Protein AF-A0A927NA45-F1 (afdb_monomer_lite)

Structure (mmCIF, N/CA/C/O backbone):
data_AF-A0A927NA45-F1
#
_entry.id   AF-A0A927NA45-F1
#
loop_
_atom_site.group_PDB
_atom_site.id
_atom_site.type_symbol
_atom_site.label_atom_id
_atom_site.label_alt_id
_atom_site.label_comp_id
_atom_site.label_asym_id
_atom_site.label_entity_id
_atom_site.label_seq_id
_atom_site.pdbx_PDB_ins_code
_atom_site.Cartn_x
_atom_site.Cartn_y
_atom_site.Cartn_z
_atom_site.occupancy
_atom_site.B_iso_or_equiv
_atom_site.auth_seq_id
_atom_site.auth_comp_id
_atom_site.auth_asym_id
_atom_site.auth_atom_id
_atom_site.pdbx_PDB_model_num
ATOM 1 N N . MET A 1 1 ? -41.681 -47.250 -8.705 1.00 34.53 1 MET A N 1
ATOM 2 C CA . MET A 1 1 ? -42.087 -48.682 -8.742 1.00 34.53 1 MET A CA 1
ATOM 3 C C . MET A 1 1 ? -40.990 -49.442 -9.487 1.00 34.53 1 MET A C 1
ATOM 5 O O . MET A 1 1 ? -40.514 -48.920 -10.476 1.00 34.53 1 MET A O 1
ATOM 9 N N . LYS A 1 2 ? -40.347 -50.456 -8.897 1.00 31.47 2 LYS A N 1
ATOM 10 C CA . LYS A 1 2 ? -40.660 -51.901 -9.011 1.00 31.47 2 LYS A CA 1
ATOM 11 C C . LYS A 1 2 ? -40.588 -52.493 -10.443 1.00 31.47 2 LYS A C 1
ATOM 13 O O . LYS A 1 2 ? -41.565 -52.431 -11.174 1.00 31.47 2 LYS A O 1
ATOM 18 N N . LYS A 1 3 ? -39.501 -53.256 -10.657 1.00 30.73 3 LYS A N 1
ATOM 19 C CA . LYS A 1 3 ? -39.268 -54.383 -11.594 1.00 30.73 3 LYS A CA 1
ATOM 20 C C . LYS A 1 3 ? -38.876 -54.109 -13.068 1.00 30.73 3 LYS A C 1
ATOM 22 O O . LYS A 1 3 ? -39.311 -53.105 -13.601 1.00 30.73 3 LYS A O 1
ATOM 27 N N . ILE A 1 4 ? -38.192 -55.003 -13.823 1.00 34.16 4 ILE A N 1
ATOM 28 C CA . ILE A 1 4 ? -37.117 -56.036 -13.608 1.00 34.16 4 ILE A CA 1
ATOM 29 C C . ILE A 1 4 ? -37.162 -57.154 -14.697 1.00 34.16 4 ILE A C 1
ATOM 31 O O . ILE A 1 4 ? -38.201 -57.783 -14.860 1.00 34.16 4 ILE A O 1
ATOM 35 N N . ILE A 1 5 ? -35.982 -57.472 -15.274 1.00 36.38 5 ILE A N 1
ATOM 36 C CA . ILE A 1 5 ? -35.503 -58.753 -15.888 1.00 36.38 5 ILE A CA 1
ATOM 37 C C . ILE A 1 5 ? -35.705 -59.117 -17.393 1.00 36.38 5 ILE A C 1
ATOM 39 O O . ILE A 1 5 ? -36.818 -59.225 -17.886 1.00 36.38 5 ILE A O 1
ATOM 43 N N . ALA A 1 6 ? -34.540 -59.438 -18.002 1.00 30.03 6 ALA A N 1
ATOM 44 C CA . ALA A 1 6 ? -34.148 -60.367 -19.096 1.00 30.03 6 ALA A CA 1
ATOM 45 C C . ALA A 1 6 ? -34.777 -60.333 -20.516 1.00 30.03 6 ALA A C 1
ATOM 47 O O . ALA A 1 6 ? -35.962 -60.077 -20.678 1.00 30.03 6 ALA A O 1
ATOM 48 N N . GLY A 1 7 ? -34.036 -60.685 -21.590 1.00 28.97 7 GLY A N 1
ATOM 49 C CA . GLY A 1 7 ? -32.574 -60.932 -21.733 1.00 28.97 7 GLY A CA 1
ATOM 50 C C . GLY A 1 7 ? -32.181 -62.182 -22.559 1.00 28.97 7 GLY A C 1
ATOM 51 O O . GLY A 1 7 ? -33.068 -62.924 -22.958 1.00 28.97 7 GLY A O 1
ATOM 52 N N . ILE A 1 8 ? -30.856 -62.443 -22.684 1.00 31.39 8 ILE A N 1
ATOM 53 C CA . ILE A 1 8 ? -30.200 -63.748 -23.034 1.00 31.39 8 ILE A CA 1
ATOM 54 C C . ILE A 1 8 ? -30.365 -64.196 -24.521 1.00 31.39 8 ILE A C 1
ATOM 56 O O . ILE A 1 8 ? -31.467 -64.146 -25.044 1.00 31.39 8 ILE A O 1
ATOM 60 N N . THR A 1 9 ? -29.368 -64.644 -25.318 1.00 31.84 9 THR A N 1
ATOM 61 C CA . THR A 1 9 ? -27.890 -64.888 -25.222 1.00 31.84 9 THR A CA 1
ATOM 62 C C . THR A 1 9 ? -27.249 -64.659 -26.623 1.00 31.84 9 THR A C 1
ATOM 64 O O . THR A 1 9 ? -27.992 -64.540 -27.591 1.00 31.84 9 THR A O 1
ATOM 67 N N . SER A 1 10 ? -25.928 -64.504 -26.830 1.00 28.91 10 SER A N 1
ATOM 68 C CA . SER A 1 10 ? -24.830 -65.506 -26.714 1.00 28.91 10 SER A CA 1
ATOM 69 C C . SER A 1 10 ? -23.455 -64.793 -26.759 1.00 28.91 10 SER A C 1
ATOM 71 O O . SER A 1 10 ? -23.328 -63.821 -27.492 1.00 28.91 10 SER A O 1
ATOM 73 N N . PHE A 1 11 ? -22.481 -65.102 -25.882 1.00 29.86 11 PHE A N 1
ATOM 74 C CA . PHE A 1 11 ? -21.346 -66.052 -26.074 1.00 29.86 11 PHE A CA 1
ATOM 75 C C . PHE A 1 11 ? -20.414 -65.712 -27.269 1.00 29.86 11 PHE A C 1
ATOM 77 O O . PHE A 1 11 ? -20.905 -65.433 -28.353 1.00 29.86 11 PHE A O 1
ATOM 84 N N . VAL A 1 12 ? -19.071 -65.727 -27.162 1.00 28.27 12 VAL A N 1
ATOM 85 C CA . VAL A 1 12 ? -18.163 -66.674 -26.461 1.00 28.27 12 VAL A CA 1
ATOM 86 C C . VAL A 1 12 ? -16.868 -65.979 -25.940 1.00 28.27 12 VAL A C 1
ATOM 88 O O . VAL A 1 12 ? -16.295 -65.229 -26.710 1.00 28.27 12 VAL A O 1
ATOM 91 N N . MET A 1 13 ? -16.434 -66.280 -24.689 1.00 26.33 13 MET A N 1
ATOM 92 C CA . MET A 1 13 ? -15.055 -66.338 -24.077 1.00 26.33 13 MET A CA 1
ATOM 93 C C . MET A 1 13 ? -13.910 -65.379 -24.531 1.00 26.33 13 MET A C 1
ATOM 95 O O . MET A 1 13 ? -13.807 -65.043 -25.697 1.00 26.33 13 MET A O 1
ATOM 99 N N . ALA A 1 14 ? -12.890 -64.991 -23.742 1.00 27.77 14 ALA A N 1
ATOM 100 C CA . ALA A 1 14 ? -12.393 -65.219 -22.358 1.00 27.77 14 ALA A CA 1
ATOM 101 C C . ALA A 1 14 ? -11.085 -64.362 -22.200 1.00 27.77 14 ALA A C 1
ATOM 103 O O . ALA A 1 14 ? -10.618 -63.857 -23.215 1.00 27.77 14 ALA A O 1
ATOM 104 N N . MET A 1 15 ? -10.352 -64.152 -21.088 1.00 26.95 15 MET A N 1
ATOM 105 C CA . MET A 1 15 ? -10.407 -64.321 -19.608 1.00 26.95 15 MET A CA 1
ATOM 106 C C . MET A 1 15 ? -9.128 -63.612 -19.037 1.00 26.95 15 MET A C 1
ATOM 108 O O . MET A 1 15 ? -8.227 -63.336 -19.822 1.00 26.95 15 MET A O 1
ATOM 112 N N . SER A 1 16 ? -8.892 -63.308 -17.748 1.00 28.38 16 SER A N 1
ATOM 113 C CA . SER A 1 16 ? -9.684 -63.351 -16.497 1.00 28.38 16 SER A CA 1
ATOM 114 C C . SER A 1 16 ? -8.904 -62.750 -15.302 1.00 28.38 16 SER A C 1
ATOM 116 O O . SER A 1 16 ? -7.751 -63.132 -15.157 1.00 28.38 16 SER A O 1
ATOM 118 N N . LEU A 1 17 ? -9.598 -62.030 -14.392 1.00 26.97 17 LEU A N 1
ATOM 119 C CA . LEU A 1 17 ? -9.444 -62.019 -12.902 1.00 26.97 17 LEU A CA 1
ATOM 120 C C . LEU A 1 17 ? -8.068 -61.567 -12.314 1.00 26.97 17 LEU A C 1
ATOM 122 O O . LEU A 1 17 ? -7.028 -61.943 -12.827 1.00 26.97 17 LEU A O 1
ATOM 126 N N . PHE A 1 18 ? -7.918 -60.791 -11.225 1.00 27.34 18 PHE A N 1
ATOM 127 C CA . PHE A 1 18 ? -8.714 -60.395 -10.030 1.00 27.34 18 PHE A CA 1
ATOM 128 C C . PHE A 1 18 ? -8.072 -59.086 -9.431 1.00 27.34 18 PHE A C 1
ATOM 130 O O . PHE A 1 18 ? -7.050 -58.667 -9.961 1.00 27.34 18 PHE A O 1
ATOM 137 N N . SER A 1 19 ? -8.495 -58.371 -8.363 1.00 25.61 19 SER A N 1
ATOM 138 C CA . SER A 1 19 ? -9.670 -58.377 -7.452 1.00 25.61 19 SER A CA 1
ATOM 139 C C . SER A 1 19 ? -9.720 -57.114 -6.541 1.00 25.61 19 SER A C 1
ATOM 141 O O . SER A 1 19 ? -8.738 -56.848 -5.861 1.00 25.61 19 SER A O 1
ATOM 143 N N . PHE A 1 20 ? -10.906 -56.496 -6.387 1.00 26.20 20 PHE A N 1
ATOM 144 C CA . PHE A 1 20 ? -11.366 -55.647 -5.250 1.00 26.20 20 PHE A CA 1
ATOM 145 C C . PHE A 1 20 ? -10.700 -54.276 -4.916 1.00 26.20 20 PHE A C 1
ATOM 147 O O . PHE A 1 20 ? -9.594 -53.952 -5.324 1.00 26.20 20 PHE A O 1
ATOM 154 N N . LEU A 1 21 ? -11.479 -53.461 -4.183 1.00 25.27 21 LEU A N 1
ATOM 155 C CA . LEU A 1 21 ? -11.293 -52.069 -3.711 1.00 25.27 21 LEU A CA 1
ATOM 156 C C . LEU A 1 21 ? -11.324 -52.041 -2.154 1.00 25.27 21 LEU A C 1
ATOM 158 O O . LEU A 1 21 ? -11.733 -53.052 -1.577 1.00 25.27 21 LEU A O 1
ATOM 162 N N . PRO A 1 22 ? -11.188 -50.884 -1.464 1.00 46.69 22 PRO A N 1
ATOM 163 C CA . PRO A 1 22 ? -10.180 -49.808 -1.564 1.00 46.69 22 PRO A CA 1
ATOM 164 C C . PRO A 1 22 ? -9.602 -49.418 -0.167 1.00 46.69 22 PRO A C 1
ATOM 166 O O . PRO A 1 22 ? -10.127 -49.887 0.841 1.00 46.69 22 PRO A O 1
ATOM 169 N N . SER A 1 23 ? -8.601 -48.516 -0.083 1.00 24.48 23 SER A N 1
ATOM 170 C CA . SER A 1 23 ? -8.453 -47.418 0.930 1.00 24.48 23 SER A CA 1
ATOM 171 C C . SER A 1 23 ? -6.995 -46.954 1.191 1.00 24.48 23 SER A C 1
ATOM 173 O O . SER A 1 23 ? -6.048 -47.657 0.861 1.00 24.48 23 SER A O 1
ATOM 175 N N . VAL A 1 24 ? -6.887 -45.802 1.881 1.00 25.00 24 VAL A N 1
ATOM 176 C CA . VAL A 1 24 ? -5.740 -45.228 2.634 1.00 25.00 24 VAL A CA 1
ATOM 177 C C . VAL A 1 24 ? -4.658 -44.439 1.860 1.00 25.00 24 VAL A C 1
ATOM 179 O O . VAL A 1 24 ? -4.186 -44.840 0.805 1.00 25.00 24 VAL A O 1
ATOM 182 N N . SER A 1 25 ? -4.257 -43.324 2.497 1.00 24.58 25 SER A N 1
ATOM 183 C CA . SER A 1 25 ? -3.006 -42.544 2.384 1.00 24.58 25 SER A CA 1
ATOM 184 C C . SER A 1 25 ? -2.589 -41.934 1.039 1.00 24.58 25 SER A C 1
ATOM 186 O O . SER A 1 25 ? -2.069 -42.615 0.160 1.00 24.58 25 SER A O 1
ATOM 188 N N . TYR A 1 26 ? -2.599 -40.596 1.002 1.00 25.05 26 TYR A N 1
ATOM 189 C CA . TYR A 1 26 ? -1.524 -39.845 0.353 1.00 25.05 26 TYR A CA 1
ATOM 190 C C . TYR A 1 26 ? -0.222 -40.074 1.138 1.00 25.05 26 TYR A C 1
ATOM 192 O O . TYR A 1 26 ? -0.139 -39.729 2.315 1.00 25.05 26 TYR A O 1
ATOM 200 N N . THR A 1 27 ? 0.795 -40.628 0.485 1.00 25.02 27 THR A N 1
ATOM 201 C CA . THR A 1 27 ? 2.197 -40.544 0.923 1.00 25.02 27 THR A CA 1
ATOM 202 C C . THR A 1 27 ? 3.001 -39.943 -0.214 1.00 25.02 27 THR A C 1
ATOM 204 O O . THR A 1 27 ? 2.971 -40.474 -1.326 1.00 25.02 27 THR A O 1
ATOM 207 N N . SER A 1 28 ? 3.711 -38.852 0.057 1.00 31.70 28 SER A N 1
ATOM 208 C CA . SER A 1 28 ? 4.614 -38.217 -0.899 1.00 31.70 28 SER A CA 1
ATOM 209 C C . SER A 1 28 ? 5.714 -39.191 -1.328 1.00 31.70 28 SER A C 1
ATOM 211 O O . SER A 1 28 ? 6.443 -39.741 -0.506 1.00 31.70 28 SER A O 1
ATOM 213 N N . ALA A 1 29 ? 5.835 -39.399 -2.637 1.00 25.55 29 ALA A N 1
ATOM 214 C CA . ALA A 1 29 ? 6.915 -40.164 -3.241 1.00 25.55 29 ALA A CA 1
ATOM 215 C C . ALA A 1 29 ? 7.705 -39.232 -4.163 1.00 25.55 29 ALA A C 1
ATOM 217 O O . ALA A 1 29 ? 7.395 -39.113 -5.348 1.00 25.55 29 ALA A O 1
ATOM 218 N N . PHE A 1 30 ? 8.717 -38.562 -3.606 1.00 31.91 30 PHE A N 1
ATOM 219 C CA . PHE A 1 30 ? 9.741 -37.911 -4.418 1.00 31.91 30 PHE A CA 1
ATOM 220 C C . PHE A 1 30 ? 10.414 -38.974 -5.293 1.00 31.91 30 PHE A C 1
ATOM 222 O O . PHE A 1 30 ? 11.001 -39.930 -4.786 1.00 31.91 30 PHE A O 1
ATOM 229 N N . ALA A 1 31 ? 10.321 -38.797 -6.606 1.00 26.25 31 ALA A N 1
ATOM 230 C CA . ALA A 1 31 ? 11.074 -39.555 -7.589 1.00 26.25 31 ALA A CA 1
ATOM 231 C C . ALA A 1 31 ? 11.810 -38.546 -8.468 1.00 26.25 31 ALA A C 1
ATOM 233 O O . ALA A 1 31 ? 11.190 -37.850 -9.270 1.00 26.25 31 ALA A O 1
ATOM 234 N N . GLU A 1 32 ? 13.125 -38.437 -8.286 1.00 37.19 32 GLU A N 1
ATOM 235 C CA . GLU A 1 32 ? 13.958 -37.572 -9.115 1.00 37.19 32 GLU A CA 1
ATOM 236 C C . GLU A 1 32 ? 13.863 -38.007 -10.582 1.00 37.19 32 GLU A C 1
ATOM 238 O O . GLU A 1 32 ? 14.286 -39.106 -10.951 1.00 37.19 32 GLU A O 1
ATOM 243 N N . GLN A 1 33 ? 13.359 -37.121 -11.439 1.00 29.25 33 GLN A N 1
ATOM 244 C CA . GLN A 1 33 ? 13.587 -37.212 -12.875 1.00 29.25 33 GLN A CA 1
ATOM 245 C C . GLN A 1 33 ? 14.252 -35.925 -13.356 1.00 29.25 33 GLN A C 1
ATOM 247 O O . GLN A 1 33 ? 13.632 -35.025 -13.915 1.00 29.25 33 GLN A O 1
ATOM 252 N N . SER A 1 34 ? 15.559 -35.850 -13.100 1.00 36.09 34 SER A N 1
ATOM 253 C CA . SER A 1 34 ? 16.453 -34.758 -13.481 1.00 36.09 34 SER A CA 1
ATOM 254 C C . SER A 1 34 ? 16.727 -34.734 -14.992 1.00 36.09 34 SER A C 1
ATOM 256 O O . SER A 1 34 ? 17.849 -34.912 -15.462 1.00 36.09 34 SER A O 1
ATOM 258 N N . SER A 1 35 ? 15.682 -34.467 -15.775 1.00 29.62 35 SER A N 1
ATOM 259 C CA . SER A 1 35 ? 15.810 -33.928 -17.127 1.00 29.62 35 SER A CA 1
ATOM 260 C C . SER A 1 35 ? 15.523 -32.431 -17.086 1.00 29.62 35 SER A C 1
ATOM 262 O O . SER A 1 35 ? 14.394 -32.009 -17.329 1.00 29.62 35 SER A O 1
ATOM 264 N N . VAL A 1 36 ? 16.554 -31.634 -16.790 1.00 31.83 36 VAL A N 1
ATOM 265 C CA . VAL A 1 36 ? 16.514 -30.185 -17.020 1.00 31.83 36 VAL A CA 1
ATOM 266 C C . VAL A 1 36 ? 16.380 -29.972 -18.527 1.00 31.83 36 VAL A C 1
ATOM 268 O O . VAL A 1 36 ? 17.364 -30.019 -19.265 1.00 31.83 36 VAL A O 1
ATOM 271 N N . GLN A 1 37 ? 15.149 -29.779 -19.004 1.00 28.52 37 GLN A N 1
ATOM 272 C CA . GLN A 1 37 ? 14.950 -29.077 -20.262 1.00 28.52 37 GLN A CA 1
ATOM 273 C C . GLN A 1 37 ? 15.319 -27.625 -19.993 1.00 28.52 37 GLN A C 1
ATOM 275 O O . GLN A 1 37 ? 14.597 -26.929 -19.287 1.00 28.52 37 GLN A O 1
ATOM 280 N N . THR A 1 38 ? 16.457 -27.184 -20.524 1.00 34.59 38 THR A N 1
ATOM 281 C CA . THR A 1 38 ? 16.821 -25.769 -20.529 1.00 34.59 38 THR A CA 1
ATOM 282 C C . THR A 1 38 ? 15.754 -25.035 -21.336 1.00 34.59 38 THR A C 1
ATOM 284 O O . THR A 1 38 ? 15.735 -25.135 -22.566 1.00 34.59 38 THR A O 1
ATOM 287 N N . TYR A 1 39 ? 14.819 -24.375 -20.651 1.00 41.72 39 TYR A N 1
ATOM 288 C CA . TYR A 1 39 ? 13.697 -23.685 -21.283 1.00 41.72 39 TYR A CA 1
ATOM 289 C C . TYR A 1 39 ? 14.186 -22.344 -21.833 1.00 41.72 39 TYR A C 1
ATOM 291 O O . TYR A 1 39 ? 13.949 -21.281 -21.271 1.00 41.72 39 TYR A O 1
ATOM 299 N N . VAL A 1 40 ? 14.950 -22.414 -22.924 1.00 44.50 40 VAL A N 1
ATOM 300 C CA . VAL A 1 40 ? 15.376 -21.231 -23.670 1.00 44.50 40 VAL A CA 1
ATOM 301 C C . VAL A 1 40 ? 14.120 -20.628 -24.295 1.00 44.50 40 VAL A C 1
ATOM 303 O O . VAL A 1 40 ? 13.577 -21.189 -25.254 1.00 44.50 40 VAL A O 1
ATOM 306 N N . SER A 1 41 ? 13.649 -19.511 -23.733 1.00 52.59 41 SER A N 1
ATOM 307 C CA . SER A 1 41 ? 12.576 -18.701 -24.315 1.00 52.59 41 SER A CA 1
ATOM 308 C C . SER A 1 41 ? 12.927 -18.404 -25.779 1.00 52.59 41 SER A C 1
ATOM 310 O O . SER A 1 41 ? 14.101 -18.217 -26.116 1.00 52.59 41 SER A O 1
ATOM 312 N N . LYS A 1 42 ? 11.950 -18.478 -26.702 1.00 58.41 42 LYS A N 1
ATOM 313 C CA . LYS A 1 42 ? 12.272 -18.482 -28.146 1.00 58.41 42 LYS A CA 1
ATOM 314 C C . LYS A 1 42 ? 13.132 -17.262 -28.487 1.00 58.41 42 LYS A C 1
ATOM 316 O O . LYS A 1 42 ? 12.676 -16.135 -28.333 1.00 58.41 42 LYS A O 1
ATOM 321 N N . VAL A 1 43 ? 14.312 -17.527 -29.056 1.00 66.31 43 VAL A N 1
ATOM 322 C CA . VAL A 1 43 ? 15.330 -16.567 -29.533 1.00 66.31 43 VAL A CA 1
ATOM 323 C C . 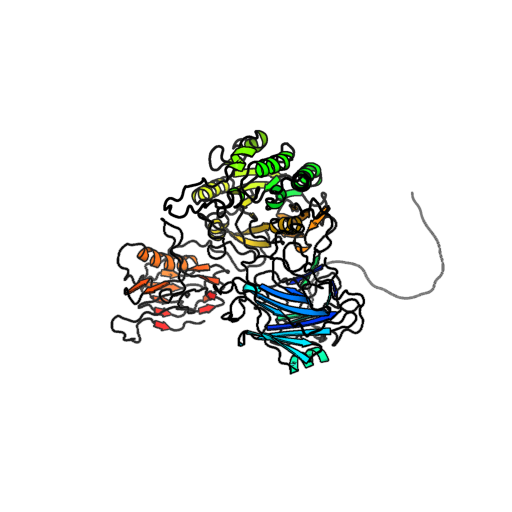VAL A 1 43 ? 14.765 -15.232 -30.033 1.00 66.31 43 VAL A C 1
ATOM 325 O O . VAL A 1 43 ? 15.317 -14.170 -29.761 1.00 66.31 43 VAL A O 1
ATOM 328 N N . LYS A 1 44 ? 13.686 -15.297 -30.820 1.00 81.56 44 LYS A N 1
ATOM 329 C CA . LYS A 1 44 ? 13.003 -14.146 -31.398 1.00 81.56 44 LYS A CA 1
ATOM 330 C C . LYS A 1 44 ? 11.513 -14.464 -31.601 1.00 81.56 44 LYS A C 1
ATOM 332 O O . LYS A 1 44 ? 11.221 -15.541 -32.133 1.00 81.56 44 LYS A O 1
ATOM 337 N N . PRO A 1 45 ? 10.577 -13.557 -31.261 1.00 87.38 45 PRO A N 1
ATOM 338 C CA . PRO A 1 45 ? 9.178 -13.679 -31.667 1.00 87.38 45 PRO A CA 1
ATOM 339 C C . PRO A 1 45 ? 9.022 -13.690 -33.195 1.00 87.38 45 PRO A C 1
ATOM 341 O O . PRO A 1 45 ? 9.750 -13.024 -33.935 1.00 87.38 45 PRO A O 1
ATOM 344 N N . THR A 1 46 ? 8.054 -14.464 -33.676 1.00 83.75 46 THR A N 1
ATOM 345 C CA . THR A 1 46 ? 7.869 -14.812 -35.099 1.00 83.75 46 THR A CA 1
ATOM 346 C C . THR A 1 46 ? 6.514 -14.399 -35.664 1.00 83.75 46 THR A C 1
ATOM 348 O O . THR A 1 46 ? 6.391 -14.196 -36.872 1.00 83.75 46 THR A O 1
ATOM 351 N N . LEU A 1 47 ? 5.506 -14.261 -34.806 1.00 84.56 47 LEU A N 1
ATOM 352 C CA . LEU A 1 47 ? 4.155 -13.825 -35.133 1.00 84.56 47 LEU A CA 1
ATOM 353 C C . LEU A 1 47 ? 3.872 -12.496 -34.431 1.00 84.56 47 LEU A C 1
ATOM 355 O O . LEU A 1 47 ? 4.299 -12.282 -33.301 1.00 84.56 47 LEU A O 1
ATOM 359 N N . SER A 1 48 ? 3.060 -11.630 -35.036 1.00 82.38 48 SER A N 1
ATOM 360 C CA . SER A 1 48 ? 2.514 -10.433 -34.368 1.00 82.38 48 SER A CA 1
ATOM 361 C C . SER A 1 48 ? 1.597 -10.758 -33.175 1.00 82.38 48 SER A C 1
ATOM 363 O O . SER A 1 48 ? 1.161 -9.857 -32.468 1.00 82.38 48 SER A O 1
ATOM 365 N N . THR A 1 49 ? 1.277 -12.040 -32.975 1.00 84.94 49 THR A N 1
ATOM 366 C CA . THR A 1 49 ? 0.456 -12.580 -31.884 1.00 84.94 49 THR A CA 1
ATOM 367 C C . THR A 1 49 ? 1.264 -13.336 -30.822 1.00 84.94 49 THR A C 1
ATOM 369 O O . THR A 1 49 ? 0.660 -13.914 -29.924 1.00 84.94 49 THR A O 1
ATOM 372 N N . ASP A 1 50 ? 2.597 -13.379 -30.929 1.00 89.06 50 ASP A N 1
ATOM 373 C CA . ASP A 1 50 ? 3.467 -13.869 -29.850 1.00 89.06 50 ASP A CA 1
ATOM 374 C C . ASP A 1 50 ? 3.451 -12.873 -28.653 1.00 89.06 50 ASP A C 1
ATOM 376 O O . ASP A 1 50 ? 3.090 -11.703 -28.818 1.00 89.06 50 ASP A O 1
ATOM 380 N N . GLY A 1 51 ? 3.834 -13.317 -27.449 1.00 89.38 51 GLY A N 1
ATOM 381 C CA . GLY A 1 51 ? 3.893 -12.474 -26.239 1.00 89.38 51 GLY A CA 1
ATOM 382 C C . GLY A 1 51 ? 2.535 -12.075 -25.634 1.00 89.38 51 GLY A C 1
ATOM 383 O O . GLY A 1 51 ? 1.473 -12.334 -26.214 1.00 89.38 51 GLY A O 1
ATOM 384 N N . PHE A 1 52 ? 2.577 -11.415 -24.473 1.00 92.12 52 PHE A N 1
ATOM 385 C CA . PHE A 1 52 ? 1.399 -10.874 -23.789 1.00 92.12 52 PHE A CA 1
ATOM 386 C C . PHE A 1 52 ? 0.952 -9.558 -24.441 1.00 92.12 52 PHE A C 1
ATOM 388 O O . PHE A 1 52 ? 1.772 -8.819 -24.982 1.00 92.12 52 PHE A O 1
ATOM 395 N N . ASP A 1 53 ? -0.352 -9.270 -24.410 1.00 91.69 53 ASP A N 1
ATOM 396 C CA . ASP A 1 53 ? -0.998 -8.196 -25.176 1.00 91.69 53 ASP A CA 1
ATOM 397 C C . ASP A 1 53 ? -1.729 -7.209 -24.256 1.00 91.69 53 ASP A C 1
ATOM 399 O O . ASP A 1 53 ? -2.917 -7.366 -23.965 1.00 91.69 53 ASP A O 1
ATOM 403 N N . PHE A 1 54 ? -0.996 -6.200 -23.788 1.00 91.31 54 PHE A N 1
ATOM 404 C CA . PHE A 1 54 ? -1.468 -5.179 -22.859 1.00 91.31 54 PHE A CA 1
ATOM 405 C C . PHE A 1 54 ? -2.393 -4.179 -23.571 1.00 91.31 54 PHE A C 1
ATOM 407 O O . PHE A 1 54 ? -2.078 -3.678 -24.656 1.00 91.31 54 PHE A O 1
ATOM 414 N N . LYS A 1 55 ? -3.550 -3.888 -22.966 1.00 87.12 55 LYS A N 1
ATOM 415 C CA . LYS A 1 55 ? -4.616 -3.031 -23.523 1.00 87.12 55 LYS A CA 1
ATOM 416 C C . LYS A 1 55 ? -4.834 -1.723 -22.759 1.00 87.12 55 LYS A C 1
ATOM 418 O O . LYS A 1 55 ? -5.811 -1.037 -23.036 1.00 87.12 55 LYS A O 1
ATOM 423 N N . GLY A 1 56 ? -3.961 -1.374 -21.816 1.00 83.75 56 GLY A N 1
ATOM 424 C CA . GLY A 1 56 ? -4.171 -0.244 -20.904 1.00 83.75 56 GLY A CA 1
ATOM 425 C C . GLY A 1 56 ? -5.014 -0.566 -19.659 1.00 83.75 56 GLY A C 1
ATOM 426 O O . GLY A 1 56 ? -5.314 0.328 -18.883 1.00 83.75 56 GLY A O 1
ATOM 427 N N . GLU A 1 57 ? -5.398 -1.829 -19.445 1.00 79.94 57 GLU A N 1
ATOM 428 C CA . GLU A 1 57 ? -6.153 -2.267 -18.252 1.00 79.94 57 GLU A CA 1
ATOM 429 C C . GLU A 1 57 ? -5.496 -3.465 -17.544 1.00 79.94 57 GLU A C 1
ATOM 431 O O . GLU A 1 57 ? -6.087 -4.057 -16.641 1.00 79.94 57 GLU A O 1
ATOM 436 N N . GLN A 1 58 ? -4.300 -3.870 -17.981 1.00 85.56 58 GLN A N 1
ATOM 437 C CA . GLN A 1 58 ? -3.556 -5.016 -17.462 1.00 85.56 58 GLN A CA 1
ATOM 438 C C . GLN A 1 58 ? -2.117 -4.611 -17.175 1.00 85.56 58 GLN A C 1
ATOM 440 O O . GLN A 1 58 ? -1.542 -3.824 -17.921 1.00 85.56 58 GLN A O 1
ATOM 445 N N . PHE A 1 59 ? -1.545 -5.211 -16.142 1.00 87.19 59 PHE A N 1
ATOM 446 C CA . PHE A 1 59 ? -0.133 -5.138 -15.783 1.00 87.19 59 PHE A CA 1
ATOM 447 C C . PHE A 1 59 ? 0.223 -6.415 -15.010 1.00 87.19 59 PHE A C 1
ATOM 449 O O . PHE A 1 59 ? -0.643 -7.247 -14.736 1.00 87.19 59 PHE A O 1
ATOM 456 N N . PHE A 1 60 ? 1.486 -6.591 -14.657 1.00 88.81 60 PHE A N 1
ATOM 457 C CA . PHE A 1 60 ? 1.914 -7.574 -13.667 1.00 88.81 60 PHE A CA 1
ATOM 458 C C . PHE A 1 60 ? 2.574 -6.839 -12.505 1.00 88.81 60 PHE A C 1
ATOM 460 O O . PHE A 1 60 ? 3.201 -5.809 -12.736 1.00 88.81 60 PHE A O 1
ATOM 467 N N . LEU A 1 61 ? 2.448 -7.362 -11.290 1.00 85.06 61 LEU A N 1
ATOM 468 C CA . LEU A 1 61 ? 3.269 -6.952 -10.150 1.00 85.06 61 LEU A CA 1
ATOM 469 C C . LEU A 1 61 ? 4.369 -7.986 -9.948 1.00 85.06 61 LEU A C 1
ATOM 471 O O . LEU A 1 61 ? 4.094 -9.181 -10.037 1.00 85.06 61 LEU A O 1
ATOM 475 N N . VAL A 1 62 ? 5.581 -7.525 -9.663 1.00 83.31 62 VAL A N 1
ATOM 476 C CA . VAL A 1 62 ? 6.633 -8.365 -9.080 1.00 83.31 62 VAL A CA 1
ATOM 477 C C . VAL A 1 62 ? 6.208 -8.715 -7.647 1.00 83.31 62 VAL A C 1
ATOM 479 O O . VAL A 1 62 ? 5.746 -7.820 -6.937 1.00 83.31 62 VAL A O 1
ATOM 482 N N . ASP A 1 63 ? 6.272 -9.989 -7.247 1.00 70.88 63 ASP A N 1
ATOM 483 C CA . ASP A 1 63 ? 5.752 -10.441 -5.942 1.00 70.88 63 ASP A CA 1
ATOM 484 C C . ASP A 1 63 ? 6.787 -10.497 -4.804 1.00 70.88 63 ASP A C 1
ATOM 486 O O . ASP A 1 63 ? 6.418 -10.290 -3.650 1.00 70.88 63 ASP A O 1
ATOM 490 N N . GLU A 1 64 ? 8.063 -10.688 -5.134 1.00 69.50 64 GLU A N 1
ATOM 491 C CA . GLU A 1 64 ? 9.211 -10.629 -4.218 1.00 69.50 64 GLU A CA 1
ATOM 492 C C . GLU A 1 64 ? 10.129 -9.429 -4.535 1.00 69.50 64 GLU A C 1
ATOM 494 O O . GLU A 1 64 ? 10.176 -8.924 -5.660 1.00 69.50 64 GLU A O 1
ATOM 499 N N . GLU A 1 65 ? 10.895 -8.956 -3.551 1.00 67.81 65 GLU A N 1
ATOM 500 C CA . GLU A 1 65 ? 11.726 -7.753 -3.705 1.00 67.81 65 GLU A CA 1
ATOM 501 C C . GLU A 1 65 ? 12.910 -7.959 -4.681 1.00 67.81 65 GLU A C 1
ATOM 503 O O . GLU A 1 65 ? 13.675 -8.930 -4.596 1.00 67.81 65 GLU A O 1
ATOM 508 N N . LEU A 1 66 ? 13.127 -7.004 -5.597 1.00 71.19 66 LEU A N 1
ATOM 509 C CA . LEU A 1 66 ? 14.371 -6.949 -6.368 1.00 71.19 66 LEU A CA 1
ATOM 510 C C . LEU A 1 66 ? 15.508 -6.434 -5.480 1.00 71.19 66 LEU A C 1
ATOM 512 O O . LEU A 1 66 ? 15.501 -5.283 -5.079 1.00 71.19 66 LEU A O 1
ATOM 516 N N . LYS A 1 67 ? 16.558 -7.239 -5.303 1.00 68.38 67 LYS A N 1
ATOM 517 C CA . LYS A 1 67 ? 17.728 -6.953 -4.437 1.00 68.38 67 LYS A CA 1
ATOM 518 C C . LYS A 1 67 ? 18.585 -5.727 -4.816 1.00 68.38 67 LYS A C 1
ATOM 520 O O . LYS A 1 67 ? 19.648 -5.540 -4.232 1.00 68.38 67 LYS A O 1
ATOM 525 N N . GLN A 1 68 ? 18.210 -5.007 -5.873 1.00 72.62 68 GLN A N 1
ATOM 526 C CA . GLN A 1 68 ? 18.767 -3.732 -6.336 1.00 72.62 68 GLN A CA 1
ATOM 527 C C . GLN A 1 68 ? 18.018 -3.261 -7.594 1.00 72.62 68 GLN A C 1
ATOM 529 O O . GLN A 1 68 ? 17.426 -4.068 -8.325 1.00 72.62 68 GLN A O 1
ATOM 534 N N . VAL A 1 69 ? 18.148 -1.980 -7.938 1.00 81.44 69 VAL A N 1
ATOM 535 C CA . VAL A 1 69 ? 17.714 -1.444 -9.237 1.00 81.44 69 VAL A CA 1
ATOM 536 C C . VAL A 1 69 ? 18.533 -2.093 -10.372 1.00 81.44 69 VAL A C 1
ATOM 538 O O . VAL A 1 69 ? 19.760 -2.224 -10.266 1.00 81.44 69 VAL A O 1
ATOM 541 N N . PRO A 1 70 ? 17.900 -2.515 -11.486 1.00 89.06 70 PRO A N 1
ATOM 542 C CA . PRO A 1 70 ? 18.603 -3.144 -12.602 1.00 89.06 70 PRO A CA 1
ATOM 543 C C . PRO A 1 70 ? 19.513 -2.163 -13.360 1.00 89.06 70 PRO A C 1
ATOM 545 O O . PRO A 1 70 ? 19.073 -1.124 -13.853 1.00 89.06 70 PRO A O 1
ATOM 548 N N . TYR A 1 71 ? 20.779 -2.546 -13.554 1.00 86.56 71 TYR A N 1
ATOM 549 C CA . TYR A 1 71 ? 21.713 -1.825 -14.433 1.00 86.56 71 TYR A CA 1
ATOM 550 C C . TYR A 1 71 ? 21.499 -2.130 -15.915 1.00 86.56 71 TYR A C 1
ATOM 552 O O . TYR A 1 71 ? 21.918 -1.336 -16.758 1.00 86.56 71 TYR A O 1
ATOM 560 N N . THR A 1 72 ? 20.846 -3.249 -16.242 1.00 95.25 72 THR A N 1
ATOM 561 C CA . THR A 1 72 ? 20.350 -3.503 -17.599 1.00 95.25 72 THR A CA 1
ATOM 562 C C . THR A 1 72 ? 18.923 -4.043 -17.581 1.00 95.25 72 THR A C 1
ATOM 564 O O . THR A 1 72 ? 18.617 -4.955 -16.812 1.00 95.25 72 THR A O 1
ATOM 567 N N . ILE A 1 73 ? 18.080 -3.500 -18.462 1.00 97.81 73 ILE A N 1
ATOM 568 C CA . ILE A 1 73 ? 16.696 -3.930 -18.713 1.00 97.81 73 ILE A CA 1
ATOM 569 C C . ILE A 1 73 ? 16.586 -4.337 -20.187 1.00 97.81 73 ILE A C 1
ATOM 571 O O . ILE A 1 73 ? 16.904 -3.520 -21.053 1.00 97.81 73 ILE A O 1
ATOM 575 N N . GLU A 1 74 ? 16.138 -5.562 -20.487 1.00 96.81 74 GLU A N 1
ATOM 576 C CA . GLU A 1 74 ? 16.014 -6.094 -21.859 1.00 96.81 74 GLU A CA 1
ATOM 577 C C . GLU A 1 74 ? 14.629 -6.705 -22.136 1.00 96.81 74 GLU A C 1
ATOM 579 O O . GLU A 1 74 ? 14.125 -7.521 -21.359 1.00 96.81 74 GLU A O 1
ATOM 584 N N . THR A 1 75 ? 14.019 -6.349 -23.271 1.00 97.12 75 THR A N 1
ATOM 585 C CA . THR A 1 75 ? 12.709 -6.871 -23.704 1.00 97.12 75 THR A CA 1
ATOM 586 C C . THR A 1 75 ? 12.546 -6.832 -25.229 1.00 97.12 75 THR A C 1
ATOM 588 O O . THR A 1 75 ? 13.108 -5.977 -25.918 1.00 97.12 75 THR A O 1
ATOM 591 N N . TRP A 1 76 ? 11.728 -7.730 -25.785 1.00 97.00 76 TRP A N 1
ATOM 592 C CA . TRP A 1 76 ? 11.126 -7.517 -27.106 1.00 97.00 76 TRP A CA 1
ATOM 593 C C . TRP A 1 76 ? 9.777 -6.810 -26.981 1.00 97.00 76 TRP A C 1
ATOM 595 O O . TRP A 1 76 ? 8.884 -7.313 -26.299 1.00 97.00 76 TRP A O 1
ATOM 605 N N . VAL A 1 77 ? 9.594 -5.737 -27.753 1.00 97.19 77 VAL A N 1
ATOM 606 C CA . VAL A 1 77 ? 8.341 -4.982 -27.871 1.00 97.19 77 VAL A CA 1
ATOM 607 C C . VAL A 1 77 ? 7.764 -5.031 -29.292 1.00 97.19 77 VAL A C 1
ATOM 609 O O . VAL A 1 77 ? 8.502 -5.071 -30.283 1.00 97.19 77 VAL A O 1
ATOM 612 N N . TYR A 1 78 ? 6.435 -5.002 -29.397 1.00 96.75 78 TYR A N 1
ATOM 613 C CA . TYR A 1 78 ? 5.686 -4.848 -30.646 1.00 96.75 78 TYR A CA 1
ATOM 614 C C . TYR A 1 78 ? 4.486 -3.919 -30.441 1.00 96.75 78 TYR A C 1
ATOM 616 O O . TYR A 1 78 ? 3.707 -4.088 -29.501 1.00 96.75 78 TYR A O 1
ATOM 624 N N . LEU A 1 79 ? 4.300 -2.972 -31.362 1.00 96.25 79 LEU A N 1
ATOM 625 C CA . LEU A 1 79 ? 3.119 -2.107 -31.429 1.00 96.25 79 LEU A CA 1
ATOM 626 C C . LEU A 1 79 ? 2.255 -2.502 -32.645 1.00 96.25 79 LEU A C 1
ATOM 628 O O . LEU A 1 79 ? 2.822 -2.844 -33.687 1.00 96.25 79 LEU A O 1
ATOM 632 N N . PRO A 1 80 ? 0.910 -2.462 -32.560 1.00 93.88 80 PRO A N 1
ATOM 633 C CA . PRO A 1 80 ? 0.014 -2.708 -33.697 1.00 93.88 80 PRO A CA 1
ATOM 634 C C . PRO A 1 80 ? 0.376 -1.878 -34.938 1.00 93.88 80 PRO A C 1
ATOM 636 O O . PRO A 1 80 ? 0.788 -0.733 -34.814 1.00 93.88 80 PRO A O 1
ATOM 639 N N . SER A 1 81 ? 0.220 -2.421 -36.150 1.00 94.56 81 SER A N 1
ATOM 640 C CA . SER A 1 81 ? 0.628 -1.747 -37.403 1.00 94.56 81 SER A CA 1
ATOM 641 C C . SER A 1 81 ? -0.153 -0.466 -37.737 1.00 94.56 81 SER A C 1
ATOM 643 O O . SER A 1 81 ? 0.226 0.273 -38.641 1.00 94.56 81 SER A O 1
ATOM 645 N N . ASP A 1 82 ? -1.261 -0.241 -37.042 1.00 92.44 82 ASP A N 1
ATOM 646 C CA . ASP A 1 82 ? -2.166 0.906 -37.101 1.00 92.44 82 ASP A CA 1
ATOM 647 C C . ASP A 1 82 ? -1.979 1.887 -35.924 1.00 92.44 82 ASP A C 1
ATOM 649 O O . ASP A 1 82 ? -2.744 2.843 -35.794 1.00 92.44 82 ASP A O 1
ATOM 653 N N . TRP A 1 83 ? -0.951 1.687 -35.089 1.00 92.38 83 TRP A N 1
ATOM 654 C CA . TRP A 1 83 ? -0.611 2.576 -33.977 1.00 92.38 83 TRP A CA 1
ATOM 655 C C . TRP A 1 83 ? -0.322 4.010 -34.451 1.00 92.38 83 TRP A C 1
ATOM 657 O O . TRP A 1 83 ? 0.493 4.220 -35.353 1.00 92.38 83 TRP A O 1
ATOM 667 N N . SER A 1 84 ? -0.950 5.010 -33.820 1.00 90.25 84 SER A N 1
ATOM 668 C CA . SER A 1 84 ? -0.667 6.416 -34.128 1.00 90.25 84 SER A CA 1
ATOM 669 C C . SER A 1 84 ? 0.712 6.813 -33.591 1.00 90.25 84 SER A C 1
ATOM 671 O O . SER A 1 84 ? 0.938 6.693 -32.387 1.00 90.25 84 SER A O 1
ATOM 673 N N . PRO A 1 85 ? 1.619 7.375 -34.412 1.00 84.88 85 PRO A N 1
ATOM 674 C CA . PRO A 1 85 ? 2.909 7.868 -33.927 1.00 84.88 85 PRO A CA 1
ATOM 675 C C . PRO A 1 85 ? 2.812 9.049 -32.950 1.00 84.88 85 PRO A C 1
ATOM 677 O O . PRO A 1 85 ? 3.824 9.430 -32.378 1.00 84.88 85 PRO A O 1
ATOM 680 N N . SER A 1 86 ? 1.620 9.635 -32.779 1.00 85.19 86 SER A N 1
ATOM 681 C CA . SER A 1 86 ? 1.329 10.666 -31.776 1.00 85.19 86 SER A CA 1
ATOM 682 C C . SER A 1 86 ? 0.758 10.114 -30.467 1.00 85.19 86 SER A C 1
ATOM 684 O O . SER A 1 86 ? 0.415 10.902 -29.597 1.00 85.19 86 SER A O 1
ATOM 686 N N . SER A 1 87 ? 0.542 8.801 -30.350 1.00 86.81 87 SER A N 1
ATOM 687 C CA . SER A 1 87 ? -0.050 8.184 -29.160 1.00 86.81 87 SER A CA 1
ATOM 688 C C . SER A 1 87 ? 1.028 7.472 -28.357 1.00 86.81 87 SER A C 1
ATOM 690 O O . SER A 1 87 ? 1.707 6.581 -28.871 1.00 86.81 87 SER A O 1
ATOM 692 N N . ARG A 1 88 ? 1.173 7.855 -27.090 1.00 89.81 88 ARG A N 1
ATOM 693 C CA . ARG A 1 88 ? 2.120 7.268 -26.141 1.00 89.81 88 ARG A CA 1
ATOM 694 C C . ARG A 1 88 ? 1.731 5.814 -25.785 1.00 89.81 88 ARG A C 1
ATOM 696 O O . ARG A 1 88 ? 0.618 5.601 -25.303 1.00 89.81 88 ARG A O 1
ATOM 703 N N . PRO A 1 89 ? 2.597 4.800 -26.015 1.00 92.44 89 PRO A N 1
ATOM 704 C CA . PRO A 1 89 ? 2.291 3.410 -25.651 1.00 92.44 89 PRO A CA 1
ATOM 705 C C . PRO A 1 89 ? 2.299 3.134 -24.145 1.00 92.44 89 PRO A C 1
ATOM 707 O O . PRO A 1 89 ? 1.629 2.199 -23.715 1.00 92.44 89 PRO A O 1
ATOM 710 N N . GLY A 1 90 ? 3.034 3.926 -23.356 1.00 92.31 90 GLY A N 1
ATOM 711 C CA . GLY A 1 90 ? 3.085 3.808 -21.898 1.00 92.31 90 GLY A CA 1
ATOM 712 C C . GLY A 1 90 ? 4.287 3.017 -21.372 1.00 92.31 90 GLY A C 1
ATOM 713 O O . GLY A 1 90 ? 5.268 2.771 -22.079 1.00 92.31 90 GLY A O 1
ATOM 714 N N . SER A 1 91 ? 4.203 2.649 -20.100 1.00 93.94 91 SER A N 1
ATOM 715 C CA . SER A 1 91 ? 5.307 2.171 -19.266 1.00 93.94 91 SER A CA 1
ATOM 716 C C . SER A 1 91 ? 5.531 0.668 -19.387 1.00 93.94 91 SER A C 1
ATOM 718 O O . SER A 1 91 ? 4.622 -0.133 -19.200 1.00 93.94 91 SER A O 1
ATOM 720 N N . ILE A 1 92 ? 6.765 0.273 -19.691 1.00 96.38 92 ILE A N 1
ATOM 721 C CA . ILE A 1 92 ? 7.170 -1.126 -19.845 1.00 96.38 92 ILE A CA 1
ATOM 722 C C . ILE A 1 92 ? 7.467 -1.753 -18.476 1.00 96.38 92 ILE A C 1
ATOM 724 O O . ILE A 1 92 ? 7.033 -2.876 -18.224 1.00 96.38 92 ILE A O 1
ATOM 728 N N . ILE A 1 93 ? 8.193 -1.052 -17.600 1.00 95.88 93 ILE A N 1
ATOM 729 C CA . ILE A 1 93 ? 8.436 -1.471 -16.209 1.00 95.88 93 ILE A CA 1
ATOM 730 C C . ILE A 1 93 ? 8.733 -0.258 -15.317 1.00 95.88 93 ILE A C 1
ATOM 732 O O . ILE A 1 93 ? 9.465 0.644 -15.732 1.00 95.88 93 ILE A O 1
ATOM 736 N N . SER A 1 94 ? 8.185 -0.217 -14.099 1.00 91.06 94 SER A N 1
ATOM 737 C CA . SER A 1 94 ? 8.457 0.863 -13.140 1.00 91.06 94 SER A CA 1
ATOM 738 C C . SER A 1 94 ? 8.048 0.542 -11.700 1.00 91.06 94 SER A C 1
ATOM 740 O O . SER A 1 94 ? 7.059 -0.151 -11.487 1.00 91.06 94 SER A O 1
ATOM 742 N N . SER A 1 95 ? 8.743 1.140 -10.728 1.00 84.06 95 SER A N 1
ATOM 743 C CA . SER A 1 95 ? 8.309 1.263 -9.324 1.00 84.06 95 SER A CA 1
ATOM 744 C C . SER A 1 95 ? 7.650 2.615 -8.988 1.00 84.06 95 SER A C 1
ATOM 746 O O . SER A 1 95 ? 7.390 2.918 -7.826 1.00 84.06 95 SER A O 1
ATOM 748 N N . TYR A 1 96 ? 7.379 3.470 -9.982 1.00 80.50 96 TYR A N 1
ATOM 749 C CA . TYR A 1 96 ? 6.783 4.785 -9.741 1.00 80.50 96 TYR A CA 1
ATOM 750 C C . TYR A 1 96 ? 5.303 4.680 -9.351 1.00 80.50 96 TYR A C 1
ATOM 752 O O . TYR A 1 96 ? 4.480 4.176 -10.116 1.00 80.50 96 TYR A O 1
ATOM 760 N N . ALA A 1 97 ? 4.972 5.233 -8.183 1.00 68.31 97 ALA A N 1
ATOM 761 C CA . ALA A 1 97 ? 3.635 5.215 -7.592 1.00 68.31 97 ALA A CA 1
ATOM 762 C C . ALA A 1 97 ? 3.020 6.620 -7.404 1.00 68.31 97 ALA A C 1
ATOM 764 O O . ALA A 1 97 ? 2.297 6.870 -6.448 1.00 68.31 97 ALA A O 1
ATOM 765 N N . GLY A 1 98 ? 3.339 7.583 -8.276 1.00 60.88 98 GLY A N 1
ATOM 766 C CA . GLY A 1 98 ? 2.821 8.961 -8.195 1.00 60.88 98 GLY A CA 1
ATOM 767 C C . GLY A 1 98 ? 3.618 9.893 -7.276 1.00 60.88 98 GLY A C 1
ATOM 768 O O . GLY A 1 98 ? 3.988 10.988 -7.706 1.00 60.88 98 GLY A O 1
ATOM 769 N N . SER A 1 99 ? 3.948 9.443 -6.060 1.00 60.62 99 SER A N 1
ATOM 770 C CA . SER A 1 99 ? 4.696 10.218 -5.053 1.00 60.62 99 SER A CA 1
ATOM 771 C C . SER A 1 99 ? 5.912 10.949 -5.637 1.00 60.62 99 SER A C 1
ATOM 773 O O . SER A 1 99 ? 6.835 10.349 -6.196 1.00 60.62 99 SER A O 1
ATOM 775 N N . THR A 1 100 ? 5.961 12.270 -5.447 1.00 54.62 100 THR A N 1
ATOM 776 C CA . THR A 1 100 ? 7.143 13.081 -5.788 1.00 54.62 100 THR A CA 1
ATOM 777 C C . THR A 1 100 ? 8.217 13.064 -4.694 1.00 54.62 100 THR A C 1
ATOM 779 O O . THR A 1 100 ? 9.258 13.700 -4.866 1.00 54.62 100 THR A O 1
ATOM 782 N N . ASN A 1 101 ? 8.014 12.319 -3.605 1.00 56.12 101 ASN A N 1
ATOM 783 C CA . ASN A 1 101 ? 8.909 12.269 -2.443 1.00 56.12 101 ASN A CA 1
ATOM 784 C C . ASN A 1 101 ? 9.587 10.897 -2.253 1.00 56.12 101 ASN A C 1
ATOM 786 O O . ASN A 1 101 ? 10.429 10.752 -1.370 1.00 56.12 101 ASN A O 1
ATOM 790 N N . SER A 1 102 ? 9.265 9.920 -3.106 1.00 65.31 102 SER A N 1
ATOM 791 C CA . SER A 1 102 ? 9.830 8.564 -3.110 1.00 65.31 102 SER A CA 1
ATOM 792 C C . SER A 1 102 ? 10.890 8.383 -4.214 1.00 65.31 102 SER A C 1
ATOM 794 O O . SER A 1 102 ? 10.790 9.035 -5.263 1.00 65.31 102 SER A O 1
ATOM 796 N N . PRO A 1 103 ? 11.907 7.523 -4.012 1.00 73.44 103 PRO A N 1
ATOM 797 C CA . PRO A 1 103 ? 12.804 7.094 -5.081 1.00 73.44 103 PRO A CA 1
ATOM 798 C C . PRO A 1 103 ? 12.080 6.104 -6.006 1.00 73.44 103 PRO A C 1
ATOM 800 O O . PRO A 1 103 ? 11.182 5.390 -5.569 1.00 73.44 103 PRO A O 1
ATOM 803 N N . TYR A 1 104 ? 12.447 6.064 -7.287 1.00 80.62 104 TYR A N 1
ATOM 804 C CA . TYR A 1 104 ? 11.869 5.118 -8.252 1.00 80.62 104 TYR A CA 1
ATOM 805 C C . TYR A 1 104 ? 12.736 4.962 -9.503 1.00 80.62 104 TYR A C 1
ATOM 807 O O . TYR A 1 104 ? 13.546 5.837 -9.820 1.00 80.62 104 TYR A O 1
ATOM 815 N N . PHE A 1 105 ? 12.495 3.896 -10.271 1.00 87.38 105 PHE A N 1
ATOM 816 C CA . PHE A 1 105 ? 12.933 3.782 -11.668 1.00 87.38 105 PHE A CA 1
ATOM 817 C C . PHE A 1 105 ? 11.733 3.597 -12.611 1.00 87.38 105 PHE A C 1
ATOM 819 O O . PHE A 1 105 ? 10.679 3.087 -12.220 1.00 87.38 105 PHE A O 1
ATOM 826 N N . HIS A 1 106 ? 11.875 4.040 -13.859 1.00 90.75 106 HIS A N 1
ATOM 827 C CA . HIS A 1 106 ? 10.806 4.075 -14.854 1.00 90.75 106 HIS A CA 1
ATOM 828 C C . HIS A 1 106 ? 11.363 3.820 -16.256 1.00 90.75 106 HIS A C 1
ATOM 830 O O . HIS A 1 106 ? 12.250 4.539 -16.709 1.00 90.75 106 HIS A O 1
ATOM 836 N N . PHE A 1 107 ? 10.837 2.825 -16.966 1.00 95.06 107 PHE A N 1
ATOM 837 C CA . PHE A 1 107 ? 11.158 2.564 -18.368 1.00 95.06 107 PHE A CA 1
ATOM 838 C C . PHE A 1 107 ? 9.874 2.552 -19.198 1.00 95.06 107 PHE A C 1
ATOM 840 O O . PHE A 1 107 ? 8.972 1.756 -18.930 1.00 95.06 107 PHE A O 1
ATOM 847 N N . ASP A 1 108 ? 9.784 3.421 -20.204 1.00 95.12 108 ASP A N 1
ATOM 848 C CA . ASP A 1 108 ? 8.586 3.601 -21.029 1.00 95.12 108 ASP A CA 1
ATOM 849 C C . ASP A 1 108 ? 8.885 3.732 -22.526 1.00 95.12 108 ASP A C 1
ATOM 851 O O . ASP A 1 108 ? 10.041 3.838 -22.948 1.00 95.12 108 ASP A O 1
ATOM 855 N N . LEU A 1 109 ? 7.809 3.732 -23.321 1.00 95.38 109 LEU A N 1
ATOM 856 C CA . LEU A 1 109 ? 7.798 4.322 -24.655 1.00 95.38 109 LEU A CA 1
ATOM 857 C C . LEU A 1 109 ? 6.911 5.576 -24.678 1.00 95.38 109 LEU A C 1
ATOM 859 O O . LEU A 1 109 ? 5.773 5.550 -24.197 1.00 95.38 109 LEU A O 1
ATOM 863 N N . TYR A 1 110 ? 7.379 6.619 -25.364 1.00 91.50 110 TYR A N 1
ATOM 864 C CA . TYR A 1 110 ? 6.696 7.904 -25.553 1.00 91.50 110 TYR A CA 1
ATOM 865 C C . TYR A 1 110 ? 6.685 8.326 -27.030 1.00 91.50 110 TYR A C 1
ATOM 867 O O . TYR A 1 110 ? 7.422 7.790 -27.859 1.00 91.50 110 TYR A O 1
ATOM 875 N N . SER A 1 111 ? 5.811 9.277 -27.368 1.00 90.25 111 SER A N 1
ATOM 876 C CA . SER A 1 111 ? 5.736 9.895 -28.698 1.00 90.25 111 SER A CA 1
ATOM 877 C C . SER A 1 111 ? 6.659 11.115 -28.758 1.00 90.25 111 SER A C 1
ATOM 879 O O . SER A 1 111 ? 6.501 12.043 -27.965 1.00 90.25 111 SER A O 1
ATOM 881 N N . VAL A 1 112 ? 7.569 11.161 -29.733 1.00 90.06 112 VAL A N 1
ATOM 882 C CA . VAL A 1 112 ? 8.441 12.316 -29.991 1.00 90.06 112 VAL A CA 1
ATOM 883 C C . VAL A 1 112 ? 8.608 12.561 -31.484 1.00 90.06 112 VAL A C 1
ATOM 885 O O . VAL A 1 112 ? 8.784 11.639 -32.270 1.00 90.06 112 VAL A O 1
ATOM 888 N N . SER A 1 113 ? 8.525 13.827 -31.905 1.00 86.31 113 SER A N 1
ATOM 889 C CA . SER A 1 113 ? 8.742 14.277 -33.295 1.00 86.31 113 SER A CA 1
ATOM 890 C C . SER A 1 113 ? 7.931 13.565 -34.403 1.00 86.31 113 SER A C 1
ATOM 892 O O . SER A 1 113 ? 8.188 13.791 -35.586 1.00 86.31 113 SER A O 1
ATOM 894 N N . GLY A 1 114 ? 6.914 12.768 -34.051 1.00 86.69 114 GLY A N 1
ATOM 895 C CA . GLY A 1 114 ? 6.125 11.960 -34.988 1.00 86.69 114 GLY A CA 1
ATOM 896 C C . GLY A 1 114 ? 6.575 10.498 -35.124 1.00 86.69 114 GLY A C 1
ATOM 897 O O . GLY A 1 114 ? 6.184 9.847 -36.094 1.00 86.69 114 GLY A O 1
ATOM 898 N N . HIS A 1 115 ? 7.362 9.980 -34.180 1.00 91.62 115 HIS A N 1
ATOM 899 C CA . HIS A 1 115 ? 7.668 8.557 -34.003 1.00 91.62 115 HIS A CA 1
ATOM 900 C C . HIS A 1 115 ? 7.623 8.166 -32.516 1.00 91.62 115 HIS A C 1
ATOM 902 O O . HIS A 1 115 ? 7.440 9.011 -31.644 1.00 91.62 115 HIS A O 1
ATOM 908 N N . ILE A 1 116 ? 7.768 6.872 -32.223 1.00 96.12 116 ILE A N 1
ATOM 909 C CA . ILE A 1 116 ? 7.826 6.352 -30.850 1.00 96.12 116 ILE A CA 1
ATOM 910 C C . ILE A 1 116 ? 9.286 6.096 -30.460 1.00 96.12 116 ILE A C 1
ATOM 912 O O . ILE A 1 116 ? 9.995 5.447 -31.229 1.00 96.12 116 ILE A O 1
ATOM 916 N N . SER A 1 117 ? 9.711 6.544 -29.278 1.00 96.19 117 SER A N 1
ATOM 917 C CA . SER A 1 117 ? 11.053 6.309 -28.713 1.00 96.19 117 SER A CA 1
ATOM 918 C C . SER A 1 117 ? 10.975 5.714 -27.297 1.00 96.19 117 SER A C 1
ATOM 920 O O . SER A 1 117 ? 9.971 5.923 -26.615 1.00 96.19 117 SER A O 1
ATOM 922 N N . PRO A 1 118 ? 12.006 4.984 -26.824 1.00 96.88 118 PRO A N 1
ATOM 923 C CA . PRO A 1 118 ? 12.150 4.597 -25.423 1.00 96.88 118 PRO A CA 1
ATOM 924 C C . PRO A 1 118 ? 12.691 5.736 -24.557 1.00 96.88 118 PRO A C 1
ATOM 926 O O . PRO A 1 118 ? 13.541 6.510 -25.003 1.00 96.88 118 PRO A O 1
ATOM 929 N N . ARG A 1 119 ? 12.278 5.783 -23.290 1.00 93.12 119 ARG A N 1
ATOM 930 C CA . ARG A 1 119 ? 12.800 6.710 -22.274 1.00 93.12 119 ARG A CA 1
ATOM 931 C C . ARG A 1 119 ? 13.022 5.988 -20.955 1.00 93.12 119 ARG A C 1
ATOM 933 O O . ARG A 1 119 ? 12.232 5.124 -20.577 1.00 93.12 119 ARG A O 1
ATOM 940 N N . PHE A 1 120 ? 14.097 6.352 -20.265 1.00 90.94 120 PHE A N 1
ATOM 941 C CA . PHE A 1 120 ? 14.403 5.866 -18.922 1.00 90.94 120 PHE A CA 1
ATOM 942 C C . PHE A 1 120 ? 14.451 7.049 -17.953 1.00 90.94 120 PHE A C 1
ATOM 944 O O . PHE A 1 120 ? 15.198 8.001 -18.180 1.00 90.94 120 PHE A O 1
ATOM 951 N N . GLU A 1 121 ? 13.655 7.001 -16.888 1.00 86.25 121 GLU A N 1
ATOM 952 C CA . GLU A 1 121 ? 13.661 7.991 -15.810 1.00 86.25 121 GLU A CA 1
ATOM 953 C C . GLU A 1 121 ? 14.024 7.321 -14.487 1.00 86.25 121 GLU A C 1
ATOM 955 O O . GLU A 1 121 ? 13.648 6.180 -14.215 1.00 86.25 121 GLU A O 1
ATOM 960 N N . TYR A 1 122 ? 14.746 8.048 -13.645 1.00 81.19 122 TYR A N 1
ATOM 961 C CA . TYR A 1 122 ? 15.143 7.591 -12.320 1.00 81.19 122 TYR A CA 1
ATOM 962 C C . TYR A 1 122 ? 15.083 8.752 -11.318 1.00 81.19 122 TYR A C 1
ATOM 964 O O . TYR A 1 122 ? 15.306 9.913 -11.685 1.00 81.19 122 TYR A O 1
ATOM 972 N N . LYS A 1 123 ? 14.784 8.450 -10.051 1.00 75.81 123 LYS A N 1
ATOM 973 C CA . LYS A 1 123 ? 14.751 9.430 -8.964 1.00 75.81 123 LYS A CA 1
ATOM 974 C C . LYS A 1 123 ? 15.480 8.945 -7.709 1.00 75.81 123 LYS A C 1
ATOM 976 O O . LYS A 1 123 ? 15.155 7.906 -7.147 1.00 75.81 123 LYS A O 1
ATOM 981 N N . ASP A 1 124 ? 16.408 9.785 -7.264 1.00 68.12 124 ASP A N 1
ATOM 982 C CA . ASP A 1 124 ? 17.118 9.768 -5.981 1.00 68.12 124 ASP A CA 1
ATOM 983 C C . ASP A 1 124 ? 16.453 10.805 -5.057 1.00 68.12 124 ASP A C 1
ATOM 985 O O . ASP A 1 124 ? 16.154 11.917 -5.504 1.00 68.12 124 ASP A O 1
ATOM 989 N N . VAL A 1 125 ? 16.200 10.458 -3.790 1.00 56.88 125 VAL A N 1
ATOM 990 C CA . VAL A 1 125 ? 15.616 11.384 -2.792 1.00 56.88 125 VAL A CA 1
ATOM 991 C C . VAL A 1 125 ? 16.558 11.730 -1.634 1.00 56.88 125 VAL A C 1
ATOM 993 O O . VAL A 1 125 ? 16.237 12.591 -0.814 1.00 56.88 125 VAL A O 1
ATOM 996 N N . LEU A 1 126 ? 17.742 11.117 -1.572 1.00 49.38 126 LEU A N 1
ATOM 997 C CA . LEU A 1 126 ? 18.799 11.465 -0.615 1.00 49.38 126 LEU A CA 1
ATOM 998 C C . LEU A 1 126 ? 19.603 12.681 -1.102 1.00 49.38 126 LEU A C 1
ATOM 1000 O O . LEU A 1 126 ? 20.108 13.482 -0.304 1.00 49.38 126 LEU A O 1
ATOM 1004 N N . ASN A 1 127 ? 19.696 12.873 -2.418 1.00 49.50 127 ASN A N 1
ATOM 1005 C CA . ASN A 1 127 ? 20.361 14.015 -3.029 1.00 49.50 127 ASN A CA 1
ATOM 1006 C C . ASN A 1 127 ? 19.503 15.289 -2.966 1.00 49.50 127 ASN A C 1
ATOM 1008 O O . ASN A 1 127 ? 18.885 15.717 -3.938 1.00 49.50 127 ASN A O 1
ATOM 1012 N N . THR A 1 128 ? 19.573 15.959 -1.813 1.00 41.06 128 THR A N 1
ATOM 1013 C CA . THR A 1 128 ? 18.962 17.265 -1.446 1.00 41.06 128 THR A CA 1
ATOM 1014 C C . THR A 1 128 ? 19.219 18.464 -2.390 1.00 41.06 128 THR A C 1
ATOM 1016 O O . THR A 1 128 ? 18.924 19.609 -2.043 1.00 41.06 128 THR A O 1
ATOM 1019 N N . LYS A 1 129 ? 19.782 18.244 -3.582 1.00 42.84 129 LYS A N 1
ATOM 1020 C CA . LYS A 1 129 ? 19.940 19.229 -4.667 1.00 42.84 129 LYS A CA 1
ATOM 1021 C C . LYS A 1 129 ? 19.077 18.916 -5.896 1.00 42.84 129 LYS A C 1
ATOM 1023 O O . LYS A 1 129 ? 19.047 19.740 -6.811 1.00 42.84 129 LYS A O 1
ATOM 1028 N N . VAL A 1 130 ? 18.424 17.753 -5.933 1.00 48.91 130 VAL A N 1
ATOM 1029 C CA . VAL A 1 130 ? 17.757 17.183 -7.110 1.00 48.91 130 VAL A CA 1
ATOM 1030 C C . VAL A 1 130 ? 16.333 16.748 -6.743 1.00 48.91 130 VAL A C 1
ATOM 1032 O O . VAL A 1 130 ? 16.026 15.574 -6.602 1.00 48.91 130 VAL A O 1
ATOM 1035 N N . ASN A 1 131 ? 15.422 17.713 -6.598 1.00 50.88 131 ASN A N 1
ATOM 1036 C CA . ASN A 1 131 ? 14.016 17.414 -6.288 1.00 50.88 131 ASN A CA 1
ATOM 1037 C C . ASN A 1 131 ? 13.232 16.844 -7.496 1.00 50.88 131 ASN A C 1
ATOM 1039 O O . ASN A 1 131 ? 12.087 16.417 -7.346 1.00 50.88 131 ASN A O 1
ATOM 1043 N N . SER A 1 132 ? 13.817 16.845 -8.696 1.00 58.47 132 SER A N 1
ATOM 1044 C CA . SER A 1 132 ? 13.179 16.447 -9.959 1.00 58.47 132 SER A CA 1
ATOM 1045 C C . SER A 1 132 ? 13.655 15.068 -10.417 1.00 58.47 132 SER A C 1
ATOM 1047 O O . SER A 1 132 ? 14.797 14.701 -10.163 1.00 58.47 132 SER A O 1
ATOM 1049 N N . ALA A 1 133 ? 12.803 14.334 -11.137 1.00 64.44 133 ALA A N 1
ATOM 1050 C CA . ALA A 1 133 ? 13.220 13.112 -11.821 1.00 64.44 133 ALA A CA 1
ATOM 1051 C C . ALA A 1 133 ? 14.324 13.400 -12.855 1.00 64.44 133 ALA A C 1
ATOM 1053 O O . ALA A 1 133 ? 14.409 14.501 -13.411 1.00 64.44 133 ALA A O 1
ATOM 1054 N N . LEU A 1 134 ? 15.174 12.405 -13.097 1.00 73.75 134 LEU A N 1
ATOM 1055 C CA . LEU A 1 134 ? 16.302 12.470 -14.017 1.00 73.75 134 LEU A CA 1
ATOM 1056 C C . LEU A 1 134 ? 16.019 11.561 -15.216 1.00 73.75 134 LEU A C 1
ATOM 1058 O O . LEU A 1 134 ? 16.040 10.339 -15.079 1.00 73.75 134 LEU A O 1
ATOM 1062 N N . ALA A 1 135 ? 15.743 12.162 -16.377 1.00 80.50 135 ALA A N 1
ATOM 1063 C CA . ALA A 1 135 ? 15.303 11.460 -17.581 1.00 80.50 135 ALA A CA 1
ATOM 1064 C C . ALA A 1 135 ? 16.398 11.383 -18.656 1.00 80.50 135 ALA A C 1
ATOM 1066 O O . ALA A 1 135 ? 17.143 12.344 -18.882 1.00 80.50 135 ALA A O 1
ATOM 1067 N N . ILE A 1 136 ? 16.461 10.246 -19.348 1.00 86.88 136 ILE A N 1
ATOM 1068 C CA . ILE A 1 136 ? 17.275 10.009 -20.544 1.00 86.88 136 ILE A CA 1
ATOM 1069 C C . ILE A 1 136 ? 16.322 9.612 -21.678 1.00 86.88 136 ILE A C 1
ATOM 1071 O O . ILE A 1 136 ? 15.604 8.611 -21.585 1.00 86.88 136 ILE A O 1
ATOM 1075 N N . ASN A 1 137 ? 16.311 10.426 -22.734 1.00 91.12 137 ASN A N 1
ATOM 1076 C CA . ASN A 1 137 ? 15.361 10.365 -23.842 1.00 91.12 137 ASN A CA 1
ATOM 1077 C C . ASN A 1 137 ? 16.068 9.833 -25.093 1.00 91.12 137 ASN A C 1
ATOM 1079 O O . ASN A 1 137 ? 16.904 10.527 -25.668 1.00 91.12 137 ASN A O 1
ATOM 1083 N N . PHE A 1 138 ? 15.741 8.620 -25.541 1.00 94.25 138 PHE A N 1
ATOM 1084 C CA . PHE A 1 138 ? 16.393 8.010 -26.705 1.00 94.25 138 PHE A CA 1
ATOM 1085 C C . PHE A 1 138 ? 15.681 8.421 -28.008 1.00 94.25 138 PHE A C 1
ATOM 1087 O O . PHE A 1 138 ? 15.115 7.600 -28.742 1.00 94.25 138 PHE A O 1
ATOM 1094 N N . ASP A 1 139 ? 15.676 9.732 -28.269 1.00 93.25 139 ASP A N 1
ATOM 1095 C CA . ASP A 1 139 ? 14.962 10.412 -29.361 1.00 93.25 139 ASP A CA 1
ATOM 1096 C C . ASP A 1 139 ? 15.292 9.852 -30.760 1.00 93.25 139 ASP A C 1
ATOM 1098 O O . ASP A 1 139 ? 14.462 9.949 -31.666 1.00 93.25 139 ASP A O 1
ATOM 1102 N N . THR A 1 140 ? 16.466 9.243 -30.974 1.00 93.56 140 THR A N 1
ATOM 1103 C CA . THR A 1 140 ? 16.838 8.648 -32.274 1.00 93.56 140 THR A CA 1
ATOM 1104 C C . THR A 1 140 ? 16.432 7.177 -32.424 1.00 93.56 140 THR A C 1
ATOM 1106 O O . THR A 1 140 ? 16.474 6.632 -33.534 1.00 93.56 140 THR A O 1
ATOM 1109 N N . VAL A 1 141 ? 16.002 6.515 -31.344 1.00 96.12 141 VAL A N 1
ATOM 1110 C CA . VAL A 1 141 ? 15.683 5.077 -31.326 1.00 96.12 141 VAL A CA 1
ATOM 1111 C C . VAL A 1 141 ? 14.216 4.813 -31.686 1.00 96.12 141 VAL A C 1
ATOM 1113 O O . VAL A 1 141 ? 13.411 4.369 -30.878 1.00 96.12 141 VAL A O 1
ATOM 1116 N N . GLU A 1 142 ? 13.882 5.025 -32.958 1.00 95.69 142 GLU A N 1
ATOM 1117 C CA . GLU A 1 142 ? 12.548 4.778 -33.531 1.00 95.69 142 GLU A CA 1
ATOM 1118 C C . GLU A 1 142 ? 12.034 3.340 -33.269 1.00 95.69 142 GLU A C 1
ATOM 1120 O O . GLU A 1 142 ? 12.584 2.375 -33.808 1.00 95.69 142 GLU A O 1
ATOM 1125 N N . ILE A 1 143 ? 10.937 3.164 -32.530 1.00 96.31 143 ILE A N 1
ATOM 1126 C CA . ILE A 1 143 ? 10.195 1.896 -32.406 1.00 96.31 143 ILE A CA 1
ATOM 1127 C C . ILE A 1 143 ? 9.114 1.841 -33.489 1.00 96.31 143 ILE A C 1
ATOM 1129 O O . ILE A 1 143 ? 8.280 2.740 -33.586 1.00 96.31 143 ILE A O 1
ATOM 1133 N N . LYS A 1 144 ? 9.128 0.795 -34.329 1.00 94.56 144 LYS A N 1
ATOM 1134 C CA . LYS A 1 144 ? 8.263 0.709 -35.517 1.00 94.56 144 LYS A CA 1
ATOM 1135 C C . LYS A 1 144 ? 6.965 -0.062 -35.264 1.00 94.56 144 LYS A C 1
ATOM 1137 O O . LYS A 1 144 ? 7.030 -1.254 -34.963 1.00 94.56 144 LYS A O 1
ATOM 1142 N N . PRO A 1 145 ? 5.791 0.564 -35.470 1.00 95.31 145 PRO A N 1
ATOM 1143 C CA . PRO A 1 145 ? 4.515 -0.140 -35.537 1.00 95.31 145 PRO A CA 1
ATOM 1144 C C . PRO A 1 145 ? 4.534 -1.264 -36.582 1.00 95.31 145 PRO A C 1
ATOM 1146 O O . PRO A 1 145 ? 5.000 -1.076 -37.706 1.00 95.31 145 PRO A O 1
ATOM 1149 N N . GLY A 1 146 ? 4.017 -2.438 -36.218 1.00 95.06 146 GLY A N 1
ATOM 1150 C CA . GLY A 1 146 ? 3.974 -3.628 -37.072 1.00 95.06 146 GLY A CA 1
ATOM 1151 C C . GLY A 1 146 ? 5.252 -4.479 -37.099 1.00 95.06 146 GLY A C 1
ATOM 1152 O O . GLY A 1 146 ? 5.251 -5.520 -37.756 1.00 95.06 146 GLY A O 1
ATOM 1153 N N . GLU A 1 147 ? 6.320 -4.100 -36.386 1.00 94.56 147 GLU A N 1
ATOM 1154 C CA . GLU A 1 147 ? 7.585 -4.850 -36.333 1.00 94.56 147 GLU A CA 1
ATOM 1155 C C . GLU A 1 147 ? 8.006 -5.174 -34.887 1.00 94.56 147 GLU A C 1
ATOM 1157 O O . GLU A 1 147 ? 7.978 -4.320 -34.004 1.00 94.56 147 GLU A O 1
ATOM 1162 N N . TRP A 1 148 ? 8.460 -6.410 -34.641 1.00 96.19 148 TRP A N 1
ATOM 1163 C CA . TRP A 1 148 ? 9.081 -6.779 -33.362 1.00 96.19 148 TRP A CA 1
ATOM 1164 C C . TRP A 1 148 ? 10.474 -6.160 -33.237 1.00 96.19 148 TRP A C 1
ATOM 1166 O O . TRP A 1 148 ? 11.369 -6.452 -34.039 1.00 96.19 148 TRP A O 1
ATOM 1176 N N . THR A 1 149 ? 10.669 -5.365 -32.188 1.00 97.25 149 THR A N 1
ATOM 1177 C CA . THR A 1 149 ? 11.935 -4.701 -31.870 1.00 97.25 149 THR A CA 1
ATOM 1178 C C . THR A 1 149 ? 12.450 -5.191 -30.522 1.00 97.25 149 THR A C 1
ATOM 1180 O O . THR A 1 149 ? 11.745 -5.091 -29.524 1.00 97.25 149 THR A O 1
ATOM 1183 N N . HIS A 1 150 ? 13.681 -5.700 -30.473 1.00 97.38 150 HIS A N 1
ATOM 1184 C CA . HIS A 1 150 ? 14.381 -5.899 -29.203 1.00 97.38 150 HIS A CA 1
ATOM 1185 C C . HIS A 1 150 ? 14.966 -4.569 -28.747 1.00 97.38 150 HIS A C 1
ATOM 1187 O O . HIS A 1 150 ? 15.664 -3.917 -29.533 1.00 97.38 150 HIS A O 1
ATOM 1193 N N . ILE A 1 151 ? 14.715 -4.200 -27.498 1.00 97.88 151 ILE A N 1
ATOM 1194 C CA . ILE A 1 151 ? 15.278 -3.020 -26.851 1.00 97.88 151 ILE A CA 1
ATOM 1195 C C . ILE A 1 151 ? 15.999 -3.440 -25.574 1.00 97.88 151 ILE A C 1
ATOM 1197 O O . ILE A 1 151 ? 15.504 -4.273 -24.817 1.00 97.88 151 ILE A O 1
ATOM 1201 N N . ALA A 1 152 ? 17.171 -2.856 -25.349 1.00 98.19 152 ALA A N 1
ATOM 1202 C CA . ALA A 1 152 ? 17.894 -2.989 -24.095 1.00 98.19 152 ALA A CA 1
ATOM 1203 C C . ALA A 1 152 ? 18.445 -1.631 -23.658 1.00 98.19 152 ALA A C 1
ATOM 1205 O O . ALA A 1 152 ? 19.033 -0.915 -24.474 1.00 98.19 152 ALA A O 1
ATOM 1206 N N . ILE A 1 153 ? 18.258 -1.280 -22.388 1.00 97.31 153 ILE A N 1
ATOM 1207 C CA . ILE A 1 153 ? 18.835 -0.081 -21.767 1.00 97.31 153 ILE A CA 1
ATOM 1208 C C . ILE A 1 153 ? 19.938 -0.532 -20.823 1.00 97.31 153 ILE A C 1
ATOM 1210 O O . ILE A 1 153 ? 19.657 -1.282 -19.893 1.00 97.31 153 ILE A O 1
ATOM 1214 N N . VAL A 1 154 ? 21.169 -0.075 -21.055 1.00 95.69 154 VAL A N 1
ATOM 1215 C CA . VAL A 1 154 ? 22.316 -0.295 -20.159 1.00 95.69 154 VAL A CA 1
ATOM 1216 C C . VAL A 1 154 ? 22.659 1.029 -19.482 1.00 95.69 154 VAL A C 1
ATOM 1218 O O . VAL A 1 154 ? 23.082 1.975 -20.153 1.00 95.69 154 VAL A O 1
ATOM 1221 N N . SER A 1 155 ? 22.475 1.094 -18.167 1.00 87.06 155 SER A N 1
ATOM 1222 C CA . SER A 1 155 ? 22.630 2.304 -17.354 1.00 87.06 155 SER A CA 1
ATOM 1223 C C . SER A 1 155 ? 24.025 2.398 -16.732 1.00 87.06 155 SER A C 1
ATOM 1225 O O . SER A 1 155 ? 24.508 1.459 -16.096 1.00 87.06 155 SER A O 1
ATOM 1227 N N . ASP A 1 156 ? 24.672 3.555 -16.879 1.00 78.88 156 ASP A N 1
ATOM 1228 C CA . ASP A 1 156 ? 26.004 3.835 -16.346 1.00 78.88 156 ASP A CA 1
ATOM 1229 C C . ASP A 1 156 ? 25.990 5.030 -15.376 1.00 78.88 156 ASP A C 1
ATOM 1231 O O . ASP A 1 156 ? 26.212 6.173 -15.796 1.00 78.88 156 ASP A O 1
ATOM 1235 N N . PRO A 1 157 ? 25.742 4.801 -14.066 1.00 68.00 157 PRO A N 1
ATOM 1236 C CA . PRO A 1 157 ? 25.689 5.882 -13.079 1.00 68.00 157 PRO A CA 1
ATOM 1237 C C . PRO A 1 157 ? 27.048 6.577 -12.918 1.00 68.00 157 PRO A C 1
ATOM 1239 O O . PRO A 1 157 ? 27.100 7.800 -12.780 1.00 68.00 157 PRO A O 1
ATOM 1242 N N . LEU A 1 158 ? 28.152 5.822 -13.031 1.00 65.19 158 LEU A N 1
ATOM 1243 C CA . LEU A 1 158 ? 29.522 6.312 -12.851 1.00 65.19 158 LEU A CA 1
ATOM 1244 C C . LEU A 1 158 ? 29.866 7.430 -13.843 1.00 65.19 158 LEU A C 1
ATOM 1246 O O . LEU A 1 158 ? 30.575 8.374 -13.490 1.00 65.19 158 LEU A O 1
ATOM 1250 N N . HIS A 1 159 ? 29.330 7.342 -15.062 1.00 71.69 159 HIS A N 1
ATOM 1251 C CA . HIS A 1 159 ? 29.430 8.388 -16.082 1.00 71.69 159 HIS A CA 1
ATOM 1252 C C . HIS A 1 159 ? 28.133 9.194 -16.257 1.00 71.69 159 HIS A C 1
ATOM 1254 O O . HIS A 1 159 ? 28.101 10.119 -17.065 1.00 71.69 159 HIS A O 1
ATOM 1260 N N . SER A 1 160 ? 27.099 8.895 -15.461 1.00 73.25 160 SER A N 1
ATOM 1261 C CA . SER A 1 160 ? 25.815 9.604 -15.416 1.00 73.25 160 SER A CA 1
ATOM 1262 C C . SER A 1 160 ? 25.135 9.658 -16.798 1.00 73.25 160 SER A C 1
ATOM 1264 O O . SER A 1 160 ? 24.757 10.716 -17.305 1.00 73.25 160 SER A O 1
ATOM 1266 N N . SER A 1 161 ? 25.033 8.480 -17.423 1.00 83.50 161 SER A N 1
ATOM 1267 C CA . SER A 1 161 ? 24.547 8.267 -18.794 1.00 83.50 161 SER A CA 1
ATOM 1268 C C . SER A 1 161 ? 23.911 6.882 -18.958 1.00 83.50 161 SER A C 1
ATOM 1270 O O . SER A 1 161 ? 24.079 6.019 -18.097 1.00 83.50 161 SER A O 1
ATOM 1272 N N . ALA A 1 162 ? 23.221 6.634 -20.069 1.00 90.56 162 ALA A N 1
ATOM 1273 C CA . ALA A 1 162 ? 22.735 5.300 -20.426 1.00 90.56 162 ALA A CA 1
ATOM 1274 C C . ALA A 1 162 ? 22.819 5.066 -21.940 1.00 90.56 162 ALA A C 1
ATOM 1276 O O . ALA A 1 162 ? 22.820 6.009 -22.731 1.00 90.56 162 ALA A O 1
ATOM 1277 N N . THR A 1 163 ? 22.901 3.799 -22.350 1.00 95.94 163 THR A N 1
ATOM 1278 C CA . THR A 1 163 ? 22.929 3.390 -23.764 1.00 95.94 163 THR A CA 1
ATOM 1279 C C . THR A 1 163 ? 21.707 2.555 -24.109 1.00 95.94 163 THR A C 1
ATOM 1281 O O . THR A 1 163 ? 21.493 1.497 -23.515 1.00 95.94 163 THR A O 1
ATOM 1284 N N . CYS A 1 164 ? 20.954 2.989 -25.118 1.00 98.06 164 CYS A N 1
ATOM 1285 C CA . CYS A 1 164 ? 19.890 2.207 -25.723 1.00 98.06 164 CYS A CA 1
ATOM 1286 C C . CYS A 1 164 ? 20.415 1.396 -26.917 1.00 98.06 164 CYS A C 1
ATOM 1288 O O . CYS A 1 164 ? 21.008 1.911 -27.875 1.00 98.06 164 CYS A O 1
ATOM 1290 N N . TYR A 1 165 ? 20.160 0.094 -26.855 1.00 98.56 165 TYR A N 1
ATOM 1291 C CA . TYR A 1 165 ? 20.430 -0.873 -27.902 1.00 98.56 165 TYR A CA 1
ATOM 1292 C C . TYR A 1 165 ? 19.127 -1.265 -28.588 1.00 98.56 165 TYR A C 1
ATOM 1294 O O . TYR A 1 165 ? 18.152 -1.624 -27.929 1.00 98.56 165 TYR A O 1
ATOM 1302 N N . LYS A 1 166 ? 19.140 -1.294 -29.921 1.00 98.19 166 LYS A N 1
ATOM 1303 C CA . LYS A 1 166 ? 18.039 -1.781 -30.752 1.00 98.19 166 LYS A CA 1
ATOM 1304 C C . LYS A 1 166 ? 18.499 -2.999 -31.540 1.00 98.19 166 LYS A C 1
ATOM 1306 O O . LYS A 1 166 ? 19.496 -2.935 -32.256 1.00 98.19 166 LYS A O 1
ATOM 1311 N N . ASN A 1 167 ? 17.759 -4.103 -31.451 1.00 97.38 167 ASN A N 1
ATOM 1312 C CA . ASN A 1 167 ? 18.030 -5.339 -32.196 1.00 97.38 167 ASN A CA 1
ATOM 1313 C C . ASN A 1 167 ? 19.498 -5.820 -32.085 1.00 97.38 167 ASN A C 1
ATOM 1315 O O . ASN A 1 167 ? 20.132 -6.150 -33.088 1.00 97.38 167 ASN A O 1
ATOM 1319 N N . GLY A 1 168 ? 20.041 -5.815 -30.861 1.00 96.44 168 GLY A N 1
ATOM 1320 C CA . GLY A 1 168 ? 21.403 -6.270 -30.557 1.00 96.44 168 GLY A CA 1
ATOM 1321 C C . GLY A 1 168 ? 22.522 -5.253 -30.825 1.00 96.44 168 GLY A C 1
ATOM 1322 O O . GLY A 1 168 ? 23.691 -5.602 -30.692 1.00 96.44 168 GLY A O 1
ATOM 1323 N N . VAL A 1 169 ? 22.208 -4.014 -31.224 1.00 97.88 169 VAL A N 1
ATOM 1324 C CA . VAL A 1 169 ? 23.201 -2.996 -31.619 1.00 97.88 169 VAL A CA 1
ATOM 1325 C C . VAL A 1 169 ? 22.958 -1.691 -30.862 1.00 97.88 169 VAL A C 1
ATOM 1327 O O . VAL A 1 169 ? 21.824 -1.223 -30.810 1.00 97.88 169 VAL A O 1
ATOM 1330 N N . ALA A 1 170 ? 24.010 -1.087 -30.300 1.00 97.81 170 ALA A N 1
ATOM 1331 C CA . ALA A 1 170 ? 23.930 0.240 -29.684 1.00 97.81 170 ALA A CA 1
ATOM 1332 C C . ALA A 1 170 ? 23.532 1.281 -30.740 1.00 97.81 170 ALA A C 1
ATOM 1334 O O . ALA A 1 170 ? 24.168 1.351 -31.796 1.00 97.81 170 ALA A O 1
ATOM 1335 N N . VAL A 1 171 ? 22.494 2.070 -30.463 1.00 97.50 171 VAL A N 1
ATOM 1336 C CA . VAL A 1 171 ? 22.034 3.144 -31.360 1.00 97.50 171 VAL A CA 1
ATOM 1337 C C . VAL A 1 171 ? 22.352 4.508 -30.767 1.00 97.50 171 VAL A C 1
ATOM 1339 O O . VAL A 1 171 ? 22.910 5.353 -31.463 1.00 97.50 171 VAL A O 1
ATOM 1342 N N . GLU A 1 172 ? 22.048 4.697 -29.484 1.00 96.19 172 GLU A N 1
ATOM 1343 C CA . GLU A 1 172 ? 22.146 5.988 -28.811 1.00 96.19 172 GLU A CA 1
ATOM 1344 C C . GLU A 1 172 ? 22.705 5.819 -27.398 1.00 96.19 172 GLU A C 1
ATOM 1346 O O . GLU A 1 172 ? 22.250 4.962 -26.642 1.00 96.19 172 GLU A O 1
ATOM 1351 N N . THR A 1 173 ? 23.691 6.643 -27.053 1.00 93.81 173 THR A N 1
ATOM 1352 C CA . THR A 1 173 ? 24.166 6.844 -25.682 1.00 93.81 173 THR A CA 1
ATOM 1353 C C . THR A 1 173 ? 23.963 8.315 -25.373 1.00 93.81 173 THR A C 1
ATOM 1355 O O . THR A 1 173 ? 24.546 9.147 -26.070 1.00 93.81 173 THR A O 1
ATOM 1358 N N . ASP A 1 174 ? 23.177 8.630 -24.347 1.00 88.00 174 ASP A N 1
ATOM 1359 C CA . ASP A 1 174 ? 22.956 10.011 -23.916 1.00 88.00 174 ASP A CA 1
ATOM 1360 C C . ASP A 1 174 ? 23.118 10.164 -22.398 1.00 88.00 174 ASP A C 1
ATOM 1362 O O . ASP A 1 174 ? 23.093 9.193 -21.630 1.00 88.00 174 ASP A O 1
ATOM 1366 N N . ALA A 1 175 ? 23.362 11.402 -21.983 1.00 79.69 175 ALA A N 1
ATOM 1367 C CA . ALA A 1 175 ? 23.467 11.818 -20.597 1.00 79.69 175 ALA A CA 1
ATOM 1368 C C . ALA A 1 175 ? 22.106 12.275 -20.050 1.00 79.69 175 ALA A C 1
ATOM 1370 O O . ALA A 1 175 ? 21.129 12.454 -20.772 1.00 79.69 175 ALA A O 1
ATOM 1371 N N . ILE A 1 176 ? 22.047 12.483 -18.740 1.00 68.69 176 ILE A N 1
ATOM 1372 C CA . ILE A 1 176 ? 20.821 12.893 -18.053 1.00 68.69 176 ILE A CA 1
ATOM 1373 C C . ILE A 1 176 ? 20.371 14.295 -18.467 1.00 68.69 176 ILE A C 1
ATOM 1375 O O . ILE A 1 176 ? 21.119 15.272 -18.366 1.00 68.69 176 ILE A O 1
ATOM 1379 N N . THR A 1 177 ? 19.086 14.407 -18.788 1.00 63.56 177 THR A N 1
ATOM 1380 C CA . THR A 1 177 ? 18.371 15.676 -18.913 1.00 63.56 177 THR A CA 1
ATOM 1381 C C . THR A 1 177 ? 17.505 15.896 -17.668 1.00 63.56 177 THR A C 1
ATOM 1383 O O . THR A 1 177 ? 16.476 15.258 -17.468 1.00 63.56 177 THR A O 1
ATOM 1386 N N . GLY A 1 178 ? 17.947 16.781 -16.769 1.00 53.38 178 GLY A N 1
ATOM 1387 C CA . GLY A 1 178 ? 17.216 17.066 -15.531 1.00 53.38 178 GLY A CA 1
ATOM 1388 C C . GLY A 1 178 ? 17.931 18.047 -14.600 1.00 53.38 178 GLY A C 1
ATOM 1389 O O . GLY A 1 178 ? 19.127 17.927 -14.362 1.00 53.38 178 GLY A O 1
ATOM 1390 N N . GLY A 1 179 ? 17.177 19.031 -14.099 1.00 49.53 179 GLY A N 1
ATOM 1391 C CA . GLY A 1 179 ? 17.497 19.950 -12.993 1.00 49.53 179 GLY A CA 1
ATOM 1392 C C . GLY A 1 179 ? 18.970 20.194 -12.617 1.00 49.53 179 GLY A C 1
ATOM 1393 O O . GLY A 1 179 ? 19.514 19.476 -11.789 1.00 49.53 179 GLY A O 1
ATOM 1394 N N . ASN A 1 180 ? 19.529 21.331 -13.066 1.00 42.97 180 ASN A N 1
ATOM 1395 C CA . ASN A 1 180 ? 20.805 21.930 -12.616 1.00 42.97 180 ASN A CA 1
ATOM 1396 C C . ASN A 1 180 ? 22.100 21.193 -13.046 1.00 42.97 180 ASN A C 1
ATOM 1398 O O . ASN A 1 180 ? 22.219 19.976 -12.988 1.00 42.97 180 ASN A O 1
ATOM 1402 N N . THR A 1 181 ? 23.139 21.944 -13.432 1.00 43.94 181 THR A N 1
ATOM 1403 C CA . THR A 1 181 ? 24.366 21.414 -14.075 1.00 43.94 181 THR A CA 1
ATOM 1404 C C . THR A 1 181 ? 25.372 20.772 -13.104 1.00 43.94 181 THR A C 1
ATOM 1406 O O . THR A 1 181 ? 26.574 20.793 -13.358 1.00 43.94 181 THR A O 1
ATOM 1409 N N . ASN A 1 182 ? 24.899 20.269 -11.963 1.00 47.03 182 ASN A N 1
ATOM 1410 C CA . ASN A 1 182 ? 25.697 19.609 -10.921 1.00 47.03 182 ASN A CA 1
ATOM 1411 C C . ASN A 1 182 ? 25.136 18.223 -10.545 1.00 47.03 182 ASN A C 1
ATOM 1413 O O . ASN A 1 182 ? 25.619 17.614 -9.591 1.00 47.03 182 ASN A O 1
ATOM 1417 N N . SER A 1 183 ? 24.104 17.756 -11.248 1.00 50.56 183 SER A N 1
ATOM 1418 C CA . SER A 1 183 ? 23.419 16.493 -10.979 1.00 50.56 183 SER A CA 1
ATOM 1419 C C . SER A 1 183 ? 24.239 15.321 -11.519 1.00 50.56 183 SER A C 1
ATOM 1421 O O . SER A 1 183 ? 24.492 15.228 -12.717 1.00 50.56 183 SER A O 1
ATOM 1423 N N . GLN A 1 184 ? 24.688 14.454 -10.613 1.00 52.28 184 GLN A N 1
ATOM 1424 C CA . GLN A 1 184 ? 25.406 13.208 -10.894 1.00 52.28 184 GLN A CA 1
ATOM 1425 C C . GLN A 1 184 ? 24.562 12.046 -10.365 1.00 52.28 184 GLN A C 1
ATOM 1427 O O . GLN A 1 184 ? 23.934 12.193 -9.315 1.00 52.28 184 GLN A O 1
ATOM 1432 N N . TRP A 1 185 ? 24.565 10.902 -11.049 1.00 55.06 185 TRP A N 1
ATOM 1433 C CA . TRP A 1 185 ? 23.993 9.662 -10.513 1.00 55.06 185 TRP A CA 1
ATOM 1434 C C . TRP A 1 185 ? 24.979 9.044 -9.525 1.00 55.06 185 TRP A C 1
ATOM 1436 O O . TRP A 1 185 ? 25.938 8.373 -9.906 1.00 55.06 185 TRP A O 1
ATOM 1446 N N . VAL A 1 186 ? 24.767 9.313 -8.238 1.00 50.47 186 VAL A N 1
ATOM 1447 C CA . VAL A 1 186 ? 25.612 8.804 -7.151 1.00 50.47 186 VAL A CA 1
ATOM 1448 C C . VAL A 1 186 ? 25.113 7.415 -6.745 1.00 50.47 186 VAL A C 1
ATOM 1450 O O . VAL A 1 186 ? 24.627 7.225 -5.637 1.00 50.47 186 VAL A O 1
ATOM 1453 N N . VAL A 1 187 ? 25.268 6.452 -7.666 1.00 61.44 187 VAL A N 1
ATOM 1454 C CA . VAL A 1 187 ? 24.656 5.103 -7.605 1.00 61.44 187 VAL A CA 1
ATOM 1455 C C . VAL A 1 187 ? 23.120 5.186 -7.748 1.00 61.44 187 VAL A C 1
ATOM 1457 O O . VAL A 1 187 ? 22.561 6.280 -7.837 1.00 61.44 187 VAL A O 1
ATOM 1460 N N . PHE A 1 188 ? 22.439 4.047 -7.877 1.00 67.69 188 PHE A N 1
ATOM 1461 C CA . PHE A 1 188 ? 21.001 3.983 -7.632 1.00 67.69 188 PHE A CA 1
ATOM 1462 C C . PHE A 1 188 ? 20.736 3.945 -6.116 1.00 67.69 188 PHE A C 1
ATOM 1464 O O . PHE A 1 188 ? 21.433 3.269 -5.365 1.00 67.69 188 PHE A O 1
ATOM 1471 N N . ASP A 1 189 ? 19.725 4.687 -5.678 1.00 70.75 189 ASP A N 1
ATOM 1472 C CA . ASP A 1 189 ? 19.057 4.528 -4.385 1.00 70.75 189 ASP A CA 1
ATOM 1473 C C . ASP A 1 189 ? 18.204 3.261 -4.480 1.00 70.75 189 ASP A C 1
ATOM 1475 O O . ASP A 1 189 ? 17.097 3.300 -5.025 1.00 70.75 189 ASP A O 1
ATOM 1479 N N . ASP A 1 190 ? 18.755 2.128 -4.036 1.00 70.75 190 ASP A N 1
ATOM 1480 C CA . ASP A 1 190 ? 18.118 0.818 -4.213 1.00 70.75 190 ASP A CA 1
ATOM 1481 C C . ASP A 1 190 ? 16.753 0.721 -3.520 1.00 70.75 190 ASP A C 1
ATOM 1483 O O . ASP A 1 190 ? 15.921 -0.050 -3.967 1.00 70.75 190 ASP A O 1
ATOM 1487 N N . ARG A 1 191 ? 16.423 1.641 -2.601 1.00 71.94 191 ARG A N 1
ATOM 1488 C CA . ARG A 1 191 ? 15.065 1.828 -2.051 1.00 71.94 191 ARG A CA 1
ATOM 1489 C C . ARG A 1 191 ? 13.978 2.139 -3.089 1.00 71.94 191 ARG A C 1
ATOM 1491 O O . ARG A 1 191 ? 12.801 2.244 -2.767 1.00 71.94 191 ARG A O 1
ATOM 1498 N N . ALA A 1 192 ? 14.357 2.319 -4.352 1.00 74.06 192 ALA A N 1
ATOM 1499 C CA . ALA A 1 192 ? 13.459 2.274 -5.497 1.00 74.06 192 ALA A CA 1
ATOM 1500 C C . ALA A 1 192 ? 12.906 0.859 -5.804 1.00 74.06 192 ALA A C 1
ATOM 1502 O O . ALA A 1 192 ? 12.098 0.749 -6.730 1.00 74.06 192 ALA A O 1
ATOM 1503 N N . THR A 1 193 ? 13.323 -0.197 -5.091 1.00 75.19 193 THR A N 1
ATOM 1504 C CA . THR A 1 193 ? 12.755 -1.559 -5.155 1.00 75.19 193 THR A CA 1
ATOM 1505 C C . THR A 1 193 ? 11.865 -1.915 -3.959 1.00 75.19 193 THR A C 1
ATOM 1507 O O . THR A 1 193 ? 11.017 -2.787 -4.123 1.00 75.19 193 THR A O 1
ATOM 1510 N N . ASP A 1 194 ? 11.946 -1.178 -2.839 1.00 68.69 194 ASP A N 1
ATOM 1511 C CA . ASP A 1 194 ? 10.991 -1.224 -1.708 1.00 68.69 194 ASP A CA 1
ATOM 1512 C C . ASP A 1 194 ? 9.531 -0.993 -2.166 1.00 68.69 194 ASP A C 1
ATOM 1514 O O . ASP A 1 194 ? 8.571 -1.438 -1.538 1.00 68.69 194 ASP A O 1
ATOM 1518 N N . TYR A 1 195 ? 9.356 -0.252 -3.267 1.00 69.94 195 TYR A N 1
ATOM 1519 C CA . TYR A 1 195 ? 8.059 0.079 -3.853 1.00 69.94 195 TYR A CA 1
ATOM 1520 C C . TYR A 1 195 ? 7.652 -0.976 -4.891 1.00 69.94 195 TYR A C 1
ATOM 1522 O O . TYR A 1 195 ? 8.438 -1.239 -5.807 1.00 69.94 195 TYR A O 1
ATOM 1530 N N . PRO A 1 196 ? 6.418 -1.520 -4.833 1.00 74.31 196 PRO A N 1
ATOM 1531 C CA . PRO A 1 196 ? 5.954 -2.555 -5.754 1.00 74.31 196 PRO A CA 1
ATOM 1532 C C . PRO A 1 196 ? 6.178 -2.209 -7.233 1.00 74.31 196 PRO A C 1
ATOM 1534 O O . PRO A 1 196 ? 5.711 -1.189 -7.744 1.00 74.31 196 PRO A O 1
ATOM 1537 N N . ILE A 1 197 ? 6.898 -3.086 -7.932 1.00 85.06 197 ILE A N 1
ATOM 1538 C CA . ILE A 1 197 ? 7.277 -2.894 -9.334 1.00 85.06 197 ILE A CA 1
ATOM 1539 C C . ILE A 1 197 ? 6.179 -3.448 -10.244 1.00 85.06 197 ILE A C 1
ATOM 1541 O O . ILE A 1 197 ? 5.809 -4.619 -10.149 1.00 85.06 197 ILE A O 1
ATOM 1545 N N . ALA A 1 198 ? 5.703 -2.624 -11.176 1.00 87.00 198 ALA A N 1
ATOM 1546 C CA . ALA A 1 198 ? 4.771 -3.025 -12.220 1.00 87.00 198 ALA A CA 1
ATOM 1547 C C . ALA A 1 198 ? 5.493 -3.300 -13.551 1.00 87.00 198 ALA A C 1
ATOM 1549 O O . ALA A 1 198 ? 6.364 -2.532 -13.958 1.00 87.00 198 ALA A O 1
ATOM 1550 N N . VAL A 1 199 ? 5.090 -4.355 -14.268 1.00 93.88 199 VAL A N 1
ATOM 1551 C CA . VAL A 1 199 ? 5.474 -4.645 -15.665 1.00 93.88 199 VAL A CA 1
ATOM 1552 C C . VAL A 1 199 ? 4.250 -4.473 -16.566 1.00 93.88 199 VAL A C 1
ATOM 1554 O O . VAL A 1 199 ? 3.183 -5.024 -16.298 1.00 93.88 199 VAL A O 1
ATOM 1557 N N . GLY A 1 200 ? 4.393 -3.712 -17.651 1.00 91.56 200 GLY A N 1
ATOM 1558 C CA . GLY A 1 200 ? 3.278 -3.294 -18.507 1.00 91.56 200 GLY A CA 1
ATOM 1559 C C . GLY A 1 200 ? 2.439 -2.150 -17.924 1.00 91.56 200 GLY A C 1
ATOM 1560 O O . GLY A 1 200 ? 1.297 -1.950 -18.334 1.00 91.56 200 GLY A O 1
ATOM 1561 N N . GLY A 1 201 ? 2.990 -1.399 -16.975 1.00 86.81 201 GLY A N 1
ATOM 1562 C CA . GLY A 1 201 ? 2.400 -0.182 -16.439 1.00 86.81 201 GLY A CA 1
ATOM 1563 C C . GLY A 1 201 ? 3.329 0.484 -15.430 1.00 86.81 201 GLY A C 1
ATOM 1564 O O . GLY A 1 201 ? 4.515 0.167 -15.347 1.00 86.81 201 GLY A O 1
ATOM 1565 N N . ASP A 1 202 ? 2.760 1.400 -14.662 1.00 81.31 202 ASP A N 1
ATOM 1566 C CA . ASP A 1 202 ? 3.292 1.873 -13.390 1.00 81.31 202 ASP A CA 1
ATOM 1567 C C . ASP A 1 202 ? 2.132 1.934 -12.383 1.00 81.31 202 ASP A C 1
ATOM 1569 O O . ASP A 1 202 ? 1.004 1.547 -12.709 1.00 81.31 202 ASP A O 1
ATOM 1573 N N . LEU A 1 203 ? 2.401 2.379 -11.158 1.00 73.25 203 LEU A N 1
ATOM 1574 C CA . LEU A 1 203 ? 1.393 2.500 -10.108 1.00 73.25 203 LEU A CA 1
ATOM 1575 C C . LEU A 1 203 ? 1.004 3.958 -9.862 1.00 73.25 203 LEU A C 1
ATOM 1577 O O . LEU A 1 203 ? 0.571 4.278 -8.755 1.00 73.25 203 LEU A O 1
ATOM 1581 N N . ARG A 1 204 ? 1.160 4.859 -10.844 1.00 72.94 204 ARG A N 1
ATOM 1582 C CA . ARG A 1 204 ? 0.774 6.263 -10.662 1.00 72.94 204 ARG A CA 1
ATOM 1583 C C . ARG A 1 204 ? -0.757 6.414 -10.599 1.00 72.94 204 ARG A C 1
ATOM 1585 O O . ARG A 1 204 ? -1.471 5.701 -11.312 1.00 72.94 204 ARG A O 1
ATOM 1592 N N . PRO A 1 205 ? -1.268 7.366 -9.801 1.00 58.97 205 PRO A N 1
ATOM 1593 C CA . PRO A 1 205 ? -2.691 7.688 -9.756 1.00 58.97 205 PRO A CA 1
ATOM 1594 C C . PRO A 1 205 ? -3.263 8.000 -11.148 1.00 58.97 205 PRO A C 1
ATOM 1596 O O . PRO A 1 205 ? -2.570 8.545 -12.004 1.00 58.97 205 PRO A O 1
ATOM 1599 N N . GLY A 1 206 ? -4.509 7.599 -11.407 1.00 61.28 206 GLY A N 1
ATOM 1600 C CA . GLY A 1 206 ? -5.154 7.739 -12.723 1.00 61.28 206 GLY A CA 1
ATOM 1601 C C . GLY A 1 206 ? -4.732 6.715 -13.797 1.00 61.28 206 GLY A C 1
ATOM 1602 O O . GLY A 1 206 ? -5.461 6.544 -14.773 1.00 61.28 206 GLY A O 1
ATOM 1603 N N . LEU A 1 207 ? -3.619 5.980 -13.623 1.00 64.25 207 LEU A N 1
ATOM 1604 C CA . LEU A 1 207 ? -3.177 4.853 -14.480 1.00 64.25 207 LEU A CA 1
ATOM 1605 C C . LEU A 1 207 ? -3.020 5.124 -15.991 1.00 64.25 207 LEU A C 1
ATOM 1607 O O . LEU A 1 207 ? -2.938 4.202 -16.812 1.00 64.25 207 LEU A O 1
ATOM 1611 N N . GLU A 1 208 ? -2.916 6.388 -16.377 1.00 63.69 208 GLU A N 1
ATOM 1612 C CA . GLU A 1 208 ? -2.826 6.851 -17.769 1.00 63.69 208 GLU A CA 1
ATOM 1613 C C . GLU A 1 208 ? -1.716 6.133 -18.563 1.00 63.69 208 GLU A C 1
ATOM 1615 O O . GLU A 1 208 ? -1.866 5.812 -19.748 1.00 63.69 208 GLU A O 1
ATOM 1620 N N . GLN A 1 209 ? -0.620 5.809 -17.868 1.00 76.00 209 GLN A N 1
ATOM 1621 C CA . GLN A 1 209 ? 0.621 5.262 -18.416 1.00 76.00 209 GLN A CA 1
ATOM 1622 C C . GLN A 1 209 ? 0.689 3.729 -18.491 1.00 76.00 209 GLN A C 1
ATOM 1624 O O . GLN A 1 209 ? 1.707 3.179 -18.905 1.00 76.00 209 GLN A O 1
ATOM 1629 N N . THR A 1 210 ? -0.399 3.024 -18.180 1.00 83.38 210 THR A N 1
ATOM 1630 C CA . THR A 1 210 ? -0.563 1.585 -18.475 1.00 83.38 210 THR A CA 1
ATOM 1631 C C . THR A 1 210 ? -0.173 1.230 -19.916 1.00 83.38 210 THR A C 1
ATOM 1633 O O . THR A 1 210 ? -0.511 1.956 -20.857 1.00 83.38 210 THR A O 1
ATOM 1636 N N . PHE A 1 211 ? 0.521 0.107 -20.121 1.00 92.50 211 PHE A N 1
ATOM 1637 C CA . PHE A 1 211 ? 1.072 -0.242 -21.430 1.00 92.50 211 PHE A CA 1
ATOM 1638 C C . PHE A 1 211 ? -0.002 -0.671 -22.433 1.00 92.50 211 PHE A C 1
ATOM 1640 O O . PHE A 1 211 ? -0.997 -1.328 -22.108 1.00 92.50 211 PHE A O 1
ATOM 1647 N N . LYS A 1 212 ? 0.220 -0.293 -23.690 1.00 92.31 212 LYS A N 1
ATOM 1648 C CA . LYS A 1 212 ? -0.696 -0.491 -24.813 1.00 92.31 212 LYS A CA 1
ATOM 1649 C C . LYS A 1 212 ? 0.116 -1.043 -25.990 1.00 92.31 212 LYS A C 1
ATOM 1651 O O . LYS A 1 212 ? 0.658 -0.300 -26.804 1.00 92.31 212 LYS A O 1
ATOM 1656 N N . GLY A 1 213 ? 0.251 -2.366 -26.046 1.00 93.44 213 GLY A N 1
ATOM 1657 C CA . GLY A 1 213 ? 1.174 -3.055 -26.951 1.00 93.44 213 GLY A CA 1
ATOM 1658 C C . GLY A 1 213 ? 1.515 -4.468 -26.477 1.00 93.44 213 GLY A C 1
ATOM 1659 O O . GLY A 1 213 ? 0.907 -4.989 -25.543 1.00 93.44 213 GLY A O 1
ATOM 1660 N N . ARG A 1 214 ? 2.501 -5.101 -27.118 1.00 94.31 214 ARG A N 1
ATOM 1661 C CA . ARG A 1 214 ? 2.942 -6.465 -26.795 1.00 94.31 214 ARG A CA 1
ATOM 1662 C C . ARG A 1 214 ? 4.373 -6.508 -26.286 1.00 94.31 214 ARG A C 1
ATOM 1664 O O . ARG A 1 214 ? 5.248 -5.897 -26.897 1.00 94.31 214 ARG A O 1
ATOM 1671 N N . LEU A 1 215 ? 4.603 -7.289 -25.230 1.00 94.94 215 LEU A N 1
ATOM 1672 C CA . LEU A 1 215 ? 5.936 -7.667 -24.748 1.00 94.94 215 LEU A CA 1
ATOM 1673 C C . LEU A 1 215 ? 6.089 -9.189 -24.864 1.00 94.94 215 LEU A C 1
ATOM 1675 O O . LEU A 1 215 ? 5.174 -9.933 -24.509 1.00 94.94 215 LEU A O 1
ATOM 1679 N N . TYR A 1 216 ? 7.224 -9.665 -25.379 1.00 93.44 216 TYR A N 1
ATOM 1680 C CA . TYR A 1 216 ? 7.485 -11.111 -25.482 1.00 93.44 216 TYR A CA 1
ATOM 1681 C C . TYR A 1 216 ? 8.060 -11.694 -24.189 1.00 93.44 216 TYR A C 1
ATOM 1683 O O . TYR A 1 216 ? 7.758 -12.823 -23.819 1.00 93.44 216 TYR A O 1
ATOM 1691 N N . ASN A 1 217 ? 8.917 -10.921 -23.530 1.00 93.50 217 ASN A N 1
ATOM 1692 C CA . ASN A 1 217 ? 9.656 -11.282 -22.331 1.00 93.50 217 ASN A CA 1
ATOM 1693 C C . ASN A 1 217 ? 10.096 -10.010 -21.591 1.00 93.50 217 ASN A C 1
ATOM 1695 O O . ASN A 1 217 ? 9.954 -8.902 -22.113 1.00 93.50 217 ASN A O 1
ATOM 1699 N N . MET A 1 218 ? 10.662 -10.169 -20.403 1.00 95.62 218 MET A N 1
ATOM 1700 C CA . MET A 1 218 ? 11.345 -9.104 -19.670 1.00 95.62 218 MET A CA 1
ATOM 1701 C C . MET A 1 218 ? 12.538 -9.709 -18.923 1.00 95.62 218 MET A C 1
ATOM 1703 O O . MET A 1 218 ? 12.420 -10.794 -18.358 1.00 95.62 218 MET A O 1
ATOM 1707 N N . SER A 1 219 ? 13.690 -9.039 -18.961 1.00 96.38 219 SER A N 1
ATOM 1708 C CA . SER A 1 219 ? 14.949 -9.523 -18.378 1.00 96.38 219 SER A CA 1
ATOM 1709 C C . SER A 1 219 ? 15.646 -8.391 -17.637 1.00 96.38 219 SER A C 1
ATOM 1711 O O . SER A 1 219 ? 15.879 -7.330 -18.219 1.00 96.38 219 SER A O 1
ATOM 1713 N N . LEU A 1 220 ? 15.993 -8.623 -16.374 1.00 96.62 220 LEU A N 1
ATOM 1714 C CA . LEU A 1 220 ? 16.599 -7.630 -15.488 1.00 96.62 220 LEU A CA 1
ATOM 1715 C C . LEU A 1 220 ? 17.967 -8.126 -15.017 1.00 96.62 220 LEU A C 1
ATOM 1717 O O . LEU A 1 220 ? 18.081 -9.270 -14.574 1.00 96.62 220 LEU A O 1
ATOM 1721 N N . PHE A 1 221 ? 18.998 -7.280 -15.069 1.00 92.69 221 PHE A N 1
ATOM 1722 C CA . PHE A 1 221 ? 20.357 -7.646 -14.650 1.00 92.69 221 PHE A CA 1
ATOM 1723 C C . PHE A 1 221 ? 20.954 -6.675 -13.627 1.00 92.69 221 PHE A C 1
ATOM 1725 O O . PHE A 1 221 ? 20.870 -5.455 -13.779 1.00 92.69 221 PHE A O 1
ATOM 1732 N N . SER A 1 222 ? 21.681 -7.230 -12.656 1.00 86.00 222 SER A N 1
ATOM 1733 C CA . SER A 1 222 ? 22.470 -6.515 -11.641 1.00 86.00 222 SER A CA 1
ATOM 1734 C C . SER A 1 222 ? 23.790 -5.937 -12.171 1.00 86.00 222 SER A C 1
ATOM 1736 O O . SER A 1 222 ? 24.633 -5.480 -11.404 1.00 86.00 222 SER A O 1
ATOM 1738 N N . SER A 1 223 ? 24.014 -5.963 -13.488 1.00 84.50 223 SER A N 1
ATOM 1739 C CA . SER A 1 223 ? 25.274 -5.545 -14.107 1.00 84.50 223 SER A CA 1
ATOM 1740 C C . SER A 1 223 ? 25.062 -4.797 -15.423 1.00 84.50 223 SER A C 1
ATOM 1742 O O . SER A 1 223 ? 24.025 -4.918 -16.081 1.00 84.50 223 SER A O 1
ATOM 1744 N N . GLN A 1 224 ? 26.074 -4.023 -15.812 1.00 86.69 224 GLN A N 1
ATOM 1745 C CA . GLN A 1 224 ? 26.160 -3.389 -17.125 1.00 86.69 224 GLN A CA 1
ATOM 1746 C C . GLN A 1 224 ? 26.485 -4.456 -18.180 1.00 86.69 224 GLN A C 1
ATOM 1748 O O . GLN A 1 224 ? 27.639 -4.875 -18.310 1.00 86.69 224 GLN A O 1
ATOM 1753 N N . ARG A 1 225 ? 25.481 -4.916 -18.934 1.00 93.56 225 ARG A N 1
ATOM 1754 C CA . ARG A 1 225 ? 25.677 -5.900 -20.011 1.00 93.56 225 ARG A CA 1
ATOM 1755 C C . ARG A 1 225 ? 26.526 -5.279 -21.123 1.00 93.56 225 ARG A C 1
ATOM 1757 O O . ARG A 1 225 ? 26.251 -4.172 -21.589 1.00 93.56 225 ARG A O 1
ATOM 1764 N N . SER A 1 226 ? 27.565 -5.976 -21.582 1.00 95.25 226 SER A N 1
ATOM 1765 C CA . SER A 1 226 ? 28.404 -5.456 -22.668 1.00 95.25 226 SER A CA 1
ATOM 1766 C C . SER A 1 226 ? 27.691 -5.525 -24.022 1.00 95.25 226 SER A C 1
ATOM 1768 O O . SER A 1 226 ? 26.857 -6.394 -24.265 1.00 95.25 226 SER A O 1
ATOM 1770 N N . ALA A 1 227 ? 28.097 -4.686 -24.980 1.00 96.81 227 ALA A N 1
ATOM 1771 C CA . ALA A 1 227 ? 27.540 -4.697 -26.339 1.00 96.81 227 ALA A CA 1
ATOM 1772 C C . ALA A 1 227 ? 27.616 -6.066 -27.051 1.00 96.81 227 ALA A C 1
ATOM 1774 O O . ALA A 1 227 ? 26.832 -6.340 -27.955 1.00 96.81 227 ALA A O 1
ATOM 1775 N N . LYS A 1 228 ? 28.558 -6.936 -26.658 1.00 96.88 228 LYS A N 1
ATOM 1776 C CA . LYS A 1 228 ? 28.663 -8.313 -27.167 1.00 96.88 228 LYS A CA 1
ATOM 1777 C C . LYS A 1 228 ? 27.592 -9.228 -26.560 1.00 96.88 228 LYS A C 1
ATOM 1779 O O . LYS A 1 228 ? 27.147 -10.158 -27.225 1.00 96.88 228 LYS A O 1
ATOM 1784 N N . GLU A 1 229 ? 27.225 -8.987 -25.309 1.00 96.69 229 GLU A N 1
ATOM 1785 C CA . GLU A 1 229 ? 26.203 -9.742 -24.590 1.00 96.69 229 GLU A CA 1
ATOM 1786 C C . GLU A 1 229 ? 24.814 -9.366 -25.090 1.00 96.69 229 GLU A C 1
ATOM 1788 O O . GLU A 1 229 ? 24.153 -10.250 -25.614 1.00 96.69 229 GLU A O 1
ATOM 1793 N N . ILE A 1 230 ? 24.467 -8.074 -25.158 1.00 97.62 230 ILE A N 1
ATOM 1794 C CA . ILE A 1 230 ? 23.210 -7.610 -25.783 1.00 97.62 230 ILE A CA 1
ATOM 1795 C C . ILE A 1 230 ? 23.041 -8.165 -27.215 1.00 97.62 230 ILE A C 1
ATOM 1797 O O . ILE A 1 230 ? 21.958 -8.582 -27.630 1.00 97.62 230 ILE A O 1
ATOM 1801 N N . ALA A 1 231 ? 24.130 -8.210 -27.995 1.00 97.00 231 ALA A N 1
ATOM 1802 C CA . ALA A 1 231 ? 24.135 -8.803 -29.335 1.00 97.00 231 ALA A CA 1
ATOM 1803 C C . ALA A 1 231 ? 23.970 -10.336 -29.337 1.00 97.00 231 ALA A C 1
ATOM 1805 O O . ALA A 1 231 ? 23.501 -10.898 -30.327 1.00 97.00 231 ALA A O 1
ATOM 1806 N N . SER A 1 232 ? 24.371 -11.015 -28.260 1.00 94.50 232 SER A N 1
ATOM 1807 C CA . SER A 1 232 ? 24.176 -12.451 -28.046 1.00 94.50 232 SER A CA 1
ATOM 1808 C C . SER A 1 232 ? 22.754 -12.756 -27.585 1.00 94.50 232 SER A C 1
ATOM 1810 O O . SER A 1 232 ? 22.146 -13.674 -28.130 1.00 94.50 232 SER A O 1
ATOM 1812 N N . ASP A 1 233 ? 22.217 -11.980 -26.649 1.00 94.25 233 ASP A N 1
ATOM 1813 C CA . ASP A 1 233 ? 20.886 -12.166 -26.071 1.00 94.25 233 ASP A CA 1
ATOM 1814 C C . ASP A 1 233 ? 19.801 -11.913 -27.139 1.00 94.25 233 ASP A C 1
ATOM 1816 O O . ASP A 1 233 ? 18.933 -12.759 -27.359 1.00 94.25 233 ASP A O 1
ATOM 1820 N N . TYR A 1 234 ? 19.957 -10.867 -27.964 1.00 94.88 234 TYR A N 1
ATOM 1821 C CA . TYR A 1 234 ? 19.154 -10.653 -29.183 1.00 94.88 234 TYR A CA 1
ATOM 1822 C C . TYR A 1 234 ? 19.222 -11.813 -30.201 1.00 94.88 234 TYR A C 1
ATOM 1824 O O . TYR A 1 234 ? 18.275 -12.045 -30.958 1.00 94.88 234 TYR A O 1
ATOM 1832 N N . ALA A 1 235 ? 20.364 -12.502 -30.287 1.00 92.62 235 ALA A N 1
ATOM 1833 C CA . ALA A 1 235 ? 20.636 -13.501 -31.323 1.00 92.62 235 ALA A CA 1
ATOM 1834 C C . ALA A 1 235 ? 20.374 -14.953 -30.889 1.00 92.62 235 ALA A C 1
ATOM 1836 O O . ALA A 1 235 ? 20.290 -15.822 -31.759 1.00 92.62 235 ALA A O 1
ATOM 1837 N N . ASN A 1 236 ? 20.262 -15.223 -29.584 1.00 89.88 236 ASN A N 1
ATOM 1838 C CA . ASN A 1 236 ? 20.142 -16.574 -29.017 1.00 89.88 236 ASN A CA 1
ATOM 1839 C C . ASN A 1 236 ? 19.087 -16.698 -27.898 1.00 89.88 236 ASN A C 1
ATOM 1841 O O . ASN A 1 236 ? 18.825 -17.819 -27.466 1.00 89.88 236 ASN A O 1
ATOM 1845 N N . GLY A 1 237 ? 18.477 -15.596 -27.450 1.00 89.69 237 GLY A N 1
ATOM 1846 C CA . GLY A 1 237 ? 17.753 -15.534 -26.178 1.00 89.69 237 GLY A CA 1
ATOM 1847 C C . GLY A 1 237 ? 18.703 -15.291 -24.997 1.00 89.69 237 GLY A C 1
ATOM 1848 O O . GLY A 1 237 ? 19.909 -15.525 -25.102 1.00 89.69 237 GLY A O 1
ATOM 1849 N N . VAL A 1 238 ? 18.151 -14.815 -23.878 1.00 91.12 238 VAL A N 1
ATOM 1850 C CA . VAL A 1 238 ? 18.889 -14.588 -22.624 1.00 91.12 238 VAL A CA 1
ATOM 1851 C C . VAL A 1 238 ? 19.258 -15.924 -21.975 1.00 91.12 238 VAL A C 1
ATOM 1853 O O . VAL A 1 238 ? 18.429 -16.831 -21.884 1.00 91.12 238 VAL A O 1
ATOM 1856 N N . ASP A 1 239 ? 20.490 -16.040 -21.472 1.00 90.38 239 ASP A N 1
ATOM 1857 C CA . ASP A 1 239 ? 20.866 -17.156 -20.600 1.00 90.38 239 ASP A CA 1
ATOM 1858 C C . ASP A 1 239 ? 20.273 -16.966 -19.197 1.00 90.38 239 ASP A C 1
ATOM 1860 O O . ASP A 1 239 ? 20.782 -16.191 -18.385 1.00 90.38 239 ASP A O 1
ATOM 1864 N N . VAL A 1 240 ? 19.212 -17.717 -18.900 1.00 89.00 240 VAL A N 1
ATOM 1865 C CA . VAL A 1 240 ? 18.535 -17.716 -17.593 1.00 89.00 240 VAL A CA 1
ATOM 1866 C C . VAL A 1 240 ? 19.424 -18.178 -16.425 1.00 89.00 240 VAL A C 1
ATOM 1868 O O . VAL A 1 240 ? 19.104 -17.933 -15.266 1.00 89.00 240 VAL A O 1
ATOM 1871 N N . ASN A 1 241 ? 20.572 -18.806 -16.707 1.00 86.25 241 ASN A N 1
ATOM 1872 C CA . ASN A 1 241 ? 21.540 -19.253 -15.698 1.00 86.25 241 ASN A CA 1
ATOM 1873 C C . ASN A 1 241 ? 22.588 -18.176 -15.356 1.00 86.25 241 ASN A C 1
ATOM 1875 O O . ASN A 1 241 ? 23.485 -18.430 -14.549 1.00 86.25 241 ASN A O 1
ATOM 1879 N N . ASN A 1 242 ? 22.520 -16.997 -15.984 1.00 86.69 242 ASN A N 1
ATOM 1880 C CA . ASN A 1 242 ? 23.493 -15.922 -15.811 1.00 86.69 242 ASN A CA 1
ATOM 1881 C C . ASN A 1 242 ? 23.582 -15.479 -14.341 1.00 86.69 242 ASN A C 1
ATOM 1883 O O . ASN A 1 242 ? 22.580 -15.192 -13.684 1.00 86.69 242 ASN A O 1
ATOM 1887 N N . GLU A 1 243 ? 24.804 -15.404 -13.813 1.00 82.62 243 GLU A N 1
ATOM 1888 C CA . GLU A 1 243 ? 25.033 -15.107 -12.398 1.00 82.62 243 GLU A CA 1
ATOM 1889 C C . GLU A 1 243 ? 24.538 -13.711 -11.982 1.00 82.62 243 GLU A C 1
ATOM 1891 O O . GLU A 1 243 ? 24.152 -13.539 -10.825 1.00 82.62 243 GLU A O 1
ATOM 1896 N N . ASN A 1 244 ? 24.460 -12.771 -12.932 1.00 84.81 244 ASN A N 1
ATOM 1897 C CA . ASN A 1 244 ? 24.016 -11.386 -12.743 1.00 84.81 244 ASN A CA 1
ATOM 1898 C C . ASN A 1 244 ? 22.546 -11.149 -13.145 1.00 84.81 244 ASN A C 1
ATOM 1900 O O . ASN A 1 244 ? 22.127 -10.001 -13.291 1.00 84.81 244 ASN A O 1
ATOM 1904 N N . LEU A 1 245 ? 21.769 -12.203 -13.404 1.00 88.12 245 LEU A N 1
ATOM 1905 C CA . LEU A 1 245 ? 20.335 -12.080 -13.663 1.00 88.12 245 LEU A CA 1
ATOM 1906 C C . LEU A 1 245 ? 19.587 -11.830 -12.342 1.00 88.12 245 LEU A C 1
ATOM 1908 O O . LEU A 1 245 ? 19.770 -12.579 -11.377 1.00 88.12 245 LEU A O 1
ATOM 1912 N N . LEU A 1 246 ? 18.752 -10.790 -12.318 1.00 87.69 246 LEU A N 1
ATOM 1913 C CA . LEU A 1 246 ? 17.813 -10.482 -11.233 1.00 87.69 246 LEU A CA 1
ATOM 1914 C C . LEU A 1 246 ? 16.488 -11.228 -11.442 1.00 87.69 246 LEU A C 1
ATOM 1916 O O . LEU A 1 246 ? 16.022 -11.879 -10.515 1.00 87.69 246 LEU A O 1
ATOM 1920 N N . ALA A 1 247 ? 15.937 -11.205 -12.659 1.00 93.06 247 ALA A N 1
ATOM 1921 C CA . ALA A 1 247 ? 14.781 -12.013 -13.056 1.00 93.06 247 ALA A CA 1
ATOM 1922 C C . ALA A 1 247 ? 14.705 -12.164 -14.588 1.00 93.06 247 ALA A C 1
ATOM 1924 O O . ALA A 1 247 ? 15.171 -11.281 -15.322 1.00 93.06 247 ALA A O 1
ATOM 1925 N N . HIS A 1 248 ? 14.095 -13.249 -15.079 1.00 94.44 248 HIS A N 1
ATOM 1926 C CA . HIS A 1 248 ? 13.671 -13.376 -16.480 1.00 94.44 248 HIS A CA 1
ATOM 1927 C C . HIS A 1 248 ? 12.270 -13.979 -16.594 1.00 94.44 248 HIS A C 1
ATOM 1929 O O . HIS A 1 248 ? 12.050 -15.132 -16.228 1.00 94.44 248 HIS A O 1
ATOM 1935 N N . TRP A 1 249 ? 11.350 -13.233 -17.201 1.00 93.12 249 TRP A N 1
ATOM 1936 C CA . TRP A 1 249 ? 9.957 -13.637 -17.379 1.00 93.12 249 TRP A CA 1
ATOM 1937 C C . TRP A 1 249 ? 9.645 -13.858 -18.863 1.00 93.12 249 TRP A C 1
ATOM 1939 O O . TRP A 1 249 ? 9.771 -12.935 -19.674 1.00 93.12 249 TRP A O 1
ATOM 1949 N N . ASP A 1 250 ? 9.218 -15.070 -19.232 1.00 90.88 250 ASP A N 1
ATOM 1950 C CA . ASP A 1 250 ? 8.702 -15.378 -20.574 1.00 90.88 250 ASP A CA 1
ATOM 1951 C C . ASP A 1 250 ? 7.205 -15.031 -20.628 1.00 90.88 250 ASP A C 1
ATOM 1953 O O . ASP A 1 250 ? 6.345 -15.790 -20.185 1.00 90.88 250 ASP A O 1
ATOM 1957 N N . LEU A 1 251 ? 6.879 -13.867 -21.189 1.00 90.12 251 LEU A N 1
ATOM 1958 C CA . LEU A 1 251 ? 5.503 -13.371 -21.299 1.00 90.12 251 LEU A CA 1
ATOM 1959 C C . LEU A 1 251 ? 4.738 -14.023 -22.470 1.00 90.12 251 LEU A C 1
ATOM 1961 O O . LEU A 1 251 ? 3.634 -13.595 -22.803 1.00 90.12 251 LEU A O 1
ATOM 1965 N N . SER A 1 252 ? 5.302 -15.041 -23.131 1.00 82.38 252 SER A N 1
ATOM 1966 C CA . SER A 1 252 ? 4.672 -15.735 -24.260 1.00 82.38 252 SER A CA 1
ATOM 1967 C C . SER A 1 252 ? 3.951 -17.035 -23.895 1.00 82.38 252 SER A C 1
ATOM 1969 O O . SER A 1 252 ? 3.207 -17.548 -24.736 1.00 82.38 252 SER A O 1
ATOM 1971 N N . VAL A 1 253 ? 4.153 -17.575 -22.684 1.00 64.31 253 VAL A N 1
ATOM 1972 C CA . VAL A 1 253 ? 3.681 -18.928 -22.326 1.00 64.31 253 VAL A CA 1
ATOM 1973 C C . VAL A 1 253 ? 2.288 -18.979 -21.690 1.00 64.31 253 VAL A C 1
ATOM 1975 O O . VAL A 1 253 ? 1.506 -19.843 -22.083 1.00 64.31 253 VAL A O 1
ATOM 1978 N N . ASN A 1 254 ? 1.936 -18.043 -20.798 1.00 60.66 254 ASN A N 1
ATOM 1979 C CA . ASN A 1 254 ? 0.629 -17.988 -20.122 1.00 60.66 254 ASN A CA 1
ATOM 1980 C C . ASN A 1 254 ? -0.008 -16.597 -20.295 1.00 60.66 254 ASN A C 1
ATOM 1982 O O . ASN A 1 254 ? 0.612 -15.582 -19.990 1.00 60.66 254 ASN A O 1
ATOM 1986 N N . VAL A 1 255 ? -1.253 -16.527 -20.783 1.00 59.47 255 VAL A N 1
ATOM 1987 C CA . VAL A 1 255 ? -1.946 -15.252 -21.056 1.00 59.47 255 VAL A CA 1
ATOM 1988 C C . VAL A 1 255 ? -3.098 -15.051 -20.072 1.00 59.47 255 VAL A C 1
ATOM 1990 O O . VAL A 1 255 ? -4.190 -15.575 -20.279 1.00 59.47 255 VAL A O 1
ATOM 1993 N N . GLY A 1 256 ? -2.857 -14.242 -19.037 1.00 60.34 256 GLY A N 1
ATOM 1994 C CA . GLY A 1 256 ? -3.849 -13.885 -18.012 1.00 60.34 256 GLY A CA 1
ATOM 1995 C C . GLY A 1 256 ? -3.735 -14.683 -16.709 1.00 60.34 256 GLY A C 1
ATOM 1996 O O . GLY A 1 256 ? -4.700 -14.752 -15.954 1.00 60.34 256 GLY A O 1
ATOM 1997 N N . GLU A 1 257 ? -2.569 -15.278 -16.468 1.00 78.06 257 GLU A N 1
ATOM 1998 C CA . GLU A 1 257 ? -2.182 -16.006 -15.255 1.00 78.06 257 GLU A CA 1
ATOM 1999 C C . GLU A 1 257 ? -0.785 -15.520 -14.824 1.00 78.06 257 GLU A C 1
ATOM 2001 O O . GLU A 1 257 ? -0.115 -14.825 -15.595 1.00 78.06 257 GLU A O 1
ATOM 2006 N N . ASN A 1 258 ? -0.341 -15.876 -13.616 1.00 85.44 258 ASN A N 1
ATOM 2007 C CA . ASN A 1 258 ? 0.997 -15.528 -13.127 1.00 85.44 258 ASN A CA 1
ATOM 2008 C C . ASN A 1 258 ? 2.110 -16.126 -14.017 1.00 85.44 258 ASN A C 1
ATOM 2010 O O . ASN A 1 258 ? 1.937 -17.183 -14.636 1.00 85.44 258 ASN A O 1
ATOM 2014 N N . VAL A 1 259 ? 3.261 -15.450 -14.069 1.00 88.88 259 VAL A N 1
ATOM 2015 C CA . VAL A 1 259 ? 4.428 -15.842 -14.879 1.00 88.88 259 VAL A CA 1
ATOM 2016 C C . VAL A 1 259 ? 5.659 -15.937 -13.985 1.00 88.88 259 VAL A C 1
ATOM 2018 O O . VAL A 1 259 ? 6.128 -14.922 -13.480 1.00 88.88 259 VAL A O 1
ATOM 2021 N N . SER A 1 260 ? 6.194 -17.144 -13.808 1.00 89.62 260 SER A N 1
ATOM 2022 C CA . SER A 1 260 ? 7.321 -17.363 -12.899 1.00 89.62 260 SER A CA 1
ATOM 2023 C C . SER A 1 260 ? 8.675 -16.890 -13.429 1.00 89.62 260 SER A C 1
ATOM 2025 O O . SER A 1 260 ? 8.878 -16.821 -14.647 1.00 89.62 260 SER A O 1
ATOM 2027 N N . ASP A 1 261 ? 9.619 -16.613 -12.522 1.00 90.56 261 ASP A N 1
ATOM 2028 C CA . ASP A 1 261 ? 11.036 -16.429 -12.862 1.00 90.56 261 ASP A CA 1
ATOM 2029 C C . ASP A 1 261 ? 11.573 -17.705 -13.522 1.00 90.56 261 ASP A C 1
ATOM 2031 O O . ASP A 1 261 ? 11.666 -18.768 -12.906 1.00 90.56 261 ASP A O 1
ATOM 2035 N N . ALA A 1 262 ? 11.965 -17.602 -14.789 1.00 89.06 262 ALA A N 1
ATOM 2036 C CA . ALA A 1 262 ? 12.695 -18.660 -15.481 1.00 89.06 262 ALA A CA 1
ATOM 2037 C C . ALA A 1 262 ? 14.185 -18.694 -15.087 1.00 89.06 262 ALA A C 1
ATOM 2039 O O . ALA A 1 262 ? 14.904 -19.605 -15.503 1.00 89.06 262 ALA A O 1
ATOM 2040 N N . GLY A 1 263 ? 14.646 -17.688 -14.336 1.00 85.00 263 GLY A N 1
ATOM 2041 C CA . GLY A 1 263 ? 15.966 -17.595 -13.734 1.00 85.00 263 GLY A CA 1
ATOM 2042 C C . GLY A 1 263 ? 16.143 -18.473 -12.493 1.00 85.00 263 GLY A C 1
ATOM 2043 O O . GLY A 1 263 ? 15.755 -19.640 -12.446 1.00 85.00 263 GLY A O 1
ATOM 2044 N N . LYS A 1 264 ? 16.839 -17.920 -11.499 1.00 80.38 264 LYS A N 1
ATOM 2045 C CA . LYS A 1 264 ? 17.353 -18.640 -10.319 1.00 80.38 264 LYS A CA 1
ATOM 2046 C C . LYS A 1 264 ? 16.944 -18.013 -8.984 1.00 80.38 264 LYS A C 1
ATOM 2048 O O . LYS A 1 264 ? 17.375 -18.513 -7.946 1.00 80.38 264 LYS A O 1
ATOM 2053 N N . ASN A 1 265 ? 16.219 -16.895 -9.010 1.00 78.19 265 ASN A N 1
ATOM 2054 C CA . ASN A 1 265 ? 15.926 -16.114 -7.809 1.00 78.19 265 ASN A CA 1
ATOM 2055 C C . ASN A 1 265 ? 14.492 -16.342 -7.318 1.00 78.19 265 ASN A C 1
ATOM 2057 O O . ASN A 1 265 ? 14.264 -16.178 -6.125 1.00 78.19 265 ASN A O 1
ATOM 2061 N N . GLY A 1 266 ? 13.577 -16.785 -8.193 1.00 83.56 266 GLY A N 1
ATOM 2062 C CA . GLY A 1 266 ? 12.202 -17.140 -7.815 1.00 83.56 266 GLY A CA 1
ATOM 2063 C C . GLY A 1 266 ? 11.310 -15.925 -7.564 1.00 83.56 266 GLY A C 1
ATOM 2064 O O . GLY A 1 266 ? 10.464 -15.970 -6.682 1.00 83.56 266 GLY A O 1
ATOM 2065 N N . ILE A 1 267 ? 11.568 -14.840 -8.296 1.00 85.62 267 ILE A N 1
ATOM 2066 C CA . ILE A 1 267 ? 10.850 -13.569 -8.208 1.00 85.62 267 ILE A CA 1
ATOM 2067 C C . ILE A 1 267 ? 9.783 -13.570 -9.306 1.00 85.62 267 ILE A C 1
ATOM 2069 O O . ILE A 1 267 ? 10.098 -13.321 -10.472 1.00 85.62 267 ILE A O 1
ATOM 2073 N N . ASP A 1 268 ? 8.543 -13.903 -8.974 1.00 87.00 268 ASP A N 1
ATOM 2074 C CA . ASP A 1 268 ? 7.486 -14.182 -9.943 1.00 87.00 268 ASP A CA 1
ATOM 2075 C C . ASP A 1 268 ? 6.692 -12.906 -10.312 1.00 87.00 268 ASP A C 1
ATOM 2077 O O . ASP A 1 268 ? 6.779 -11.849 -9.681 1.00 87.00 268 ASP A O 1
ATOM 2081 N N . LEU A 1 269 ? 5.919 -12.980 -11.401 1.00 88.38 269 LEU A N 1
ATOM 2082 C CA . LEU A 1 269 ? 4.986 -11.932 -11.815 1.00 88.38 269 LEU A CA 1
ATOM 2083 C C . LEU A 1 269 ? 3.543 -12.339 -11.515 1.00 88.38 269 LEU A C 1
ATOM 2085 O O . LEU A 1 269 ? 2.972 -13.201 -12.193 1.00 88.38 269 LEU A O 1
ATOM 2089 N N . THR A 1 270 ? 2.908 -11.644 -10.574 1.00 85.31 270 THR A N 1
ATOM 2090 C CA . THR A 1 270 ? 1.470 -11.757 -10.316 1.00 85.31 270 THR A CA 1
ATOM 2091 C C . THR A 1 270 ? 0.664 -10.960 -11.341 1.00 85.31 270 THR A C 1
ATOM 2093 O O . THR A 1 270 ? 0.819 -9.743 -11.475 1.00 85.31 270 THR A O 1
ATOM 2096 N N . TYR A 1 271 ? -0.221 -11.644 -12.072 1.00 85.12 271 TYR A N 1
ATOM 2097 C CA . TYR A 1 271 ? -1.044 -11.027 -13.114 1.00 85.12 271 TYR A CA 1
ATOM 2098 C C . TYR A 1 271 ? -2.112 -10.102 -12.528 1.00 85.12 271 TYR A C 1
ATOM 2100 O O . TYR A 1 271 ? -2.852 -10.489 -11.623 1.00 85.12 271 TYR A O 1
ATOM 2108 N N . ASN A 1 272 ? -2.230 -8.894 -13.087 1.00 81.50 272 ASN A N 1
ATOM 2109 C CA . ASN A 1 272 ? -3.135 -7.872 -12.591 1.00 81.50 272 ASN A CA 1
ATOM 2110 C C . ASN A 1 272 ? -3.996 -7.176 -13.659 1.00 81.50 272 ASN A C 1
ATOM 2112 O O . ASN A 1 272 ? -3.656 -7.073 -14.841 1.00 81.50 272 ASN A O 1
ATOM 2116 N N . LYS A 1 273 ? -5.148 -6.678 -13.198 1.00 81.50 273 LYS A N 1
ATOM 2117 C CA . LYS A 1 273 ? -6.117 -5.861 -13.930 1.00 81.50 273 LYS A CA 1
ATOM 2118 C C . LYS A 1 273 ? -6.527 -4.645 -13.117 1.00 81.50 273 LYS A C 1
ATOM 2120 O O . LYS A 1 273 ? -6.742 -4.765 -11.916 1.00 81.50 273 LYS A O 1
ATOM 2125 N N . VAL A 1 274 ? -6.736 -3.525 -13.799 1.00 78.38 274 VAL A N 1
ATOM 2126 C CA . VAL A 1 274 ? -7.191 -2.254 -13.209 1.00 78.38 274 VAL A CA 1
ATOM 2127 C C . VAL A 1 274 ? -8.627 -2.339 -12.689 1.00 78.38 274 VAL A C 1
ATOM 2129 O O . VAL A 1 274 ? -8.911 -1.884 -11.587 1.00 78.38 274 VAL A O 1
ATOM 2132 N N . TRP A 1 275 ? -9.520 -2.958 -13.463 1.00 84.31 275 TRP A N 1
ATOM 2133 C CA . TRP A 1 275 ? -10.930 -3.122 -13.116 1.00 84.31 275 TRP A CA 1
ATOM 2134 C C . TRP A 1 275 ? -11.315 -4.601 -13.105 1.00 84.31 275 TRP A C 1
ATOM 2136 O O . TRP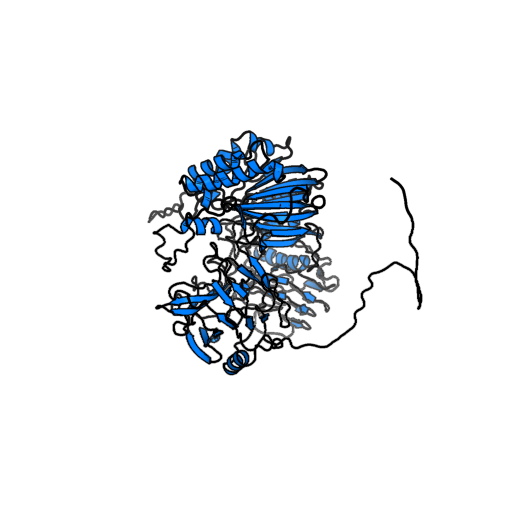 A 1 275 ? -10.962 -5.361 -14.014 1.00 84.31 275 TRP A O 1
ATOM 2146 N N . VAL A 1 276 ? -12.050 -5.006 -12.070 1.00 85.31 276 VAL A N 1
ATOM 2147 C CA . VAL A 1 276 ? -12.554 -6.369 -11.874 1.00 85.31 276 VAL A CA 1
ATOM 2148 C C . VAL A 1 276 ? -14.082 -6.340 -11.777 1.00 85.31 276 VAL A C 1
ATOM 2150 O O . VAL A 1 276 ? -14.670 -5.539 -11.052 1.00 85.31 276 VAL A O 1
ATOM 2153 N N . GLU A 1 277 ? -14.719 -7.212 -12.559 1.00 89.88 277 GLU A N 1
ATOM 2154 C CA . GLU A 1 277 ? -16.175 -7.326 -12.687 1.00 89.88 277 GLU A CA 1
ATOM 2155 C C . GLU A 1 277 ? -16.716 -8.348 -11.676 1.00 89.88 277 GLU A C 1
ATOM 2157 O O . GLU A 1 277 ? -16.414 -9.539 -11.786 1.00 89.88 277 GLU A O 1
ATOM 2162 N N . GLY A 1 278 ? -17.563 -7.903 -10.746 1.00 88.19 278 GLY A N 1
ATOM 2163 C CA . GLY A 1 278 ? -18.206 -8.767 -9.752 1.00 88.19 278 GLY A CA 1
ATOM 2164 C C . GLY A 1 278 ? -17.304 -9.203 -8.587 1.00 88.19 278 GLY A C 1
ATOM 2165 O O . GLY A 1 278 ? -16.078 -9.197 -8.672 1.00 88.19 278 GLY A O 1
ATOM 2166 N N . SER A 1 279 ? -17.950 -9.568 -7.478 1.00 88.62 279 SER A N 1
ATOM 2167 C CA . SER A 1 279 ? -17.282 -9.965 -6.235 1.00 88.62 279 SER A CA 1
ATOM 2168 C C . SER A 1 279 ? -16.591 -11.326 -6.349 1.00 88.62 279 SER A C 1
ATOM 2170 O O . SER A 1 279 ? -17.077 -12.224 -7.046 1.00 88.62 279 SER A O 1
ATOM 2172 N N . LYS A 1 280 ? -15.495 -11.513 -5.604 1.00 86.88 280 LYS A N 1
ATOM 2173 C CA . LYS A 1 280 ? -14.848 -12.822 -5.417 1.00 86.88 280 LYS A CA 1
ATOM 2174 C C . LYS A 1 280 ? -15.634 -13.758 -4.488 1.00 86.88 280 LYS A C 1
ATOM 2176 O O . LYS A 1 280 ? -15.414 -14.966 -4.557 1.00 86.88 280 LYS A O 1
ATOM 2181 N N . ILE A 1 281 ? -16.535 -13.238 -3.648 1.00 90.19 281 ILE A N 1
ATOM 2182 C CA . ILE A 1 281 ? -17.210 -13.992 -2.579 1.00 90.19 281 ILE A CA 1
ATOM 2183 C C . ILE A 1 281 ? -18.681 -13.570 -2.422 1.00 90.19 281 ILE A C 1
ATOM 2185 O O . ILE A 1 281 ? -19.008 -12.389 -2.465 1.00 90.19 281 ILE A O 1
ATOM 2189 N N . THR A 1 282 ? -19.615 -14.511 -2.241 1.00 90.75 282 THR A N 1
ATOM 2190 C CA . THR A 1 282 ? -21.045 -14.152 -2.173 1.00 90.75 282 THR A CA 1
ATOM 2191 C C . THR A 1 282 ? -21.512 -13.892 -0.734 1.00 90.75 282 THR A C 1
ATOM 2193 O O . THR A 1 282 ? -20.936 -14.441 0.208 1.00 90.75 282 THR A O 1
ATOM 2196 N N . PRO A 1 283 ? -22.624 -13.156 -0.519 1.00 90.81 283 PRO A N 1
ATOM 2197 C CA . PRO A 1 283 ? -23.245 -13.005 0.804 1.00 90.81 283 PRO A CA 1
ATOM 2198 C C . PRO A 1 283 ? -23.683 -14.311 1.494 1.00 90.81 283 PRO A C 1
ATOM 2200 O O . PRO A 1 283 ? -24.108 -14.278 2.652 1.00 90.81 283 PRO A O 1
ATOM 2203 N N . ALA A 1 284 ? -23.603 -15.466 0.825 1.00 91.44 284 ALA A N 1
ATOM 2204 C CA . ALA A 1 284 ? -23.808 -16.773 1.448 1.00 91.44 284 ALA A CA 1
ATOM 2205 C C . ALA A 1 284 ? -22.548 -17.327 2.145 1.00 91.44 284 ALA A C 1
ATOM 2207 O O . ALA A 1 284 ? -22.685 -18.214 2.987 1.00 91.44 284 ALA A O 1
ATOM 2208 N N . ASP A 1 285 ? -21.359 -16.816 1.809 1.00 92.75 285 ASP A N 1
ATOM 2209 C CA . ASP A 1 285 ? -20.069 -17.438 2.137 1.00 92.75 285 ASP A CA 1
ATOM 2210 C C . ASP A 1 285 ? -19.320 -16.741 3.295 1.00 92.75 285 ASP A C 1
ATOM 2212 O O . ASP A 1 285 ? -18.494 -17.372 3.952 1.00 92.75 285 ASP A O 1
ATOM 2216 N N . TYR A 1 286 ? -19.632 -15.469 3.586 1.00 95.50 286 TYR A N 1
ATOM 2217 C CA . TYR A 1 286 ? -19.087 -14.706 4.723 1.00 95.50 286 TYR A CA 1
ATOM 2218 C C . TYR A 1 286 ? -20.132 -14.422 5.810 1.00 95.50 286 TYR A C 1
ATOM 2220 O O . TYR A 1 286 ? -21.331 -14.329 5.537 1.00 95.50 286 TYR A O 1
ATOM 2228 N N . ASP A 1 287 ? -19.685 -14.253 7.054 1.00 94.44 287 ASP A N 1
ATOM 2229 C CA . ASP A 1 287 ? -20.530 -14.014 8.226 1.00 94.44 287 ASP A CA 1
ATOM 2230 C C . ASP A 1 287 ? -21.028 -12.559 8.281 1.00 94.44 287 ASP A C 1
ATOM 2232 O O . ASP A 1 287 ? -22.232 -12.335 8.411 1.00 94.44 287 ASP A O 1
ATOM 2236 N N . TYR A 1 288 ? -20.123 -11.582 8.140 1.00 97.06 288 TYR A N 1
ATOM 2237 C CA . TYR A 1 288 ? -20.402 -10.135 8.168 1.00 97.06 288 TYR A CA 1
ATOM 2238 C C . TYR A 1 288 ? -19.299 -9.321 7.467 1.00 97.06 288 TYR A C 1
ATOM 2240 O O . TYR A 1 288 ? -18.223 -9.844 7.178 1.00 97.06 288 TYR A O 1
ATOM 2248 N N . THR A 1 289 ? -19.548 -8.032 7.229 1.00 98.19 289 THR A N 1
ATOM 2249 C CA . THR A 1 289 ? -18.620 -7.086 6.588 1.00 98.19 289 THR A CA 1
ATOM 2250 C C . THR A 1 289 ? -18.363 -5.874 7.489 1.00 98.19 289 THR A C 1
ATOM 2252 O O . THR A 1 289 ? -19.293 -5.327 8.084 1.00 98.19 289 THR A O 1
ATOM 2255 N N . PHE A 1 290 ? -17.116 -5.404 7.538 1.00 98.50 290 PHE A N 1
ATOM 2256 C CA . PHE A 1 290 ? -16.775 -4.041 7.959 1.00 98.50 290 PHE A CA 1
ATOM 2257 C C . PHE A 1 290 ? -16.346 -3.227 6.738 1.00 98.50 290 PHE A C 1
ATOM 2259 O O . PHE A 1 290 ? -15.596 -3.724 5.899 1.00 98.50 290 PHE A O 1
ATOM 2266 N N . ALA A 1 291 ? -16.828 -1.993 6.627 1.00 98.62 291 ALA A N 1
ATOM 2267 C CA . ALA A 1 291 ? -16.487 -1.094 5.531 1.00 98.62 291 ALA A CA 1
ATOM 2268 C C . ALA A 1 291 ? -15.505 -0.018 6.010 1.00 98.62 291 ALA A C 1
ATOM 2270 O O . ALA A 1 291 ? -15.788 0.697 6.971 1.00 98.62 291 ALA A O 1
ATOM 2271 N N . PHE A 1 292 ? -14.375 0.128 5.326 1.00 98.56 292 PHE A N 1
ATOM 2272 C CA . PHE A 1 292 ? -13.421 1.210 5.550 1.00 98.56 292 PHE A CA 1
ATOM 2273 C C . PHE A 1 292 ? -13.496 2.192 4.382 1.00 98.56 292 PHE A C 1
ATOM 2275 O O . PHE A 1 292 ? -13.443 1.779 3.222 1.00 98.56 292 PHE A O 1
ATOM 2282 N N . VAL A 1 293 ? -13.660 3.479 4.685 1.00 97.75 293 VAL A N 1
ATOM 2283 C CA . VAL A 1 293 ? -13.743 4.543 3.678 1.00 97.75 293 VAL A CA 1
ATOM 2284 C C . VAL A 1 293 ? -12.495 5.423 3.791 1.00 97.75 293 VAL A C 1
ATOM 2286 O O . VAL A 1 293 ? -12.348 6.121 4.800 1.00 97.75 293 VAL A O 1
ATOM 2289 N N . PRO A 1 294 ? -11.581 5.364 2.811 1.00 93.06 294 PRO A N 1
ATOM 2290 C CA . PRO A 1 294 ? -10.398 6.209 2.782 1.00 93.06 294 PRO A CA 1
ATOM 2291 C C . PRO A 1 294 ? -10.723 7.636 2.329 1.00 93.06 294 PRO A C 1
ATOM 2293 O O . PRO A 1 294 ? -11.633 7.842 1.530 1.00 93.06 294 PRO A O 1
ATOM 2296 N N . ASP A 1 295 ? -9.949 8.576 2.865 1.00 91.81 295 ASP A N 1
ATOM 2297 C CA . ASP A 1 295 ? -9.448 9.804 2.231 1.00 91.81 295 ASP A CA 1
ATOM 2298 C C . ASP A 1 295 ? -10.366 10.380 1.128 1.00 91.81 295 ASP A C 1
ATOM 2300 O O . ASP A 1 295 ? -10.098 10.249 -0.065 1.00 91.81 295 ASP A O 1
ATOM 2304 N N . ILE A 1 296 ? -11.480 11.001 1.543 1.00 91.88 296 ILE A N 1
ATOM 2305 C CA . ILE A 1 296 ? -12.546 11.504 0.648 1.00 91.88 296 ILE A CA 1
ATOM 2306 C C . ILE A 1 296 ? -12.378 12.982 0.261 1.00 91.88 296 ILE A C 1
ATOM 2308 O O . ILE A 1 296 ? -13.266 13.570 -0.364 1.00 91.88 296 ILE A O 1
ATOM 2312 N N . GLN A 1 297 ? -11.277 13.621 0.658 1.00 88.00 297 GLN A N 1
ATOM 2313 C CA . GLN A 1 297 ? -11.132 15.075 0.617 1.00 88.00 297 GLN A CA 1
ATOM 2314 C C . GLN A 1 297 ? -11.320 15.680 -0.786 1.00 88.00 297 GLN A C 1
ATOM 2316 O O . GLN A 1 297 ? -11.959 16.726 -0.905 1.00 88.00 297 GLN A O 1
ATOM 2321 N N . TYR A 1 298 ? -10.867 15.010 -1.853 1.00 83.19 298 TYR A N 1
ATOM 2322 C CA . TYR A 1 298 ? -11.002 15.514 -3.231 1.00 83.19 298 TYR A CA 1
ATOM 2323 C C . TYR A 1 298 ? -12.417 15.389 -3.831 1.00 83.19 298 TYR A C 1
ATOM 2325 O O . TYR A 1 298 ? -12.836 16.279 -4.578 1.00 83.19 298 TYR A O 1
ATOM 2333 N N . ILE A 1 299 ? -13.194 14.358 -3.465 1.00 84.69 299 ILE A N 1
ATOM 2334 C CA . ILE A 1 299 ? -14.621 14.254 -3.851 1.00 84.69 299 ILE A CA 1
ATOM 2335 C C . ILE A 1 299 ? -15.535 15.154 -2.998 1.00 84.69 299 ILE A C 1
ATOM 2337 O O . ILE A 1 299 ? -16.691 15.385 -3.361 1.00 84.69 299 ILE A O 1
ATOM 2341 N N . VAL A 1 300 ? -15.018 15.691 -1.885 1.00 85.69 300 VAL A N 1
ATOM 2342 C CA . VAL A 1 300 ? -15.714 16.635 -0.993 1.00 85.69 300 VAL A CA 1
ATOM 2343 C C . VAL A 1 300 ? -15.369 18.108 -1.276 1.00 85.69 300 VAL A C 1
ATOM 2345 O O . VAL A 1 300 ? -16.239 18.961 -1.093 1.00 85.69 300 VAL A O 1
ATOM 2348 N N . GLU A 1 301 ? -14.145 18.425 -1.720 1.00 75.56 301 GLU A N 1
ATOM 2349 C CA . GLU A 1 301 ? -13.668 19.795 -2.013 1.00 75.56 301 GLU A CA 1
ATOM 2350 C C . GLU A 1 301 ? -14.585 20.559 -2.978 1.00 75.56 301 GLU A C 1
ATOM 2352 O O . GLU A 1 301 ? -14.891 21.740 -2.785 1.00 75.56 301 GLU A O 1
ATOM 2357 N N . ASN A 1 302 ? -14.985 19.892 -4.059 1.00 62.97 302 ASN A N 1
ATOM 2358 C CA . ASN A 1 302 ? -15.520 20.560 -5.232 1.00 62.97 302 ASN A CA 1
ATOM 2359 C C . ASN A 1 302 ? -17.042 20.777 -5.110 1.00 62.97 302 ASN A C 1
ATOM 2361 O O . ASN A 1 302 ? -17.851 19.856 -5.199 1.00 62.97 302 ASN A O 1
ATOM 2365 N N . ASP A 1 303 ? -17.441 22.040 -4.920 1.00 53.59 303 ASP A N 1
ATOM 2366 C CA . ASP A 1 303 ? -18.841 22.499 -4.832 1.00 53.59 303 ASP A CA 1
ATOM 2367 C C . ASP A 1 303 ? -19.523 22.539 -6.219 1.00 53.59 303 ASP A C 1
ATOM 2369 O O . ASP A 1 303 ? -20.091 23.553 -6.641 1.00 53.59 303 ASP A O 1
ATOM 2373 N N . THR A 1 304 ? -19.434 21.437 -6.973 1.00 58.91 304 THR A N 1
ATOM 2374 C CA . THR A 1 304 ? -20.283 21.190 -8.144 1.00 58.91 304 THR A CA 1
ATOM 2375 C C . THR A 1 304 ? -21.364 20.153 -7.825 1.00 58.91 304 THR A C 1
ATOM 2377 O O . THR A 1 304 ? -21.267 19.356 -6.887 1.00 58.91 304 THR A O 1
ATOM 2380 N N . GLU A 1 305 ? -22.424 20.144 -8.639 1.00 61.22 305 GLU A N 1
ATOM 2381 C CA . GLU A 1 305 ? -23.523 19.170 -8.548 1.00 61.22 305 GLU A CA 1
ATOM 2382 C C . GLU A 1 305 ? -23.057 17.720 -8.817 1.00 61.22 305 GLU A C 1
ATOM 2384 O O . GLU A 1 305 ? -23.760 16.769 -8.475 1.00 61.22 305 GLU A O 1
ATOM 2389 N N . TYR A 1 306 ? -21.872 17.541 -9.411 1.00 58.72 306 TYR A N 1
ATOM 2390 C CA . TYR A 1 306 ? -21.307 16.253 -9.810 1.00 58.72 306 TYR A CA 1
ATOM 2391 C C . TYR A 1 306 ? -20.527 15.577 -8.671 1.00 58.72 306 TYR A C 1
ATOM 2393 O O . TYR A 1 306 ? -20.765 14.410 -8.366 1.00 58.72 306 TYR A O 1
ATOM 2401 N N . ASP A 1 307 ? -19.680 16.325 -7.969 1.00 60.50 307 ASP A N 1
ATOM 2402 C CA . ASP A 1 307 ? -18.732 15.784 -6.977 1.00 60.50 307 ASP A CA 1
ATOM 2403 C C . ASP A 1 307 ? -19.439 15.564 -5.630 1.00 60.50 307 ASP A C 1
ATOM 2405 O O . ASP A 1 307 ? -19.378 14.487 -5.031 1.00 60.50 307 ASP A O 1
ATOM 2409 N N . THR A 1 308 ? -20.302 16.520 -5.261 1.00 68.12 308 THR A N 1
ATOM 2410 C CA . THR A 1 308 ? -21.318 16.359 -4.205 1.00 68.12 308 THR A CA 1
ATOM 2411 C C . THR A 1 308 ? -22.133 15.072 -4.399 1.00 68.12 308 THR A C 1
ATOM 2413 O O . THR A 1 308 ? -22.453 14.376 -3.433 1.00 68.12 308 THR A O 1
ATOM 2416 N N . LYS A 1 309 ? -22.455 14.724 -5.654 1.00 75.94 309 LYS A N 1
ATOM 2417 C CA . LYS A 1 309 ? -23.174 13.496 -6.015 1.00 75.94 309 LYS A CA 1
ATOM 2418 C C . LYS A 1 309 ? -22.288 12.248 -5.897 1.00 75.94 309 LYS A C 1
ATOM 2420 O O . LYS A 1 309 ? -22.829 11.216 -5.517 1.00 75.94 309 LYS A O 1
ATOM 2425 N N . GLN A 1 310 ? -20.977 12.306 -6.147 1.00 82.81 310 GLN A N 1
ATOM 2426 C CA . GLN A 1 310 ? -20.061 11.173 -5.919 1.00 82.81 310 GLN A CA 1
ATOM 2427 C C . GLN A 1 310 ? -19.976 10.815 -4.429 1.00 82.81 310 GLN A C 1
ATOM 2429 O O . GLN A 1 310 ? -20.290 9.682 -4.058 1.00 82.81 310 GLN A O 1
ATOM 2434 N N . THR A 1 311 ? -19.677 11.787 -3.559 1.00 88.12 311 THR A N 1
ATOM 2435 C CA . THR A 1 311 ? -19.635 11.560 -2.100 1.00 88.12 311 THR A CA 1
ATOM 2436 C C . THR A 1 311 ? -20.991 11.077 -1.574 1.00 88.12 311 THR A C 1
ATOM 2438 O O . THR A 1 311 ? -21.067 10.133 -0.785 1.00 88.12 311 THR A O 1
ATOM 2441 N N . TYR A 1 312 ? -22.093 11.676 -2.040 1.00 89.12 312 TYR A N 1
ATOM 2442 C CA . TYR A 1 312 ? -23.437 11.235 -1.666 1.00 89.12 312 TYR A CA 1
ATOM 2443 C C . TYR A 1 312 ? -23.747 9.809 -2.151 1.00 89.12 312 TYR A C 1
ATOM 2445 O O . TYR A 1 312 ? -24.322 9.031 -1.388 1.00 89.12 312 TYR A O 1
ATOM 2453 N N . ASN A 1 313 ? -23.340 9.447 -3.374 1.00 88.50 313 ASN A N 1
ATOM 2454 C CA . ASN A 1 313 ? -23.507 8.108 -3.943 1.00 88.50 313 ASN A CA 1
ATOM 2455 C C . ASN A 1 313 ? -22.722 7.044 -3.171 1.00 88.50 313 ASN A C 1
ATOM 2457 O O . ASN A 1 313 ? -23.271 5.970 -2.955 1.00 88.50 313 ASN A O 1
ATOM 2461 N N . LEU A 1 314 ? -21.499 7.334 -2.719 1.00 94.81 314 LEU A N 1
ATOM 2462 C CA . LEU A 1 314 ? -20.681 6.414 -1.921 1.00 94.81 314 LEU A CA 1
ATOM 2463 C C . LEU A 1 314 ? -21.410 5.986 -0.641 1.00 94.81 314 LEU A C 1
ATOM 2465 O O . LEU A 1 314 ? -21.721 4.808 -0.448 1.00 94.81 314 LEU A O 1
ATOM 2469 N N . TYR A 1 315 ? -21.779 6.951 0.200 1.00 97.19 315 TYR A N 1
ATOM 2470 C CA . TYR A 1 315 ? -22.489 6.654 1.446 1.00 97.19 315 TYR A CA 1
ATOM 2471 C C . TYR A 1 315 ? -23.926 6.174 1.217 1.00 97.19 315 TYR A C 1
ATOM 2473 O O . TYR A 1 315 ? -24.434 5.379 2.011 1.00 97.19 315 TYR A O 1
ATOM 2481 N N . LYS A 1 316 ? -24.564 6.568 0.106 1.00 95.50 316 LYS A N 1
ATOM 2482 C CA . LYS A 1 316 ? -25.862 6.020 -0.297 1.00 95.50 316 LYS A CA 1
ATOM 2483 C C . LYS A 1 316 ? -25.761 4.554 -0.709 1.00 95.50 316 LYS A C 1
ATOM 2485 O O . LYS A 1 316 ? -26.617 3.772 -0.313 1.00 95.50 316 LYS A O 1
ATOM 2490 N N . TRP A 1 317 ? -24.739 4.172 -1.472 1.00 97.06 317 TRP A N 1
ATOM 2491 C CA . TRP A 1 317 ? -24.508 2.788 -1.875 1.00 97.06 317 TRP A CA 1
ATOM 2492 C C . TRP A 1 317 ? -24.280 1.922 -0.637 1.00 97.06 317 TRP A C 1
ATOM 2494 O O . TRP A 1 317 ? -24.943 0.897 -0.501 1.00 97.06 317 TRP A O 1
ATOM 2504 N N . ILE A 1 318 ? -23.446 2.374 0.308 1.00 98.38 318 ILE A N 1
ATOM 2505 C CA . ILE A 1 318 ? -23.229 1.678 1.587 1.00 98.38 318 ILE A CA 1
ATOM 2506 C C . ILE A 1 318 ? -24.558 1.518 2.347 1.00 98.38 318 ILE A C 1
ATOM 2508 O O . ILE A 1 318 ? -24.864 0.418 2.801 1.00 98.38 318 ILE A O 1
ATOM 2512 N N . ALA A 1 319 ? -25.372 2.575 2.447 1.00 98.38 319 ALA A N 1
ATOM 2513 C CA . ALA A 1 319 ? -26.657 2.534 3.149 1.00 98.38 319 ALA A CA 1
ATOM 2514 C C . ALA A 1 319 ? -27.704 1.627 2.467 1.00 98.38 319 ALA A C 1
ATOM 2516 O O . ALA A 1 319 ? -28.356 0.832 3.143 1.00 98.38 319 ALA A O 1
ATOM 2517 N N . ASP A 1 320 ? -27.850 1.709 1.141 1.00 98.06 320 ASP A N 1
ATOM 2518 C CA . ASP A 1 320 ? -28.797 0.894 0.363 1.00 98.06 320 ASP A CA 1
ATOM 2519 C C . ASP A 1 320 ? -28.411 -0.597 0.365 1.00 98.06 320 ASP A C 1
ATOM 2521 O O . ASP A 1 320 ? -29.288 -1.459 0.320 1.00 98.06 320 ASP A O 1
ATOM 2525 N N . ASN A 1 321 ? -27.110 -0.909 0.429 1.00 97.25 321 ASN A N 1
ATOM 2526 C CA . ASN A 1 321 ? -26.584 -2.276 0.374 1.00 97.25 321 ASN A CA 1
ATOM 2527 C C . ASN A 1 321 ? -26.303 -2.896 1.755 1.00 97.25 321 ASN A C 1
ATOM 2529 O O . ASN A 1 321 ? -25.930 -4.067 1.811 1.00 97.25 321 ASN A O 1
ATOM 2533 N N . ALA A 1 322 ? -26.465 -2.166 2.865 1.00 98.06 322 ALA A N 1
ATOM 2534 C CA . ALA A 1 322 ? -26.002 -2.605 4.187 1.00 98.06 322 ALA A CA 1
ATOM 2535 C C . ALA A 1 322 ? -26.560 -3.974 4.629 1.00 98.06 322 ALA A C 1
ATOM 2537 O O . ALA A 1 322 ? -25.805 -4.791 5.153 1.00 98.06 322 ALA A O 1
ATOM 2538 N N . GLU A 1 323 ? -27.846 -4.259 4.381 1.00 97.31 323 GLU A N 1
ATOM 2539 C CA . GLU A 1 323 ? -28.465 -5.555 4.715 1.00 97.31 323 GLU A CA 1
ATOM 2540 C C . GLU A 1 323 ? -27.961 -6.688 3.800 1.00 97.31 323 GLU A C 1
ATOM 2542 O O . GLU A 1 323 ? -27.574 -7.749 4.287 1.00 97.31 323 GLU A O 1
ATOM 2547 N N . GLU A 1 324 ? -27.906 -6.464 2.481 1.00 96.38 324 GLU A N 1
ATOM 2548 C CA . GLU A 1 324 ? -27.477 -7.481 1.505 1.00 96.38 324 GLU A CA 1
ATOM 2549 C C . GLU A 1 324 ? -25.979 -7.802 1.625 1.00 96.38 324 GLU A C 1
ATOM 2551 O O . GLU A 1 324 ? -25.575 -8.963 1.554 1.00 96.38 324 GLU A O 1
ATOM 2556 N N . GLN A 1 325 ? -25.156 -6.783 1.876 1.00 96.56 325 GLN A N 1
ATOM 2557 C CA . GLN A 1 325 ? -23.711 -6.913 2.048 1.00 96.56 325 GLN A CA 1
ATOM 2558 C C . GLN A 1 325 ? -23.301 -7.214 3.503 1.00 96.56 325 GLN A C 1
ATOM 2560 O O . GLN A 1 325 ? -22.123 -7.489 3.741 1.00 96.56 325 GLN A O 1
ATOM 2565 N N . LYS A 1 326 ? -24.244 -7.230 4.458 1.00 97.38 326 LYS A N 1
ATOM 2566 C CA . LYS A 1 326 ? -24.033 -7.429 5.910 1.00 97.38 326 LYS A CA 1
ATOM 2567 C C . LYS A 1 326 ? -23.024 -6.448 6.527 1.00 97.38 326 LYS A C 1
ATOM 2569 O O . LYS A 1 326 ? -22.089 -6.864 7.210 1.00 97.38 326 LYS A O 1
ATOM 2574 N N . ILE A 1 327 ? -23.160 -5.156 6.235 1.00 98.44 327 ILE A N 1
ATOM 2575 C CA . ILE A 1 327 ? -22.245 -4.111 6.724 1.00 98.44 327 ILE A CA 1
ATOM 2576 C C . ILE A 1 327 ? -22.622 -3.732 8.164 1.00 98.44 327 ILE A C 1
ATOM 2578 O O . ILE A 1 327 ? -23.519 -2.926 8.407 1.00 98.44 327 ILE A O 1
ATOM 2582 N N . GLU A 1 328 ? -21.909 -4.315 9.127 1.00 97.75 328 GLU A N 1
ATOM 2583 C CA . GLU A 1 328 ? -22.157 -4.155 10.572 1.00 97.75 328 GLU A CA 1
ATOM 2584 C C . GLU A 1 328 ? -21.455 -2.919 11.173 1.00 97.75 328 GLU A C 1
ATOM 2586 O O . GLU A 1 328 ? -21.738 -2.539 12.310 1.00 97.75 328 GLU A O 1
ATOM 2591 N N . TYR A 1 329 ? -20.520 -2.302 10.437 1.00 98.44 329 TYR A N 1
ATOM 2592 C CA . TYR A 1 329 ? -19.864 -1.046 10.820 1.00 98.44 329 TYR A CA 1
ATOM 2593 C C . TYR A 1 329 ? -19.193 -0.350 9.630 1.00 98.44 329 TYR A C 1
ATOM 2595 O O . TYR A 1 329 ? -18.719 -1.024 8.708 1.00 98.44 329 TYR A O 1
ATOM 2603 N N . VAL A 1 330 ? -19.086 0.983 9.692 1.00 98.81 330 VAL A N 1
ATOM 2604 C CA . VAL A 1 330 ? -18.353 1.808 8.714 1.00 98.81 330 VAL A CA 1
ATOM 2605 C C . VAL A 1 330 ? -17.323 2.697 9.420 1.00 98.81 330 VAL A C 1
ATOM 2607 O O . VAL A 1 330 ? -17.666 3.423 10.349 1.00 98.81 330 VAL A O 1
ATOM 2610 N N . ALA A 1 331 ? -16.070 2.700 8.969 1.00 98.62 331 ALA A N 1
ATOM 2611 C CA . ALA A 1 331 ? -15.017 3.546 9.531 1.00 98.62 331 ALA A CA 1
ATOM 2612 C C . ALA A 1 331 ? -14.331 4.403 8.459 1.00 98.62 331 ALA A C 1
ATOM 2614 O O . ALA A 1 331 ? -13.682 3.875 7.559 1.00 98.62 331 ALA A O 1
ATOM 2615 N N . GLY A 1 332 ? -14.449 5.729 8.577 1.00 97.69 332 GLY A N 1
ATOM 2616 C CA . GLY A 1 332 ? -13.613 6.667 7.825 1.00 97.69 332 GLY A CA 1
ATOM 2617 C C . GLY A 1 332 ? -12.165 6.653 8.329 1.00 97.69 332 GLY A C 1
ATOM 2618 O O . GLY A 1 332 ? -11.944 6.530 9.538 1.00 97.69 332 GLY A O 1
ATOM 2619 N N . LEU A 1 333 ? -11.195 6.782 7.421 1.00 97.06 333 LEU A N 1
ATOM 2620 C CA . LEU A 1 333 ? -9.753 6.729 7.726 1.00 97.06 333 LEU A CA 1
ATOM 2621 C C . LEU A 1 333 ? -9.078 8.109 7.835 1.00 97.06 333 LEU A C 1
ATOM 2623 O O . LEU A 1 333 ? -7.867 8.188 8.015 1.00 97.06 333 LEU A O 1
ATOM 2627 N N . GLY A 1 334 ? -9.854 9.190 7.800 1.00 93.25 334 GLY A N 1
ATOM 2628 C CA . GLY A 1 334 ? -9.368 10.568 7.871 1.00 93.25 334 GLY A CA 1
ATOM 2629 C C . GLY A 1 334 ? -9.673 11.339 6.594 1.00 93.25 334 GLY A C 1
ATOM 2630 O O . GLY A 1 334 ? -10.393 10.841 5.732 1.00 93.25 334 GLY A O 1
ATOM 2631 N N . ASP A 1 335 ? -9.151 12.562 6.533 1.00 92.38 335 ASP A N 1
ATOM 2632 C CA . ASP A 1 335 ? -9.292 13.508 5.426 1.00 92.38 335 ASP A CA 1
ATOM 2633 C C . ASP A 1 335 ? -10.720 13.572 4.871 1.00 92.38 335 ASP A C 1
ATOM 2635 O O . ASP A 1 335 ? -11.042 13.211 3.737 1.00 92.38 335 ASP A O 1
ATOM 2639 N N . VAL A 1 336 ? -11.603 14.046 5.747 1.00 94.50 336 VAL A N 1
ATOM 2640 C CA . VAL A 1 336 ? -13.023 14.271 5.468 1.00 94.50 336 VAL A CA 1
ATOM 2641 C C . VAL A 1 336 ? -13.215 15.500 4.570 1.00 94.50 336 VAL A C 1
ATOM 2643 O O . VAL A 1 336 ? -14.221 15.604 3.869 1.00 94.50 336 VAL A O 1
ATOM 2646 N N . THR A 1 337 ? -12.269 16.441 4.611 1.00 90.56 337 THR A N 1
ATOM 2647 C CA . THR A 1 337 ? -12.290 17.755 3.952 1.00 90.56 337 THR A CA 1
ATOM 2648 C C . THR A 1 337 ? -10.886 18.135 3.462 1.00 90.56 337 THR A C 1
ATOM 2650 O O . THR A 1 337 ? -9.906 17.705 4.063 1.00 90.56 337 THR A O 1
ATOM 2653 N N . ASN A 1 338 ? -10.753 18.927 2.386 1.00 85.94 338 ASN A N 1
ATOM 2654 C CA . ASN A 1 338 ? -9.439 19.299 1.820 1.00 85.94 338 ASN A CA 1
ATOM 2655 C C . ASN A 1 338 ? -8.863 20.572 2.480 1.00 85.94 338 ASN A C 1
ATOM 2657 O O . ASN A 1 338 ? -7.645 20.742 2.606 1.00 85.94 338 ASN A O 1
ATOM 2661 N N . TYR A 1 339 ? -9.723 21.483 2.944 1.00 83.31 339 TYR A N 1
ATOM 2662 C CA . TYR A 1 339 ? -9.304 22.788 3.468 1.00 83.31 339 TYR A CA 1
ATOM 2663 C C . TYR A 1 339 ? -9.843 23.139 4.864 1.00 83.31 339 TYR A C 1
ATOM 2665 O O . TYR A 1 339 ? -9.556 24.245 5.340 1.00 83.31 339 TYR A O 1
ATOM 2673 N N . ASP A 1 340 ? -10.576 22.241 5.533 1.00 86.44 340 ASP A N 1
ATOM 2674 C CA . ASP A 1 340 ? -11.308 22.508 6.785 1.00 86.44 340 ASP A CA 1
ATOM 2675 C C . ASP A 1 340 ? -12.265 23.711 6.642 1.00 86.44 340 ASP A C 1
ATOM 2677 O O . ASP A 1 340 ? -12.227 24.681 7.409 1.00 86.44 340 ASP A O 1
ATOM 2681 N N . ILE A 1 341 ? -13.111 23.687 5.602 1.00 85.88 341 ILE A N 1
ATOM 2682 C CA . ILE A 1 341 ? -14.092 24.752 5.331 1.00 85.88 341 ILE A CA 1
ATOM 2683 C C . ILE A 1 341 ? -15.549 24.290 5.521 1.00 85.88 341 ILE A C 1
ATOM 2685 O O . ILE A 1 341 ? -15.871 23.118 5.334 1.00 85.88 341 ILE A O 1
ATOM 2689 N N . PRO A 1 342 ? -16.483 25.198 5.886 1.00 88.75 342 PRO A N 1
ATOM 2690 C CA . PRO A 1 342 ? -17.856 24.808 6.222 1.00 88.75 342 PRO A CA 1
ATOM 2691 C C . PRO A 1 342 ? -18.680 24.175 5.091 1.00 88.75 342 PRO A C 1
ATOM 2693 O O . PRO A 1 342 ? -19.662 23.505 5.393 1.00 88.75 342 PRO A O 1
ATOM 2696 N N . SER A 1 343 ? -18.337 24.401 3.819 1.00 87.38 343 SER A N 1
ATOM 2697 C CA . SER A 1 343 ? -18.996 23.755 2.674 1.00 87.38 343 SER A CA 1
ATOM 2698 C C . SER A 1 343 ? -18.647 22.268 2.607 1.00 87.38 343 SER A C 1
ATOM 2700 O O . SER A 1 343 ? -19.549 21.438 2.631 1.00 87.38 343 SER A O 1
ATOM 2702 N N . GLU A 1 344 ? -17.354 21.946 2.636 1.00 90.00 344 GLU A N 1
ATOM 2703 C CA .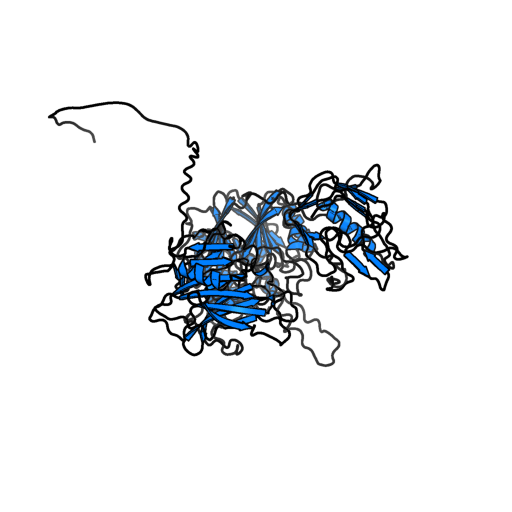 GLU A 1 344 ? -16.814 20.581 2.640 1.00 90.00 344 GLU A CA 1
ATOM 2704 C C . GLU A 1 344 ? -17.397 19.760 3.799 1.00 90.00 344 GLU A C 1
ATOM 2706 O O . GLU A 1 344 ? -18.030 18.727 3.582 1.00 90.00 344 GLU A O 1
ATOM 2711 N N . TRP A 1 345 ? -17.320 20.284 5.029 1.00 93.44 345 TRP A N 1
ATOM 2712 C CA . TRP A 1 345 ? -17.912 19.628 6.200 1.00 93.44 345 TRP A CA 1
ATOM 2713 C C . TRP A 1 345 ? -19.432 19.441 6.098 1.00 93.44 345 TRP A C 1
ATOM 2715 O O . TRP A 1 345 ? -19.956 18.453 6.612 1.00 93.44 345 TRP A O 1
ATOM 2725 N N . ALA A 1 346 ? -20.156 20.355 5.443 1.00 92.38 346 ALA A N 1
ATOM 2726 C CA . ALA A 1 346 ? -21.592 20.202 5.223 1.00 92.38 346 ALA A CA 1
ATOM 2727 C C . ALA A 1 346 ? -21.900 19.123 4.171 1.00 92.38 346 ALA A C 1
ATOM 2729 O O . ALA A 1 346 ? -22.820 18.332 4.382 1.00 92.38 346 ALA A O 1
ATOM 2730 N N . THR A 1 347 ? -21.134 19.051 3.080 1.00 91.81 347 THR A N 1
ATOM 2731 C CA . THR A 1 347 ? -21.236 17.993 2.059 1.00 91.81 347 THR A CA 1
ATOM 2732 C C . THR A 1 347 ? -20.939 16.625 2.667 1.00 91.81 347 THR A C 1
ATOM 2734 O O . THR A 1 347 ? -21.793 15.736 2.606 1.00 91.81 347 THR A O 1
ATOM 2737 N N . ALA A 1 348 ? -19.801 16.482 3.350 1.00 94.94 348 ALA A N 1
ATOM 2738 C CA . ALA A 1 348 ? -19.420 15.250 4.033 1.00 94.94 348 ALA A CA 1
ATOM 2739 C C . ALA A 1 348 ? -20.457 14.837 5.092 1.00 94.94 348 ALA A C 1
ATOM 2741 O O . ALA A 1 348 ? -20.904 13.691 5.096 1.00 94.94 348 ALA A O 1
ATOM 2742 N N . TYR A 1 349 ? -20.932 15.763 5.935 1.00 96.75 349 TYR A N 1
ATOM 2743 C CA . TYR A 1 349 ? -21.998 15.477 6.901 1.00 96.75 349 TYR A CA 1
ATOM 2744 C C . TYR A 1 349 ? -23.294 15.006 6.226 1.00 96.75 349 TYR A C 1
ATOM 2746 O O . TYR A 1 349 ? -23.862 13.995 6.637 1.00 96.75 349 TYR A O 1
ATOM 2754 N N . ASN A 1 350 ? -23.764 15.690 5.178 1.00 94.44 350 ASN A N 1
ATOM 2755 C CA . ASN A 1 350 ? -24.998 15.322 4.470 1.00 94.44 350 ASN A CA 1
ATOM 2756 C C . ASN A 1 350 ? -24.896 13.958 3.762 1.00 94.44 350 ASN A C 1
ATOM 2758 O O . ASN A 1 350 ? -25.905 13.263 3.642 1.00 94.44 350 ASN A O 1
ATOM 2762 N N . ALA A 1 351 ? -23.703 13.568 3.307 1.00 95.69 351 ALA A N 1
ATOM 2763 C CA . ALA A 1 351 ? -23.455 12.263 2.707 1.00 95.69 351 ALA A CA 1
ATOM 2764 C C . ALA A 1 351 ? -23.332 11.152 3.765 1.00 95.69 351 ALA A C 1
ATOM 2766 O O . ALA A 1 351 ? -24.085 10.179 3.712 1.00 95.69 351 ALA A O 1
ATOM 2767 N N . ILE A 1 352 ? -22.441 11.319 4.748 1.00 98.06 352 ILE A N 1
ATOM 2768 C CA . ILE A 1 352 ? -22.132 10.328 5.795 1.00 98.06 352 ILE A CA 1
ATOM 2769 C C . ILE A 1 352 ? -23.350 10.063 6.693 1.00 98.06 352 ILE A C 1
ATOM 2771 O O . ILE A 1 352 ? -23.634 8.915 7.038 1.00 98.06 352 ILE A O 1
ATOM 2775 N N . SER A 1 353 ? -24.130 11.096 7.035 1.00 97.56 353 SER A N 1
ATOM 2776 C CA . SER A 1 353 ? -25.311 10.955 7.904 1.00 97.56 353 SER A CA 1
ATOM 2777 C C . SER A 1 353 ? -26.458 10.130 7.296 1.00 97.56 353 SER A C 1
ATOM 2779 O O . SER A 1 353 ? -27.427 9.847 8.001 1.00 97.56 353 SER A O 1
ATOM 2781 N N . GLN A 1 354 ? -26.344 9.662 6.044 1.00 97.38 354 GLN A N 1
ATOM 2782 C CA . GLN A 1 354 ? -27.221 8.626 5.476 1.00 97.38 354 GLN A CA 1
ATOM 2783 C C . GLN A 1 354 ? -27.110 7.274 6.197 1.00 97.38 354 GLN A C 1
ATOM 2785 O O . GLN A 1 354 ? -28.065 6.502 6.180 1.00 97.38 354 GLN A O 1
ATOM 2790 N N . LEU A 1 355 ? -25.980 6.997 6.858 1.00 98.44 355 LEU A N 1
ATOM 2791 C CA . LEU A 1 355 ? -25.779 5.776 7.646 1.00 98.44 355 LEU A CA 1
ATOM 2792 C C . LEU A 1 355 ? -26.595 5.768 8.953 1.00 98.44 355 LEU A C 1
ATOM 2794 O O . LEU A 1 355 ? -26.818 4.707 9.536 1.00 98.44 355 LEU A O 1
ATOM 2798 N N . ASN A 1 356 ? -27.075 6.930 9.414 1.00 97.88 356 ASN A N 1
ATOM 2799 C CA . ASN A 1 356 ? -27.843 7.054 10.653 1.00 97.88 356 ASN A CA 1
ATOM 2800 C C . ASN A 1 356 ? -29.099 6.166 10.652 1.00 97.88 356 ASN A C 1
ATOM 2802 O O . ASN A 1 356 ? -30.035 6.382 9.881 1.00 97.88 356 ASN A O 1
ATOM 2806 N N . GLY A 1 357 ? -29.153 5.213 11.584 1.00 95.56 357 GLY A N 1
ATOM 2807 C CA . GLY A 1 357 ? -30.262 4.260 11.691 1.00 95.56 357 GLY A CA 1
ATOM 2808 C C . GLY A 1 357 ? -30.197 3.098 10.694 1.00 95.56 357 GLY A C 1
ATOM 2809 O O . GLY A 1 357 ? -31.124 2.290 10.670 1.00 95.56 357 GLY A O 1
ATOM 2810 N N . VAL A 1 358 ? -29.115 3.003 9.914 1.00 97.81 358 VAL A N 1
ATOM 2811 C CA . VAL A 1 358 ? -28.778 1.863 9.049 1.00 97.81 358 VAL A CA 1
ATOM 2812 C C . VAL A 1 358 ? -27.637 1.056 9.671 1.00 97.81 358 VAL A C 1
ATOM 2814 O O . VAL A 1 358 ? -27.785 -0.142 9.888 1.00 97.81 358 VAL A O 1
ATOM 2817 N N . THR A 1 359 ? -26.526 1.716 10.008 1.00 97.00 359 THR A N 1
ATOM 2818 C CA . THR A 1 359 ? -25.350 1.106 10.646 1.00 97.00 359 THR A CA 1
ATOM 2819 C C . THR A 1 359 ? -24.602 2.147 11.484 1.00 97.00 359 THR A C 1
ATOM 2821 O O . THR A 1 359 ? -24.654 3.344 11.191 1.00 97.00 359 THR A O 1
ATOM 2824 N N . ASP A 1 360 ? -23.937 1.709 12.552 1.00 97.50 360 ASP A N 1
ATOM 2825 C CA . ASP A 1 360 ? -23.063 2.579 13.343 1.00 97.50 360 ASP A CA 1
ATOM 2826 C C . ASP A 1 360 ? -21.803 2.926 12.525 1.00 97.50 360 ASP A C 1
ATOM 2828 O O . ASP A 1 360 ? -21.347 2.134 11.693 1.00 97.50 360 ASP A O 1
ATOM 2832 N N . TYR A 1 361 ? -21.216 4.104 12.759 1.00 98.62 361 TYR A N 1
ATOM 2833 C CA . TYR A 1 361 ? -20.061 4.562 11.978 1.00 98.62 361 TYR A CA 1
ATOM 2834 C C . TYR A 1 361 ? -19.128 5.521 12.725 1.00 98.62 361 TYR A C 1
ATOM 2836 O O . TYR A 1 361 ? -19.567 6.288 13.582 1.00 98.62 361 TYR A O 1
ATOM 2844 N N . SER A 1 362 ? -17.843 5.538 12.364 1.00 98.00 362 SER A N 1
ATOM 2845 C CA . SER A 1 362 ? -16.842 6.470 12.905 1.00 98.00 362 SER A CA 1
ATOM 2846 C C . SER A 1 362 ? -16.271 7.420 11.860 1.00 98.00 362 SER A C 1
ATOM 2848 O O . SER A 1 362 ? -15.973 7.014 10.736 1.00 98.00 362 SER A O 1
ATOM 2850 N N . VAL A 1 363 ? -16.001 8.651 12.290 1.00 96.69 363 VAL A N 1
ATOM 2851 C CA . VAL A 1 363 ? -15.215 9.650 11.558 1.00 96.69 363 VAL A CA 1
ATOM 2852 C C . VAL A 1 363 ? -14.007 10.037 12.422 1.00 96.69 363 VAL A C 1
ATOM 2854 O O . VAL A 1 363 ? -14.161 10.227 13.630 1.00 96.69 363 VAL A O 1
ATOM 2857 N N . ILE A 1 364 ? -12.827 10.157 11.812 1.00 95.94 364 ILE A N 1
ATOM 2858 C CA . ILE A 1 364 ? -11.599 10.713 12.413 1.00 95.94 364 ILE A CA 1
ATOM 2859 C C . ILE A 1 364 ? -11.083 11.859 11.537 1.00 95.94 364 ILE A C 1
ATOM 2861 O O . ILE A 1 364 ? -11.445 11.929 10.366 1.00 95.94 364 ILE A O 1
ATOM 2865 N N . ASN A 1 365 ? -10.270 12.760 12.096 1.00 92.44 365 ASN A N 1
ATOM 2866 C CA . ASN A 1 365 ? -9.603 13.799 11.306 1.00 92.44 365 ASN A CA 1
ATOM 2867 C C . ASN A 1 365 ? -8.381 13.206 10.592 1.00 92.44 365 ASN A C 1
ATOM 2869 O O . ASN A 1 365 ? -7.619 12.459 11.216 1.00 92.44 365 ASN A O 1
ATOM 2873 N N . GLY A 1 366 ? -8.142 13.625 9.351 1.00 89.88 366 GLY A N 1
ATOM 2874 C CA . GLY A 1 366 ? -6.823 13.568 8.720 1.00 89.88 366 GLY A CA 1
ATOM 2875 C C . GLY A 1 366 ? -6.008 14.851 8.916 1.00 89.88 366 GLY A C 1
ATOM 2876 O O . GLY A 1 366 ? -6.241 15.601 9.872 1.00 89.88 366 GLY A O 1
ATOM 2877 N N . ASN A 1 367 ? -5.035 15.115 8.041 1.00 84.00 367 ASN A N 1
ATOM 2878 C CA . ASN A 1 367 ? -4.237 16.346 8.095 1.00 84.00 367 ASN A CA 1
ATOM 2879 C C . ASN A 1 367 ? -4.917 17.532 7.397 1.00 84.00 367 ASN A C 1
ATOM 2881 O O . ASN A 1 367 ? -4.763 18.672 7.854 1.00 84.00 367 ASN A O 1
ATOM 2885 N N . HIS A 1 368 ? -5.689 17.291 6.336 1.00 84.56 368 HIS A N 1
ATOM 2886 C CA . HIS A 1 368 ? -6.428 18.336 5.625 1.00 84.56 368 HIS A CA 1
ATOM 2887 C C . HIS A 1 368 ? -7.621 18.850 6.445 1.00 84.56 368 HIS A C 1
ATOM 2889 O O . HIS A 1 368 ? -7.938 20.039 6.388 1.00 84.56 368 HIS A O 1
ATOM 2895 N N . ASP A 1 369 ? -8.151 18.030 7.357 1.00 89.69 369 ASP A N 1
ATOM 2896 C CA . ASP A 1 369 ? -9.177 18.419 8.338 1.00 89.69 369 ASP A CA 1
ATOM 2897 C C . ASP A 1 369 ? -8.702 19.443 9.387 1.00 89.69 369 ASP A C 1
ATOM 2899 O O . ASP A 1 369 ? -9.520 20.047 10.079 1.00 89.69 369 ASP A O 1
ATOM 2903 N N . TYR A 1 370 ? -7.393 19.697 9.508 1.00 82.25 370 TYR A N 1
ATOM 2904 C CA . TYR A 1 370 ? -6.856 20.835 10.273 1.00 82.25 370 TYR A CA 1
ATOM 2905 C C . TYR A 1 370 ? -6.627 22.092 9.408 1.00 82.25 370 TYR A C 1
ATOM 2907 O O . TYR A 1 370 ? -6.290 23.160 9.942 1.00 82.25 370 TYR A O 1
ATOM 2915 N N . GLY A 1 371 ? -6.860 21.976 8.097 1.00 68.75 371 GLY A N 1
ATOM 2916 C CA . GLY A 1 371 ? -6.816 22.978 7.035 1.00 68.75 371 GLY A CA 1
ATOM 2917 C C . GLY A 1 371 ? -5.420 23.517 6.721 1.00 68.75 371 GLY A C 1
ATOM 2918 O O . GLY A 1 371 ? -4.720 23.982 7.622 1.00 68.75 371 GLY A O 1
ATOM 2919 N N . ASP A 1 372 ? -5.084 23.540 5.430 1.00 59.25 372 ASP A N 1
ATOM 2920 C CA . ASP A 1 372 ? -3.794 23.916 4.826 1.00 59.25 372 ASP A CA 1
ATOM 2921 C C . ASP A 1 372 ? -2.917 24.887 5.670 1.00 59.25 372 ASP A C 1
ATOM 2923 O O . ASP A 1 372 ? -3.205 26.093 5.756 1.00 59.25 372 ASP A O 1
ATOM 2927 N N . PRO A 1 373 ? -1.812 24.397 6.274 1.00 46.34 373 PRO A N 1
ATOM 2928 C CA . PRO A 1 373 ? -0.927 25.222 7.092 1.00 46.34 373 PRO A CA 1
ATOM 2929 C C . PRO A 1 373 ? -0.080 26.202 6.266 1.00 46.34 373 PRO A C 1
ATOM 2931 O O . PRO A 1 373 ? 0.342 27.227 6.801 1.00 46.34 373 PRO A O 1
ATOM 2934 N N . LEU A 1 374 ? 0.147 25.948 4.972 1.00 40.81 374 LEU A N 1
ATOM 2935 C CA . LEU A 1 374 ? 0.925 26.817 4.083 1.00 40.81 374 LEU A CA 1
ATOM 2936 C C . LEU A 1 374 ? 0.106 28.053 3.677 1.00 40.81 374 LEU A C 1
ATOM 2938 O O . LEU A 1 374 ? 0.609 29.178 3.748 1.00 40.81 374 LEU A O 1
ATOM 2942 N N . LYS A 1 375 ? -1.181 27.879 3.343 1.00 43.66 375 LYS A N 1
ATOM 2943 C CA . LYS A 1 375 ? -2.116 28.986 3.047 1.00 43.66 375 LYS A CA 1
ATOM 2944 C C . LYS A 1 375 ? -2.395 29.867 4.276 1.00 43.66 375 LYS A C 1
ATOM 2946 O O . LYS A 1 375 ? -2.664 31.061 4.124 1.00 43.66 375 LYS A O 1
ATOM 2951 N N . LYS A 1 376 ? -2.299 29.329 5.500 1.00 44.06 376 LYS A N 1
ATOM 2952 C CA . LYS A 1 376 ? -2.587 30.066 6.751 1.00 44.06 376 LYS A CA 1
ATOM 2953 C C . LYS A 1 376 ? -1.479 31.049 7.193 1.00 44.06 376 LYS A C 1
ATOM 2955 O O . LYS A 1 376 ? -1.749 31.888 8.062 1.00 44.06 376 LYS A O 1
ATOM 2960 N N . VAL A 1 377 ? -0.281 31.044 6.583 1.00 36.53 377 VAL A N 1
ATOM 2961 C CA . VAL A 1 377 ? 0.842 31.954 6.930 1.00 36.53 377 VAL A CA 1
ATOM 2962 C C . VAL A 1 377 ? 0.904 33.200 6.028 1.00 36.53 377 VAL A C 1
ATOM 2964 O O . VAL A 1 377 ? 1.663 33.290 5.063 1.00 36.53 377 VAL A O 1
ATOM 2967 N N . SER A 1 378 ? 0.150 34.241 6.390 1.00 34.06 378 SER A N 1
ATOM 2968 C CA . SER A 1 378 ? 0.219 35.550 5.717 1.00 34.06 378 SER A CA 1
ATOM 2969 C C . SER A 1 378 ? 1.441 36.380 6.150 1.00 34.06 378 SER A C 1
ATOM 2971 O O . SER A 1 378 ? 1.371 37.180 7.088 1.00 34.06 378 SER A O 1
ATOM 2973 N N . PHE A 1 379 ? 2.562 36.247 5.432 1.00 37.22 379 PHE A N 1
ATOM 2974 C CA . PHE A 1 379 ? 3.783 37.042 5.644 1.00 37.22 379 PHE A CA 1
ATOM 2975 C C . PHE A 1 379 ? 3.592 38.547 5.359 1.00 37.22 379 PHE A C 1
ATOM 2977 O O . PHE A 1 379 ? 3.949 39.067 4.298 1.00 37.22 379 PHE A O 1
ATOM 2984 N N . THR A 1 380 ? 3.103 39.298 6.348 1.00 37.34 380 THR A N 1
ATOM 2985 C CA . THR A 1 380 ? 3.127 40.768 6.302 1.00 37.34 380 THR A CA 1
ATOM 2986 C C . THR A 1 380 ? 4.572 41.253 6.420 1.00 37.34 380 THR A C 1
ATOM 2988 O O . THR A 1 380 ? 5.173 41.199 7.493 1.00 37.34 380 THR A O 1
ATOM 2991 N N . LYS A 1 381 ? 5.138 41.731 5.305 1.00 32.78 381 LYS A N 1
ATOM 2992 C CA . LYS A 1 381 ? 6.542 42.158 5.177 1.00 32.78 381 LYS A CA 1
ATOM 2993 C C . LYS A 1 381 ? 6.931 43.206 6.232 1.00 32.78 381 LYS A C 1
ATOM 2995 O O . LYS A 1 381 ? 6.658 44.392 6.063 1.00 32.78 381 LYS A O 1
ATOM 3000 N N . GLY A 1 382 ? 7.619 42.759 7.284 1.00 38.19 382 GLY A N 1
ATOM 3001 C CA . GLY A 1 382 ? 8.073 43.591 8.406 1.00 38.19 382 GLY A CA 1
ATOM 3002 C C . GLY A 1 382 ? 7.437 43.269 9.765 1.00 38.19 382 GLY A C 1
ATOM 3003 O O . GLY A 1 382 ? 7.842 43.874 10.754 1.00 38.19 382 GLY A O 1
ATOM 3004 N N . SER A 1 383 ? 6.489 42.328 9.846 1.00 37.91 383 SER A N 1
ATOM 3005 C CA . SER A 1 383 ? 6.018 41.783 11.128 1.00 37.91 383 SER A CA 1
ATOM 3006 C C . SER A 1 383 ? 6.984 40.724 11.665 1.00 37.91 383 SER A C 1
ATOM 3008 O O . SER A 1 383 ? 7.405 39.839 10.924 1.00 37.91 383 SER A O 1
ATOM 3010 N N . THR A 1 384 ? 7.284 40.778 12.964 1.00 37.22 384 THR A N 1
ATOM 3011 C CA . THR A 1 384 ? 7.905 39.677 13.729 1.00 37.22 384 THR A CA 1
ATOM 3012 C C . THR A 1 384 ? 6.890 38.913 14.584 1.00 37.22 384 THR A C 1
ATOM 3014 O O . THR A 1 384 ? 7.264 38.016 15.334 1.00 37.22 384 THR A O 1
ATOM 3017 N N . THR A 1 385 ? 5.605 39.262 14.494 1.00 32.19 385 THR A N 1
ATOM 3018 C CA . THR A 1 385 ? 4.516 38.587 15.200 1.00 32.19 385 THR A CA 1
ATOM 3019 C C . THR A 1 385 ? 3.863 37.581 14.261 1.00 32.19 385 THR A C 1
ATOM 3021 O O . THR A 1 385 ? 3.135 37.973 13.345 1.00 32.19 385 THR A O 1
ATOM 3024 N N . ILE A 1 386 ? 4.099 36.291 14.512 1.00 38.41 386 ILE A N 1
ATOM 3025 C CA . ILE A 1 386 ? 3.203 35.233 14.038 1.00 38.41 386 ILE A CA 1
ATOM 3026 C C . ILE A 1 386 ? 1.863 35.477 14.731 1.00 38.41 386 ILE A C 1
ATOM 3028 O O . ILE A 1 386 ? 1.806 35.599 15.954 1.00 38.41 386 ILE A O 1
ATOM 3032 N N . THR A 1 387 ? 0.793 35.605 13.953 1.00 37.09 387 THR A N 1
ATOM 3033 C CA . THR A 1 387 ? -0.558 35.530 14.510 1.00 37.09 387 THR A CA 1
ATOM 3034 C C . THR A 1 387 ? -0.922 34.056 14.535 1.00 37.09 387 THR A C 1
ATOM 3036 O O . THR A 1 387 ? -0.912 33.422 13.483 1.00 37.09 387 THR A O 1
ATOM 3039 N N . GLU A 1 388 ? -1.212 33.511 15.715 1.00 38.03 388 GLU A N 1
ATOM 3040 C CA . GLU A 1 388 ? -1.774 32.166 15.861 1.00 38.03 388 GLU A CA 1
ATOM 3041 C C . GLU A 1 388 ? -3.200 32.160 15.291 1.00 38.03 388 GLU A C 1
ATOM 3043 O O . GLU A 1 388 ? -4.199 32.248 16.009 1.00 38.03 388 GLU A O 1
ATOM 3048 N N . ASN A 1 389 ? -3.299 32.091 13.962 1.00 40.31 389 ASN A N 1
ATOM 3049 C CA . ASN A 1 389 ? -4.500 31.605 13.304 1.00 40.31 389 ASN A CA 1
ATOM 3050 C C . ASN A 1 389 ? -4.726 30.194 13.841 1.00 40.31 389 ASN A C 1
ATOM 3052 O O . ASN A 1 389 ? -3.842 29.346 13.718 1.00 40.31 389 ASN A O 1
ATOM 3056 N N . LYS A 1 390 ? -5.874 29.972 14.489 1.00 42.97 390 LYS A N 1
ATOM 3057 C CA . LYS A 1 390 ? -6.200 28.683 15.100 1.00 42.97 390 LYS A CA 1
ATOM 3058 C C . LYS A 1 390 ? -5.971 27.558 14.090 1.00 42.97 390 LYS A C 1
ATOM 3060 O O . LYS A 1 390 ? -6.483 27.629 12.971 1.00 42.97 390 LYS A O 1
ATOM 3065 N N . LEU A 1 391 ? -5.243 26.527 14.516 1.00 52.94 391 LEU A N 1
ATOM 3066 C CA . LEU A 1 391 ? -5.285 25.232 13.846 1.00 52.94 391 LEU A CA 1
ATOM 3067 C C . LEU A 1 391 ? -6.740 24.739 13.834 1.00 52.94 391 LEU A C 1
ATOM 3069 O O . LEU A 1 391 ? -7.518 25.083 14.730 1.00 52.94 391 LEU A O 1
ATOM 3073 N N . GLY A 1 392 ? -7.093 24.028 12.768 1.00 67.06 392 GLY A N 1
ATOM 3074 C CA . GLY A 1 392 ? -8.462 23.651 12.439 1.00 67.06 392 GLY A CA 1
ATOM 3075 C C . GLY A 1 392 ? -9.001 22.472 13.241 1.00 67.06 392 GLY A C 1
ATOM 3076 O O . GLY A 1 392 ? -8.725 22.324 14.434 1.00 67.06 392 GLY A O 1
ATOM 3077 N N . GLY A 1 393 ? -9.754 21.606 12.569 1.00 78.88 393 GLY A N 1
ATOM 3078 C CA . GLY A 1 393 ? -10.105 20.290 13.097 1.00 78.88 393 GLY A CA 1
ATOM 3079 C C . GLY A 1 393 ? -11.184 20.311 14.171 1.00 78.88 393 GLY A C 1
ATOM 3080 O O . GLY A 1 393 ? -11.282 19.362 14.947 1.00 78.88 393 GLY A O 1
ATOM 3081 N N . THR A 1 394 ? -12.017 21.358 14.237 1.00 87.69 394 THR A N 1
ATOM 3082 C CA . THR A 1 394 ? -13.252 21.311 15.045 1.00 87.69 394 THR A CA 1
ATOM 3083 C C . THR A 1 394 ? -14.420 20.674 14.296 1.00 87.69 394 THR A C 1
ATOM 3085 O O . THR A 1 394 ? -15.402 20.318 14.943 1.00 87.69 394 THR A O 1
ATOM 3088 N N . GLY A 1 395 ? -14.311 20.473 12.976 1.00 90.94 395 GLY A N 1
ATOM 3089 C CA . GLY A 1 395 ? -15.393 20.031 12.092 1.00 90.94 395 GLY A CA 1
ATOM 3090 C C . GLY A 1 395 ? -16.165 18.796 12.558 1.00 90.94 395 GLY A C 1
ATOM 3091 O O . GLY A 1 395 ? -17.388 18.867 12.670 1.00 90.94 395 GLY A O 1
ATOM 3092 N N . ILE A 1 396 ? -15.489 17.714 12.966 1.00 95.12 396 ILE A N 1
ATOM 3093 C CA . ILE A 1 396 ? -16.169 16.527 13.526 1.00 95.12 396 ILE A CA 1
ATOM 3094 C C . ILE A 1 396 ? -17.086 16.902 14.695 1.00 95.12 396 ILE A C 1
ATOM 3096 O O . ILE A 1 396 ? -18.238 16.475 14.748 1.00 95.12 396 ILE A O 1
ATOM 3100 N N . ASN A 1 397 ? -16.618 17.749 15.610 1.00 95.88 397 ASN A N 1
ATOM 3101 C CA . ASN A 1 397 ? -17.396 18.195 16.767 1.00 95.88 397 ASN A CA 1
ATOM 3102 C C . ASN A 1 397 ? -18.442 19.265 16.403 1.00 95.88 397 ASN A C 1
ATOM 3104 O O . ASN A 1 397 ? -19.477 19.378 17.064 1.00 95.88 397 ASN A O 1
ATOM 3108 N N . ASP A 1 398 ? -18.199 20.040 15.345 1.00 95.44 398 ASP A N 1
ATOM 3109 C CA . ASP A 1 398 ? -19.102 21.077 14.852 1.00 95.44 398 ASP A CA 1
ATOM 3110 C C . ASP A 1 398 ? -20.246 20.550 13.970 1.00 95.44 398 ASP A C 1
ATOM 3112 O O . ASP A 1 398 ? -21.268 21.233 13.865 1.00 95.44 398 ASP A O 1
ATOM 3116 N N . TYR A 1 399 ? -20.128 19.350 13.401 1.00 96.56 399 TYR A N 1
ATOM 3117 C CA . TYR A 1 399 ?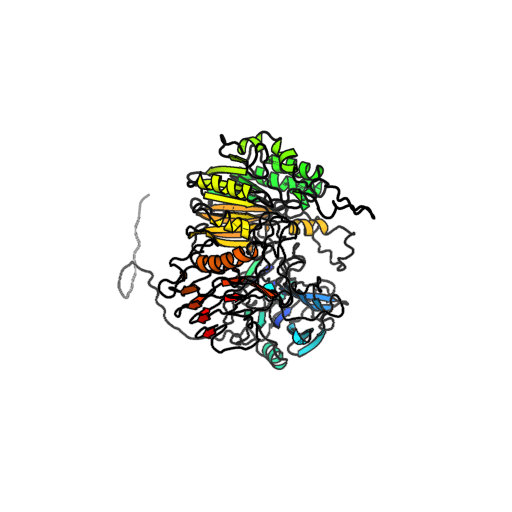 -21.175 18.701 12.605 1.00 96.56 399 TYR A CA 1
ATOM 3118 C C . TYR A 1 399 ? -21.670 17.426 13.299 1.00 96.56 399 TYR A C 1
ATOM 3120 O O . TYR A 1 399 ? -22.712 17.450 13.959 1.00 96.56 399 TYR A O 1
ATOM 3128 N N . PHE A 1 400 ? -20.895 16.341 13.252 1.00 97.69 400 PHE A N 1
ATOM 3129 C CA . PHE A 1 400 ? -21.268 15.044 13.834 1.00 97.69 400 PHE A CA 1
ATOM 3130 C C . PHE A 1 400 ? -21.446 15.092 15.361 1.00 97.69 400 PHE A C 1
ATOM 3132 O O . PHE A 1 400 ? -22.370 14.486 15.898 1.00 97.69 400 PHE A O 1
ATOM 3139 N N . GLY A 1 401 ? -20.651 15.900 16.070 1.00 96.25 401 GLY A N 1
ATOM 3140 C CA . GLY A 1 401 ? -20.785 16.146 17.513 1.00 96.25 401 GLY A CA 1
ATOM 3141 C C . GLY A 1 401 ? -22.081 16.852 17.939 1.00 96.25 401 GLY A C 1
ATOM 3142 O O . GLY A 1 401 ? -22.332 16.992 19.140 1.00 96.25 401 GLY A O 1
ATOM 3143 N N . LYS A 1 402 ? -22.915 17.282 16.982 1.00 95.62 402 LYS A N 1
ATOM 3144 C CA . LYS A 1 402 ? -24.259 17.847 17.202 1.00 95.62 402 LYS A CA 1
ATOM 3145 C C . LYS A 1 402 ? -25.383 16.900 16.754 1.00 95.62 402 LYS A C 1
ATOM 3147 O O . LYS A 1 402 ? -26.546 17.191 17.036 1.00 95.62 402 LYS A O 1
ATOM 3152 N N . ASP A 1 403 ? -25.063 15.775 16.111 1.00 97.44 403 ASP A N 1
ATOM 3153 C CA . ASP A 1 403 ? -26.029 14.744 15.725 1.00 97.44 403 ASP A CA 1
ATOM 3154 C C . ASP A 1 403 ? -26.306 13.794 16.902 1.00 97.44 403 ASP A C 1
ATOM 3156 O O . ASP A 1 403 ? -25.411 13.157 17.462 1.00 97.44 403 ASP A O 1
ATOM 3160 N N . ALA A 1 404 ? -27.576 13.690 17.292 1.00 97.12 404 ALA A N 1
ATOM 3161 C CA . ALA A 1 404 ? -28.013 12.860 18.410 1.00 97.12 404 ALA A CA 1
ATOM 3162 C C . ALA A 1 404 ? -27.912 11.344 18.144 1.00 97.12 404 ALA A C 1
ATOM 3164 O O . ALA A 1 404 ? -27.965 10.575 19.103 1.00 97.12 404 ALA A O 1
ATOM 3165 N N . GLN A 1 405 ? -27.790 10.905 16.888 1.00 96.75 405 GLN A N 1
ATOM 3166 C CA . GLN A 1 405 ? -27.606 9.494 16.534 1.00 96.75 405 GLN A CA 1
ATOM 3167 C C . GLN A 1 405 ? -26.121 9.121 16.598 1.00 96.75 405 GLN A C 1
ATOM 3169 O O . GLN A 1 405 ? -25.753 8.278 17.418 1.00 96.75 405 GLN A O 1
ATOM 3174 N N . TYR A 1 406 ? -25.260 9.841 15.869 1.00 97.88 406 TYR A N 1
ATOM 3175 C CA . TYR A 1 406 ? -23.799 9.672 15.934 1.00 97.88 406 TYR A CA 1
ATOM 3176 C C . TYR A 1 406 ? -23.255 9.766 17.366 1.00 97.88 406 TYR A C 1
ATOM 3178 O O . TYR A 1 406 ? -22.485 8.919 17.814 1.00 97.88 406 TYR A O 1
ATOM 3186 N N . THR A 1 407 ? -23.676 10.770 18.140 1.00 97.56 407 THR A N 1
ATOM 3187 C CA . THR A 1 407 ? -23.162 10.945 19.511 1.00 97.56 407 THR A CA 1
ATOM 3188 C C . THR A 1 407 ? -23.670 9.887 20.497 1.00 97.56 407 THR A C 1
ATOM 3190 O O . THR A 1 407 ? -23.006 9.625 21.501 1.00 97.56 407 THR A O 1
ATOM 3193 N N . ALA A 1 408 ? -24.799 9.220 20.223 1.00 97.19 408 ALA A N 1
ATOM 3194 C CA . ALA A 1 408 ? -25.338 8.188 21.108 1.00 97.19 408 ALA A CA 1
ATOM 3195 C C . ALA A 1 408 ? -24.499 6.898 21.114 1.00 97.19 408 ALA A C 1
ATOM 3197 O O . ALA A 1 408 ? -24.413 6.243 22.160 1.00 97.19 408 ALA A O 1
ATOM 3198 N N . GLN A 1 409 ? -23.870 6.530 19.992 1.00 96.69 409 GLN A N 1
ATOM 3199 C CA . GLN A 1 409 ? -23.064 5.302 19.887 1.00 96.69 409 GLN A CA 1
ATOM 3200 C C . GLN A 1 409 ? -21.776 5.378 20.738 1.00 96.69 409 GLN A C 1
ATOM 3202 O O . GLN A 1 409 ? -21.348 4.383 21.323 1.00 96.69 409 GLN A O 1
ATOM 3207 N N . PHE A 1 410 ? -21.222 6.583 20.922 1.00 97.25 410 PHE A N 1
ATOM 3208 C CA . PHE A 1 410 ? -20.026 6.855 21.734 1.00 97.25 410 PHE A CA 1
ATOM 3209 C C . PHE A 1 410 ? -20.340 7.140 23.212 1.00 97.25 410 PHE A C 1
ATOM 3211 O O . PHE A 1 410 ? -19.676 7.942 23.868 1.00 97.25 410 PHE A O 1
ATOM 3218 N N . THR A 1 411 ? -21.343 6.455 23.767 1.00 95.94 411 THR A N 1
ATOM 3219 C CA . THR A 1 411 ? -21.664 6.503 25.202 1.00 95.94 411 THR A CA 1
ATOM 3220 C C . THR A 1 411 ? -21.363 5.169 25.878 1.00 95.94 411 THR A C 1
ATOM 3222 O O . THR A 1 411 ? -21.618 4.103 25.315 1.00 95.94 411 THR A O 1
ATOM 3225 N N . THR A 1 412 ? -20.888 5.202 27.129 1.00 92.50 412 THR A N 1
ATOM 3226 C CA . THR A 1 412 ? -20.507 3.987 27.877 1.00 92.50 412 THR A CA 1
ATOM 3227 C C . THR A 1 412 ? -21.673 3.011 28.059 1.00 92.50 412 THR A C 1
ATOM 3229 O O . THR A 1 412 ? -21.462 1.804 28.152 1.00 92.50 412 THR A O 1
ATOM 3232 N N . GLN A 1 413 ? -22.911 3.520 28.083 1.00 94.31 413 GLN A N 1
ATOM 3233 C CA . GLN A 1 413 ? -24.129 2.707 28.109 1.00 94.31 413 GLN A CA 1
ATOM 3234 C C . GLN A 1 413 ? -24.325 1.923 26.802 1.00 94.31 413 GLN A C 1
ATOM 3236 O O . GLN A 1 413 ? -24.697 0.753 26.853 1.00 94.31 413 GLN A O 1
ATOM 3241 N N . ASN A 1 414 ? -24.024 2.539 25.658 1.00 94.50 414 ASN A N 1
ATOM 3242 C CA . ASN A 1 414 ? -24.114 1.931 24.330 1.00 94.50 414 ASN A CA 1
ATOM 3243 C C . ASN A 1 414 ? -22.774 1.296 23.897 1.00 94.50 414 ASN A C 1
ATOM 3245 O O . ASN A 1 414 ? -22.516 1.085 22.716 1.00 94.50 414 ASN A O 1
ATOM 3249 N N . GLY A 1 415 ? -21.894 0.981 24.854 1.00 95.56 415 GLY A N 1
ATOM 3250 C CA . GLY A 1 415 ? -20.641 0.264 24.613 1.00 95.56 415 GLY A CA 1
ATOM 3251 C C . GLY A 1 415 ? -19.521 1.073 23.950 1.00 95.56 415 GLY A C 1
ATOM 3252 O O . GLY A 1 415 ? -18.498 0.474 23.627 1.00 95.56 415 GLY A O 1
ATOM 3253 N N . GLY A 1 416 ? -19.678 2.385 23.763 1.00 97.00 416 GLY A N 1
ATOM 3254 C CA . GLY A 1 416 ? -18.642 3.267 23.220 1.00 97.00 416 GLY A CA 1
ATOM 3255 C C . GLY A 1 416 ? -18.147 4.328 24.206 1.00 97.00 416 GLY A C 1
ATOM 3256 O O . GLY A 1 416 ? -18.494 4.322 25.388 1.00 97.00 416 GLY A O 1
ATOM 3257 N N . GLY A 1 417 ? -17.327 5.259 23.728 1.00 97.88 417 GLY A N 1
ATOM 3258 C CA . GLY A 1 417 ? -16.839 6.386 24.526 1.00 97.88 417 GLY A CA 1
ATOM 3259 C C . GLY A 1 417 ? -15.855 7.275 23.775 1.00 97.88 417 GLY A C 1
ATOM 3260 O O . GLY A 1 417 ? -15.432 6.944 22.671 1.00 97.88 417 GLY A O 1
ATOM 3261 N N . THR A 1 418 ? -15.464 8.383 24.403 1.00 98.25 418 THR A N 1
ATOM 3262 C CA . THR A 1 418 ? -14.490 9.355 23.884 1.00 98.25 418 THR A CA 1
ATOM 3263 C C . THR A 1 418 ? -13.290 9.508 24.829 1.00 98.25 418 THR A C 1
ATOM 3265 O O . THR A 1 418 ? -13.363 9.130 26.004 1.00 98.25 418 THR A O 1
ATOM 3268 N N . PHE A 1 419 ? -12.178 10.066 24.338 1.00 97.25 419 PHE A N 1
ATOM 3269 C CA . PHE A 1 419 ? -11.035 10.457 25.178 1.00 97.25 419 PHE A CA 1
ATOM 3270 C C . PHE A 1 419 ? -11.373 11.655 26.075 1.00 97.25 419 PHE A C 1
ATOM 3272 O O . PHE A 1 419 ? -11.186 11.602 27.292 1.00 97.25 419 PHE A O 1
ATOM 3279 N N . ALA A 1 420 ? -11.910 12.720 25.474 1.00 95.31 420 ALA A N 1
ATOM 3280 C CA . ALA A 1 420 ? -12.371 13.919 26.161 1.00 95.31 420 ALA A CA 1
ATOM 3281 C C . ALA A 1 420 ? -13.887 14.093 25.981 1.00 95.31 420 ALA A C 1
ATOM 3283 O O . ALA A 1 420 ? -14.463 13.728 24.956 1.00 95.31 420 ALA A O 1
ATOM 3284 N N . THR A 1 421 ? -14.563 14.617 27.004 1.00 92.31 421 THR A N 1
ATOM 3285 C CA . THR A 1 421 ? -16.029 14.719 27.028 1.00 92.31 421 THR A CA 1
ATOM 3286 C C . THR A 1 421 ? -16.545 15.605 25.894 1.00 92.31 421 THR A C 1
ATOM 3288 O O . THR A 1 421 ? -16.224 16.791 25.854 1.00 92.31 421 THR A O 1
ATOM 3291 N N . ASN A 1 422 ? -17.401 15.043 25.035 1.00 89.62 422 ASN A N 1
ATOM 3292 C CA . ASN A 1 422 ? -17.953 15.681 23.832 1.00 89.62 422 ASN A CA 1
ATOM 3293 C C . ASN A 1 422 ? -16.903 16.060 22.762 1.00 89.62 422 ASN A C 1
ATOM 3295 O O . ASN A 1 422 ? -17.158 16.964 21.968 1.00 89.62 422 ASN A O 1
ATOM 3299 N N . ASP A 1 423 ? -15.750 15.382 22.736 1.00 94.81 423 ASP A N 1
ATOM 3300 C CA . ASP A 1 423 ? -14.778 15.440 21.638 1.00 94.81 423 ASP A CA 1
ATOM 3301 C C . ASP A 1 423 ? -14.700 14.067 20.952 1.00 94.81 423 ASP A C 1
ATOM 3303 O O . ASP A 1 423 ? -14.219 13.094 21.535 1.00 94.81 423 ASP A O 1
ATOM 3307 N N . TYR A 1 424 ? -15.209 13.983 19.725 1.00 96.62 424 TYR A N 1
ATOM 3308 C CA . TYR A 1 424 ? -15.391 12.740 18.973 1.00 96.62 424 TYR A CA 1
ATOM 3309 C C . TYR A 1 424 ? -14.250 12.440 17.992 1.00 96.62 424 TYR A C 1
ATOM 3311 O O . TYR A 1 424 ? -14.392 11.545 17.167 1.00 96.62 424 TYR A O 1
ATOM 3319 N N . LYS A 1 425 ? -13.110 13.138 18.094 1.00 93.69 425 LYS A N 1
ATOM 3320 C CA . LYS A 1 425 ? -11.907 12.839 17.291 1.00 93.69 425 LYS A CA 1
ATOM 3321 C C . LYS A 1 425 ? -11.147 11.592 17.753 1.00 93.69 425 LYS A C 1
ATOM 3323 O O . LYS A 1 425 ? -10.389 11.013 16.990 1.00 93.69 425 LYS A O 1
ATOM 3328 N N . ASN A 1 426 ? -11.326 11.200 19.017 1.00 97.69 426 ASN A N 1
ATOM 3329 C CA . ASN A 1 426 ? -10.672 10.039 19.623 1.00 97.69 426 ASN A CA 1
ATOM 3330 C C . ASN A 1 426 ? -11.724 9.234 20.392 1.00 97.69 426 ASN A C 1
ATOM 3332 O O . ASN A 1 426 ? -12.205 9.681 21.442 1.00 97.69 426 ASN A O 1
ATOM 3336 N N . THR A 1 427 ? -12.126 8.081 19.856 1.00 98.62 427 THR A N 1
ATOM 3337 C CA . THR A 1 427 ? -13.309 7.331 20.307 1.00 98.62 427 THR A CA 1
ATOM 3338 C C . THR A 1 427 ? -13.074 5.823 20.356 1.00 98.62 427 THR A C 1
ATOM 3340 O O . THR A 1 427 ? -12.064 5.305 19.885 1.00 98.62 427 THR A O 1
ATOM 3343 N N . TYR A 1 428 ? -14.002 5.094 20.972 1.00 98.75 428 TYR A N 1
ATOM 3344 C CA . TYR A 1 428 ? -14.077 3.642 20.853 1.00 98.75 428 TYR A CA 1
ATOM 3345 C C . TYR A 1 428 ? -15.529 3.180 20.734 1.00 98.75 428 TYR A C 1
ATOM 3347 O O . TYR A 1 428 ? -16.437 3.835 21.257 1.00 98.75 428 TYR A O 1
ATOM 3355 N N . ARG A 1 429 ? -15.746 2.027 20.097 1.00 98.44 429 ARG A N 1
ATOM 3356 C CA . ARG A 1 429 ? -17.069 1.410 19.906 1.00 98.44 429 ARG A CA 1
ATOM 3357 C C . ARG A 1 429 ? -16.973 -0.110 20.064 1.00 98.44 429 ARG A C 1
ATOM 3359 O O . ARG A 1 429 ? -16.032 -0.720 19.565 1.00 98.44 429 ARG A O 1
ATOM 3366 N N . LYS A 1 430 ? -17.927 -0.730 20.773 1.00 98.44 430 LYS A N 1
ATOM 3367 C CA . LYS A 1 430 ? -17.975 -2.191 20.977 1.00 98.44 430 LYS A CA 1
ATOM 3368 C C . LYS A 1 430 ? -19.158 -2.841 20.280 1.00 98.44 430 LYS A C 1
ATOM 3370 O O . LYS A 1 430 ? -20.312 -2.553 20.604 1.00 98.44 430 LYS A O 1
ATOM 3375 N N . ILE A 1 431 ? -18.853 -3.747 19.365 1.00 96.00 431 ILE A N 1
ATOM 3376 C CA . ILE A 1 431 ? -19.807 -4.405 18.470 1.00 96.00 431 ILE A CA 1
ATOM 3377 C C . ILE A 1 431 ? -19.800 -5.905 18.787 1.00 96.00 431 ILE A C 1
ATOM 3379 O O . ILE A 1 431 ? -18.810 -6.445 19.288 1.00 96.00 431 ILE A O 1
ATOM 3383 N N . THR A 1 432 ? -20.925 -6.592 18.599 1.00 95.69 432 THR A N 1
ATOM 3384 C CA . THR A 1 432 ? -21.028 -8.035 18.860 1.00 95.69 432 THR A CA 1
ATOM 3385 C C . THR A 1 432 ? -21.902 -8.691 17.804 1.00 95.69 432 THR A C 1
ATOM 3387 O O . THR A 1 432 ? -23.088 -8.386 17.723 1.00 95.69 432 THR A O 1
ATOM 3390 N N . ILE A 1 433 ? -21.300 -9.572 17.004 1.00 94.19 433 ILE A N 1
ATOM 3391 C CA . ILE A 1 433 ? -21.892 -10.169 15.801 1.00 94.19 433 ILE A CA 1
ATOM 3392 C C . ILE A 1 433 ? -21.778 -11.688 15.948 1.00 94.19 433 ILE A C 1
ATOM 3394 O O . ILE A 1 433 ? -20.685 -12.256 15.891 1.00 94.19 433 ILE A O 1
ATOM 3398 N N . GLY A 1 434 ? -22.900 -12.351 16.236 1.00 90.38 434 GLY A N 1
ATOM 3399 C CA . GLY A 1 434 ? -22.877 -13.734 16.719 1.00 90.38 434 GLY A CA 1
ATOM 3400 C C . GLY A 1 434 ? -22.040 -13.855 18.000 1.00 90.38 434 GLY A C 1
ATOM 3401 O O . GLY A 1 434 ? -22.239 -13.095 18.948 1.00 90.38 434 GLY A O 1
ATOM 3402 N N . ASP A 1 435 ? -21.081 -14.783 18.012 1.00 89.88 435 ASP A N 1
ATOM 3403 C CA . ASP A 1 435 ? -20.128 -14.957 19.119 1.00 89.88 435 ASP A CA 1
ATOM 3404 C C . ASP A 1 435 ? -18.915 -13.998 19.049 1.00 89.88 435 ASP A C 1
ATOM 3406 O O . ASP A 1 435 ? -18.131 -13.919 19.999 1.00 89.88 435 ASP A O 1
ATOM 3410 N N . ASN A 1 436 ? -18.743 -13.241 17.955 1.00 92.50 436 ASN A N 1
ATOM 3411 C CA . ASN A 1 436 ? -17.614 -12.323 17.792 1.00 92.50 436 ASN A CA 1
ATOM 3412 C C . ASN A 1 436 ? -17.835 -11.004 18.526 1.00 92.50 436 ASN A C 1
ATOM 3414 O O . ASN A 1 436 ? -18.746 -10.249 18.193 1.00 92.50 436 ASN A O 1
ATOM 3418 N N . LYS A 1 437 ? -16.935 -10.677 19.457 1.00 96.69 437 LYS A N 1
ATOM 3419 C CA . LYS A 1 437 ? -16.862 -9.360 20.097 1.00 96.69 437 LYS A CA 1
ATOM 3420 C C . LYS A 1 437 ? -15.738 -8.534 19.492 1.00 96.69 437 LYS A C 1
ATOM 3422 O O . LYS A 1 437 ? -14.584 -8.966 19.500 1.00 96.69 437 LYS A O 1
ATOM 3427 N N . TRP A 1 438 ? -16.072 -7.328 19.056 1.00 97.75 438 TRP A N 1
ATOM 3428 C CA . TRP A 1 438 ? -15.145 -6.376 18.456 1.00 97.75 438 TRP A CA 1
ATOM 3429 C C . TRP A 1 438 ? -15.079 -5.093 19.275 1.00 97.75 438 TRP A C 1
ATOM 3431 O O . TRP A 1 438 ? -16.099 -4.597 19.754 1.00 97.75 438 TRP A O 1
ATOM 3441 N N . LEU A 1 439 ? -13.875 -4.555 19.428 1.00 98.75 439 LEU A N 1
ATOM 3442 C CA . LEU A 1 439 ? -13.609 -3.225 19.959 1.00 98.75 439 LEU A CA 1
ATOM 3443 C C . LEU A 1 439 ? -12.895 -2.434 18.864 1.00 98.75 439 LEU A C 1
ATOM 3445 O O . LEU A 1 439 ? -11.745 -2.720 18.543 1.00 98.75 439 LEU A O 1
ATOM 3449 N N . PHE A 1 440 ? -13.562 -1.428 18.318 1.00 98.81 440 PHE A N 1
ATOM 3450 C CA . PHE A 1 440 ? -12.905 -0.429 17.491 1.00 98.81 440 PHE A CA 1
ATOM 3451 C C . PHE A 1 440 ? -12.328 0.671 18.382 1.00 98.81 440 PHE A C 1
ATOM 3453 O O . PHE A 1 440 ? -12.987 1.102 19.334 1.00 98.81 440 PHE A O 1
ATOM 3460 N N . VAL A 1 441 ? -11.115 1.125 18.071 1.00 98.88 441 VAL A N 1
ATOM 3461 C CA . VAL A 1 441 ? -10.459 2.283 18.692 1.00 98.88 441 VAL A CA 1
ATOM 3462 C C . VAL A 1 441 ? -10.045 3.246 17.585 1.00 98.88 441 VAL A C 1
ATOM 3464 O O . VAL A 1 441 ? -9.195 2.921 16.762 1.00 98.88 441 VAL A O 1
ATOM 3467 N N . HIS A 1 442 ? -10.650 4.425 17.576 1.00 98.62 442 HIS A N 1
ATOM 3468 C CA . HIS A 1 442 ? -10.473 5.448 16.553 1.00 98.62 442 HIS A CA 1
ATOM 3469 C C . HIS A 1 442 ? -9.643 6.593 17.125 1.00 98.62 442 HIS A C 1
ATOM 3471 O O . HIS A 1 442 ? -9.974 7.114 18.196 1.00 98.62 442 HIS A O 1
ATOM 3477 N N . LEU A 1 443 ? -8.568 6.966 16.439 1.00 98.06 443 LEU A N 1
ATOM 3478 C CA . LEU A 1 443 ? -7.609 7.973 16.886 1.00 98.06 443 LEU A CA 1
ATOM 3479 C C . LEU A 1 443 ? -7.527 9.140 15.892 1.00 98.06 443 LEU A C 1
ATOM 3481 O O . LEU A 1 443 ? -7.725 8.962 14.692 1.00 98.06 443 LEU A O 1
ATOM 3485 N N . ASP A 1 444 ? -7.187 10.322 16.409 1.00 92.25 444 ASP A N 1
ATOM 3486 C CA . ASP A 1 444 ? -6.776 11.493 15.622 1.00 92.25 444 ASP A CA 1
ATOM 3487 C C . ASP A 1 444 ? -5.603 11.169 14.679 1.00 92.25 444 ASP A C 1
ATOM 3489 O O . ASP A 1 444 ? -4.838 10.238 14.937 1.00 92.25 444 ASP A O 1
ATOM 3493 N N . TRP A 1 445 ? -5.393 12.004 13.657 1.00 85.19 445 TRP A N 1
ATOM 3494 C CA . TRP A 1 445 ? -4.229 11.921 12.762 1.00 85.19 445 TRP A CA 1
ATOM 3495 C C . TRP A 1 445 ? -2.875 11.911 13.493 1.00 85.19 445 TRP A C 1
ATOM 3497 O O . TRP A 1 445 ? -2.020 11.090 13.170 1.00 85.19 445 TRP A O 1
ATOM 3507 N N . ASP A 1 446 ? -2.695 12.792 14.483 1.00 79.81 446 ASP A N 1
ATOM 3508 C CA . ASP A 1 446 ? -1.472 12.914 15.290 1.00 79.81 446 ASP A CA 1
ATOM 3509 C C . ASP A 1 446 ? -1.796 12.679 16.784 1.00 79.81 446 ASP A C 1
ATOM 3511 O O . ASP A 1 446 ? -1.965 13.630 17.559 1.00 79.81 446 ASP A O 1
ATOM 3515 N N . PRO A 1 447 ? -1.985 11.414 17.212 1.00 87.50 447 PRO A N 1
ATOM 3516 C CA . PRO A 1 447 ? -2.535 11.096 18.526 1.00 87.50 447 PRO A CA 1
ATOM 3517 C C . PR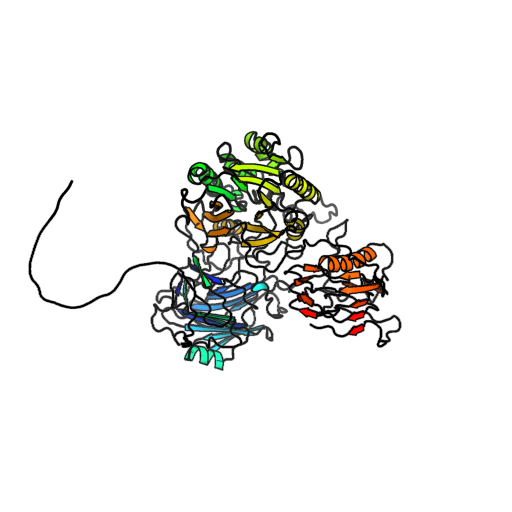O A 1 447 ? -1.504 11.340 19.632 1.00 87.50 447 PRO A C 1
ATOM 3519 O O . PRO A 1 447 ? -0.398 10.809 19.592 1.00 87.50 447 PRO A O 1
ATOM 3522 N N . SER A 1 448 ? -1.852 12.100 20.675 1.00 85.88 448 SER A N 1
ATOM 3523 C CA . SER A 1 448 ? -0.905 12.428 21.755 1.00 85.88 448 SER A CA 1
ATOM 3524 C C . SER A 1 448 ? -0.550 11.226 22.650 1.00 85.88 448 SER A C 1
ATOM 3526 O O . SER A 1 448 ? -1.248 10.209 22.691 1.00 85.88 448 SER A O 1
ATOM 3528 N N . ASN A 1 449 ? 0.527 11.337 23.440 1.00 85.44 449 ASN A N 1
ATOM 3529 C CA . ASN A 1 449 ? 0.911 10.276 24.386 1.00 85.44 449 ASN A CA 1
ATOM 3530 C C . ASN A 1 449 ? -0.190 10.009 25.437 1.00 85.44 449 ASN A C 1
ATOM 3532 O O . ASN A 1 449 ? -0.345 8.879 25.902 1.00 85.44 449 ASN A O 1
ATOM 3536 N N . GLU A 1 450 ? -0.991 11.018 25.792 1.00 90.06 450 GLU A N 1
ATOM 3537 C CA . GLU A 1 450 ? -2.155 10.910 26.679 1.00 90.06 450 GLU A CA 1
ATOM 3538 C C . GLU A 1 450 ? -3.308 10.140 26.022 1.00 90.06 450 GLU A C 1
ATOM 3540 O O . GLU A 1 450 ? -3.936 9.316 26.692 1.00 90.06 450 GLU A O 1
ATOM 3545 N N . VAL A 1 451 ? -3.547 10.362 24.722 1.00 96.00 451 VAL A N 1
ATOM 3546 C CA . VAL A 1 451 ? -4.514 9.602 23.911 1.00 96.00 451 VAL A CA 1
ATOM 3547 C C . VAL A 1 451 ? -4.103 8.133 23.853 1.00 96.00 451 VAL A C 1
ATOM 3549 O O . VAL A 1 451 ? -4.898 7.266 24.218 1.00 96.00 451 VAL A O 1
ATOM 3552 N N . LEU A 1 452 ? -2.848 7.831 23.504 1.00 93.81 452 LEU A N 1
ATOM 3553 C CA . LEU A 1 452 ? -2.344 6.451 23.491 1.00 93.81 452 LEU A CA 1
ATOM 3554 C C . LEU A 1 452 ? -2.418 5.818 24.895 1.00 93.81 452 LEU A C 1
ATOM 3556 O O . LEU A 1 452 ? -2.851 4.676 25.049 1.00 93.81 452 LEU A O 1
ATOM 3560 N N . THR A 1 453 ? -2.105 6.575 25.951 1.00 94.69 453 THR A N 1
ATOM 3561 C CA . THR A 1 453 ? -2.242 6.138 27.356 1.00 94.69 453 THR A CA 1
ATOM 3562 C C . THR A 1 453 ? -3.700 5.872 27.767 1.00 94.69 453 THR A C 1
ATOM 3564 O O . THR A 1 453 ? -3.953 5.067 28.670 1.00 94.69 453 THR A O 1
ATOM 3567 N N . TRP A 1 454 ? -4.678 6.534 27.147 1.00 98.31 454 TRP A N 1
ATOM 3568 C CA . TRP A 1 454 ? -6.104 6.241 27.314 1.00 98.31 454 TRP A CA 1
ATOM 3569 C C . TRP A 1 454 ? -6.516 5.001 26.515 1.00 98.31 454 TRP A C 1
ATOM 3571 O O . TRP A 1 454 ? -7.111 4.094 27.099 1.00 98.31 454 TRP A O 1
ATOM 3581 N N . ALA A 1 455 ? -6.123 4.900 25.245 1.00 98.44 455 ALA A N 1
ATOM 3582 C CA . ALA A 1 455 ? -6.428 3.769 24.370 1.00 98.44 455 ALA A CA 1
ATOM 3583 C C . ALA A 1 455 ? -5.931 2.436 24.966 1.00 98.44 455 ALA A C 1
ATOM 3585 O O . ALA A 1 455 ? -6.702 1.482 25.088 1.00 98.44 455 ALA A O 1
ATOM 3586 N N . ASN A 1 456 ? -4.701 2.421 25.495 1.00 97.56 456 ASN A N 1
ATOM 3587 C CA . ASN A 1 456 ? -4.140 1.313 26.278 1.00 97.56 456 ASN A CA 1
ATOM 3588 C C . ASN A 1 456 ? -5.057 0.861 27.434 1.00 97.56 456 ASN A C 1
ATOM 3590 O O . ASN A 1 456 ? -5.226 -0.335 27.667 1.00 97.56 456 ASN A O 1
ATOM 3594 N N . LYS A 1 457 ? -5.673 1.801 28.168 1.00 97.94 457 LYS A N 1
ATOM 3595 C CA . LYS A 1 457 ? -6.584 1.490 29.289 1.00 97.94 457 LYS A CA 1
ATOM 3596 C C . LYS A 1 457 ? -7.928 0.958 28.804 1.00 97.94 457 LYS A C 1
ATOM 3598 O O . LYS A 1 457 ? -8.504 0.105 29.479 1.00 97.94 457 LYS A O 1
ATOM 3603 N N . ILE A 1 458 ? -8.427 1.439 27.663 1.00 98.44 458 ILE A N 1
ATOM 3604 C CA . ILE A 1 458 ? -9.646 0.910 27.040 1.00 98.44 458 ILE A CA 1
ATOM 3605 C C . ILE A 1 458 ? -9.413 -0.540 26.600 1.00 98.44 458 ILE A C 1
ATOM 3607 O O . ILE A 1 458 ? -10.172 -1.412 27.022 1.00 98.44 458 ILE A O 1
ATOM 3611 N N . VAL A 1 459 ? -8.343 -0.835 25.855 1.00 98.44 459 VAL A N 1
ATOM 3612 C CA . VAL A 1 459 ? -8.039 -2.206 25.399 1.00 98.44 459 VAL A CA 1
ATOM 3613 C C . VAL A 1 459 ? -7.807 -3.157 26.578 1.00 98.44 459 VAL A C 1
ATOM 3615 O O . VAL A 1 459 ? -8.490 -4.179 26.677 1.00 98.44 459 VAL A O 1
ATOM 3618 N N . ALA A 1 460 ? -6.968 -2.778 27.549 1.00 96.94 460 ALA A N 1
ATOM 3619 C CA . ALA A 1 460 ? -6.708 -3.591 28.743 1.00 96.94 460 ALA A CA 1
ATOM 3620 C C . ALA A 1 460 ? -7.962 -3.876 29.599 1.00 96.94 460 ALA A C 1
ATOM 3622 O O . ALA A 1 460 ? -7.979 -4.846 30.359 1.00 96.94 460 ALA A O 1
ATOM 3623 N N . SER A 1 461 ? -9.018 -3.061 29.473 1.00 97.31 461 SER A N 1
ATOM 3624 C CA . SER A 1 461 ? -10.304 -3.248 30.165 1.00 97.31 461 SER A CA 1
ATOM 3625 C C . SER A 1 461 ? -11.308 -4.123 29.397 1.00 97.31 461 SER A C 1
ATOM 3627 O O . SER A 1 461 ? -12.380 -4.407 29.927 1.00 97.31 461 SER A O 1
ATOM 3629 N N . ASN A 1 462 ? -10.998 -4.536 28.162 1.00 97.62 462 ASN A N 1
ATOM 3630 C CA . ASN A 1 462 ? -11.900 -5.273 27.266 1.00 97.62 462 ASN A CA 1
ATOM 3631 C C . ASN A 1 462 ? -11.174 -6.447 26.568 1.00 97.62 462 ASN A C 1
ATOM 3633 O O . ASN A 1 462 ? -11.368 -6.686 25.379 1.00 97.62 462 ASN A O 1
ATOM 3637 N N . LYS A 1 463 ? -10.331 -7.183 27.311 1.00 96.38 463 LYS A N 1
ATOM 3638 C CA . LYS A 1 463 ? -9.504 -8.309 26.816 1.00 96.38 463 LYS A CA 1
ATOM 3639 C C . LYS A 1 463 ? -10.269 -9.428 26.089 1.00 96.38 463 LYS A C 1
ATOM 3641 O O . LYS A 1 463 ? -9.662 -10.209 25.370 1.00 96.38 463 LYS A O 1
ATOM 3646 N N . ASP A 1 464 ? -11.584 -9.525 26.277 1.00 96.31 464 ASP A N 1
ATOM 3647 C CA . ASP A 1 464 ? -12.462 -10.493 25.611 1.00 96.31 464 ASP A CA 1
ATOM 3648 C C . ASP A 1 464 ? -12.999 -10.018 24.243 1.00 96.31 464 ASP A C 1
ATOM 3650 O O . ASP A 1 464 ? -13.867 -10.677 23.672 1.00 96.31 464 ASP A O 1
ATOM 3654 N N . HIS A 1 465 ? -12.515 -8.883 23.727 1.00 97.75 465 HIS A N 1
ATOM 3655 C CA . HIS A 1 465 ? -12.857 -8.333 22.412 1.00 97.75 465 HIS A CA 1
ATOM 3656 C C . HIS A 1 465 ? -11.631 -8.356 21.487 1.00 97.75 465 HIS A C 1
ATOM 3658 O O . HIS A 1 465 ? -10.543 -7.957 21.906 1.00 97.75 465 HIS A O 1
ATOM 3664 N N . LYS A 1 466 ? -11.810 -8.752 20.222 1.00 96.94 466 LYS A N 1
ATOM 3665 C CA . LYS A 1 466 ? -10.827 -8.539 19.144 1.00 96.94 466 LYS A CA 1
ATOM 3666 C C . LYS A 1 466 ? -10.739 -7.032 18.860 1.00 96.94 466 LYS A C 1
ATOM 3668 O O . LYS A 1 466 ? -11.786 -6.391 18.750 1.00 96.94 466 LYS A O 1
ATOM 3673 N N . VAL A 1 467 ? -9.540 -6.452 18.760 1.00 98.56 467 VAL A N 1
ATOM 3674 C CA . VAL A 1 467 ? -9.377 -4.993 18.577 1.00 98.56 467 VAL A CA 1
ATOM 3675 C C . VAL A 1 467 ? -8.941 -4.628 17.160 1.00 98.56 467 VAL A C 1
ATOM 3677 O O . VAL A 1 467 ? -7.965 -5.179 16.642 1.00 98.56 467 VAL A O 1
ATOM 3680 N N . ILE A 1 468 ? -9.646 -3.653 16.585 1.00 98.62 468 ILE A N 1
ATOM 3681 C CA . ILE A 1 468 ? -9.285 -2.942 15.353 1.00 98.62 468 ILE A CA 1
ATOM 3682 C C . ILE A 1 468 ? -8.976 -1.490 15.733 1.00 98.62 468 ILE A C 1
ATOM 3684 O O . ILE A 1 468 ? -9.771 -0.842 16.416 1.00 98.62 468 ILE A O 1
ATOM 3688 N N . ILE A 1 469 ? -7.826 -0.981 15.305 1.00 98.81 469 ILE A N 1
ATOM 3689 C CA . ILE A 1 469 ? -7.425 0.419 15.475 1.00 98.81 469 ILE A CA 1
ATOM 3690 C C . ILE A 1 469 ? -7.585 1.131 14.126 1.00 98.81 469 ILE A C 1
ATOM 3692 O O . ILE A 1 469 ? -7.173 0.581 13.106 1.00 98.81 469 ILE A O 1
ATOM 3696 N N . THR A 1 470 ? -8.135 2.347 14.104 1.00 98.62 470 THR A N 1
ATOM 3697 C CA . THR A 1 470 ? -8.063 3.230 12.924 1.00 98.62 470 THR A CA 1
ATOM 3698 C C . THR A 1 470 ? -7.448 4.578 13.288 1.00 98.62 470 THR A C 1
ATOM 3700 O O . THR A 1 470 ? -7.743 5.139 14.346 1.00 98.62 470 THR A O 1
ATOM 3703 N N . LEU A 1 471 ? -6.579 5.080 12.416 1.00 96.50 471 LEU A N 1
ATOM 3704 C CA . LEU A 1 471 ? -5.900 6.375 12.513 1.00 96.50 471 LEU A CA 1
ATOM 3705 C C . LEU A 1 471 ? -5.427 6.794 11.117 1.00 96.50 471 LEU A C 1
ATOM 3707 O O . LEU A 1 471 ? -5.161 5.923 10.298 1.00 96.50 471 LEU A O 1
ATOM 3711 N N . HIS A 1 472 ? -5.289 8.090 10.844 1.00 93.56 472 HIS A N 1
ATOM 3712 C CA . HIS A 1 472 ? -5.021 8.551 9.477 1.00 93.56 472 HIS A CA 1
ATOM 3713 C C . HIS A 1 472 ? -3.603 8.232 8.974 1.00 93.56 472 HIS A C 1
ATOM 3715 O O . HIS A 1 472 ? -3.463 7.563 7.958 1.00 93.56 472 HIS A O 1
ATOM 3721 N N . ASN A 1 473 ? -2.550 8.624 9.702 1.00 87.06 473 ASN A N 1
ATOM 3722 C CA . ASN A 1 473 ? -1.160 8.318 9.338 1.00 87.06 473 ASN A CA 1
ATOM 3723 C C . ASN A 1 473 ? -0.636 7.123 10.153 1.00 87.06 473 ASN A C 1
ATOM 3725 O O . ASN A 1 473 ? -0.560 7.219 11.382 1.00 87.06 473 ASN A O 1
ATOM 3729 N N . TYR A 1 474 ? -0.191 6.044 9.497 1.00 88.62 474 TYR A N 1
ATOM 3730 C CA . TYR A 1 474 ? 0.418 4.909 10.205 1.00 88.62 474 TYR A CA 1
ATOM 3731 C C . TYR A 1 474 ? 1.490 4.151 9.412 1.00 88.62 474 TYR A C 1
ATOM 3733 O O . TYR A 1 474 ? 2.648 4.180 9.834 1.00 88.62 474 TYR A O 1
ATOM 3741 N N . LEU A 1 475 ? 1.142 3.514 8.289 1.00 79.38 475 LEU A N 1
ATOM 3742 C CA . LEU A 1 475 ? 2.104 2.887 7.370 1.00 79.38 475 LEU A CA 1
ATOM 3743 C C . LEU A 1 475 ? 2.556 3.861 6.273 1.00 79.38 475 LEU A C 1
ATOM 3745 O O . LEU A 1 475 ? 1.926 4.894 6.070 1.00 79.38 475 LEU A O 1
ATOM 3749 N N . HIS A 1 476 ? 3.616 3.492 5.559 1.00 69.19 476 HIS A N 1
ATOM 3750 C CA . HIS A 1 476 ? 3.988 3.974 4.230 1.00 69.19 476 HIS A CA 1
ATOM 3751 C C . HIS A 1 476 ? 3.491 3.003 3.135 1.00 69.19 476 HIS A C 1
ATOM 3753 O O . HIS A 1 476 ? 3.036 1.897 3.431 1.00 69.19 476 HIS A O 1
ATOM 3759 N N . GLY A 1 477 ? 3.575 3.403 1.858 1.00 63.38 477 GLY A N 1
ATOM 3760 C CA . GLY A 1 477 ? 3.155 2.577 0.709 1.00 63.38 477 GLY A CA 1
ATOM 3761 C C . GLY A 1 477 ? 3.904 1.243 0.558 1.00 63.38 477 GLY A C 1
ATOM 3762 O O . GLY A 1 477 ? 3.328 0.273 0.071 1.00 63.38 477 GLY A O 1
ATOM 3763 N N . ASP A 1 478 ? 5.145 1.181 1.048 1.00 61.91 478 ASP A N 1
ATOM 3764 C CA . ASP A 1 478 ? 6.002 -0.014 1.164 1.00 61.91 478 ASP A CA 1
ATOM 3765 C C . ASP A 1 478 ? 5.600 -0.957 2.325 1.00 61.91 478 ASP A C 1
ATOM 3767 O O . ASP A 1 478 ? 6.173 -2.029 2.503 1.00 61.91 478 ASP A O 1
ATOM 3771 N N . GLY A 1 479 ? 4.617 -0.567 3.144 1.00 68.38 479 GLY A N 1
ATOM 3772 C CA . GLY A 1 479 ? 4.155 -1.324 4.308 1.00 68.38 479 GLY A CA 1
ATOM 3773 C C . GLY A 1 479 ? 4.990 -1.110 5.571 1.00 68.38 479 GLY A C 1
ATOM 3774 O O . GLY A 1 479 ? 4.676 -1.697 6.607 1.00 68.38 479 GLY A O 1
ATOM 3775 N N . MET A 1 480 ? 6.015 -0.257 5.532 1.00 71.19 480 MET A N 1
ATOM 3776 C CA . MET A 1 480 ? 6.813 0.098 6.705 1.00 71.19 480 MET A CA 1
ATOM 3777 C C . MET A 1 480 ? 6.067 1.088 7.602 1.00 71.19 480 MET A C 1
ATOM 3779 O O . MET A 1 480 ? 5.266 1.902 7.146 1.00 71.19 480 MET A O 1
ATOM 3783 N N . LEU A 1 481 ? 6.352 1.059 8.904 1.00 78.06 481 LEU A N 1
ATOM 3784 C CA . LEU A 1 481 ? 5.809 2.036 9.851 1.00 78.06 481 LEU A CA 1
ATOM 3785 C C . LEU A 1 481 ? 6.338 3.444 9.543 1.00 78.06 481 LEU A C 1
ATOM 3787 O O . LEU A 1 481 ? 7.540 3.631 9.353 1.00 78.06 481 LEU A O 1
ATOM 3791 N N . THR A 1 482 ? 5.455 4.445 9.565 1.00 70.25 482 THR A N 1
ATOM 3792 C CA . THR A 1 482 ? 5.844 5.842 9.326 1.00 70.25 482 THR A CA 1
ATOM 3793 C C . THR A 1 482 ? 6.838 6.358 10.366 1.00 70.25 482 THR A C 1
ATOM 3795 O O . THR A 1 482 ? 6.641 6.219 11.580 1.00 70.25 482 THR A O 1
ATOM 3798 N N . ASP A 1 483 ? 7.904 6.987 9.870 1.00 66.88 483 ASP A N 1
ATOM 3799 C CA . ASP A 1 483 ? 9.046 7.471 10.646 1.00 66.88 483 ASP A CA 1
ATOM 3800 C C . ASP A 1 483 ? 9.287 8.980 10.462 1.00 66.88 483 ASP A C 1
ATOM 3802 O O . ASP A 1 483 ? 8.787 9.607 9.534 1.00 66.88 483 ASP A O 1
ATOM 3806 N N . ALA A 1 484 ? 10.068 9.581 11.363 1.00 57.84 484 ALA A N 1
ATOM 3807 C CA . ALA A 1 484 ? 10.288 11.029 11.397 1.00 57.84 484 ALA A CA 1
ATOM 3808 C C . ALA A 1 484 ? 11.230 11.568 10.296 1.00 57.84 484 ALA A C 1
ATOM 3810 O O . ALA A 1 484 ? 11.499 12.771 10.272 1.00 57.84 484 ALA A O 1
ATOM 3811 N N . GLU A 1 485 ? 11.760 10.710 9.420 1.00 45.16 485 GLU A N 1
ATOM 3812 C CA . GLU A 1 485 ? 12.574 11.101 8.266 1.00 45.16 485 GLU A CA 1
ATOM 3813 C C . GLU A 1 485 ? 11.762 11.094 6.961 1.00 45.16 485 GLU A C 1
ATOM 3815 O O . GLU A 1 485 ? 12.064 11.888 6.067 1.00 45.16 485 GLU A O 1
ATOM 3820 N N . ARG A 1 486 ? 10.731 10.240 6.867 1.00 44.53 486 ARG A N 1
ATOM 3821 C CA . ARG A 1 486 ? 9.834 10.109 5.705 1.00 44.53 486 ARG A CA 1
ATOM 3822 C C . ARG A 1 486 ? 8.463 10.779 5.869 1.00 44.53 486 ARG A C 1
ATOM 3824 O O . ARG A 1 486 ? 7.845 11.114 4.861 1.00 44.53 486 ARG A O 1
ATOM 3831 N N . THR A 1 487 ? 7.976 11.029 7.088 1.00 48.06 487 THR A N 1
ATOM 3832 C CA . THR A 1 487 ? 6.740 11.816 7.296 1.00 48.06 487 THR A CA 1
ATOM 3833 C C . THR A 1 487 ? 6.932 13.296 6.970 1.00 48.06 487 THR A C 1
ATOM 3835 O O . THR A 1 487 ? 8.007 13.856 7.199 1.00 48.06 487 THR A O 1
ATOM 3838 N N . SER A 1 488 ? 5.861 13.976 6.545 1.00 45.84 488 SER A N 1
ATOM 3839 C CA . SER A 1 488 ? 5.867 15.439 6.419 1.00 45.84 488 SER A CA 1
ATOM 3840 C C . SER A 1 488 ? 6.207 16.124 7.754 1.00 45.84 488 SER A C 1
ATOM 3842 O O . SER A 1 488 ? 5.888 15.630 8.838 1.00 45.84 488 SER A O 1
ATOM 3844 N N . SER A 1 489 ? 6.837 17.301 7.695 1.00 46.84 489 SER A N 1
ATOM 3845 C CA . SER A 1 489 ? 7.347 18.031 8.870 1.00 46.84 489 SER A CA 1
ATOM 3846 C C . SER A 1 489 ? 6.258 18.707 9.728 1.00 46.84 489 SER A C 1
ATOM 3848 O O . SER A 1 489 ? 6.494 19.776 10.295 1.00 46.84 489 SER A O 1
ATOM 3850 N N . VAL A 1 490 ? 5.049 18.140 9.752 1.00 52.09 490 VAL A N 1
ATOM 3851 C CA . VAL A 1 490 ? 3.840 18.695 10.384 1.00 52.09 490 VAL A CA 1
ATOM 3852 C C . VAL A 1 490 ? 3.318 17.797 11.517 1.00 52.09 490 VAL A C 1
ATOM 3854 O O . VAL A 1 490 ? 2.601 18.292 12.381 1.00 52.09 490 VAL A O 1
ATOM 3857 N N . ILE A 1 491 ? 3.713 16.518 11.575 1.00 55.88 491 ILE A N 1
ATOM 3858 C CA . ILE A 1 491 ? 3.402 15.617 12.701 1.00 55.88 491 ILE A CA 1
ATOM 3859 C C . ILE A 1 491 ? 4.182 16.073 13.946 1.00 55.88 491 ILE A C 1
ATOM 3861 O O . ILE A 1 491 ? 5.404 16.239 13.893 1.00 55.88 491 ILE A O 1
ATOM 3865 N N . VAL A 1 492 ? 3.490 16.288 15.071 1.00 60.22 492 VAL A N 1
ATOM 3866 C CA . VAL A 1 492 ? 4.067 16.872 16.298 1.00 60.22 492 VAL A CA 1
ATOM 3867 C C . VAL A 1 492 ? 4.188 15.851 17.435 1.00 60.22 492 VAL A C 1
ATOM 3869 O O . VAL A 1 492 ? 5.097 15.980 18.261 1.00 60.22 492 VAL A O 1
ATOM 3872 N N . ASN A 1 493 ? 3.306 14.849 17.505 1.00 74.12 493 ASN A N 1
ATOM 3873 C CA . ASN A 1 493 ? 3.213 13.926 18.637 1.00 74.12 493 ASN A CA 1
ATOM 3874 C C . ASN A 1 493 ? 3.779 12.533 18.336 1.00 74.12 493 ASN A C 1
ATOM 3876 O O . ASN A 1 493 ? 4.788 12.161 18.943 1.00 74.12 493 ASN A O 1
ATOM 3880 N N . ASN A 1 494 ? 3.113 11.741 17.488 1.00 76.38 494 ASN A N 1
ATOM 3881 C CA . ASN A 1 494 ? 3.398 10.309 17.319 1.00 76.38 494 ASN A CA 1
ATOM 3882 C C . ASN A 1 494 ? 3.137 9.829 15.882 1.00 76.38 494 ASN A C 1
ATOM 3884 O O . ASN A 1 494 ? 2.002 9.819 15.418 1.00 76.38 494 ASN A O 1
ATOM 3888 N N . ASN A 1 495 ? 4.191 9.346 15.224 1.00 77.38 495 ASN A N 1
ATOM 3889 C CA . ASN A 1 495 ? 4.122 8.624 13.951 1.00 77.38 495 ASN A CA 1
ATOM 3890 C C . ASN A 1 495 ? 3.850 7.117 14.160 1.00 77.38 495 ASN A C 1
ATOM 3892 O O . ASN A 1 495 ? 3.681 6.656 15.292 1.00 77.38 495 ASN A O 1
ATOM 3896 N N . GLY A 1 496 ? 3.836 6.333 13.080 1.00 80.19 496 GLY A N 1
ATOM 3897 C CA . GLY A 1 496 ? 3.554 4.897 13.104 1.00 80.19 496 GLY A CA 1
ATOM 3898 C C . GLY A 1 496 ? 4.480 4.097 14.015 1.00 80.19 496 GLY A C 1
ATOM 3899 O O . GLY A 1 496 ? 3.995 3.282 14.802 1.00 80.19 496 GLY A O 1
ATOM 3900 N N . ILE A 1 497 ? 5.787 4.381 13.999 1.00 77.62 497 ILE A N 1
ATOM 3901 C CA . ILE A 1 497 ? 6.756 3.744 14.910 1.00 77.62 497 ILE A CA 1
ATOM 3902 C C . ILE A 1 497 ? 6.420 4.050 16.378 1.00 77.62 497 ILE A C 1
ATOM 3904 O O . ILE A 1 497 ? 6.448 3.153 17.226 1.00 77.62 497 ILE A O 1
ATOM 3908 N N . ASP A 1 498 ? 6.073 5.297 16.702 1.00 77.75 498 ASP A N 1
ATOM 3909 C CA . ASP A 1 498 ? 5.652 5.662 18.056 1.00 77.75 498 ASP A CA 1
ATOM 3910 C C . ASP A 1 498 ? 4.310 5.010 18.450 1.00 77.75 498 ASP A C 1
ATOM 3912 O O . ASP A 1 498 ? 4.177 4.543 19.581 1.00 77.75 498 ASP A O 1
ATOM 3916 N N . VAL A 1 499 ? 3.327 4.928 17.546 1.00 85.88 499 VAL A N 1
ATOM 3917 C CA . VAL A 1 499 ? 2.022 4.283 17.803 1.00 85.88 499 VAL A CA 1
ATOM 3918 C C . VAL A 1 499 ? 2.163 2.767 17.983 1.00 85.88 499 VAL A C 1
ATOM 3920 O O . VAL A 1 499 ? 1.530 2.203 18.880 1.00 85.88 499 VAL A O 1
ATOM 3923 N N . TRP A 1 500 ? 3.013 2.106 17.192 1.00 88.00 500 TRP A N 1
ATOM 3924 C CA . TRP A 1 500 ? 3.327 0.682 17.345 1.00 88.00 500 TRP A CA 1
ATOM 3925 C C . TRP A 1 500 ? 3.916 0.402 18.727 1.00 88.00 500 TRP A C 1
ATOM 3927 O O . TRP A 1 500 ? 3.305 -0.315 19.521 1.00 88.00 500 TRP A O 1
ATOM 3937 N N . ASN A 1 501 ? 5.031 1.060 19.057 1.00 79.00 501 ASN A N 1
ATOM 3938 C CA . ASN A 1 501 ? 5.778 0.834 20.297 1.00 79.00 501 ASN A CA 1
ATOM 3939 C C . ASN A 1 501 ? 5.023 1.257 21.572 1.00 79.00 501 ASN A C 1
ATOM 3941 O O . ASN A 1 501 ? 5.284 0.718 22.646 1.00 79.00 501 ASN A O 1
ATOM 3945 N N . LYS A 1 502 ? 4.101 2.227 21.489 1.00 83.75 502 LYS A N 1
ATOM 3946 C CA . LYS A 1 502 ? 3.363 2.753 22.656 1.00 83.75 502 LYS A CA 1
ATOM 3947 C C . LYS A 1 502 ? 1.940 2.217 22.791 1.00 83.75 502 LYS A C 1
ATOM 3949 O O . LYS A 1 502 ? 1.298 2.504 23.804 1.00 83.75 502 LYS A O 1
ATOM 3954 N N . PHE A 1 503 ? 1.409 1.502 21.799 1.00 91.00 503 PHE A N 1
ATOM 3955 C CA . PHE A 1 503 ? 0.028 1.016 21.843 1.00 91.00 503 PHE A CA 1
ATOM 3956 C C . PHE A 1 503 ? -0.222 -0.248 21.015 1.00 91.00 503 PHE A C 1
ATOM 3958 O O . PHE A 1 503 ? -0.651 -1.249 21.592 1.00 91.00 503 PHE A O 1
ATOM 3965 N N . ALA A 1 504 ? 0.001 -0.220 19.697 1.00 91.88 504 ALA A N 1
ATOM 3966 C CA . ALA A 1 504 ? -0.564 -1.243 18.810 1.00 91.88 504 ALA A CA 1
ATOM 3967 C C . ALA A 1 504 ? 0.058 -2.644 18.993 1.00 91.88 504 ALA A C 1
ATOM 3969 O O . ALA A 1 504 ? -0.646 -3.640 18.839 1.00 91.88 504 ALA A O 1
ATOM 3970 N N . SER A 1 505 ? 1.326 -2.737 19.409 1.00 86.81 505 SER A N 1
ATOM 3971 C CA . SER A 1 505 ? 1.973 -4.019 19.727 1.00 86.81 505 SER A CA 1
ATOM 3972 C C . SER A 1 505 ? 1.665 -4.544 21.139 1.00 86.81 505 SER A C 1
ATOM 3974 O O . SER A 1 505 ? 1.941 -5.706 21.432 1.00 86.81 505 SER A O 1
ATOM 3976 N N . LEU A 1 506 ? 1.110 -3.716 22.035 1.00 85.12 506 LEU A N 1
ATOM 3977 C CA . LEU A 1 506 ? 1.177 -3.932 23.490 1.00 85.12 506 LEU A CA 1
ATOM 3978 C C . LEU A 1 506 ? 0.055 -4.796 24.100 1.00 85.12 506 LEU A C 1
ATOM 3980 O O . LEU A 1 506 ? 0.020 -4.956 25.320 1.00 85.12 506 LEU A O 1
ATOM 3984 N N . HIS A 1 507 ? -0.884 -5.328 23.306 1.00 88.25 507 HIS A N 1
ATOM 3985 C CA . HIS A 1 507 ? -2.018 -6.109 23.830 1.00 88.25 507 HIS A CA 1
ATOM 3986 C C . HIS A 1 507 ? -2.309 -7.350 22.984 1.00 88.25 507 HIS A C 1
ATOM 3988 O O . HIS A 1 507 ? -2.485 -7.262 21.772 1.00 88.25 507 HIS A O 1
ATOM 3994 N N . GLU A 1 508 ? -2.453 -8.493 23.661 1.00 88.62 508 GLU A N 1
ATOM 3995 C CA . GLU A 1 508 ? -2.676 -9.833 23.083 1.00 88.62 508 GLU A CA 1
ATOM 3996 C C . GLU A 1 508 ? -3.911 -9.938 22.166 1.00 88.62 508 GLU A C 1
ATOM 3998 O O . GLU A 1 508 ? -3.994 -10.819 21.311 1.00 88.62 508 GLU A O 1
ATOM 4003 N N . ASN A 1 509 ? -4.885 -9.045 22.358 1.00 94.81 509 ASN A N 1
ATOM 4004 C CA . ASN A 1 509 ? -6.160 -9.018 21.650 1.00 94.81 509 ASN A CA 1
ATOM 4005 C C . ASN A 1 509 ? -6.236 -7.958 20.535 1.00 94.81 509 ASN A C 1
ATOM 4007 O O . ASN A 1 509 ? -7.281 -7.852 19.887 1.00 94.81 509 ASN A O 1
ATOM 4011 N N . ILE A 1 510 ? -5.160 -7.203 20.275 1.00 96.69 510 ILE A N 1
ATOM 4012 C CA . ILE A 1 510 ? -5.061 -6.377 19.063 1.00 96.69 510 ILE A CA 1
ATOM 4013 C C . ILE A 1 510 ? -4.851 -7.282 17.851 1.00 96.69 510 ILE A C 1
ATOM 4015 O O . ILE A 1 510 ? -4.096 -8.257 17.903 1.00 96.69 510 ILE A O 1
ATOM 4019 N N . LYS A 1 511 ? -5.599 -6.980 16.785 1.00 95.31 511 LYS A N 1
ATOM 4020 C CA . LYS A 1 511 ? -5.690 -7.806 15.581 1.00 95.31 511 LYS A CA 1
ATOM 4021 C C . LYS A 1 511 ? -5.524 -7.028 14.286 1.00 95.31 511 LYS A C 1
ATOM 4023 O O . LYS A 1 511 ? -4.909 -7.569 13.369 1.00 95.31 511 LYS A O 1
ATOM 4028 N N . MET A 1 512 ? -6.014 -5.787 14.212 1.00 96.56 512 MET A N 1
ATOM 4029 C CA . MET A 1 512 ? -5.789 -4.938 13.039 1.00 96.56 512 MET A CA 1
ATOM 4030 C C . MET A 1 512 ? -5.452 -3.485 13.371 1.00 96.56 512 MET A C 1
ATOM 4032 O O . MET A 1 512 ? -5.920 -2.948 14.378 1.00 96.56 512 MET A O 1
ATOM 4036 N N . VAL A 1 513 ? -4.715 -2.847 12.461 1.00 98.06 513 VAL A N 1
ATOM 4037 C CA . VAL A 1 513 ? -4.583 -1.386 12.339 1.00 98.06 513 VAL A CA 1
ATOM 4038 C C . VAL A 1 513 ? -4.897 -0.997 10.892 1.00 98.06 513 VAL A C 1
ATOM 4040 O O . VAL A 1 513 ? -4.428 -1.683 9.988 1.00 98.06 513 VAL A O 1
ATOM 4043 N N . VAL A 1 514 ? -5.680 0.060 10.660 1.00 98.25 514 VAL A N 1
ATOM 4044 C CA . VAL A 1 514 ? -6.071 0.527 9.311 1.00 98.25 514 VAL A CA 1
ATOM 4045 C C . VAL A 1 514 ? -5.881 2.047 9.191 1.00 98.25 514 VAL A C 1
ATOM 4047 O O . VAL A 1 514 ? -6.313 2.780 10.087 1.00 98.25 514 VAL A O 1
ATOM 4050 N N . CYS A 1 515 ? -5.240 2.513 8.112 1.00 95.19 515 CYS A N 1
ATOM 4051 C CA . CYS A 1 515 ? -4.888 3.920 7.869 1.00 95.19 515 CYS A CA 1
ATOM 4052 C C . CYS A 1 515 ? -4.967 4.346 6.389 1.00 95.19 515 CYS A C 1
ATOM 4054 O O . CYS A 1 515 ? -5.136 3.488 5.526 1.00 95.19 515 CYS A O 1
ATOM 4056 N N . GLY A 1 516 ? -4.790 5.647 6.125 1.00 90.25 516 GLY A N 1
ATOM 4057 C CA . GLY A 1 516 ? -4.709 6.285 4.798 1.00 90.25 516 GLY A CA 1
ATOM 4058 C C . GLY A 1 516 ? -3.448 7.156 4.666 1.00 90.25 516 GLY A C 1
ATOM 4059 O O . GLY A 1 516 ? -2.370 6.721 5.086 1.00 90.25 516 GLY A O 1
ATOM 4060 N N . HIS A 1 517 ? -3.580 8.397 4.175 1.00 85.56 517 HIS A N 1
ATOM 4061 C CA . HIS A 1 517 ? -2.548 9.460 4.178 1.00 85.56 517 HIS A CA 1
ATOM 4062 C C . HIS A 1 517 ? -1.303 9.270 3.273 1.00 85.56 517 HIS A C 1
ATOM 4064 O O . HIS A 1 517 ? -0.370 10.071 3.355 1.00 85.56 517 HIS A O 1
ATOM 4070 N N . GLN A 1 518 ? -1.192 8.221 2.456 1.00 74.12 518 GLN A N 1
ATOM 4071 C CA . GLN A 1 518 ? 0.063 7.883 1.748 1.00 74.12 518 GLN A CA 1
ATOM 4072 C C . GLN A 1 518 ? 0.015 8.011 0.224 1.00 74.12 518 GLN A C 1
ATOM 4074 O O . GLN A 1 518 ? 1.006 7.681 -0.429 1.00 74.12 518 GLN A O 1
ATOM 4079 N N . GLU A 1 519 ? -1.091 8.486 -0.349 1.00 72.00 519 GLU A N 1
ATOM 4080 C CA . GLU A 1 519 ? -1.231 8.728 -1.790 1.00 72.00 519 GLU A CA 1
ATOM 4081 C C . GLU A 1 519 ? -1.073 7.452 -2.653 1.00 72.00 519 GLU A C 1
ATOM 4083 O O . GLU A 1 519 ? -0.704 7.521 -3.828 1.00 72.00 519 GLU A O 1
ATOM 4088 N N . PHE A 1 520 ? -1.333 6.268 -2.077 1.00 68.00 520 PHE A N 1
ATOM 4089 C CA . PHE A 1 520 ? -0.941 4.977 -2.654 1.00 68.00 520 PHE A CA 1
ATOM 4090 C C . PHE A 1 520 ? -2.126 4.131 -3.150 1.00 68.00 520 PHE A C 1
ATOM 4092 O O . PHE A 1 520 ? -3.030 3.779 -2.402 1.00 68.00 520 PHE A O 1
ATOM 4099 N N . ASN A 1 521 ? -2.092 3.738 -4.426 1.00 66.88 521 ASN A N 1
ATOM 4100 C CA . ASN A 1 521 ? -3.255 3.166 -5.124 1.00 66.88 521 ASN A CA 1
ATOM 4101 C C . ASN A 1 521 ? -3.537 1.675 -4.822 1.00 66.88 521 ASN A C 1
ATOM 4103 O O . ASN A 1 521 ? -4.537 1.125 -5.291 1.00 66.88 521 ASN A O 1
ATOM 4107 N N . CYS A 1 522 ? -2.655 0.996 -4.084 1.00 72.06 522 CYS A N 1
ATOM 4108 C CA . CYS A 1 522 ? -2.845 -0.398 -3.678 1.00 72.06 522 CYS A CA 1
ATOM 4109 C C . CYS A 1 522 ? -3.147 -0.497 -2.179 1.00 72.06 522 CYS A C 1
ATOM 4111 O O . CYS A 1 522 ? -2.648 0.294 -1.383 1.00 72.06 522 CYS A O 1
ATOM 4113 N N . VAL A 1 523 ? -3.922 -1.509 -1.788 1.00 78.88 523 VAL A N 1
ATOM 4114 C CA . VAL A 1 523 ? -4.126 -1.862 -0.379 1.00 78.88 523 VAL A CA 1
ATOM 4115 C C . VAL A 1 523 ? -2.866 -2.564 0.123 1.00 78.88 523 VAL A C 1
ATOM 4117 O O . VAL A 1 523 ? -2.712 -3.774 -0.054 1.00 78.88 523 VAL A O 1
ATOM 4120 N N . THR A 1 524 ? -1.947 -1.812 0.728 1.00 77.56 524 THR A N 1
ATOM 4121 C CA . THR A 1 524 ? -0.736 -2.395 1.319 1.00 77.56 524 THR A CA 1
ATOM 4122 C C . THR A 1 524 ? -1.080 -3.086 2.635 1.00 77.56 524 THR A C 1
ATOM 4124 O O . THR A 1 524 ? -1.768 -2.525 3.490 1.00 77.56 524 THR A O 1
ATOM 4127 N N . MET A 1 525 ? -0.586 -4.313 2.802 1.00 79.75 525 MET A N 1
ATOM 4128 C CA . MET A 1 525 ? -0.827 -5.162 3.967 1.00 79.75 525 MET A CA 1
ATOM 4129 C C . MET A 1 525 ? 0.487 -5.735 4.487 1.00 79.75 525 MET A C 1
ATOM 4131 O O . MET A 1 525 ? 1.241 -6.347 3.733 1.00 79.75 525 MET A O 1
ATOM 4135 N N . THR A 1 526 ? 0.729 -5.589 5.787 1.00 77.56 526 THR A N 1
ATOM 4136 C CA . THR A 1 526 ? 1.827 -6.265 6.488 1.00 77.56 526 THR A CA 1
ATOM 4137 C C . THR A 1 526 ? 1.325 -6.950 7.759 1.00 77.56 526 THR A C 1
ATOM 4139 O O . THR A 1 526 ? 0.283 -6.595 8.315 1.00 77.56 526 THR A O 1
ATOM 4142 N N . GLN A 1 527 ? 2.052 -7.959 8.232 1.00 79.19 527 GLN A N 1
ATOM 4143 C CA . GLN A 1 527 ? 1.747 -8.687 9.462 1.00 79.19 527 GLN A CA 1
ATOM 4144 C C . GLN A 1 527 ? 2.980 -8.683 10.364 1.00 79.19 527 GLN A C 1
ATOM 4146 O O . GLN A 1 527 ? 4.073 -9.038 9.935 1.00 79.19 527 GLN A O 1
ATOM 4151 N N . SER A 1 528 ? 2.805 -8.275 11.620 1.00 80.44 528 SER A N 1
ATOM 4152 C CA . SER A 1 528 ? 3.895 -8.190 12.601 1.00 80.44 528 SER A CA 1
ATOM 4153 C C . SER A 1 528 ? 3.440 -8.735 13.951 1.00 80.44 528 SER A C 1
ATOM 4155 O O . SER A 1 528 ? 2.249 -8.696 14.278 1.00 80.44 528 SER A O 1
ATOM 4157 N N . LYS A 1 529 ? 4.372 -9.256 14.753 1.00 79.25 529 LYS A N 1
ATOM 4158 C CA . LYS A 1 529 ? 4.062 -9.784 16.087 1.00 79.25 529 LYS A CA 1
ATOM 4159 C C . LYS A 1 529 ? 3.976 -8.658 17.118 1.00 79.25 529 LYS A C 1
ATOM 4161 O O . LYS A 1 529 ? 4.889 -7.850 17.246 1.00 79.25 529 LYS A O 1
ATOM 4166 N N . GLY A 1 530 ? 2.880 -8.617 17.871 1.00 75.88 530 GLY A N 1
ATOM 4167 C CA . GLY A 1 530 ? 2.807 -7.864 19.120 1.00 75.88 530 GLY A CA 1
ATOM 4168 C C . GLY A 1 530 ? 3.649 -8.522 20.218 1.00 75.88 530 GLY A C 1
ATOM 4169 O O . GLY A 1 530 ? 4.034 -9.686 20.108 1.00 75.88 530 GLY A O 1
ATOM 4170 N N . VAL A 1 531 ? 3.861 -7.817 21.332 1.00 76.94 531 VAL A N 1
ATOM 4171 C CA . VAL A 1 531 ? 4.745 -8.220 22.455 1.00 76.94 531 VAL A CA 1
ATOM 4172 C C . VAL A 1 531 ? 4.264 -9.454 23.242 1.00 76.94 531 VAL A C 1
ATOM 4174 O O . VAL A 1 531 ? 4.841 -9.832 24.261 1.00 76.94 531 VAL A O 1
ATOM 4177 N N . HIS A 1 532 ? 3.167 -10.060 22.789 1.00 75.88 532 HIS A N 1
ATOM 4178 C CA . HIS A 1 532 ? 2.568 -11.285 23.307 1.00 75.88 532 HIS A CA 1
ATOM 4179 C C . HIS A 1 532 ? 2.508 -12.405 22.246 1.00 75.88 532 HIS A C 1
ATOM 4181 O O . HIS A 1 532 ? 1.781 -13.380 22.432 1.00 75.88 532 HIS A O 1
ATOM 4187 N N . GLY A 1 533 ? 3.228 -12.266 21.124 1.00 72.88 533 GLY A N 1
ATOM 4188 C CA . GLY A 1 533 ? 3.254 -13.227 20.011 1.00 72.88 533 GLY A CA 1
ATOM 4189 C C . GLY A 1 533 ? 2.012 -13.201 19.107 1.00 72.88 533 GLY A C 1
ATOM 4190 O O . GLY A 1 533 ? 1.935 -13.949 18.130 1.00 72.88 533 GLY A O 1
ATOM 4191 N N . ASN A 1 534 ? 1.032 -12.337 19.395 1.00 84.19 534 ASN A N 1
ATOM 4192 C CA . ASN A 1 534 ? -0.160 -12.170 18.569 1.00 84.19 534 ASN A CA 1
ATOM 4193 C C . ASN A 1 534 ? 0.184 -11.486 17.240 1.00 84.19 534 ASN A C 1
ATOM 4195 O O . ASN A 1 534 ? 0.766 -10.405 17.232 1.00 84.19 534 ASN A O 1
ATOM 4199 N N . THR A 1 535 ? -0.225 -12.079 16.117 1.00 84.06 535 THR A N 1
ATOM 4200 C CA . THR A 1 535 ? -0.175 -11.408 14.811 1.00 84.06 535 THR A CA 1
ATOM 4201 C C . THR A 1 535 ? -1.120 -10.202 14.806 1.00 84.06 535 THR A C 1
ATOM 4203 O O . THR A 1 535 ? -2.307 -10.337 15.122 1.00 84.06 535 THR A O 1
ATOM 4206 N N . VAL A 1 536 ? -0.594 -9.035 14.427 1.00 90.25 536 VAL A N 1
ATOM 4207 C CA . VAL A 1 536 ? -1.346 -7.812 14.125 1.00 90.25 536 VAL A CA 1
ATOM 4208 C C . VAL A 1 536 ? -1.232 -7.552 12.624 1.00 90.25 536 VAL A C 1
ATOM 4210 O O . VAL A 1 536 ? -0.128 -7.431 12.094 1.00 90.25 536 VAL A O 1
ATOM 4213 N N . SER A 1 537 ? -2.375 -7.486 11.939 1.00 92.00 537 SER A N 1
ATOM 4214 C CA . SER A 1 537 ? -2.451 -7.235 10.494 1.00 92.00 537 SER A CA 1
ATOM 4215 C C . SER A 1 537 ? -2.666 -5.740 10.246 1.00 92.00 537 SER A C 1
ATOM 4217 O O . SER A 1 537 ? -3.624 -5.156 10.748 1.00 92.00 537 SER A O 1
ATOM 4219 N N . GLN A 1 538 ? -1.753 -5.096 9.533 1.00 92.31 538 GLN A N 1
ATOM 4220 C CA . GLN A 1 538 ? -1.675 -3.642 9.406 1.00 92.31 538 GLN A CA 1
ATOM 4221 C C . GLN A 1 538 ? -1.932 -3.256 7.950 1.00 92.31 538 GLN A C 1
ATOM 4223 O O . GLN A 1 538 ? -1.351 -3.861 7.049 1.00 92.31 538 GLN A O 1
ATOM 4228 N N . PHE A 1 539 ? -2.806 -2.274 7.738 1.00 91.06 539 PHE A N 1
ATOM 4229 C CA . PHE A 1 539 ? -3.353 -1.924 6.431 1.00 91.06 539 PHE A CA 1
ATOM 4230 C C . PHE A 1 539 ? -3.222 -0.438 6.135 1.00 91.06 539 PHE A C 1
ATOM 4232 O O . PHE A 1 539 ? -3.602 0.398 6.956 1.00 91.06 539 PHE A O 1
ATOM 4239 N N . LEU A 1 540 ? -2.782 -0.145 4.918 1.00 85.69 540 LEU A N 1
ATOM 4240 C CA . LEU A 1 540 ? -2.938 1.141 4.258 1.00 85.69 540 LEU A CA 1
ATOM 4241 C C . LEU A 1 540 ? -4.018 1.001 3.181 1.00 85.69 540 LEU A C 1
ATOM 4243 O O . LEU A 1 540 ? -3.983 0.064 2.384 1.00 85.69 540 LEU A O 1
ATOM 4247 N N . ILE A 1 541 ? -4.976 1.920 3.173 1.00 90.44 541 ILE A N 1
ATOM 4248 C CA . ILE A 1 541 ? -6.072 2.008 2.209 1.00 90.44 541 ILE A CA 1
ATOM 4249 C C . ILE A 1 541 ? -6.256 3.494 1.920 1.00 90.44 541 ILE A C 1
ATOM 4251 O O . ILE A 1 541 ? -6.510 4.259 2.843 1.00 90.44 541 ILE A O 1
ATOM 4255 N N . ASP A 1 542 ? -6.119 3.897 0.663 1.00 84.88 542 ASP A N 1
ATOM 4256 C CA . ASP A 1 542 ? -6.056 5.305 0.270 1.00 84.88 542 ASP A CA 1
ATOM 4257 C C . ASP A 1 542 ? -6.808 5.510 -1.059 1.00 84.88 542 ASP A C 1
ATOM 4259 O O . ASP A 1 542 ? -6.781 4.643 -1.943 1.00 84.88 542 ASP A O 1
ATOM 4263 N N . ALA A 1 543 ? -7.529 6.627 -1.182 1.00 82.19 543 ALA A N 1
ATOM 4264 C CA . ALA A 1 543 ? -8.205 7.060 -2.410 1.00 82.19 543 ALA A CA 1
ATOM 4265 C C . ALA A 1 543 ? -7.742 8.438 -2.908 1.00 82.19 543 ALA A C 1
ATOM 4267 O O . ALA A 1 543 ? -8.043 8.793 -4.052 1.00 82.19 543 ALA A O 1
ATOM 4268 N N . GLN A 1 544 ? -6.981 9.176 -2.091 1.00 78.06 544 GLN A N 1
ATOM 4269 C CA . GLN A 1 544 ? -6.709 10.609 -2.207 1.00 78.06 544 GLN A CA 1
ATOM 4270 C C . GLN A 1 544 ? -6.324 10.994 -3.632 1.00 78.06 544 GLN A C 1
ATOM 4272 O O . GLN A 1 544 ? -6.982 11.807 -4.281 1.00 78.06 544 GLN A O 1
ATOM 4277 N N . MET A 1 545 ? -5.262 10.374 -4.146 1.00 70.81 545 MET A N 1
ATOM 4278 C CA . MET A 1 545 ? -4.732 10.729 -5.457 1.00 70.81 545 MET A CA 1
ATOM 4279 C C . MET A 1 545 ? -5.465 10.057 -6.616 1.00 70.81 545 MET A C 1
ATOM 4281 O O . MET A 1 545 ? -5.383 10.565 -7.732 1.00 70.81 545 MET A O 1
ATOM 4285 N N . ILE A 1 546 ? -6.191 8.954 -6.395 1.00 74.00 546 ILE A N 1
ATOM 4286 C CA . ILE A 1 546 ? -7.005 8.336 -7.453 1.00 74.00 546 ILE A CA 1
ATOM 4287 C C . ILE A 1 546 ? -8.166 9.269 -7.788 1.00 74.00 546 ILE A C 1
ATOM 4289 O O . ILE A 1 546 ? -8.387 9.583 -8.958 1.00 74.00 546 ILE A O 1
ATOM 4293 N N . ASP A 1 547 ? -8.859 9.749 -6.756 1.00 76.12 547 ASP A N 1
ATOM 4294 C CA . ASP A 1 547 ? -9.932 10.724 -6.899 1.00 76.12 547 ASP A CA 1
ATOM 4295 C C . ASP A 1 547 ? -9.372 12.069 -7.394 1.00 76.12 547 ASP A C 1
ATOM 4297 O O . ASP A 1 547 ? -9.890 12.607 -8.370 1.00 76.12 547 ASP A O 1
ATOM 4301 N N . SER A 1 548 ? -8.257 12.567 -6.842 1.00 69.44 548 SER A N 1
ATOM 4302 C CA . SER A 1 548 ? -7.616 13.814 -7.303 1.00 69.44 548 SER A CA 1
ATOM 4303 C C . SER A 1 548 ? -7.216 13.786 -8.789 1.00 69.44 548 SER A C 1
ATOM 4305 O O . SER A 1 548 ? -7.581 14.688 -9.546 1.00 69.44 548 SER A O 1
ATOM 4307 N N . ALA A 1 549 ? -6.509 12.743 -9.245 1.00 59.31 549 ALA A N 1
ATOM 4308 C CA . ALA A 1 549 ? -6.027 12.647 -10.626 1.00 59.31 549 ALA A CA 1
ATOM 4309 C C . ALA A 1 549 ? -7.173 12.518 -11.639 1.00 59.31 549 ALA A C 1
ATOM 4311 O O . ALA A 1 549 ? -7.127 13.129 -12.706 1.00 59.31 549 ALA A O 1
ATOM 4312 N N . LEU A 1 550 ? -8.223 11.766 -11.294 1.00 56.50 550 LEU A N 1
ATOM 4313 C CA . LEU A 1 550 ? -9.422 11.665 -12.124 1.00 56.50 550 LEU A CA 1
ATOM 4314 C C . LEU A 1 550 ? -10.182 13.000 -12.166 1.00 56.50 550 LEU A C 1
ATOM 4316 O O . LEU A 1 550 ? -10.510 13.477 -13.251 1.00 56.50 550 LEU A O 1
ATOM 4320 N N . MET A 1 551 ? -10.396 13.650 -11.019 1.00 50.66 551 MET A N 1
ATOM 4321 C CA . MET A 1 551 ? -11.159 14.902 -10.951 1.00 50.66 551 MET A CA 1
ATOM 4322 C C . MET A 1 551 ? -10.449 16.107 -11.592 1.00 50.66 551 MET A C 1
ATOM 4324 O O . MET A 1 551 ? -11.119 17.016 -12.085 1.00 50.66 551 MET A O 1
ATOM 4328 N N . HIS A 1 552 ? -9.112 16.143 -11.621 1.00 47.50 552 HIS A N 1
ATOM 4329 C CA . HIS A 1 552 ? -8.355 17.278 -12.170 1.00 47.50 552 HIS A CA 1
ATOM 4330 C C . HIS A 1 552 ? -7.981 17.168 -13.657 1.00 47.50 552 HIS A C 1
ATOM 4332 O O . HIS A 1 552 ? -7.429 18.127 -14.201 1.00 47.50 552 HIS A O 1
ATOM 4338 N N . ALA A 1 553 ? -8.354 16.083 -14.346 1.00 42.72 553 ALA A N 1
ATOM 4339 C CA . ALA A 1 553 ? -8.062 15.855 -15.768 1.00 42.72 553 ALA A CA 1
ATOM 4340 C C . ALA A 1 553 ? -8.611 16.932 -16.744 1.00 42.72 553 ALA A C 1
ATOM 4342 O O . ALA A 1 553 ? -8.255 16.924 -17.924 1.00 42.72 553 ALA A O 1
ATOM 4343 N N . GLU A 1 554 ? -9.448 17.872 -16.276 1.00 35.81 554 GLU A N 1
ATOM 4344 C CA . GLU A 1 554 ? -9.964 19.000 -17.069 1.00 35.81 554 GLU A CA 1
ATOM 4345 C C . GLU A 1 554 ? -9.524 20.420 -16.623 1.00 35.81 554 GLU A C 1
ATOM 4347 O O . GLU A 1 554 ? -9.888 21.365 -17.326 1.00 35.81 554 GLU A O 1
ATOM 4352 N N . ASP A 1 555 ? -8.757 20.659 -15.536 1.00 34.78 555 ASP A N 1
ATOM 4353 C CA . ASP A 1 555 ? -8.406 22.058 -15.166 1.00 34.78 555 ASP A CA 1
ATOM 4354 C C . ASP A 1 555 ? -7.323 22.662 -16.095 1.00 34.78 555 ASP A C 1
ATOM 4356 O O . ASP A 1 555 ? -6.145 22.318 -15.968 1.00 34.78 555 ASP A O 1
ATOM 4360 N N . PRO A 1 556 ? -7.626 23.668 -16.949 1.00 32.66 556 PRO A N 1
ATOM 4361 C CA . PRO A 1 556 ? -6.655 24.239 -17.889 1.00 32.66 556 PRO A CA 1
ATOM 4362 C C . PRO A 1 556 ? -5.610 25.164 -17.231 1.00 32.66 556 PRO A C 1
ATOM 4364 O O . PRO A 1 556 ? -4.994 25.987 -17.916 1.00 32.66 556 PRO A O 1
ATOM 4367 N N . LYS A 1 557 ? -5.471 25.115 -15.899 1.00 30.66 557 LYS A N 1
ATOM 4368 C CA . LYS A 1 557 ? -4.594 25.984 -15.100 1.00 30.66 557 LYS A CA 1
ATOM 4369 C C . LYS A 1 557 ? -3.298 25.324 -14.646 1.00 30.66 557 LYS A C 1
ATOM 4371 O O . LYS A 1 557 ? -2.370 26.077 -14.342 1.00 30.66 557 LYS A O 1
ATOM 4376 N N . ASP A 1 558 ? -3.184 23.994 -14.642 1.00 37.03 558 ASP A N 1
ATOM 4377 C CA . ASP A 1 558 ? -1.860 23.375 -14.532 1.00 37.03 558 ASP A CA 1
ATOM 4378 C C . ASP A 1 558 ? -1.127 23.484 -15.873 1.00 37.03 558 ASP A C 1
ATOM 4380 O O . ASP A 1 558 ? -1.073 22.577 -16.697 1.00 37.03 558 ASP A O 1
ATOM 4384 N N . THR A 1 559 ? -0.528 24.653 -16.084 1.00 31.36 559 THR A N 1
ATOM 4385 C CA . THR A 1 559 ? 0.346 24.918 -17.225 1.00 31.36 559 THR A CA 1
ATOM 4386 C C . THR A 1 559 ? 1.760 24.345 -17.032 1.00 31.36 559 THR A C 1
ATOM 4388 O O . THR A 1 559 ? 2.678 24.783 -17.727 1.00 31.36 559 THR A O 1
ATOM 4391 N N . THR A 1 560 ? 1.979 23.443 -16.065 1.00 32.81 560 THR A N 1
ATOM 4392 C CA . THR A 1 560 ? 3.248 22.716 -15.869 1.00 32.81 560 THR A CA 1
ATOM 4393 C C . THR A 1 560 ? 3.174 21.267 -16.355 1.00 32.81 560 THR A C 1
ATOM 4395 O O . THR A 1 560 ? 4.198 20.736 -16.785 1.00 32.81 560 THR A O 1
ATOM 4398 N N . ALA A 1 561 ? 1.973 20.687 -16.447 1.00 34.50 561 ALA A N 1
ATOM 4399 C CA . ALA A 1 561 ? 1.689 19.514 -17.270 1.00 34.50 561 ALA A CA 1
ATOM 4400 C C . ALA A 1 561 ? 1.784 19.873 -18.772 1.00 34.50 561 ALA A C 1
ATOM 4402 O O . ALA A 1 561 ? 0.813 20.273 -19.414 1.00 34.50 561 ALA A O 1
ATOM 4403 N N . THR A 1 562 ? 2.986 19.786 -19.354 1.00 28.02 562 THR A N 1
ATOM 4404 C CA . THR A 1 562 ? 3.215 20.124 -20.776 1.00 28.02 562 THR A CA 1
ATOM 4405 C C . THR A 1 562 ? 2.771 19.041 -21.760 1.00 28.02 562 THR A C 1
ATOM 4407 O O . THR A 1 562 ? 2.674 19.310 -22.962 1.00 28.02 562 THR A O 1
ATOM 4410 N N . ASP A 1 563 ? 2.480 17.839 -21.273 1.00 35.75 563 ASP A N 1
ATOM 4411 C CA . ASP A 1 563 ? 2.130 16.685 -22.095 1.00 35.75 563 ASP A CA 1
ATOM 4412 C C . ASP A 1 563 ? 0.622 16.706 -22.380 1.00 35.75 563 ASP A C 1
ATOM 4414 O O . ASP A 1 563 ? -0.207 16.401 -21.531 1.00 35.75 563 ASP A O 1
ATOM 4418 N N . ASN A 1 564 ? 0.261 17.117 -23.599 1.00 29.22 564 ASN A N 1
ATOM 4419 C CA . ASN A 1 564 ? -1.122 17.377 -24.027 1.00 29.22 564 ASN A CA 1
ATOM 4420 C C . ASN A 1 564 ? -1.913 16.085 -24.361 1.00 29.22 564 ASN A C 1
ATOM 4422 O O . ASN A 1 564 ? -2.755 16.084 -25.261 1.00 29.22 564 ASN A O 1
ATOM 4426 N N . ASP A 1 565 ? -1.647 14.988 -23.650 1.00 38.47 565 ASP A N 1
ATOM 4427 C CA . ASP A 1 565 ? -2.332 13.701 -23.816 1.00 38.47 565 ASP A CA 1
ATOM 4428 C C . ASP A 1 565 ? -3.554 13.631 -22.883 1.00 38.47 565 ASP A C 1
ATOM 4430 O O . ASP A 1 565 ? -3.563 12.926 -21.876 1.00 38.47 565 ASP A O 1
ATOM 4434 N N . THR A 1 566 ? -4.620 14.361 -23.230 1.00 32.53 566 THR A N 1
ATOM 4435 C CA . THR A 1 566 ? -5.927 14.245 -22.558 1.00 32.53 566 THR A CA 1
ATOM 4436 C C . THR A 1 566 ? -6.537 12.871 -22.872 1.00 32.53 566 THR A C 1
ATOM 4438 O O . THR A 1 566 ? -7.277 12.703 -23.848 1.00 32.53 566 THR A O 1
ATOM 4441 N N . PHE A 1 567 ? -6.166 11.850 -22.095 1.00 37.50 567 PHE A N 1
ATOM 4442 C CA . PHE A 1 567 ? -6.655 10.485 -22.280 1.00 37.50 567 PHE A CA 1
ATOM 4443 C C . PHE A 1 567 ? -8.177 10.435 -22.108 1.00 37.50 567 PHE A C 1
ATOM 4445 O O . PHE A 1 567 ? -8.734 10.984 -21.164 1.00 37.50 567 PHE A O 1
ATOM 4452 N N . GLY A 1 568 ? -8.850 9.779 -23.059 1.00 31.62 568 GLY A N 1
ATOM 4453 C CA . GLY A 1 568 ? -10.295 9.880 -23.286 1.00 31.62 568 GLY A CA 1
ATOM 4454 C C . GLY A 1 568 ? -11.203 9.170 -22.277 1.00 31.62 568 GLY A C 1
ATOM 4455 O O . GLY A 1 568 ? -12.126 8.468 -22.695 1.00 31.62 568 GLY A O 1
ATOM 4456 N N . TRP A 1 569 ? -10.979 9.363 -20.979 1.00 35.44 569 TRP A N 1
ATOM 4457 C CA . TRP A 1 569 ? -12.019 9.191 -19.970 1.00 35.44 569 TRP A CA 1
ATOM 4458 C C . TRP A 1 569 ? -13.052 10.310 -20.180 1.00 35.44 569 TRP A C 1
ATOM 4460 O O . TRP A 1 569 ? -12.769 11.478 -19.948 1.00 35.44 569 TRP A O 1
ATOM 4470 N N . GLY A 1 570 ? -14.233 9.979 -20.702 1.00 32.47 570 GLY A N 1
ATOM 4471 C CA . GLY A 1 570 ? -15.332 10.943 -20.817 1.00 32.47 570 GLY A CA 1
ATOM 4472 C C . GLY A 1 570 ? -16.110 11.022 -19.506 1.00 32.47 570 GLY A C 1
ATOM 4473 O O . GLY A 1 570 ? -16.460 9.970 -18.980 1.00 32.47 570 GLY A O 1
ATOM 4474 N N . GLU A 1 571 ? -16.395 12.240 -19.029 1.00 42.47 571 GLU A N 1
ATOM 4475 C CA . GLU A 1 571 ? -17.068 12.517 -17.743 1.00 42.47 571 GLU A CA 1
ATOM 4476 C C . GLU A 1 571 ? -16.337 11.832 -16.568 1.00 42.47 571 GLU A C 1
ATOM 4478 O O . GLU A 1 571 ? -16.682 10.745 -16.099 1.00 42.47 571 GLU A O 1
ATOM 4483 N N . VAL A 1 572 ? -15.247 12.464 -16.118 1.00 50.53 572 VAL A N 1
ATOM 4484 C CA . VAL A 1 572 ? -14.267 11.850 -15.211 1.00 50.53 572 VAL A CA 1
ATOM 4485 C C . VAL A 1 572 ? -14.741 11.888 -13.751 1.00 50.53 572 VAL A C 1
ATOM 4487 O O . VAL A 1 572 ? -14.253 12.660 -12.939 1.00 50.53 572 VAL A O 1
ATOM 4490 N N . ASP A 1 573 ? -15.731 11.054 -13.406 1.00 63.03 573 ASP A N 1
ATOM 4491 C CA . ASP A 1 573 ? -16.035 10.751 -11.994 1.00 63.03 573 ASP A CA 1
ATOM 4492 C C . ASP A 1 573 ? -14.759 10.221 -11.295 1.00 63.03 573 ASP A C 1
ATOM 4494 O O . ASP A 1 573 ? -14.076 9.356 -11.864 1.00 63.03 573 ASP A O 1
ATOM 4498 N N . GLY A 1 574 ? -14.497 10.632 -10.050 1.00 71.38 574 GLY A N 1
ATOM 4499 C CA . GLY A 1 574 ? -13.591 9.921 -9.141 1.00 71.38 574 GLY A CA 1
ATOM 4500 C C . GLY A 1 574 ? -14.074 8.486 -8.898 1.00 71.38 574 GLY A C 1
ATOM 4501 O O . GLY A 1 574 ? -15.179 8.111 -9.302 1.00 71.38 574 GLY A O 1
ATOM 4502 N N . ILE A 1 575 ? -13.263 7.633 -8.277 1.00 80.62 575 ILE A N 1
ATOM 4503 C CA . ILE A 1 575 ? -13.658 6.256 -7.953 1.00 80.62 575 ILE A CA 1
ATOM 4504 C C . ILE A 1 575 ? -14.595 6.173 -6.742 1.00 80.62 575 ILE A C 1
ATOM 4506 O O . ILE A 1 575 ? -15.381 5.221 -6.698 1.00 80.62 575 ILE A O 1
ATOM 4510 N N . ALA A 1 576 ? -14.541 7.139 -5.812 1.00 88.31 576 ALA A N 1
ATOM 4511 C CA . ALA A 1 576 ? -15.380 7.230 -4.609 1.00 88.31 576 ALA A CA 1
ATOM 4512 C C . ALA A 1 576 ? -15.554 5.861 -3.920 1.00 88.31 576 ALA A C 1
ATOM 4514 O O . ALA A 1 576 ? -16.589 5.187 -4.048 1.00 88.31 576 ALA A O 1
ATOM 4515 N N . ALA A 1 577 ? -14.476 5.405 -3.286 1.00 90.00 577 ALA A N 1
ATOM 4516 C CA . ALA A 1 577 ? -14.268 3.995 -2.991 1.00 90.00 577 ALA A CA 1
ATOM 4517 C C . ALA A 1 577 ? -14.551 3.578 -1.539 1.00 90.00 577 ALA A C 1
ATOM 4519 O O . ALA A 1 577 ? -14.578 4.383 -0.610 1.00 90.00 577 ALA A O 1
ATOM 4520 N N . VAL A 1 578 ? -14.746 2.273 -1.351 1.00 96.25 578 VAL A N 1
ATOM 4521 C CA . VAL A 1 578 ? -14.913 1.625 -0.046 1.00 96.25 578 VAL A CA 1
ATOM 4522 C C . VAL A 1 578 ? -14.206 0.272 -0.039 1.00 96.25 578 VAL A C 1
ATOM 4524 O O . VAL A 1 578 ? -14.386 -0.538 -0.949 1.00 96.25 578 VAL A O 1
ATOM 4527 N N . ALA A 1 579 ? -13.402 0.011 0.988 1.00 97.19 579 ALA A N 1
ATOM 4528 C CA . ALA A 1 579 ? -12.780 -1.288 1.211 1.00 97.19 579 ALA A CA 1
ATOM 4529 C C . ALA A 1 579 ? -13.663 -2.143 2.129 1.00 97.19 579 ALA A C 1
ATOM 4531 O O . ALA A 1 579 ? -13.916 -1.800 3.285 1.00 97.19 579 ALA A O 1
ATOM 4532 N N . LEU A 1 580 ? -14.149 -3.261 1.601 1.00 97.88 580 LEU A N 1
ATOM 4533 C CA . LEU A 1 580 ? -15.044 -4.197 2.270 1.00 97.88 580 LEU A CA 1
ATOM 4534 C C . LEU A 1 580 ? -14.214 -5.341 2.856 1.00 97.88 580 LEU A C 1
ATOM 4536 O O . LEU A 1 580 ? -13.694 -6.169 2.118 1.00 97.88 580 LEU A O 1
ATOM 4540 N N . PHE A 1 581 ? -14.090 -5.386 4.181 1.00 97.81 581 PHE A N 1
ATOM 4541 C CA . PHE A 1 581 ? -13.434 -6.470 4.912 1.00 97.81 581 PHE A CA 1
ATOM 4542 C C . PHE A 1 581 ? -14.508 -7.479 5.316 1.00 97.81 581 PHE A C 1
ATOM 4544 O O . PHE A 1 581 ? -15.275 -7.242 6.256 1.00 97.81 581 PHE A O 1
ATOM 4551 N N . ARG A 1 582 ? -14.598 -8.584 4.578 1.00 97.06 582 ARG A N 1
ATOM 4552 C CA . ARG A 1 582 ? -15.635 -9.611 4.720 1.00 97.06 582 ARG A CA 1
ATOM 4553 C C . ARG A 1 582 ? -15.094 -10.771 5.540 1.00 97.06 582 ARG A C 1
ATOM 4555 O O . ARG A 1 582 ? -14.170 -11.462 5.127 1.00 97.06 582 ARG A O 1
ATOM 4562 N N . PHE A 1 583 ? -15.666 -10.977 6.714 1.00 95.62 583 PHE A N 1
ATOM 4563 C CA . PHE A 1 583 ? -15.196 -11.957 7.683 1.00 95.62 583 PHE A CA 1
ATOM 4564 C C . PHE A 1 583 ? -15.865 -13.306 7.431 1.00 95.62 583 PHE A C 1
ATOM 4566 O O . PHE A 1 583 ? -17.087 -13.419 7.523 1.00 95.62 583 PHE A O 1
ATOM 4573 N N . THR A 1 584 ? -15.069 -14.328 7.137 1.00 90.25 584 THR A N 1
ATOM 4574 C CA . THR A 1 584 ? -15.496 -15.722 6.963 1.00 90.25 584 THR A CA 1
ATOM 4575 C C . THR A 1 584 ? -15.004 -16.573 8.146 1.00 90.25 584 THR A C 1
ATOM 4577 O O . THR A 1 584 ? -14.308 -16.085 9.042 1.00 90.25 584 THR A O 1
ATOM 4580 N N . ASN A 1 585 ? -15.390 -17.854 8.191 1.00 82.00 585 ASN A N 1
ATOM 4581 C CA . ASN A 1 585 ? -14.884 -18.835 9.165 1.00 82.00 585 ASN A CA 1
ATOM 4582 C C . ASN A 1 585 ? -15.061 -18.419 10.650 1.00 82.00 585 ASN A C 1
ATOM 4584 O O . ASN A 1 585 ? -14.206 -18.665 11.500 1.00 82.00 585 ASN A O 1
ATOM 4588 N N . GLY A 1 586 ? -16.165 -17.743 10.994 1.00 74.88 586 GLY A N 1
ATOM 4589 C CA . GLY A 1 586 ? -16.370 -17.208 12.344 1.00 74.88 586 GLY A CA 1
ATOM 4590 C C . GLY A 1 586 ? -15.479 -16.001 12.660 1.00 74.88 586 GLY A C 1
ATOM 4591 O O . GLY A 1 586 ? -15.229 -15.701 13.831 1.00 74.88 586 GLY A O 1
ATOM 4592 N N . GLY A 1 587 ? -14.999 -15.296 11.638 1.00 76.00 587 GLY A N 1
ATOM 4593 C CA . GLY A 1 587 ? -14.169 -14.102 11.742 1.00 76.00 587 GLY A CA 1
ATOM 4594 C C . GLY A 1 587 ? -12.715 -14.366 12.132 1.00 76.00 587 GLY A C 1
ATOM 4595 O O . GLY A 1 587 ? -12.162 -13.598 12.928 1.00 76.00 587 GLY A O 1
ATOM 4596 N N . SER A 1 588 ? -12.107 -15.444 11.631 1.00 79.12 588 SER A N 1
ATOM 4597 C CA . SER A 1 588 ? -10.641 -15.579 11.548 1.00 79.12 588 SER A CA 1
ATOM 4598 C C . SER A 1 588 ? -10.117 -15.085 10.203 1.00 79.12 588 SER A C 1
ATOM 4600 O O . SER A 1 588 ? -9.181 -14.287 10.162 1.00 79.12 588 SER A O 1
ATOM 4602 N N . ASP A 1 589 ? -10.783 -15.513 9.136 1.00 89.19 589 ASP A N 1
ATOM 4603 C CA . ASP A 1 589 ? -10.356 -15.340 7.758 1.00 89.19 589 ASP A CA 1
ATOM 4604 C C . ASP A 1 589 ? -11.119 -14.147 7.167 1.00 89.19 589 ASP A C 1
ATOM 4606 O O . ASP A 1 589 ? -12.280 -13.898 7.514 1.00 89.19 589 ASP A O 1
ATOM 4610 N N . VAL A 1 590 ? -10.446 -13.347 6.344 1.00 93.31 590 VAL A N 1
ATOM 4611 C CA . VAL A 1 590 ? -10.948 -12.044 5.904 1.00 93.31 590 VAL A CA 1
ATOM 4612 C C . VAL A 1 590 ? -10.649 -11.847 4.427 1.00 93.31 590 VAL A C 1
ATOM 4614 O O . VAL A 1 590 ? -9.491 -11.750 4.022 1.00 93.31 590 VAL A O 1
ATOM 4617 N N . ASP A 1 591 ? -11.709 -11.762 3.633 1.00 92.88 591 ASP A N 1
ATOM 4618 C CA . ASP A 1 591 ? -11.666 -11.376 2.230 1.00 92.88 591 ASP A CA 1
ATOM 4619 C C . ASP A 1 591 ? -11.802 -9.855 2.132 1.00 92.88 591 ASP A C 1
ATOM 4621 O O . ASP A 1 591 ? -12.838 -9.288 2.487 1.00 92.88 591 ASP A O 1
ATOM 4625 N N . ILE A 1 592 ? -10.749 -9.187 1.668 1.00 91.88 592 ILE A N 1
ATOM 4626 C CA . ILE A 1 592 ? -10.782 -7.761 1.341 1.00 91.88 592 ILE A CA 1
ATOM 4627 C C . ILE A 1 592 ? -11.279 -7.605 -0.094 1.00 91.88 592 ILE A C 1
ATOM 4629 O O . ILE A 1 592 ? -10.850 -8.338 -0.986 1.00 91.88 592 ILE A O 1
ATOM 4633 N N . GLU A 1 593 ? -12.143 -6.621 -0.330 1.00 92.88 593 GLU A N 1
ATOM 4634 C CA . GLU A 1 593 ? -12.463 -6.129 -1.669 1.00 92.88 593 GLU A CA 1
ATOM 4635 C C . GLU A 1 593 ? -12.497 -4.600 -1.709 1.00 92.88 593 GLU A C 1
ATOM 4637 O O . GLU A 1 593 ? -13.235 -3.990 -0.935 1.00 92.88 593 GLU A O 1
ATOM 4642 N N . TYR A 1 594 ? -11.758 -3.967 -2.625 1.00 90.81 594 TYR A N 1
ATOM 4643 C CA . TYR A 1 594 ? -11.774 -2.509 -2.778 1.00 90.81 594 TYR A CA 1
ATOM 4644 C C . TYR A 1 594 ? -12.712 -2.115 -3.927 1.00 90.81 594 TYR A C 1
ATOM 4646 O O . TYR A 1 594 ? -12.495 -2.481 -5.082 1.00 90.81 594 TYR A O 1
ATOM 4654 N N . TYR A 1 595 ? -13.804 -1.420 -3.609 1.00 93.75 595 TYR A N 1
ATOM 4655 C CA . TYR A 1 595 ? -14.938 -1.210 -4.512 1.00 93.75 595 TYR A CA 1
ATOM 4656 C C . TYR A 1 595 ? -15.150 0.266 -4.857 1.00 93.75 595 TYR A C 1
ATOM 4658 O O . TYR A 1 595 ? -15.216 1.107 -3.964 1.00 93.75 595 TYR A O 1
ATOM 4666 N N . SER A 1 596 ? -15.323 0.570 -6.144 1.00 91.12 596 SER A N 1
ATOM 4667 C CA . SER A 1 596 ? -15.680 1.896 -6.651 1.00 91.12 596 SER A CA 1
ATOM 4668 C C . SER A 1 596 ? -17.190 2.023 -6.835 1.00 91.12 596 SER A C 1
ATOM 4670 O O . SER A 1 596 ? -17.793 1.333 -7.664 1.00 91.12 596 SER A O 1
ATOM 4672 N N . THR A 1 597 ? -17.801 2.960 -6.108 1.00 90.88 597 THR A N 1
ATOM 4673 C CA . THR A 1 597 ? -19.259 3.173 -6.153 1.00 90.88 597 THR A CA 1
ATOM 4674 C C . THR A 1 597 ? -19.728 3.964 -7.378 1.00 90.88 597 THR A C 1
ATOM 4676 O O . THR A 1 597 ? -20.905 3.897 -7.731 1.00 90.88 597 THR A O 1
ATOM 4679 N N . THR A 1 598 ? -18.825 4.666 -8.071 1.00 84.31 598 THR A N 1
ATOM 4680 C CA . THR A 1 598 ? -19.111 5.376 -9.332 1.00 84.31 598 THR A CA 1
ATOM 4681 C C . THR A 1 598 ? -18.928 4.495 -10.566 1.00 84.31 598 THR A C 1
ATOM 4683 O O . THR A 1 598 ? -19.675 4.648 -11.531 1.00 84.31 598 THR A O 1
ATOM 4686 N N . LYS A 1 599 ? -17.951 3.572 -10.562 1.00 84.06 599 LYS A N 1
ATOM 4687 C CA . LYS A 1 599 ? -17.675 2.686 -11.710 1.00 84.06 599 LYS A CA 1
ATOM 4688 C C . LYS A 1 599 ? -18.433 1.353 -11.663 1.00 84.06 599 LYS A C 1
ATOM 4690 O O . LYS A 1 599 ? -18.412 0.646 -12.668 1.00 84.06 599 LYS A O 1
ATOM 4695 N N . ASP A 1 600 ? -19.092 1.037 -10.542 1.00 89.75 600 ASP A N 1
ATOM 4696 C CA . ASP A 1 600 ? -19.828 -0.217 -10.274 1.00 89.75 600 ASP A CA 1
ATOM 4697 C C . ASP A 1 600 ? -18.921 -1.471 -10.317 1.00 89.75 600 ASP A C 1
ATOM 4699 O O . ASP A 1 600 ? -19.303 -2.536 -10.804 1.00 89.75 600 ASP A O 1
ATOM 4703 N N . LYS A 1 601 ? -17.656 -1.316 -9.884 1.00 90.44 601 LYS A N 1
ATOM 4704 C CA . LYS A 1 601 ? -16.567 -2.292 -10.092 1.00 90.44 601 LYS A CA 1
ATOM 4705 C C . LYS A 1 601 ? -15.544 -2.316 -8.964 1.00 90.44 601 LYS A C 1
ATOM 4707 O O . LYS A 1 601 ? -15.366 -1.348 -8.231 1.00 90.44 601 LYS A O 1
ATOM 4712 N N . TYR A 1 602 ? -14.801 -3.415 -8.908 1.00 89.25 602 TYR A N 1
ATOM 4713 C CA . TYR A 1 602 ? -13.683 -3.618 -7.993 1.00 89.25 602 TYR A CA 1
ATOM 4714 C C . TYR A 1 602 ? -12.377 -3.082 -8.594 1.00 89.25 602 TYR A C 1
ATOM 4716 O O . TYR A 1 602 ? -12.121 -3.259 -9.790 1.00 89.25 602 TYR A O 1
ATOM 4724 N N . PHE A 1 603 ? -11.569 -2.409 -7.777 1.00 82.94 603 PHE A N 1
ATOM 4725 C CA . PHE A 1 603 ? -10.424 -1.603 -8.199 1.00 82.94 603 PHE A CA 1
ATOM 4726 C C . PHE A 1 603 ? -9.093 -2.296 -7.881 1.00 82.94 603 PHE A C 1
ATOM 4728 O O . PHE A 1 603 ? -8.783 -2.535 -6.718 1.00 82.94 603 PHE A O 1
ATOM 4735 N N . TYR A 1 604 ? -8.306 -2.571 -8.928 1.00 76.75 604 TYR A N 1
ATOM 4736 C CA . TYR A 1 604 ? -7.067 -3.367 -8.967 1.00 76.75 604 TYR A CA 1
ATOM 4737 C C . TYR A 1 604 ? -7.236 -4.787 -8.430 1.00 76.75 604 TYR A C 1
ATOM 4739 O O . TYR A 1 604 ? -7.413 -4.978 -7.235 1.00 76.75 604 TYR A O 1
ATOM 4747 N N . SER A 1 605 ? -7.055 -5.817 -9.258 1.00 78.25 605 SER A N 1
ATOM 4748 C CA . SER A 1 605 ? -7.138 -7.228 -8.828 1.00 78.25 605 SER A CA 1
ATOM 4749 C C . SER A 1 605 ? -6.292 -7.587 -7.599 1.00 78.25 605 SER A C 1
ATOM 4751 O O . SER A 1 605 ? -6.735 -8.444 -6.830 1.00 78.25 605 SER A O 1
ATOM 4753 N N . ALA A 1 606 ? -5.147 -6.918 -7.405 1.00 76.75 606 ALA A N 1
ATOM 4754 C CA . ALA A 1 606 ? -4.276 -7.024 -6.233 1.00 76.75 606 ALA A CA 1
ATOM 4755 C C . ALA A 1 606 ? -4.985 -6.663 -4.918 1.00 76.75 606 ALA A C 1
ATOM 4757 O O . ALA A 1 606 ? -4.767 -7.329 -3.915 1.00 76.75 606 ALA A O 1
ATOM 4758 N N . ASN A 1 607 ? -5.891 -5.680 -4.936 1.00 80.06 607 ASN A N 1
ATOM 4759 C CA . ASN A 1 607 ? -6.619 -5.180 -3.764 1.00 80.06 607 ASN A CA 1
ATOM 4760 C C . ASN A 1 607 ? -7.818 -6.064 -3.363 1.00 80.06 607 ASN A C 1
ATOM 4762 O O . ASN A 1 607 ? -8.568 -5.710 -2.456 1.00 80.06 607 ASN A O 1
ATOM 4766 N N . GLN A 1 608 ? -8.021 -7.207 -4.032 1.00 82.44 608 GLN A N 1
ATOM 4767 C CA . GLN A 1 608 ? -8.979 -8.230 -3.607 1.00 82.44 608 GLN A CA 1
ATOM 4768 C C . GLN A 1 608 ? -8.207 -9.476 -3.177 1.00 82.44 608 GLN A C 1
ATOM 4770 O O . GLN A 1 608 ? -7.791 -10.259 -4.036 1.00 82.44 608 GLN A O 1
ATOM 4775 N N . PHE A 1 609 ? -8.034 -9.700 -1.881 1.00 83.69 609 PHE A N 1
ATOM 4776 C CA . PHE A 1 609 ? -7.273 -10.840 -1.370 1.00 83.69 609 PHE A CA 1
ATOM 4777 C C . PHE A 1 609 ? -7.826 -11.344 -0.040 1.00 83.69 609 PHE A C 1
ATOM 4779 O O . PHE A 1 609 ? -8.392 -10.586 0.746 1.00 83.69 609 PHE A O 1
ATOM 4786 N N . THR A 1 610 ? -7.636 -12.638 0.203 1.00 84.81 610 THR A N 1
ATOM 4787 C CA . THR A 1 610 ? -7.990 -13.304 1.456 1.00 84.81 610 THR A CA 1
ATOM 4788 C C . THR A 1 610 ? -6.760 -13.383 2.356 1.00 84.81 610 THR A C 1
ATOM 4790 O O . THR A 1 610 ? -5.677 -13.739 1.887 1.00 84.81 610 THR A O 1
ATOM 4793 N N . PHE A 1 611 ? -6.911 -13.116 3.651 1.00 82.88 611 PHE A N 1
ATOM 4794 C CA . PHE A 1 611 ? -5.888 -13.409 4.659 1.00 82.88 611 PHE A CA 1
ATOM 4795 C C . PHE A 1 611 ? -6.526 -13.986 5.929 1.00 82.88 611 PHE A C 1
ATOM 4797 O O . PHE A 1 611 ? -7.637 -13.609 6.292 1.00 82.88 611 PHE A O 1
ATOM 4804 N N . ASP A 1 612 ? -5.824 -14.876 6.636 1.00 84.31 612 ASP A N 1
ATOM 4805 C CA . ASP A 1 612 ? -6.175 -15.205 8.023 1.00 84.31 612 ASP A CA 1
ATOM 4806 C C . ASP A 1 612 ? -5.476 -14.209 8.957 1.00 84.31 612 ASP A C 1
ATOM 4808 O O . ASP A 1 612 ? -4.251 -14.053 8.972 1.00 84.31 612 ASP A O 1
ATOM 4812 N N . MET A 1 613 ? -6.288 -13.518 9.749 1.00 85.94 613 MET A N 1
ATOM 4813 C CA . MET A 1 613 ? -5.895 -12.538 10.764 1.00 85.94 613 MET A CA 1
ATOM 4814 C C . MET A 1 613 ? -5.117 -13.169 11.940 1.00 85.94 613 MET A C 1
ATOM 4816 O O . MET A 1 613 ? -4.574 -12.468 12.798 1.00 85.94 613 MET A O 1
ATOM 4820 N N . ASN A 1 614 ? -5.099 -14.496 12.019 1.00 77.69 614 ASN A N 1
ATOM 4821 C CA . ASN A 1 614 ? -4.436 -15.306 13.036 1.00 77.69 614 ASN A CA 1
ATOM 4822 C C . ASN A 1 614 ? -3.341 -16.191 12.441 1.00 77.69 614 ASN A C 1
ATOM 4824 O O . ASN A 1 614 ? -2.718 -16.924 13.206 1.00 77.69 614 ASN A O 1
ATOM 4828 N N . ALA A 1 615 ? -3.096 -16.112 11.129 1.00 66.94 615 ALA A N 1
ATOM 4829 C CA . ALA A 1 615 ? -2.022 -16.860 10.511 1.00 66.94 615 ALA A CA 1
ATOM 4830 C C . ALA A 1 615 ? -0.683 -16.429 11.106 1.00 66.94 615 ALA A C 1
ATOM 4832 O O . ALA A 1 615 ? -0.322 -15.246 11.141 1.00 66.94 615 ALA A O 1
ATOM 4833 N N . ASP A 1 616 ? 0.076 -17.432 11.515 1.00 54.62 616 ASP A N 1
ATOM 4834 C CA . ASP A 1 616 ? 1.519 -17.353 11.539 1.00 54.62 616 ASP A CA 1
ATOM 4835 C C . ASP A 1 616 ? 1.974 -17.563 10.086 1.00 54.62 616 ASP A C 1
ATOM 4837 O O . ASP A 1 616 ? 2.128 -18.695 9.632 1.00 54.62 616 ASP A O 1
ATOM 4841 N N . LYS A 1 617 ? 2.135 -16.473 9.318 1.00 43.78 617 LYS A N 1
ATOM 4842 C CA . LYS A 1 617 ? 3.088 -16.516 8.198 1.00 43.78 617 LYS A CA 1
ATOM 4843 C C . LYS A 1 617 ? 4.453 -16.818 8.821 1.00 43.78 617 LYS A C 1
ATOM 4845 O O . LYS A 1 617 ? 4.777 -16.200 9.834 1.00 43.78 617 LYS A O 1
ATOM 4850 N N . ASP A 1 618 ? 5.207 -17.758 8.253 1.00 37.31 618 ASP A N 1
ATOM 4851 C CA . ASP A 1 618 ? 6.479 -18.241 8.809 1.00 37.31 618 ASP A CA 1
ATOM 4852 C C . ASP A 1 618 ? 7.591 -17.165 8.765 1.00 37.31 618 ASP A C 1
ATOM 4854 O O . ASP A 1 618 ? 8.475 -17.218 7.919 1.00 37.31 618 ASP A O 1
ATOM 4858 N N . GLU A 1 619 ? 7.510 -16.218 9.710 1.00 37.56 619 GLU A N 1
ATOM 4859 C CA . GLU A 1 619 ? 8.581 -15.539 10.460 1.00 37.56 619 GLU A CA 1
ATOM 4860 C C . GLU A 1 619 ? 9.743 -14.857 9.688 1.00 37.56 619 GLU A C 1
ATOM 4862 O O . GLU A 1 619 ? 10.428 -15.445 8.853 1.00 37.56 619 GLU A O 1
ATOM 4867 N N . PRO A 1 620 ? 10.109 -13.634 10.118 1.00 31.45 620 PRO A N 1
ATOM 4868 C CA . PRO A 1 620 ? 11.271 -13.580 11.014 1.00 31.45 620 PRO A CA 1
ATOM 4869 C C . PRO A 1 620 ? 10.950 -13.131 12.454 1.00 31.45 620 PRO A C 1
ATOM 4871 O O . PRO A 1 620 ? 11.093 -11.969 12.811 1.00 31.45 620 PRO A O 1
ATOM 4874 N N . ASN A 1 621 ? 10.661 -14.141 13.279 1.00 34.16 621 ASN A N 1
ATOM 4875 C CA . ASN A 1 621 ? 10.846 -14.301 14.724 1.00 34.16 621 ASN A CA 1
ATOM 4876 C C . ASN A 1 621 ? 10.214 -13.272 15.694 1.00 34.16 621 ASN A C 1
ATOM 4878 O O . ASN A 1 621 ? 10.595 -12.109 15.722 1.00 34.16 621 ASN A O 1
ATOM 4882 N N . ASP A 1 622 ? 9.394 -13.776 16.629 1.00 36.94 622 ASP A N 1
ATOM 4883 C CA . ASP A 1 622 ? 9.321 -13.422 18.075 1.00 36.94 622 ASP A CA 1
ATOM 4884 C C . ASP A 1 622 ? 9.666 -11.964 18.478 1.00 36.94 622 ASP A C 1
ATOM 4886 O O . ASP A 1 622 ? 10.563 -11.724 19.288 1.00 36.94 622 ASP A O 1
ATOM 4890 N N . VAL A 1 623 ? 8.966 -10.988 17.888 1.00 39.66 623 VAL A N 1
ATOM 4891 C CA . VAL A 1 623 ? 9.254 -9.542 17.992 1.00 39.66 623 VAL A CA 1
ATOM 4892 C C . VAL A 1 623 ? 9.327 -9.054 19.446 1.00 39.66 623 VAL A C 1
ATOM 4894 O O . VAL A 1 623 ? 8.310 -8.792 20.103 1.00 39.66 623 VAL A O 1
ATOM 4897 N N . TRP A 1 624 ? 10.547 -8.830 19.939 1.00 45.38 624 TRP A N 1
ATOM 4898 C CA . TRP A 1 624 ? 10.762 -8.073 21.174 1.00 45.38 624 TRP A CA 1
ATOM 4899 C C . TRP A 1 624 ? 10.260 -6.627 20.994 1.00 45.38 624 TRP A C 1
ATOM 4901 O O . TRP A 1 624 ? 10.646 -5.919 20.073 1.00 45.38 624 TRP A O 1
ATOM 4911 N N . GLY A 1 625 ? 9.409 -6.159 21.908 1.00 42.00 625 GLY A N 1
ATOM 4912 C CA . GLY A 1 625 ? 8.638 -4.917 21.761 1.00 42.00 625 GLY A CA 1
ATOM 4913 C C . GLY A 1 625 ? 9.376 -3.580 21.891 1.00 42.00 625 GLY A C 1
ATOM 4914 O O . GLY A 1 625 ? 8.835 -2.682 22.535 1.00 42.00 625 GLY A O 1
ATOM 4915 N N . GLY A 1 626 ? 10.602 -3.434 21.382 1.00 46.69 626 GLY A N 1
ATOM 4916 C CA . GLY A 1 626 ? 11.323 -2.151 21.323 1.00 46.69 626 GLY A CA 1
ATOM 4917 C C . GLY A 1 626 ? 11.693 -1.513 22.676 1.00 46.69 626 GLY A C 1
ATOM 4918 O O . GLY A 1 626 ? 12.206 -0.395 22.715 1.00 46.69 626 GLY A O 1
ATOM 4919 N N . ALA A 1 627 ? 11.425 -2.186 23.797 1.00 45.47 627 ALA A N 1
ATOM 4920 C CA . ALA A 1 627 ? 11.572 -1.639 25.144 1.00 45.47 627 ALA A CA 1
ATOM 4921 C C . ALA A 1 627 ? 12.967 -1.901 25.741 1.00 45.47 627 ALA A C 1
ATOM 4923 O O . ALA A 1 627 ? 13.467 -3.030 25.687 1.00 45.47 627 ALA A O 1
ATOM 4924 N N . GLU A 1 628 ? 13.565 -0.881 26.374 1.00 52.84 628 GLU A N 1
ATOM 4925 C CA . GLU A 1 628 ? 14.778 -1.056 27.186 1.00 52.84 628 GLU A CA 1
ATOM 4926 C C . GLU A 1 628 ? 14.511 -2.023 28.353 1.00 52.84 628 GLU A C 1
ATOM 4928 O O . GLU A 1 628 ? 13.493 -1.935 29.044 1.00 52.84 628 GLU A O 1
ATOM 4933 N N . VAL A 1 629 ? 15.433 -2.960 28.581 1.00 69.94 629 VAL A N 1
ATOM 4934 C CA . VAL A 1 629 ? 15.391 -3.886 29.721 1.00 69.94 629 VAL A CA 1
ATOM 4935 C C . VAL A 1 629 ? 16.771 -3.912 30.363 1.00 69.94 629 VAL A C 1
ATOM 4937 O O . VAL A 1 629 ? 17.772 -4.132 29.684 1.00 69.94 629 VAL A O 1
ATOM 4940 N N . VAL A 1 630 ? 16.824 -3.689 31.678 1.00 82.19 630 VAL A N 1
ATOM 4941 C CA . VAL A 1 630 ? 18.084 -3.682 32.431 1.00 82.19 630 VAL A CA 1
ATOM 4942 C C . VAL A 1 630 ? 18.657 -5.110 32.480 1.00 82.19 630 VAL A C 1
ATOM 4944 O O . VAL A 1 630 ? 17.981 -6.002 33.006 1.00 82.19 630 VAL A O 1
ATOM 4947 N N . PRO A 1 631 ? 19.880 -5.354 31.973 1.00 87.06 631 PRO A N 1
ATOM 4948 C CA . PRO A 1 631 ? 20.506 -6.671 31.990 1.00 87.06 631 PRO A CA 1
ATOM 4949 C C . PRO A 1 631 ? 20.832 -7.131 33.416 1.00 87.06 631 PRO A C 1
ATOM 4951 O O . PRO A 1 631 ? 21.108 -6.331 34.312 1.00 87.06 631 PRO A O 1
ATOM 4954 N N . GLN A 1 632 ? 20.843 -8.449 33.629 1.00 85.38 632 GLN A N 1
ATOM 4955 C CA . GLN A 1 632 ? 21.261 -9.038 34.907 1.00 85.38 632 GLN A CA 1
ATOM 4956 C C . GLN A 1 632 ? 22.782 -8.939 35.095 1.00 85.38 632 GLN A C 1
ATOM 4958 O O . GLN A 1 632 ? 23.516 -8.899 34.114 1.00 85.38 632 GLN A O 1
ATOM 4963 N N . GLY A 1 633 ? 23.246 -8.937 36.347 1.00 92.50 633 GLY A N 1
ATOM 4964 C CA . GLY A 1 633 ? 24.658 -8.779 36.726 1.00 92.50 633 GLY A CA 1
ATOM 4965 C C . GLY A 1 633 ? 24.933 -7.439 37.414 1.00 92.50 633 GLY A C 1
ATOM 4966 O O . GLY A 1 633 ? 24.001 -6.707 37.758 1.00 92.50 633 GLY A O 1
ATOM 4967 N N . GLN A 1 634 ? 26.207 -7.112 37.644 1.00 91.94 634 GLN A N 1
ATOM 4968 C CA . GLN A 1 634 ? 26.645 -5.852 38.275 1.00 91.94 634 GLN A CA 1
ATOM 4969 C C . GLN A 1 634 ? 27.716 -5.104 37.461 1.00 91.94 634 GLN A C 1
ATOM 4971 O O . GLN A 1 634 ? 28.285 -4.123 37.939 1.00 91.94 634 GLN A O 1
ATOM 4976 N N . GLY A 1 635 ? 28.011 -5.556 36.238 1.00 92.75 635 GLY A N 1
ATOM 4977 C CA . GLY A 1 635 ? 28.978 -4.908 35.354 1.00 92.75 635 GLY A CA 1
ATOM 4978 C C . GLY A 1 635 ? 30.447 -5.074 35.765 1.00 92.75 635 GLY A C 1
ATOM 4979 O O . GLY A 1 635 ? 31.288 -4.280 35.351 1.00 92.75 635 GLY A O 1
ATOM 4980 N N . THR A 1 636 ? 30.780 -6.074 36.585 1.00 96.69 636 THR A N 1
ATOM 4981 C CA . THR A 1 636 ? 32.157 -6.329 37.059 1.00 96.69 636 THR A CA 1
ATOM 4982 C C . THR A 1 636 ? 32.786 -7.526 36.345 1.00 96.69 636 THR A C 1
ATOM 4984 O O . THR A 1 636 ? 32.067 -8.380 35.842 1.00 96.69 636 THR A O 1
ATOM 4987 N N . GLU A 1 637 ? 34.117 -7.658 36.346 1.00 93.19 637 GLU A N 1
ATOM 4988 C CA . GLU A 1 637 ? 34.811 -8.806 35.722 1.00 93.19 637 GLU A CA 1
ATOM 4989 C C . GLU A 1 637 ? 34.295 -10.169 36.235 1.00 93.19 637 GLU A C 1
ATOM 4991 O O . GLU A 1 637 ? 34.188 -11.134 35.480 1.00 93.19 637 GLU A O 1
ATOM 4996 N N . SER A 1 638 ? 33.935 -10.241 37.521 1.00 94.81 638 SER A N 1
ATOM 4997 C CA . SER A 1 638 ? 33.394 -11.443 38.172 1.00 94.81 638 SER A CA 1
ATOM 4998 C C . SER A 1 638 ? 31.874 -11.611 38.069 1.00 94.81 638 SER A C 1
ATOM 5000 O O . SER A 1 638 ? 31.370 -12.676 38.418 1.00 94.81 638 SER A O 1
ATOM 5002 N N . ASP A 1 639 ? 31.155 -10.565 37.665 1.00 95.50 639 ASP A N 1
ATOM 5003 C CA . ASP A 1 639 ? 29.690 -10.508 37.581 1.00 95.50 639 ASP A CA 1
ATOM 5004 C C . ASP A 1 639 ? 29.284 -9.463 36.515 1.00 95.50 639 ASP A C 1
ATOM 5006 O O . ASP A 1 639 ? 28.900 -8.335 36.862 1.00 95.50 639 ASP A O 1
ATOM 5010 N N . PRO A 1 640 ? 29.498 -9.771 35.218 1.00 97.25 640 PRO A N 1
ATOM 5011 C CA . PRO A 1 640 ? 29.285 -8.840 34.112 1.00 97.25 640 PRO A CA 1
ATOM 5012 C C . PRO A 1 640 ? 27.796 -8.674 33.806 1.00 97.25 640 PRO A C 1
ATOM 5014 O O . PRO A 1 640 ? 26.987 -9.535 34.143 1.00 97.25 640 PRO A O 1
ATOM 5017 N N . TYR A 1 641 ? 27.429 -7.596 33.113 1.00 97.81 641 TYR A N 1
ATOM 5018 C CA . TYR A 1 641 ? 26.074 -7.466 32.580 1.00 97.81 641 TYR A CA 1
ATOM 5019 C C . TYR A 1 641 ? 25.826 -8.491 31.467 1.00 97.81 641 TYR A C 1
ATOM 5021 O O . TYR A 1 641 ? 26.585 -8.556 30.499 1.00 97.81 641 TYR A O 1
ATOM 5029 N N . ILE A 1 642 ? 24.767 -9.288 31.611 1.00 96.75 642 ILE A N 1
ATOM 5030 C CA . ILE A 1 642 ? 24.420 -10.391 30.712 1.00 96.75 642 ILE A CA 1
ATOM 5031 C C . ILE A 1 642 ? 23.544 -9.896 29.560 1.00 96.75 642 ILE A C 1
ATOM 5033 O O . ILE A 1 642 ? 22.449 -9.368 29.765 1.00 96.75 642 ILE A O 1
ATOM 5037 N N . ILE A 1 643 ? 24.030 -10.079 28.335 1.00 96.19 643 ILE A N 1
ATOM 5038 C CA . ILE A 1 643 ? 23.417 -9.587 27.100 1.00 96.19 643 ILE A CA 1
ATOM 5039 C C . ILE A 1 643 ? 22.943 -10.789 26.277 1.00 96.19 643 ILE A C 1
ATOM 5041 O O . ILE A 1 643 ? 23.732 -11.644 25.894 1.00 96.19 643 ILE A O 1
ATOM 5045 N N . ASN A 1 644 ? 21.638 -10.919 26.063 1.00 86.56 644 ASN A N 1
ATOM 5046 C CA . ASN A 1 644 ? 21.046 -12.091 25.397 1.00 86.56 644 ASN A CA 1
ATOM 5047 C C . ASN A 1 644 ? 19.656 -11.811 24.809 1.00 86.56 644 ASN A C 1
ATOM 5049 O O . ASN A 1 644 ? 18.866 -12.718 24.577 1.00 86.56 644 ASN A O 1
ATOM 5053 N N . HIS A 1 645 ? 19.351 -10.529 24.619 1.00 82.12 645 HIS A N 1
ATOM 5054 C CA . HIS A 1 645 ? 18.035 -10.025 24.267 1.00 82.12 645 HIS A CA 1
ATOM 5055 C C . HIS A 1 645 ? 18.206 -8.596 23.718 1.00 82.12 645 HIS A C 1
ATOM 5057 O O . HIS A 1 645 ? 18.960 -7.824 24.330 1.00 82.12 645 HIS A O 1
ATOM 5063 N N . PRO A 1 646 ? 17.546 -8.196 22.612 1.00 73.06 646 PRO A N 1
ATOM 5064 C CA . PRO A 1 646 ? 17.796 -6.894 21.982 1.00 73.06 646 PRO A CA 1
ATOM 5065 C C . PRO A 1 646 ? 17.536 -5.695 22.909 1.00 73.06 646 PRO A C 1
ATOM 5067 O O . PRO A 1 646 ? 18.256 -4.697 22.859 1.00 73.06 646 PRO A O 1
ATOM 5070 N N . GLY A 1 647 ? 16.586 -5.819 23.845 1.00 70.69 647 GLY A N 1
ATOM 5071 C CA . GLY A 1 647 ? 16.291 -4.787 24.848 1.00 70.69 647 GLY A CA 1
ATOM 5072 C C . GLY A 1 647 ? 17.452 -4.432 25.780 1.00 70.69 647 GLY A C 1
ATOM 5073 O O . GLY A 1 647 ? 17.455 -3.339 26.347 1.00 70.69 647 GLY A O 1
ATOM 5074 N N . HIS A 1 648 ? 18.462 -5.301 25.909 1.00 89.38 648 HIS A N 1
ATOM 5075 C CA . HIS A 1 648 ? 19.682 -4.976 26.656 1.00 89.38 648 HIS A CA 1
ATOM 5076 C C . HIS A 1 648 ? 20.621 -4.082 25.824 1.00 89.38 648 HIS A C 1
ATOM 5078 O O . HIS A 1 648 ? 21.312 -3.242 26.393 1.00 89.38 648 HIS A O 1
ATOM 5084 N N . LEU A 1 649 ? 20.613 -4.197 24.487 1.00 87.88 649 LEU A N 1
ATOM 5085 C CA . LEU A 1 649 ? 21.383 -3.323 23.589 1.00 87.88 649 LEU A CA 1
ATOM 5086 C C . LEU A 1 649 ? 20.811 -1.897 23.590 1.00 87.88 649 LEU A C 1
ATOM 5088 O O . LEU A 1 649 ? 21.569 -0.939 23.743 1.00 87.88 649 LEU A O 1
ATOM 5092 N N . LEU A 1 650 ? 19.478 -1.750 23.526 1.00 74.31 650 LEU A N 1
ATOM 5093 C CA . LEU A 1 650 ? 18.841 -0.436 23.699 1.00 74.31 650 LEU A CA 1
ATOM 5094 C C . LEU A 1 650 ? 19.075 0.157 25.089 1.00 74.31 650 LEU A C 1
ATOM 5096 O O . LEU A 1 650 ? 19.272 1.365 25.185 1.00 74.31 650 LEU A O 1
ATOM 5100 N N . TRP A 1 651 ? 19.097 -0.654 26.152 1.00 84.06 651 TRP A N 1
ATOM 5101 C CA . TRP A 1 651 ? 19.434 -0.144 27.482 1.00 84.06 651 TRP A CA 1
ATOM 5102 C C . TRP A 1 651 ? 20.865 0.419 27.532 1.00 84.06 651 TRP A C 1
ATOM 5104 O O . TRP A 1 651 ? 21.061 1.528 28.025 1.00 84.06 651 TRP A O 1
ATOM 5114 N N . ILE A 1 652 ? 21.857 -0.272 26.950 1.00 89.50 652 ILE A N 1
ATOM 5115 C CA . ILE A 1 652 ? 23.232 0.256 26.846 1.00 89.50 652 ILE A CA 1
ATOM 5116 C C . ILE A 1 652 ? 23.238 1.586 26.068 1.00 89.50 652 ILE A C 1
ATOM 5118 O O . ILE A 1 652 ? 23.871 2.543 26.513 1.00 89.50 652 ILE A O 1
ATOM 5122 N N . ALA A 1 653 ? 22.520 1.681 24.944 1.00 81.69 653 ALA A N 1
ATOM 5123 C CA . ALA A 1 653 ? 22.423 2.924 24.174 1.00 81.69 653 ALA A CA 1
ATOM 5124 C C . ALA A 1 653 ? 21.756 4.069 24.970 1.00 81.69 653 ALA A C 1
ATOM 5126 O O . ALA A 1 653 ? 22.228 5.210 24.927 1.00 81.69 653 ALA A O 1
ATOM 5127 N N . ASP A 1 654 ? 20.694 3.784 25.731 1.00 75.19 654 ASP A N 1
ATOM 5128 C CA . ASP A 1 654 ? 19.979 4.806 26.496 1.00 75.19 654 ASP A CA 1
ATOM 5129 C C . ASP A 1 654 ? 20.733 5.254 27.759 1.00 75.19 654 ASP A C 1
ATOM 5131 O O . ASP A 1 654 ? 20.710 6.436 28.077 1.00 75.19 654 ASP A O 1
ATOM 5135 N N . GLU A 1 655 ? 21.486 4.397 28.452 1.00 81.56 655 GLU A N 1
ATOM 5136 C CA . GLU A 1 655 ? 22.333 4.856 29.571 1.00 81.56 655 GLU A CA 1
ATOM 5137 C C . GLU A 1 655 ? 23.427 5.843 29.118 1.00 81.56 655 GLU A C 1
ATOM 5139 O O . GLU A 1 655 ? 23.666 6.845 29.796 1.00 81.56 655 GLU A O 1
ATOM 5144 N N . ILE A 1 656 ? 24.032 5.640 27.938 1.00 79.31 656 ILE A N 1
ATOM 5145 C CA . ILE A 1 656 ? 24.977 6.609 27.342 1.00 79.31 656 ILE A CA 1
ATOM 5146 C C . ILE A 1 656 ? 24.265 7.952 27.078 1.00 79.31 656 ILE A C 1
ATOM 5148 O O . ILE A 1 656 ? 24.797 9.028 27.361 1.00 79.31 656 ILE A O 1
ATOM 5152 N N . LYS A 1 657 ? 23.016 7.901 26.603 1.00 67.19 657 LYS A N 1
ATOM 5153 C CA . LYS A 1 657 ? 22.146 9.065 26.367 1.00 67.19 657 LYS A CA 1
ATOM 5154 C C . LYS A 1 657 ? 21.687 9.759 27.660 1.00 67.19 657 LYS A C 1
ATOM 5156 O O . LYS A 1 657 ? 21.565 10.985 27.676 1.00 67.19 657 LYS A O 1
ATOM 5161 N N . LYS A 1 658 ? 21.463 9.021 28.754 1.00 63.12 658 LYS A N 1
ATOM 5162 C CA . LYS A 1 658 ? 21.109 9.574 30.077 1.00 63.12 658 LYS A CA 1
ATOM 5163 C C . LYS A 1 658 ? 22.230 10.474 30.632 1.00 63.12 658 LYS A C 1
ATOM 5165 O O . LYS A 1 658 ? 21.923 11.432 31.342 1.00 63.12 658 LYS A O 1
ATOM 5170 N N . GLY A 1 659 ? 23.494 10.243 30.257 1.00 51.66 659 GLY A N 1
ATOM 5171 C CA . GLY A 1 659 ? 24.619 11.142 30.565 1.00 51.66 659 GLY A CA 1
ATOM 5172 C C . GLY A 1 659 ? 24.554 12.502 29.846 1.00 51.66 659 GLY A C 1
ATOM 5173 O O . GLY A 1 659 ? 24.728 13.549 30.480 1.00 51.66 659 GLY A O 1
ATOM 5174 N N . ASP A 1 660 ? 24.234 12.488 28.548 1.00 52.50 660 ASP A N 1
ATOM 5175 C CA . ASP A 1 660 ? 24.243 13.651 27.634 1.00 52.50 660 ASP A CA 1
ATOM 5176 C C . ASP A 1 660 ? 23.168 14.712 27.967 1.00 52.50 660 ASP A C 1
ATOM 5178 O O . ASP A 1 660 ? 23.309 15.893 27.652 1.00 52.50 660 ASP A O 1
ATOM 5182 N N . LEU A 1 661 ? 22.099 14.321 28.673 1.00 41.59 661 LEU A N 1
ATOM 5183 C CA . LEU A 1 661 ? 21.026 15.231 29.105 1.00 41.59 661 LEU A CA 1
ATOM 5184 C C . LEU A 1 661 ? 21.347 16.026 30.386 1.00 41.59 661 LEU A C 1
ATOM 5186 O O . LEU A 1 661 ? 20.556 16.884 30.794 1.00 41.59 661 LEU A O 1
ATOM 5190 N N . SER A 1 662 ? 22.492 15.781 31.031 1.00 38.41 662 SER A N 1
ATOM 5191 C CA . SER A 1 662 ? 22.949 16.588 32.167 1.00 38.41 662 SER A CA 1
ATOM 5192 C C . SER A 1 662 ? 23.756 17.800 31.681 1.00 38.41 662 SER A C 1
ATOM 5194 O O . SER A 1 662 ? 24.692 17.663 30.904 1.00 38.41 662 SER A O 1
ATOM 5196 N N . GLY A 1 663 ? 23.419 19.010 32.151 1.00 43.34 663 GLY A N 1
ATOM 5197 C CA . GLY A 1 663 ? 24.000 20.288 31.686 1.00 43.34 663 GLY A CA 1
ATOM 5198 C C . GLY A 1 663 ? 25.473 20.556 32.051 1.00 43.34 663 GLY A C 1
ATOM 5199 O O . GLY A 1 663 ? 25.870 21.714 32.201 1.00 43.34 663 GLY A O 1
ATOM 5200 N N . SER A 1 664 ? 26.259 19.500 32.242 1.00 39.97 664 SER A N 1
ATOM 5201 C CA . SER A 1 664 ? 27.721 19.494 32.322 1.00 39.97 664 SER A CA 1
ATOM 5202 C C . SER A 1 664 ? 28.316 19.698 30.924 1.00 39.97 664 SER A C 1
ATOM 5204 O O . SER A 1 664 ? 27.651 19.445 29.928 1.00 39.97 664 SER A O 1
ATOM 5206 N N . THR A 1 665 ? 29.582 20.108 30.808 1.00 49.06 665 THR A N 1
ATOM 5207 C CA . THR A 1 665 ? 30.301 20.042 29.520 1.00 49.06 665 THR A CA 1
ATOM 5208 C C . THR A 1 665 ? 30.662 18.577 29.244 1.00 49.06 665 THR A C 1
ATOM 5210 O O . THR A 1 665 ? 31.555 18.098 29.949 1.00 49.06 665 THR A O 1
ATOM 5213 N N . PRO A 1 666 ? 30.047 17.863 28.274 1.00 49.81 666 PRO A N 1
ATOM 5214 C CA . PRO A 1 666 ? 30.187 16.412 28.225 1.00 49.81 666 PRO A CA 1
ATOM 5215 C C . PRO A 1 666 ? 31.633 15.967 28.008 1.00 49.81 666 PRO A C 1
ATOM 5217 O O . PRO A 1 666 ? 32.282 16.368 27.039 1.00 49.81 666 PRO A O 1
ATOM 5220 N N . LYS A 1 667 ? 32.128 15.138 28.921 1.00 56.31 667 LYS A N 1
ATOM 5221 C CA . LYS A 1 667 ? 33.399 14.394 28.846 1.00 56.31 667 LYS A CA 1
ATOM 5222 C C . LYS A 1 667 ? 33.161 12.888 29.040 1.00 56.31 667 LYS A C 1
ATOM 5224 O O . LYS A 1 667 ? 34.098 12.131 29.285 1.00 56.31 667 LYS A O 1
ATOM 5229 N N . ASP A 1 668 ? 31.902 12.477 28.985 1.00 60.59 668 ASP A N 1
ATOM 5230 C CA . ASP A 1 668 ? 31.393 11.383 29.799 1.00 60.59 668 ASP A CA 1
ATOM 5231 C C . ASP A 1 668 ? 31.403 10.065 29.025 1.00 60.59 668 ASP A C 1
ATOM 5233 O O . ASP A 1 668 ? 30.388 9.564 28.538 1.00 60.59 668 ASP A O 1
ATOM 5237 N N . VAL A 1 669 ? 32.615 9.510 28.932 1.00 74.62 669 VAL A N 1
ATOM 5238 C CA . VAL A 1 669 ? 32.874 8.113 28.569 1.00 74.62 669 VAL A CA 1
ATOM 5239 C C . VAL A 1 669 ? 32.022 7.232 29.477 1.00 74.62 669 VAL A C 1
ATOM 5241 O O . VAL A 1 669 ? 32.310 7.067 30.664 1.00 74.62 669 VAL A O 1
ATOM 5244 N N . THR A 1 670 ? 30.937 6.700 28.931 1.00 83.00 670 THR A N 1
ATOM 5245 C CA . THR A 1 670 ? 29.984 5.922 29.717 1.00 83.00 670 THR A CA 1
ATOM 5246 C C . THR A 1 670 ? 30.397 4.455 29.678 1.00 83.00 670 THR A C 1
ATOM 5248 O O . THR A 1 670 ? 30.871 3.958 28.655 1.00 83.00 670 THR A O 1
ATOM 5251 N N . PHE A 1 671 ? 30.236 3.769 30.811 1.00 90.75 671 PHE A N 1
ATOM 5252 C CA . PHE A 1 671 ? 30.672 2.387 31.031 1.00 90.75 671 PHE A CA 1
ATOM 5253 C C . PHE A 1 671 ? 32.197 2.141 31.075 1.00 90.75 671 PHE A C 1
ATOM 5255 O O . PHE A 1 671 ? 32.612 0.994 30.946 1.00 90.75 671 PHE A O 1
ATOM 5262 N N . ASP A 1 672 ? 33.033 3.157 31.327 1.00 88.75 672 ASP A N 1
ATOM 5263 C CA . ASP A 1 672 ? 34.472 2.957 31.603 1.00 88.75 672 ASP A CA 1
ATOM 5264 C C . ASP A 1 672 ? 34.703 1.888 32.696 1.00 88.75 672 ASP A C 1
ATOM 5266 O O . ASP A 1 672 ? 34.127 1.950 33.786 1.00 88.75 672 ASP A O 1
ATOM 5270 N N . GLY A 1 673 ? 35.506 0.869 32.377 1.00 86.12 673 GLY A N 1
ATOM 5271 C CA . GLY A 1 673 ? 35.801 -0.271 33.253 1.00 86.12 673 GLY A CA 1
ATOM 5272 C C . GLY A 1 673 ? 34.642 -1.249 33.517 1.00 86.12 673 GLY A C 1
ATOM 5273 O O . GLY A 1 673 ? 34.809 -2.161 34.330 1.00 86.12 673 GLY A O 1
ATOM 5274 N N . VAL A 1 674 ? 33.485 -1.088 32.864 1.00 96.56 674 VAL A N 1
ATOM 5275 C CA . VAL A 1 674 ? 32.295 -1.941 33.049 1.00 96.56 674 VAL A CA 1
ATOM 5276 C C . VAL A 1 674 ? 32.300 -3.113 32.067 1.00 96.56 674 VAL A C 1
ATOM 5278 O O . VAL A 1 674 ? 32.545 -2.946 30.872 1.00 96.56 674 VAL A O 1
ATOM 5281 N N . TYR A 1 675 ? 31.994 -4.306 32.573 1.00 97.81 675 TYR A N 1
ATOM 5282 C CA . TYR A 1 675 ? 32.024 -5.563 31.829 1.00 97.81 675 TYR A CA 1
ATOM 5283 C C . TYR A 1 675 ? 30.630 -5.997 31.372 1.00 97.81 675 TYR A C 1
ATOM 5285 O O . TYR A 1 675 ? 29.696 -6.084 32.172 1.00 97.81 675 TYR A O 1
ATOM 5293 N N . PHE A 1 676 ? 30.529 -6.363 30.099 1.00 98.25 676 PHE A N 1
ATOM 5294 C CA . PHE A 1 676 ? 29.356 -6.934 29.448 1.00 98.25 676 PHE A CA 1
ATOM 5295 C C . PHE A 1 676 ? 29.735 -8.273 28.826 1.00 98.25 676 PHE A C 1
ATOM 5297 O O . PHE A 1 676 ? 30.817 -8.417 28.248 1.00 98.25 676 PHE A O 1
ATOM 5304 N N . LYS A 1 677 ? 28.841 -9.252 28.920 1.00 97.88 677 LYS A N 1
ATOM 5305 C CA . LYS A 1 677 ? 29.040 -10.571 28.332 1.00 97.88 677 LYS A CA 1
ATOM 5306 C C . LYS A 1 677 ? 27.777 -11.053 27.636 1.00 97.88 677 LYS A C 1
ATOM 5308 O O . LYS A 1 677 ? 26.716 -11.111 28.253 1.00 97.88 677 LYS A O 1
ATOM 5313 N N . GLN A 1 678 ? 27.919 -11.469 26.385 1.00 97.56 678 GLN A N 1
ATOM 5314 C CA . GLN A 1 678 ? 26.834 -12.076 25.631 1.00 97.56 678 GLN A CA 1
ATOM 5315 C C . GLN A 1 678 ? 26.690 -13.574 25.966 1.00 97.56 678 GLN A C 1
ATOM 5317 O O . GLN A 1 678 ? 27.696 -14.291 26.021 1.00 97.56 678 GLN A O 1
ATOM 5322 N N . ASP A 1 679 ? 25.470 -14.064 26.223 1.00 94.50 679 ASP A N 1
ATOM 5323 C CA . ASP A 1 679 ? 25.228 -15.481 26.585 1.00 94.50 679 ASP A CA 1
ATOM 5324 C C . ASP A 1 679 ? 24.381 -16.304 25.592 1.00 94.50 679 ASP A C 1
ATOM 5326 O O . ASP A 1 679 ? 24.387 -17.536 25.689 1.00 94.50 679 ASP A O 1
ATOM 5330 N N . ALA A 1 680 ? 23.808 -15.652 24.573 1.00 86.62 680 ALA A N 1
ATOM 5331 C CA . ALA A 1 680 ? 23.110 -16.262 23.439 1.00 86.62 680 ALA A CA 1
ATOM 5332 C C . ALA A 1 680 ? 23.296 -15.447 22.139 1.00 86.62 680 ALA A C 1
ATOM 5334 O O . ALA A 1 680 ? 23.729 -14.293 22.179 1.00 86.62 680 ALA A O 1
ATOM 5335 N N . ASP A 1 681 ? 22.930 -16.023 20.989 1.00 86.19 681 ASP A N 1
ATOM 5336 C CA . ASP A 1 681 ? 22.697 -15.250 19.760 1.00 86.19 681 ASP A CA 1
ATOM 5337 C C . ASP A 1 681 ? 21.527 -14.276 19.954 1.00 86.19 681 ASP A C 1
ATOM 5339 O O . ASP A 1 681 ? 20.544 -14.610 20.615 1.00 86.19 681 ASP A O 1
ATOM 5343 N N . ILE A 1 682 ? 21.616 -13.093 19.348 1.00 84.75 682 ILE A N 1
ATOM 5344 C CA . ILE A 1 682 ? 20.586 -12.052 19.423 1.00 84.75 682 ILE A CA 1
ATOM 5345 C C . ILE A 1 682 ? 20.066 -11.786 18.014 1.00 84.75 682 ILE A C 1
ATOM 5347 O O . ILE A 1 682 ? 20.755 -11.190 17.189 1.00 84.75 682 ILE A O 1
ATOM 5351 N N . ASP A 1 683 ? 18.851 -12.246 17.743 1.00 69.50 683 ASP A N 1
ATOM 5352 C CA . ASP A 1 683 ? 18.119 -11.905 16.525 1.00 69.50 683 ASP A CA 1
ATOM 5353 C C . ASP A 1 683 ? 17.433 -10.541 16.710 1.00 69.50 683 ASP A C 1
ATOM 5355 O O . ASP A 1 683 ? 16.851 -10.283 17.766 1.00 69.50 683 ASP A O 1
ATOM 5359 N N . LEU A 1 684 ? 17.552 -9.657 15.720 1.00 61.66 684 LEU A N 1
ATOM 5360 C CA . LEU A 1 684 ? 16.948 -8.323 15.694 1.00 61.66 684 LEU A CA 1
ATOM 5361 C C . LEU A 1 684 ? 15.676 -8.270 14.839 1.00 61.66 684 LEU A C 1
ATOM 5363 O O . LEU A 1 684 ? 14.957 -7.280 14.932 1.00 61.66 684 LEU A O 1
ATOM 5367 N N . GLN A 1 685 ? 15.348 -9.328 14.086 1.00 51.47 685 GLN A N 1
ATOM 5368 C CA . GLN A 1 685 ? 13.993 -9.560 13.569 1.00 51.47 685 GLN A CA 1
ATOM 5369 C C . GLN A 1 685 ? 13.495 -8.435 12.628 1.00 51.47 685 GLN A C 1
ATOM 5371 O O . GLN A 1 685 ? 12.330 -8.043 12.648 1.00 51.47 685 GLN A O 1
ATOM 5376 N N . GLY A 1 686 ? 14.410 -7.844 11.850 1.00 51.06 686 GLY A N 1
ATOM 5377 C CA . GLY A 1 686 ? 14.176 -6.676 10.989 1.00 51.06 686 GLY A CA 1
ATOM 5378 C C . GLY A 1 686 ? 14.058 -5.334 11.729 1.00 51.06 686 GLY A C 1
ATOM 5379 O O . GLY A 1 686 ? 13.966 -4.286 11.093 1.00 51.06 686 GLY A O 1
ATOM 5380 N N . MET A 1 687 ? 14.075 -5.320 13.064 1.00 51.50 687 MET A N 1
ATOM 5381 C CA . MET A 1 687 ? 13.864 -4.106 13.853 1.00 51.50 687 MET A CA 1
ATOM 5382 C C . MET A 1 687 ? 15.087 -3.191 13.928 1.00 51.50 687 MET A C 1
ATOM 5384 O O . MET A 1 687 ? 16.243 -3.613 13.851 1.00 51.50 687 MET A O 1
ATOM 5388 N N . ALA A 1 688 ? 14.795 -1.913 14.173 1.00 58.25 688 ALA A N 1
ATOM 5389 C CA . ALA A 1 688 ? 15.771 -0.861 14.400 1.00 58.25 688 ALA A CA 1
ATOM 5390 C C . ALA A 1 688 ? 16.211 -0.757 15.874 1.00 58.25 688 ALA A C 1
ATOM 5392 O O . ALA A 1 688 ? 15.395 -0.498 16.762 1.00 58.25 688 ALA A O 1
ATOM 5393 N N . ILE A 1 689 ? 17.520 -0.839 16.123 1.00 65.25 689 ILE A N 1
ATOM 5394 C CA . ILE A 1 689 ? 18.170 -0.441 17.382 1.00 65.25 689 ILE A CA 1
ATOM 5395 C C . ILE A 1 689 ? 19.031 0.813 17.177 1.00 65.25 689 ILE A C 1
ATOM 5397 O O . ILE A 1 689 ? 19.575 1.048 16.102 1.00 65.25 689 ILE A O 1
ATOM 5401 N N . GLN A 1 690 ? 19.167 1.648 18.208 1.00 71.12 690 GLN A N 1
ATOM 5402 C CA . GLN A 1 690 ? 19.993 2.859 18.133 1.00 71.12 690 GLN A CA 1
ATOM 5403 C C . GLN A 1 690 ? 21.481 2.529 18.310 1.00 71.12 690 GLN A C 1
ATOM 5405 O O . GLN A 1 690 ? 21.841 1.715 19.160 1.00 71.12 690 GLN A O 1
ATOM 5410 N N . SER A 1 691 ? 22.335 3.216 17.548 1.00 81.94 691 SER A N 1
ATOM 5411 C CA . SER A 1 691 ? 23.800 3.178 17.680 1.00 81.94 691 SER A CA 1
ATOM 5412 C C . SER A 1 691 ? 24.278 3.354 19.133 1.00 81.94 691 SER A C 1
ATOM 5414 O O . SER A 1 691 ? 23.939 4.346 19.788 1.00 81.94 691 SER A O 1
ATOM 5416 N N . ILE A 1 692 ? 25.112 2.433 19.635 1.00 89.38 692 ILE A N 1
ATOM 5417 C CA . ILE A 1 692 ? 25.665 2.487 20.998 1.00 89.38 692 ILE A CA 1
ATOM 5418 C C . ILE A 1 692 ? 26.803 3.522 21.046 1.00 89.38 692 ILE A C 1
ATOM 5420 O O . ILE A 1 692 ? 27.946 3.258 20.663 1.00 89.38 692 ILE A O 1
ATOM 5424 N N . GLY A 1 693 ? 26.475 4.730 21.513 1.00 84.12 693 GLY A N 1
ATOM 5425 C CA . GLY A 1 693 ? 27.328 5.913 21.366 1.00 84.12 693 GLY A CA 1
ATOM 5426 C C . GLY A 1 693 ? 27.228 6.496 19.952 1.00 84.12 693 GLY A C 1
ATOM 5427 O O . GLY A 1 693 ? 27.060 5.762 18.977 1.00 84.12 693 GLY A O 1
ATOM 5428 N N . ALA A 1 694 ? 27.284 7.825 19.833 1.00 76.75 694 ALA A N 1
ATOM 5429 C CA . ALA A 1 694 ? 26.854 8.498 18.601 1.00 76.75 694 ALA A CA 1
ATOM 5430 C C . ALA A 1 694 ? 27.558 9.819 18.244 1.00 76.75 694 ALA A C 1
ATOM 5432 O O . ALA A 1 694 ? 27.341 10.341 17.148 1.00 76.75 694 ALA A O 1
ATOM 5433 N N . TYR A 1 695 ? 28.364 10.402 19.139 1.00 78.62 695 TYR A N 1
ATOM 5434 C CA . TYR A 1 695 ? 28.869 11.766 18.943 1.00 78.62 695 TYR A CA 1
ATOM 5435 C C . TYR A 1 695 ? 30.310 11.954 19.415 1.00 78.62 695 TYR A C 1
ATOM 5437 O O . TYR A 1 695 ? 30.678 11.548 20.516 1.00 78.62 695 TYR A O 1
ATOM 5445 N N . TYR A 1 696 ? 31.106 12.676 18.624 1.00 78.31 696 TYR A N 1
ATOM 5446 C CA . TYR A 1 696 ? 32.390 13.240 19.034 1.00 78.31 696 TYR A CA 1
ATOM 5447 C C . TYR A 1 696 ? 32.694 14.562 18.321 1.00 78.31 696 TYR A C 1
ATOM 5449 O O . TYR A 1 696 ? 32.850 14.608 17.101 1.00 78.31 696 TYR A O 1
ATOM 5457 N N . SER A 1 697 ? 32.881 15.630 19.097 1.00 74.31 697 SER A N 1
ATOM 5458 C CA . SER A 1 697 ? 33.264 16.958 18.615 1.00 74.31 697 SER A CA 1
ATOM 5459 C C . SER A 1 697 ? 34.696 17.302 19.024 1.00 74.31 697 SER A C 1
ATOM 5461 O O . SER A 1 697 ? 34.971 17.669 20.169 1.00 74.31 697 SER A O 1
ATOM 5463 N N . ALA A 1 698 ? 35.620 17.254 18.062 1.00 71.44 698 ALA A N 1
ATOM 5464 C CA . ALA A 1 698 ? 37.038 17.543 18.291 1.00 71.44 698 ALA A CA 1
ATOM 5465 C C . ALA A 1 698 ? 37.324 18.992 18.744 1.00 71.44 698 ALA A C 1
ATOM 5467 O O . ALA A 1 698 ? 38.338 19.243 19.392 1.00 71.44 698 ALA A O 1
ATOM 5468 N N . SER A 1 699 ? 36.448 19.953 18.425 1.00 71.31 699 SER A N 1
ATOM 5469 C CA . SER A 1 699 ? 36.624 21.372 18.781 1.00 71.31 699 SER A CA 1
ATOM 5470 C C . SER A 1 699 ? 36.221 21.695 20.222 1.00 71.31 699 SER A C 1
ATOM 5472 O O . SER A 1 699 ? 36.804 22.590 20.831 1.00 71.31 699 SER A O 1
ATOM 5474 N N . SER A 1 700 ? 35.252 20.964 20.776 1.00 67.94 700 SER A N 1
ATOM 5475 C CA . SER A 1 700 ? 34.779 21.105 22.161 1.00 67.94 700 SER A CA 1
ATOM 5476 C C . SER A 1 700 ? 35.255 19.977 23.088 1.00 67.94 700 SER A C 1
ATOM 5478 O O . SER A 1 700 ? 34.993 20.036 24.286 1.00 67.94 700 SER A O 1
ATOM 5480 N N . LYS A 1 701 ? 35.960 18.968 22.549 1.00 69.56 701 LYS A N 1
ATOM 5481 C CA . LYS A 1 701 ? 36.307 17.688 23.201 1.00 69.56 701 LYS A CA 1
ATOM 5482 C C . LYS A 1 701 ? 35.096 16.921 23.774 1.00 69.56 701 LYS A C 1
ATOM 5484 O O . LYS A 1 701 ? 35.268 16.090 24.661 1.00 69.56 701 LYS A O 1
ATOM 5489 N N . GLN A 1 702 ? 33.892 17.179 23.265 1.00 75.38 702 GLN A N 1
ATOM 5490 C CA . GLN A 1 702 ? 32.669 16.508 23.717 1.00 75.38 702 GLN A CA 1
ATOM 5491 C C . GLN A 1 702 ? 32.531 15.132 23.071 1.00 75.38 702 GLN A C 1
ATOM 5493 O O . GLN A 1 702 ? 32.815 14.998 21.878 1.00 75.38 702 GLN A O 1
ATOM 5498 N N . MET A 1 703 ? 32.064 14.138 23.827 1.00 76.69 703 MET A N 1
ATOM 5499 C CA . MET A 1 703 ? 31.756 12.804 23.309 1.00 76.69 703 MET A CA 1
ATOM 5500 C C . MET A 1 703 ? 30.542 12.175 23.993 1.00 76.69 703 MET A C 1
ATOM 5502 O O . MET A 1 703 ? 30.338 12.372 25.186 1.00 76.69 703 MET A O 1
ATOM 5506 N N . SER A 1 704 ? 29.797 11.389 23.219 1.00 81.00 704 SER A N 1
ATOM 5507 C CA . SER A 1 704 ? 28.806 10.408 23.663 1.00 81.00 704 SER A CA 1
ATOM 5508 C C . SER A 1 704 ? 29.292 9.065 23.123 1.00 81.00 704 SER A C 1
ATOM 5510 O O . SER A 1 704 ? 29.129 8.770 21.934 1.00 81.00 704 SER A O 1
ATOM 5512 N N . ALA A 1 705 ? 30.030 8.334 23.962 1.00 86.12 705 ALA A N 1
ATOM 5513 C CA . ALA A 1 705 ? 30.841 7.191 23.559 1.00 86.12 705 ALA A CA 1
ATOM 5514 C C . ALA A 1 705 ? 30.839 6.077 24.613 1.00 86.12 705 ALA A C 1
ATOM 5516 O O . ALA A 1 705 ? 30.837 6.338 25.820 1.00 86.12 705 ALA A O 1
ATOM 5517 N N . PHE A 1 706 ? 30.891 4.837 24.131 1.00 92.56 706 PHE A N 1
ATOM 5518 C CA . PHE A 1 706 ? 31.042 3.635 24.942 1.00 92.56 706 PHE A CA 1
ATOM 5519 C C . PHE A 1 706 ? 32.513 3.438 25.347 1.00 92.56 706 PHE A C 1
ATOM 5521 O O . PHE A 1 706 ? 33.410 3.517 24.505 1.00 92.56 706 PHE A O 1
ATOM 5528 N N . GLY A 1 707 ? 32.756 3.172 26.632 1.00 91.81 707 GLY A N 1
ATOM 5529 C CA . GLY A 1 707 ? 34.071 2.828 27.194 1.00 91.81 707 GLY A CA 1
ATOM 5530 C C . GLY A 1 707 ? 34.141 1.441 27.839 1.00 91.81 707 GLY A C 1
ATOM 5531 O O . GLY A 1 707 ? 35.128 1.123 28.496 1.00 91.81 707 GLY A O 1
ATOM 5532 N N . GLY A 1 708 ? 33.097 0.624 27.680 1.00 94.88 708 GLY A N 1
ATOM 5533 C CA . GLY A 1 708 ? 32.997 -0.684 28.322 1.00 94.88 708 GLY A CA 1
ATOM 5534 C C . GLY A 1 708 ? 33.795 -1.799 27.651 1.00 94.88 708 GLY A C 1
ATOM 5535 O O . GLY A 1 708 ? 34.384 -1.652 26.577 1.00 94.88 708 GLY A O 1
ATOM 5536 N N . ILE A 1 709 ? 33.775 -2.956 28.306 1.00 97.69 709 ILE A N 1
ATOM 5537 C CA . ILE A 1 709 ? 34.371 -4.208 27.842 1.00 97.69 709 ILE A CA 1
ATOM 5538 C C . ILE A 1 709 ? 33.223 -5.137 27.438 1.00 97.69 709 ILE A C 1
ATOM 5540 O O . ILE A 1 709 ? 32.588 -5.739 28.300 1.00 97.69 709 ILE A O 1
ATOM 5544 N N . TYR A 1 710 ? 32.940 -5.238 26.139 1.00 97.94 710 TYR A N 1
ATOM 5545 C CA . TYR A 1 710 ? 31.907 -6.111 25.577 1.00 97.94 710 TYR A CA 1
ATOM 5546 C C . TYR A 1 710 ? 32.528 -7.398 25.028 1.00 97.94 710 TYR A C 1
ATOM 5548 O O . TYR A 1 710 ? 33.241 -7.374 24.023 1.00 97.94 710 TYR A O 1
ATOM 5556 N N . ASP A 1 711 ? 32.243 -8.531 25.670 1.00 97.88 711 ASP A N 1
ATOM 5557 C CA . ASP A 1 711 ? 32.609 -9.860 25.174 1.00 97.88 711 ASP A CA 1
ATOM 5558 C C . ASP A 1 711 ? 31.387 -10.553 24.554 1.00 97.88 711 ASP A C 1
ATOM 5560 O O . ASP A 1 711 ? 30.535 -11.098 25.260 1.00 97.88 711 ASP A O 1
ATOM 5564 N N . GLY A 1 712 ? 31.327 -10.560 23.221 1.00 96.75 712 GLY A N 1
ATOM 5565 C CA . GLY A 1 712 ? 30.353 -11.308 22.423 1.00 96.75 712 GLY A CA 1
ATOM 5566 C C . GLY A 1 712 ? 30.445 -12.825 22.610 1.00 96.75 712 GLY A C 1
ATOM 5567 O O . GLY A 1 712 ? 29.530 -13.540 22.214 1.00 96.75 712 GLY A O 1
ATOM 5568 N N . ASN A 1 713 ? 31.509 -13.331 23.255 1.00 97.19 713 ASN A N 1
ATOM 5569 C CA . ASN A 1 713 ? 31.628 -14.710 23.741 1.00 97.19 713 ASN A CA 1
ATOM 5570 C C . ASN A 1 713 ? 31.470 -15.795 22.644 1.00 97.19 713 ASN A C 1
ATOM 5572 O O . ASN A 1 713 ? 31.282 -16.970 22.956 1.00 97.19 713 ASN A O 1
ATOM 5576 N N . GLY A 1 714 ? 31.597 -15.415 21.367 1.00 93.69 714 GLY A N 1
ATOM 5577 C CA . GLY A 1 714 ? 31.441 -16.272 20.189 1.00 93.69 714 GLY A CA 1
ATOM 5578 C C . GLY A 1 714 ? 30.069 -16.211 19.504 1.00 93.69 714 GLY A C 1
ATOM 5579 O O . GLY A 1 714 ? 29.894 -16.898 18.501 1.00 93.69 714 GLY A O 1
ATOM 5580 N N . TYR A 1 715 ? 29.126 -15.419 20.017 1.00 95.81 715 TYR A N 1
ATOM 5581 C CA . TYR A 1 715 ? 27.760 -15.300 19.499 1.00 95.81 715 TYR A CA 1
ATOM 5582 C C . TYR A 1 715 ? 27.595 -14.202 18.438 1.00 95.81 715 TYR A C 1
ATOM 5584 O O . TYR A 1 715 ? 28.493 -13.386 18.188 1.00 95.81 715 TYR A O 1
ATOM 5592 N N . SER A 1 716 ? 26.422 -14.209 17.806 1.00 90.44 716 SER A N 1
ATOM 5593 C CA . SER A 1 716 ? 25.983 -13.252 16.789 1.00 90.44 716 SER A CA 1
ATOM 5594 C C . SER A 1 716 ? 24.998 -12.201 17.320 1.00 90.44 716 SER A C 1
ATOM 5596 O O . SER A 1 716 ? 24.228 -12.457 18.248 1.00 90.44 716 SER A O 1
ATOM 5598 N N . ILE A 1 717 ? 25.001 -11.020 16.703 1.00 91.44 717 ILE A N 1
ATOM 5599 C CA . ILE A 1 717 ? 23.843 -10.117 16.618 1.00 91.44 717 ILE A CA 1
ATOM 5600 C C . ILE A 1 717 ? 23.448 -10.086 15.137 1.00 91.44 717 ILE A C 1
ATOM 5602 O O . ILE A 1 717 ? 24.330 -9.904 14.295 1.00 91.44 717 ILE A O 1
ATOM 5606 N N . LYS A 1 718 ? 22.174 -10.325 14.807 1.00 76.75 718 LYS A N 1
ATOM 5607 C CA . LYS A 1 718 ? 21.781 -10.649 13.426 1.00 76.75 718 LYS A CA 1
ATOM 5608 C C . LYS A 1 718 ? 20.411 -10.149 12.985 1.00 76.75 718 LYS A C 1
ATOM 5610 O O . LYS A 1 718 ? 19.576 -9.864 13.834 1.00 76.75 718 LYS A O 1
ATOM 5615 N N . ASN A 1 719 ? 20.181 -10.130 11.672 1.00 52.91 719 ASN A N 1
ATOM 5616 C CA . ASN A 1 719 ? 18.896 -9.850 11.014 1.00 52.91 719 ASN A CA 1
ATOM 5617 C C . ASN A 1 719 ? 18.234 -8.538 11.466 1.00 52.91 719 ASN A C 1
ATOM 5619 O O . ASN A 1 719 ? 17.129 -8.562 11.997 1.00 52.91 719 ASN A O 1
ATOM 5623 N N . GLY A 1 720 ? 18.866 -7.380 11.297 1.00 59.38 720 GLY A N 1
ATOM 5624 C CA . GLY A 1 720 ? 18.185 -6.127 11.643 1.00 59.38 720 GLY A CA 1
ATOM 5625 C C . GLY A 1 720 ? 19.012 -4.874 11.456 1.00 59.38 720 GLY A C 1
ATOM 5626 O O . GLY A 1 720 ? 20.070 -4.900 10.836 1.00 59.38 720 GLY A O 1
ATOM 5627 N N . ILE A 1 721 ? 18.501 -3.765 11.981 1.00 59.06 721 ILE A N 1
ATOM 5628 C CA . ILE A 1 721 ? 18.890 -2.432 11.534 1.00 59.06 721 ILE A CA 1
ATOM 5629 C C . ILE A 1 721 ? 19.512 -1.649 12.693 1.00 59.06 721 ILE A C 1
ATOM 5631 O O . ILE A 1 721 ? 18.925 -1.526 13.767 1.00 59.06 721 ILE A O 1
ATOM 5635 N N . VAL A 1 722 ? 20.681 -1.050 12.479 1.00 70.88 722 VAL A N 1
ATOM 5636 C CA . VAL A 1 722 ? 21.223 -0.010 13.361 1.00 70.88 722 VAL A CA 1
ATOM 5637 C C . VAL A 1 722 ? 20.894 1.356 12.770 1.00 70.88 722 VAL A C 1
ATOM 5639 O O . VAL A 1 722 ? 21.262 1.646 11.632 1.00 70.88 722 VAL A O 1
ATOM 5642 N N . VAL A 1 723 ? 20.209 2.203 13.540 1.00 62.78 723 VAL A N 1
ATOM 5643 C CA . VAL A 1 723 ? 19.751 3.532 13.099 1.00 62.78 723 VAL A CA 1
ATOM 5644 C C . VAL A 1 723 ? 20.482 4.687 13.802 1.00 62.78 723 VAL A C 1
ATOM 5646 O O . VAL A 1 723 ? 21.000 4.510 14.916 1.00 62.78 723 VAL A O 1
ATOM 5649 N N . PRO A 1 724 ? 20.507 5.891 13.190 1.00 61.62 724 PRO A N 1
ATOM 5650 C CA . PRO A 1 724 ? 21.145 7.068 13.769 1.00 61.62 724 PRO A CA 1
ATOM 5651 C C . PRO A 1 724 ? 20.515 7.498 15.102 1.00 61.62 724 PRO A C 1
ATOM 5653 O O . PRO A 1 724 ? 19.315 7.359 15.341 1.00 61.62 724 PRO A O 1
ATOM 5656 N N . PHE A 1 725 ? 21.322 8.102 15.971 1.00 60.28 725 PHE A N 1
ATOM 5657 C CA . PHE A 1 725 ? 20.862 8.672 17.241 1.00 60.28 725 PHE A CA 1
ATOM 5658 C C . PHE A 1 725 ? 20.037 9.956 17.036 1.00 60.28 725 PHE A C 1
ATOM 5660 O O . PHE A 1 725 ? 20.565 10.968 16.578 1.00 60.28 725 PHE A O 1
ATOM 5667 N N . LEU A 1 726 ? 18.757 9.947 17.426 1.00 53.28 726 LEU A N 1
ATOM 5668 C CA . LEU A 1 726 ? 17.838 11.088 17.282 1.00 53.28 726 LEU A CA 1
ATOM 5669 C C . LEU A 1 726 ? 17.446 11.695 18.650 1.00 53.28 726 LEU A C 1
ATOM 5671 O O . LEU A 1 726 ? 16.497 11.228 19.291 1.00 53.28 726 LEU A O 1
ATOM 5675 N N . PRO A 1 727 ? 18.128 12.756 19.128 1.00 45.19 727 PRO A N 1
ATOM 5676 C CA . PRO A 1 727 ? 17.816 13.368 20.416 1.00 45.19 727 PRO A CA 1
ATOM 5677 C C . PRO A 1 727 ? 16.538 14.225 20.354 1.00 45.19 727 PRO A C 1
ATOM 5679 O O . PRO A 1 727 ? 16.522 15.360 19.865 1.00 45.19 727 PRO A O 1
ATOM 5682 N N . ARG A 1 728 ? 15.443 13.697 20.921 1.00 36.97 728 ARG A N 1
ATOM 5683 C CA . ARG A 1 728 ? 14.221 14.474 21.196 1.00 36.97 728 ARG A CA 1
ATOM 5684 C C . ARG A 1 728 ? 14.502 15.521 22.282 1.00 36.97 728 ARG A C 1
ATOM 5686 O O . ARG A 1 728 ? 14.906 15.173 23.387 1.00 36.97 728 ARG A O 1
ATOM 5693 N N . ASN A 1 729 ? 14.222 16.793 21.998 1.00 36.31 729 ASN A N 1
ATOM 5694 C CA . ASN A 1 729 ? 14.235 17.870 22.989 1.00 36.31 729 ASN A CA 1
ATOM 5695 C C . ASN A 1 729 ? 12.791 18.191 23.419 1.00 36.31 729 ASN A C 1
ATOM 5697 O O . ASN A 1 729 ? 11.926 18.420 22.580 1.00 36.31 729 ASN A O 1
ATOM 5701 N N . ALA A 1 730 ? 12.532 18.255 24.727 1.00 36.31 730 ALA A N 1
ATOM 5702 C CA . ALA A 1 730 ? 11.206 18.498 25.309 1.00 36.31 730 ALA A CA 1
ATOM 5703 C C . ALA A 1 730 ? 10.665 19.941 25.138 1.00 36.31 730 ALA A C 1
ATOM 5705 O O . ALA A 1 730 ? 9.706 20.318 25.808 1.00 36.31 730 ALA A O 1
ATOM 5706 N N . SER A 1 731 ? 11.289 20.770 24.292 1.00 36.88 731 SER A N 1
ATOM 5707 C CA . SER A 1 731 ? 10.917 22.181 24.084 1.00 36.88 731 SER A CA 1
ATOM 5708 C C . SER A 1 731 ? 10.730 22.602 22.621 1.00 36.88 731 SER A C 1
ATOM 5710 O O . SER A 1 731 ? 10.098 23.624 22.382 1.00 36.88 731 SER A O 1
ATOM 5712 N N . ASN A 1 732 ? 11.248 21.827 21.664 1.00 32.12 732 ASN A N 1
ATOM 5713 C CA . ASN A 1 732 ? 10.968 21.866 20.223 1.00 32.12 732 ASN A CA 1
ATOM 5714 C C . ASN A 1 732 ? 11.420 20.511 19.652 1.00 32.12 732 ASN A C 1
ATOM 5716 O O . ASN A 1 732 ? 12.491 20.031 20.033 1.00 32.12 732 ASN A O 1
ATOM 5720 N N . GLY A 1 733 ? 10.628 19.896 18.771 1.00 39.97 733 GLY A N 1
ATOM 5721 C CA . GLY A 1 733 ? 10.909 18.557 18.243 1.00 39.97 733 GLY A CA 1
ATOM 5722 C C . GLY A 1 733 ? 12.277 18.451 17.555 1.00 39.97 733 GLY A C 1
ATOM 5723 O O . GLY A 1 733 ? 12.604 19.284 16.719 1.00 39.97 733 GLY A O 1
ATOM 5724 N N . LEU A 1 734 ? 13.030 17.402 17.913 1.00 34.66 734 LEU A N 1
ATOM 5725 C CA . LEU A 1 734 ? 14.313 16.963 17.335 1.00 34.66 734 LEU A CA 1
ATOM 5726 C C . LEU A 1 734 ? 15.452 18.008 17.285 1.00 34.66 734 LEU A C 1
ATOM 5728 O O . LEU A 1 734 ? 15.477 18.925 16.466 1.00 34.66 734 LEU A O 1
ATOM 5732 N N . LEU A 1 735 ? 16.515 17.766 18.060 1.00 36.84 735 LEU A N 1
ATOM 5733 C CA . LEU A 1 735 ? 17.848 18.231 17.667 1.00 36.84 735 LEU A CA 1
ATOM 5734 C C . LEU A 1 735 ? 18.363 17.261 16.595 1.00 36.84 735 LEU A C 1
ATOM 5736 O O . LEU A 1 735 ? 18.695 16.122 16.898 1.00 36.84 735 LEU A O 1
ATOM 5740 N N . GLY A 1 736 ? 18.370 17.683 15.330 1.00 46.25 736 GLY A N 1
ATOM 5741 C CA . GLY A 1 736 ? 18.663 16.780 14.214 1.00 46.25 736 GLY A CA 1
ATOM 5742 C C . GLY A 1 736 ? 20.064 16.159 14.264 1.00 46.25 736 GLY A C 1
ATOM 5743 O O . GLY A 1 736 ? 21.067 16.873 14.382 1.00 46.25 736 GLY A O 1
ATOM 5744 N N . HIS A 1 737 ? 20.132 14.836 14.080 1.00 47.91 737 HIS A N 1
ATOM 5745 C CA . HIS A 1 737 ? 21.358 14.165 13.645 1.00 47.91 737 HIS A CA 1
ATOM 5746 C C . HIS A 1 737 ? 21.756 14.753 12.289 1.00 47.91 737 HIS A C 1
ATOM 5748 O O . HIS A 1 737 ? 20.955 14.820 11.353 1.00 47.91 737 HIS A O 1
ATOM 5754 N N . GLY A 1 738 ? 22.958 15.317 12.229 1.00 49.25 738 GLY A N 1
ATOM 5755 C CA . GLY A 1 738 ? 23.382 16.170 11.126 1.00 49.25 738 GLY A CA 1
ATOM 5756 C C . GLY A 1 738 ? 24.375 15.463 10.221 1.00 49.25 738 GLY A C 1
ATOM 5757 O O . GLY A 1 738 ? 25.239 14.742 10.705 1.00 49.25 738 GLY A O 1
ATOM 5758 N N . THR A 1 739 ? 24.339 15.775 8.925 1.00 55.94 739 THR A N 1
ATOM 5759 C CA . THR A 1 739 ? 25.239 15.231 7.891 1.00 55.94 739 THR A CA 1
ATOM 5760 C C . THR A 1 739 ? 26.676 15.772 8.010 1.00 55.94 739 THR A C 1
ATOM 5762 O O . THR A 1 739 ? 27.206 16.424 7.104 1.00 55.94 739 THR A O 1
ATOM 5765 N N . ASN A 1 740 ? 27.291 15.627 9.184 1.00 61.38 740 ASN A N 1
ATOM 5766 C CA . ASN A 1 740 ? 28.556 16.242 9.557 1.00 61.38 740 ASN A CA 1
ATOM 5767 C C . ASN A 1 740 ? 29.421 15.289 10.393 1.00 61.38 740 ASN A C 1
ATOM 5769 O O . ASN A 1 740 ? 28.938 14.371 11.046 1.00 61.38 740 ASN A O 1
ATOM 5773 N N . ARG A 1 741 ? 30.732 15.551 10.403 1.00 71.75 741 ARG A N 1
ATOM 5774 C CA . ARG A 1 741 ? 31.740 14.640 10.965 1.00 71.75 741 ARG A CA 1
ATOM 5775 C C . ARG A 1 741 ? 31.703 14.486 12.488 1.00 71.75 741 ARG A C 1
ATOM 5777 O O . ARG A 1 741 ? 32.505 13.702 12.995 1.00 71.75 741 ARG A O 1
ATOM 5784 N N . ASN A 1 742 ? 30.861 15.210 13.223 1.00 73.50 742 ASN A N 1
ATOM 5785 C CA . ASN A 1 742 ? 30.754 15.007 14.665 1.00 73.50 742 ASN A CA 1
ATOM 5786 C C . ASN A 1 742 ? 29.886 13.793 15.016 1.00 73.50 742 ASN A C 1
ATOM 5788 O O . ASN A 1 742 ? 30.166 13.143 16.017 1.00 73.50 742 ASN A O 1
ATOM 5792 N N . TRP A 1 743 ? 28.887 13.468 14.194 1.00 78.94 743 TRP A N 1
ATOM 5793 C CA . TRP A 1 743 ? 28.051 12.284 14.378 1.00 78.94 743 TRP A CA 1
ATOM 5794 C C . TRP A 1 743 ? 28.740 11.024 13.841 1.00 78.94 743 TRP A C 1
ATOM 5796 O O . TRP A 1 743 ? 29.563 11.099 12.919 1.00 78.94 743 TRP A O 1
ATOM 5806 N N . THR A 1 744 ? 28.454 9.875 14.449 1.00 78.81 744 THR A N 1
ATOM 5807 C CA . THR A 1 744 ? 29.180 8.614 14.233 1.00 78.81 744 THR A CA 1
ATOM 5808 C C . THR A 1 744 ? 28.261 7.421 14.478 1.00 78.81 744 THR A C 1
ATOM 5810 O O . THR A 1 744 ? 27.691 7.333 15.561 1.00 78.81 744 THR A O 1
ATOM 5813 N N . ASP A 1 745 ? 28.145 6.504 13.521 1.00 81.56 745 ASP A N 1
ATOM 5814 C CA . ASP A 1 745 ? 27.107 5.465 13.528 1.00 81.56 745 ASP A CA 1
ATOM 5815 C C . ASP A 1 745 ? 27.689 4.074 13.196 1.00 81.56 745 ASP A C 1
ATOM 5817 O O . ASP A 1 745 ? 28.706 3.949 12.510 1.00 81.56 745 ASP A O 1
ATOM 5821 N N . GLY A 1 746 ? 27.048 3.029 13.710 1.00 87.06 746 GLY A N 1
ATOM 5822 C CA . GLY A 1 746 ? 27.500 1.631 13.712 1.00 87.06 746 GLY A CA 1
ATOM 5823 C C . GLY A 1 746 ? 26.941 0.939 14.955 1.00 87.06 746 GLY A C 1
ATOM 5824 O O . GLY A 1 746 ? 26.368 1.634 15.795 1.00 87.06 746 GLY A O 1
ATOM 5825 N N . LEU A 1 747 ? 27.104 -0.382 15.136 1.00 91.69 747 LEU A N 1
ATOM 5826 C CA . LEU A 1 747 ? 26.588 -1.014 16.370 1.00 91.69 747 LEU A CA 1
ATOM 5827 C C . LEU A 1 747 ? 27.137 -0.303 17.619 1.00 91.69 747 LEU A C 1
ATOM 5829 O O . LEU A 1 747 ? 26.369 0.042 18.512 1.00 91.69 747 LEU A O 1
ATOM 5833 N N . PHE A 1 748 ? 28.437 0.005 17.623 1.00 93.81 748 PHE A N 1
ATOM 5834 C CA . PHE A 1 748 ? 29.074 0.933 18.557 1.00 93.81 748 PHE A CA 1
ATOM 5835 C C . PHE A 1 748 ? 29.544 2.192 17.811 1.00 93.81 748 PHE A C 1
ATOM 5837 O O . PHE A 1 748 ? 30.727 2.335 17.486 1.00 93.81 748 PHE A O 1
ATOM 5844 N N . GLY A 1 749 ? 28.630 3.110 17.485 1.00 89.19 749 GLY A N 1
ATOM 5845 C CA . GLY A 1 749 ? 28.938 4.294 16.675 1.00 89.19 749 GLY A CA 1
ATOM 5846 C C . GLY A 1 749 ? 30.120 5.118 17.184 1.00 89.19 749 GLY A C 1
ATOM 5847 O O . GLY A 1 749 ? 30.931 5.557 16.369 1.00 89.19 749 GLY A O 1
ATOM 5848 N N . CYS A 1 750 ? 30.299 5.258 18.503 1.00 89.12 750 CYS A N 1
ATOM 5849 C CA . CYS A 1 750 ? 31.464 5.942 19.071 1.00 89.12 750 CYS A CA 1
ATOM 5850 C C . CYS A 1 750 ? 32.053 5.217 20.291 1.00 89.12 750 CYS A C 1
ATOM 5852 O O . CYS A 1 750 ? 31.334 4.937 21.251 1.00 89.12 750 CYS A O 1
ATOM 5854 N N . ILE A 1 751 ? 33.374 4.996 20.295 1.00 91.94 751 ILE A N 1
ATOM 5855 C CA . ILE A 1 751 ? 34.115 4.385 21.412 1.00 91.94 751 ILE A CA 1
ATOM 5856 C C . ILE A 1 751 ? 35.308 5.228 21.888 1.00 91.94 751 ILE A C 1
ATOM 5858 O O . ILE A 1 751 ? 35.971 5.907 21.094 1.00 91.94 751 ILE A O 1
ATOM 5862 N N . TYR A 1 752 ? 35.592 5.154 23.191 1.00 89.25 752 TYR A N 1
ATOM 5863 C CA . TYR A 1 752 ? 36.787 5.711 23.837 1.00 89.25 752 TYR A CA 1
ATOM 5864 C C . TYR A 1 752 ? 37.229 4.784 24.976 1.00 89.25 752 TYR A C 1
ATOM 5866 O O . TYR A 1 752 ? 36.498 4.607 25.945 1.00 89.25 752 TYR A O 1
ATOM 5874 N N . GLY A 1 753 ? 38.414 4.181 24.870 1.00 88.81 753 GLY A N 1
ATOM 5875 C CA . GLY A 1 753 ? 38.958 3.251 25.869 1.00 88.81 753 GLY A CA 1
ATOM 5876 C C . GLY A 1 753 ? 38.317 1.857 25.892 1.00 88.81 753 GLY A C 1
ATOM 5877 O O . GLY A 1 753 ? 38.793 0.991 26.620 1.00 88.81 753 GLY A O 1
ATOM 5878 N N . ALA A 1 754 ? 37.289 1.615 25.075 1.00 94.00 754 ALA A N 1
ATOM 5879 C CA . ALA A 1 754 ? 36.536 0.366 25.069 1.00 94.00 754 ALA A CA 1
ATOM 5880 C C . ALA A 1 754 ? 37.358 -0.861 24.637 1.00 94.00 754 ALA A C 1
ATOM 5882 O O . ALA A 1 754 ? 38.392 -0.763 23.968 1.00 94.00 754 ALA A O 1
ATOM 5883 N N . THR A 1 755 ? 36.821 -2.038 24.951 1.00 96.06 755 THR A N 1
ATOM 5884 C CA . THR A 1 755 ? 37.206 -3.320 24.347 1.00 96.06 755 THR A CA 1
ATOM 5885 C C . THR A 1 755 ? 35.955 -3.997 23.803 1.00 96.06 755 THR A C 1
ATOM 5887 O O . THR A 1 755 ? 35.021 -4.239 24.561 1.00 96.06 755 THR A O 1
ATOM 5890 N N . ILE A 1 756 ? 35.927 -4.338 22.516 1.00 97.44 756 ILE A N 1
ATOM 5891 C CA . ILE A 1 756 ? 34.838 -5.110 21.897 1.00 97.44 756 ILE A CA 1
ATOM 5892 C C . ILE A 1 756 ? 35.447 -6.380 21.313 1.00 97.44 756 ILE A C 1
ATOM 5894 O O . ILE A 1 756 ? 36.369 -6.305 20.498 1.00 97.44 756 ILE A O 1
ATOM 5898 N N . LYS A 1 757 ? 34.964 -7.552 21.725 1.00 96.69 757 LYS A N 1
ATOM 5899 C CA . LYS A 1 757 ? 35.575 -8.819 21.316 1.00 96.69 757 LYS A CA 1
ATOM 5900 C C . LYS A 1 757 ? 34.609 -9.963 21.079 1.00 96.69 757 LYS A C 1
ATOM 5902 O O . LYS A 1 757 ? 33.516 -9.980 21.630 1.00 96.69 757 LYS A O 1
ATOM 5907 N N . ASN A 1 758 ? 35.056 -10.940 20.288 1.00 97.31 758 ASN A N 1
ATOM 5908 C CA . ASN A 1 758 ? 34.380 -12.221 20.039 1.00 97.31 758 ASN A CA 1
ATOM 5909 C C . ASN A 1 758 ? 32.912 -12.101 19.571 1.00 97.31 758 ASN A C 1
ATOM 5911 O O . ASN A 1 758 ? 32.117 -13.001 19.836 1.00 97.31 758 ASN A O 1
ATOM 5915 N N . LEU A 1 759 ? 32.550 -10.998 18.911 1.00 97.00 759 LEU A N 1
ATOM 5916 C CA . LEU A 1 759 ? 31.195 -10.710 18.436 1.00 97.00 759 LEU A CA 1
ATOM 5917 C C . LEU A 1 759 ? 31.118 -10.841 16.911 1.00 97.00 759 LEU A C 1
ATOM 5919 O O . LEU A 1 759 ? 31.950 -10.276 16.202 1.00 97.00 759 LEU A O 1
ATOM 5923 N N . THR A 1 760 ? 30.112 -11.548 16.408 1.00 95.75 760 THR A N 1
ATOM 5924 C CA . THR A 1 760 ? 29.772 -11.569 14.976 1.00 95.75 760 THR A CA 1
ATOM 5925 C C . THR A 1 760 ? 28.576 -10.655 14.727 1.00 95.75 760 THR A C 1
ATOM 5927 O O . THR A 1 760 ? 27.593 -10.753 15.459 1.00 95.75 760 THR A O 1
ATOM 5930 N N . LEU A 1 761 ? 28.630 -9.796 13.708 1.00 91.12 761 LEU A N 1
ATOM 5931 C CA . LEU A 1 761 ? 27.410 -9.277 13.080 1.00 91.12 761 LEU A CA 1
ATOM 5932 C C . LEU A 1 761 ? 27.115 -10.132 11.845 1.00 91.12 761 LEU A C 1
ATOM 5934 O O . LEU A 1 761 ? 28.045 -10.498 11.130 1.00 91.12 761 LEU A O 1
ATOM 5938 N N . ASP A 1 762 ? 25.852 -10.488 11.636 1.00 81.19 762 ASP A N 1
ATOM 5939 C CA . ASP A 1 762 ? 25.416 -11.395 10.567 1.00 81.19 762 ASP A CA 1
ATOM 5940 C C . ASP A 1 762 ? 24.090 -10.880 9.993 1.00 81.19 762 ASP A C 1
ATOM 5942 O O . ASP A 1 762 ? 23.101 -10.818 10.715 1.00 81.19 762 ASP A O 1
ATOM 5946 N N . ASN A 1 763 ? 24.058 -10.446 8.731 1.00 68.50 763 ASN A N 1
ATOM 5947 C CA . ASN A 1 763 ? 22.868 -9.819 8.132 1.00 68.50 763 ASN A CA 1
ATOM 5948 C C . ASN A 1 763 ? 22.341 -8.602 8.947 1.00 68.50 763 ASN A C 1
ATOM 5950 O O . ASN A 1 763 ? 21.198 -8.590 9.402 1.00 68.50 763 ASN A O 1
ATOM 5954 N N . VAL A 1 764 ? 23.201 -7.605 9.211 1.00 69.81 764 VAL A N 1
ATOM 5955 C CA . VAL A 1 764 ? 22.851 -6.383 9.972 1.00 69.81 764 VAL A CA 1
ATOM 5956 C C . VAL A 1 764 ? 23.138 -5.129 9.148 1.00 69.81 764 VAL A C 1
ATOM 5958 O O . VAL A 1 764 ? 24.297 -4.840 8.842 1.00 69.81 764 VAL A O 1
ATOM 5961 N N . ASP A 1 765 ? 22.090 -4.363 8.857 1.00 67.25 765 ASP A N 1
ATOM 5962 C CA . ASP A 1 765 ? 22.153 -3.098 8.126 1.00 67.25 765 ASP A CA 1
ATOM 5963 C C . ASP A 1 765 ? 22.434 -1.914 9.049 1.00 67.25 765 ASP A C 1
ATOM 5965 O O . ASP A 1 765 ? 22.104 -1.919 10.237 1.00 67.25 765 ASP A O 1
ATOM 5969 N N . ILE A 1 766 ? 23.066 -0.866 8.513 1.00 71.00 766 ILE A N 1
ATOM 5970 C CA . ILE A 1 766 ? 23.505 0.295 9.297 1.00 71.00 766 ILE A CA 1
ATOM 5971 C C . ILE A 1 766 ? 23.193 1.577 8.536 1.00 71.00 766 ILE A C 1
ATOM 5973 O O . ILE A 1 766 ? 23.916 1.984 7.623 1.00 71.00 766 ILE A O 1
ATOM 5977 N N . TYR A 1 767 ? 22.137 2.252 8.971 1.00 57.44 767 TYR A N 1
ATOM 5978 C CA . TYR A 1 767 ? 21.717 3.536 8.436 1.00 57.44 767 TYR A CA 1
ATOM 5979 C C . TYR A 1 767 ? 22.448 4.647 9.187 1.00 57.44 767 TYR A C 1
ATOM 5981 O O . TYR A 1 767 ? 22.510 4.676 10.416 1.00 57.44 767 TYR A O 1
ATOM 5989 N N . SER A 1 768 ? 23.051 5.564 8.434 1.00 63.09 768 SER A N 1
ATOM 5990 C CA . SER A 1 768 ? 23.988 6.549 8.967 1.00 63.09 768 SER A CA 1
ATOM 5991 C C . SER A 1 768 ? 23.919 7.857 8.197 1.00 63.09 768 SER A C 1
ATOM 5993 O O . SER A 1 768 ? 23.719 7.884 6.985 1.00 63.09 768 SER A O 1
ATOM 5995 N N . ARG A 1 769 ? 24.141 8.956 8.920 1.00 61.19 769 ARG A N 1
ATOM 5996 C CA . ARG A 1 769 ? 24.333 10.299 8.348 1.00 61.19 769 ARG A CA 1
ATOM 5997 C C . ARG A 1 769 ? 25.692 10.902 8.757 1.00 61.19 769 ARG A C 1
ATOM 5999 O O . ARG A 1 769 ? 26.041 11.994 8.310 1.00 61.19 769 ARG A O 1
ATOM 6006 N N . GLY A 1 770 ? 26.450 10.208 9.612 1.00 68.69 770 GLY A N 1
ATOM 6007 C CA . GLY A 1 770 ? 27.721 10.640 10.196 1.00 68.69 770 GLY A CA 1
ATOM 6008 C C . GLY A 1 770 ? 28.942 9.908 9.627 1.00 68.69 770 GLY A C 1
ATOM 6009 O O . GLY A 1 770 ? 29.080 9.724 8.421 1.00 68.69 770 GLY A O 1
ATOM 6010 N N . VAL A 1 771 ? 29.878 9.531 10.504 1.00 79.88 771 VAL A N 1
ATOM 6011 C CA . VAL A 1 771 ? 30.995 8.632 10.166 1.00 79.88 771 VAL A CA 1
ATOM 6012 C C . VAL A 1 771 ? 30.620 7.199 10.536 1.00 79.88 771 VAL A C 1
ATOM 6014 O O . VAL A 1 771 ? 30.475 6.885 11.716 1.00 79.88 771 VAL A O 1
ATOM 6017 N N . THR A 1 772 ? 30.455 6.368 9.511 1.00 84.19 772 THR A N 1
ATOM 6018 C CA . THR A 1 772 ? 29.894 5.014 9.594 1.00 84.19 772 THR A CA 1
ATOM 6019 C C . THR A 1 772 ? 30.965 3.929 9.686 1.00 84.19 772 THR A C 1
ATOM 6021 O O . THR A 1 772 ? 32.024 4.041 9.063 1.00 84.19 772 THR A O 1
ATOM 6024 N N . GLY A 1 773 ? 30.655 2.829 10.371 1.00 86.38 773 GLY A N 1
ATOM 6025 C CA . GLY A 1 773 ? 31.412 1.580 10.287 1.00 86.38 773 GLY A CA 1
ATOM 6026 C C . GLY A 1 773 ? 30.634 0.404 10.876 1.00 86.38 773 GLY A C 1
ATOM 6027 O O . GLY A 1 773 ? 29.851 0.598 11.797 1.00 86.38 773 GLY A O 1
ATOM 6028 N N . GLY A 1 774 ? 30.866 -0.808 10.351 1.00 79.69 774 GLY A N 1
ATOM 6029 C CA . GLY A 1 774 ? 30.119 -2.030 10.694 1.00 79.69 774 GLY A CA 1
ATOM 6030 C C . GLY A 1 774 ? 29.954 -2.259 12.199 1.00 79.69 774 GLY A C 1
ATOM 6031 O O . GLY A 1 774 ? 28.893 -2.067 12.786 1.00 79.69 774 GLY A O 1
ATOM 6032 N N . LEU A 1 775 ? 31.055 -2.631 12.851 1.00 90.38 775 LEU A N 1
ATOM 6033 C CA . LEU A 1 775 ? 31.066 -2.805 14.301 1.00 90.38 775 LEU A CA 1
ATOM 6034 C C . LEU A 1 775 ? 31.229 -1.474 15.052 1.00 90.38 775 LEU A C 1
ATOM 6036 O O . LEU A 1 775 ? 30.624 -1.287 16.105 1.00 90.38 775 LEU A O 1
ATOM 6040 N N . VAL A 1 776 ? 32.063 -0.568 14.528 1.00 93.69 776 VAL A N 1
ATOM 6041 C CA . VAL A 1 776 ? 32.446 0.696 15.178 1.00 93.69 776 VAL A CA 1
ATOM 6042 C C . VAL A 1 776 ? 32.488 1.829 14.155 1.00 93.69 776 VAL A C 1
ATOM 6044 O O . VAL A 1 776 ? 33.243 1.740 13.186 1.00 93.69 776 VAL A O 1
ATOM 6047 N N . GLY A 1 777 ? 31.748 2.915 14.401 1.00 89.56 777 GLY A N 1
ATOM 6048 C CA . GLY A 1 777 ? 31.770 4.118 13.552 1.00 89.56 777 GLY A CA 1
ATOM 6049 C C . GLY A 1 777 ? 33.006 4.995 13.780 1.00 89.56 777 GLY A C 1
ATOM 6050 O O . GLY A 1 777 ? 33.651 5.464 12.838 1.00 89.56 777 GLY A O 1
ATOM 6051 N N . ARG A 1 778 ? 33.397 5.190 15.045 1.00 89.06 778 ARG A N 1
ATOM 6052 C CA . ARG A 1 778 ? 34.598 5.938 15.441 1.00 89.06 778 ARG A CA 1
ATOM 6053 C C . ARG A 1 778 ? 35.236 5.397 16.714 1.00 89.06 778 ARG A C 1
ATOM 6055 O O . ARG A 1 778 ? 34.634 5.442 17.781 1.00 89.06 778 ARG A O 1
ATOM 6062 N N . ALA A 1 779 ? 36.523 5.072 16.625 1.00 89.56 779 ALA A N 1
ATOM 6063 C CA . ALA A 1 779 ? 37.421 5.062 17.775 1.00 89.56 779 ALA A CA 1
ATOM 6064 C C . ALA A 1 779 ? 38.037 6.459 17.971 1.00 89.56 779 ALA A C 1
ATOM 6066 O O . ALA A 1 779 ? 38.607 7.030 17.037 1.00 89.56 779 ALA A O 1
ATOM 6067 N N . ILE A 1 780 ? 37.904 7.032 19.168 1.00 85.00 780 ILE A N 1
ATOM 6068 C CA . ILE A 1 780 ? 38.485 8.334 19.530 1.00 85.00 780 ILE A CA 1
ATOM 6069 C C . ILE A 1 780 ? 39.896 8.113 20.106 1.00 85.00 780 ILE A C 1
ATOM 6071 O O . ILE A 1 780 ? 40.084 7.240 20.948 1.00 85.00 780 ILE A O 1
ATOM 6075 N N . ALA A 1 781 ? 40.886 8.901 19.674 1.00 79.81 781 ALA A N 1
ATOM 6076 C CA . ALA A 1 781 ? 42.252 8.846 20.212 1.00 79.81 781 ALA A CA 1
ATOM 6077 C C . ALA A 1 781 ? 42.362 9.444 21.633 1.00 79.81 781 ALA A C 1
ATOM 6079 O O . ALA A 1 781 ? 41.538 10.267 22.038 1.00 79.81 781 ALA A O 1
ATOM 6080 N N . ASP A 1 782 ? 43.399 9.048 22.371 1.00 73.44 782 ASP A N 1
ATOM 6081 C CA . ASP A 1 782 ? 43.704 9.548 23.715 1.00 73.44 782 ASP A CA 1
ATOM 6082 C C . ASP A 1 782 ? 44.192 11.017 23.714 1.00 73.44 782 ASP A C 1
ATOM 6084 O O . ASP A 1 782 ? 44.397 11.632 22.664 1.00 73.44 782 ASP A O 1
ATOM 6088 N N . GLU A 1 783 ? 44.360 11.625 24.898 1.00 63.72 783 GLU A N 1
ATOM 6089 C CA . GLU A 1 783 ? 44.700 13.058 24.985 1.00 63.72 783 GLU A CA 1
ATOM 6090 C C . GLU A 1 783 ? 46.116 13.411 24.480 1.00 63.72 783 GLU A C 1
ATOM 6092 O O . GLU A 1 783 ? 46.325 14.575 24.125 1.00 63.72 783 GLU A O 1
ATOM 6097 N N . ASP A 1 784 ? 47.039 12.441 24.388 1.00 60.22 784 ASP A N 1
ATOM 6098 C CA . ASP A 1 784 ? 48.398 12.614 23.840 1.00 60.22 784 ASP A CA 1
ATOM 6099 C C . ASP A 1 784 ? 48.522 12.216 22.348 1.00 60.22 784 ASP A C 1
ATOM 6101 O O . ASP A 1 784 ? 49.528 12.533 21.704 1.00 60.22 784 ASP A O 1
ATOM 6105 N N . GLY A 1 785 ? 47.508 11.566 21.761 1.00 54.38 785 GLY A N 1
ATOM 6106 C CA . GLY A 1 785 ? 47.512 11.113 20.363 1.00 54.38 785 GLY A CA 1
ATOM 6107 C C . GLY A 1 785 ? 48.403 9.891 20.103 1.00 54.38 785 GLY A C 1
ATOM 6108 O O . GLY A 1 785 ? 48.904 9.714 18.988 1.00 54.38 785 GLY A O 1
ATOM 6109 N N . LEU A 1 786 ? 48.625 9.064 21.124 1.00 50.41 786 LEU A N 1
ATOM 6110 C CA . LEU A 1 786 ? 49.496 7.896 21.117 1.00 50.41 786 LEU A CA 1
ATOM 6111 C C . LEU A 1 786 ? 48.661 6.619 21.245 1.00 50.41 786 LEU A C 1
ATOM 6113 O O . LEU A 1 786 ? 48.371 6.152 22.340 1.00 50.41 786 LEU A O 1
ATOM 6117 N N . ALA A 1 787 ? 48.343 6.004 20.104 1.00 52.34 787 ALA A N 1
ATOM 6118 C CA . ALA A 1 787 ? 47.717 4.685 20.068 1.00 52.34 787 ALA A CA 1
ATOM 6119 C C . ALA A 1 787 ? 48.627 3.627 20.727 1.00 52.34 787 ALA A C 1
ATOM 6121 O O . ALA A 1 787 ? 49.545 3.089 20.101 1.00 52.34 787 ALA A O 1
ATOM 6122 N N . THR A 1 788 ? 48.373 3.341 22.003 1.00 61.09 788 THR A N 1
ATOM 6123 C CA . THR A 1 788 ? 48.861 2.138 22.680 1.00 61.09 788 THR A CA 1
ATOM 6124 C C . THR A 1 788 ? 48.100 0.922 22.145 1.00 61.09 788 THR A C 1
ATOM 6126 O O . THR A 1 788 ? 46.999 1.048 21.613 1.00 61.09 788 THR A O 1
ATOM 6129 N N . SER A 1 789 ? 48.679 -0.275 22.264 1.00 64.44 789 SER A N 1
ATOM 6130 C CA . SER A 1 789 ? 48.055 -1.521 21.785 1.00 64.44 789 SER A CA 1
ATOM 6131 C C . SER A 1 789 ? 46.775 -1.912 22.533 1.00 64.44 789 SER A C 1
ATOM 6133 O O . SER A 1 789 ? 46.050 -2.791 22.077 1.00 64.44 789 SER A O 1
ATOM 6135 N N . ASP A 1 790 ? 46.515 -1.257 23.665 1.00 73.38 790 ASP A N 1
ATOM 6136 C CA . ASP A 1 790 ? 45.584 -1.704 24.699 1.00 73.38 790 ASP A CA 1
ATOM 6137 C C . ASP A 1 790 ? 44.397 -0.722 24.853 1.00 73.38 790 ASP A C 1
ATOM 6139 O O . ASP A 1 790 ? 43.657 -0.788 25.831 1.00 73.38 790 ASP A O 1
ATOM 6143 N N . PHE A 1 791 ? 44.227 0.221 23.913 1.00 83.19 791 PHE A N 1
ATOM 6144 C CA . PHE A 1 791 ? 43.226 1.294 23.956 1.00 83.19 791 PHE A CA 1
ATOM 6145 C C . PHE A 1 791 ? 42.363 1.296 22.682 1.00 83.19 791 PHE A C 1
ATOM 6147 O O . PHE A 1 791 ? 42.899 1.385 21.578 1.00 83.19 791 PHE A O 1
ATOM 6154 N N . ASN A 1 792 ? 41.031 1.224 22.832 1.00 90.56 792 ASN A N 1
ATOM 6155 C CA . ASN A 1 792 ? 40.071 0.917 21.753 1.00 90.56 792 ASN A CA 1
ATOM 6156 C C . ASN A 1 792 ? 40.357 -0.444 21.084 1.00 90.56 792 ASN A C 1
ATOM 6158 O O . ASN A 1 792 ? 40.609 -0.529 19.880 1.00 90.56 792 ASN A O 1
ATOM 6162 N N . VAL A 1 793 ? 40.342 -1.517 21.876 1.00 92.81 793 VAL A N 1
ATOM 6163 C CA . VAL A 1 793 ? 40.659 -2.875 21.408 1.00 92.81 793 VAL A CA 1
ATOM 6164 C C . VAL A 1 793 ? 39.467 -3.481 20.664 1.00 92.81 793 VAL A C 1
ATOM 6166 O O . VAL A 1 793 ? 38.351 -3.507 21.183 1.00 92.81 793 VAL A O 1
ATOM 6169 N N . ILE A 1 794 ? 39.716 -4.023 19.469 1.00 92.88 794 ILE A N 1
ATOM 6170 C CA . ILE A 1 794 ? 38.761 -4.847 18.717 1.00 92.88 794 ILE A CA 1
ATOM 6171 C C . ILE A 1 794 ? 39.448 -6.173 18.370 1.00 92.88 794 ILE A C 1
ATOM 6173 O O . ILE A 1 794 ? 40.397 -6.180 17.585 1.00 92.88 794 ILE A O 1
ATOM 6177 N N . GLU A 1 795 ? 39.002 -7.294 18.948 1.00 94.25 795 GLU A N 1
ATOM 6178 C CA . GLU A 1 795 ? 39.640 -8.611 18.753 1.00 94.25 795 GLU A CA 1
ATOM 6179 C C . GLU A 1 795 ? 38.633 -9.752 18.516 1.00 94.25 795 GLU A C 1
ATOM 6181 O O . GLU A 1 795 ? 37.577 -9.826 19.133 1.00 94.25 795 GLU A O 1
ATOM 6186 N N . GLY A 1 796 ? 38.939 -10.676 17.600 1.00 92.00 796 GLY A N 1
ATOM 6187 C CA . GLY A 1 796 ? 38.116 -11.872 17.350 1.00 92.00 796 GLY A CA 1
ATOM 6188 C C . GLY A 1 796 ? 36.730 -11.639 16.721 1.00 92.00 796 GLY A C 1
ATOM 6189 O O . GLY A 1 796 ? 36.061 -12.618 16.390 1.00 92.00 796 GLY A O 1
ATOM 6190 N N . CYS A 1 797 ? 36.306 -10.385 16.538 1.00 94.50 797 CYS A N 1
ATOM 6191 C CA . CYS A 1 797 ? 35.017 -10.030 15.944 1.00 94.50 797 CYS A CA 1
ATOM 6192 C C . CYS A 1 797 ? 34.930 -10.324 14.439 1.00 94.50 797 CYS A C 1
ATOM 6194 O O . CYS A 1 797 ? 35.950 -10.480 13.759 1.00 94.50 797 CYS A O 1
ATOM 6196 N N . ARG A 1 798 ? 33.698 -10.376 13.920 1.00 90.88 798 ARG A N 1
ATOM 6197 C CA . ARG A 1 798 ? 33.377 -10.643 12.511 1.00 90.88 798 ARG A CA 1
ATOM 6198 C C . ARG A 1 798 ? 32.253 -9.744 12.000 1.00 90.88 798 ARG A C 1
ATOM 6200 O O . ARG A 1 798 ? 31.404 -9.314 12.779 1.00 90.88 798 ARG A O 1
ATOM 6207 N N . LEU A 1 799 ? 32.311 -9.511 10.694 1.00 83.19 799 LEU A N 1
ATOM 6208 C CA . LEU A 1 799 ? 31.358 -8.859 9.796 1.00 83.19 799 LEU A CA 1
ATOM 6209 C C . LEU A 1 799 ? 31.333 -9.691 8.498 1.00 83.19 799 LEU A C 1
ATOM 6211 O O . LEU A 1 799 ? 32.318 -10.454 8.312 1.00 83.19 799 LEU A O 1
#

Radius of gyration: 30.53 Å; chains: 1; bounding box: 92×110×76 Å

pLDDT: mean 77.47, std 21.04, range [24.48, 98.88]

Secondary structure (DSSP, 8-state):
------------------------------------------SS--STT-SEEEESSEEEEE-S--SS--SEEEEEEE--TT--TTS--EEEEE---S-SSS-EEEEEEEEETTEEEEEEEEE-SS-TT--S-EEEE-TT-PBPTTS-EEEEEEEEGGGTEEEEEETTEEEEEEE-B-SSTT----S--GGGSSSPPEESS---TT-TT--EEEESEEEEESS---HHHHHHHHHH---TT-TTEEEEEETTS-SSS-B--SSSS---EEEEESEE-S-SS-TTT-SEEEEEE---HHHHH--STTHHHHHHHHHHHHHHHHHHHTEEEEEE-S---SS--HHHHHHHHHHHGGGTTT--EE----SGGG--TTTT----TT------PPP---HHHHTGGG-TTHHHHTSGGGT-EEEETTEEEEEEEEEEETTEEEEEEE--SS--HHHHHHHHHHHHT-TTSEEEEE-SS-B-TTSPBP-TTTS-TT--S--HHHHIIIIITS-TTEEEEEE--S--SS-EEEEEE-TTS-EEEEEE---HHHHHHHHHTT-TT-TT---------SS-----EEEEEEEETTTTEEEEEEEETTTTEEE-GGG-EEEETT---S-S-----S---PPSS-SBTTBPEEE-SHHHHHHHHHHHHHHHTSSS-----BTTT-EEEE-S-EE-TT-EEE-SS-EEETTTTEEE-B-SEEE-TT-EEEEEEEE-----BTTBS-----SSTTBEESTEEEESS-EEES-EEEEEEE--SSEE-SSEEEEPPPTT----TTSSEEES-B-

Foldseek 3Di:
DDDDDDDDDDDDDDDDDDDDDDDDDDDDDDDDPPPPPLPFQPLDDDDLPFFEFFALFKWWWFPDFQPFAFQKKKWKWAAAQPDFLQDFQFWQKKLDAADLQAWMKTWGWHRDPRFIWIKIWTDDNVPPQFSDIWIDTRRVHGDHHPDIKMWMWRHDQVVQWIFIDILLHTDDIDHTDGHDPPDGNPDHPRSNRLGIMIGQFYNYFPRSRRGGTGIQKMWGFPDRQDSVQSNVCSRRNDNLADPGTSFIWGRRPDHQQKTFGSHDPTGIIGIKGFFDDDDPDALVFFQAKEKEFEALALLLADPDPQSLVLLLLLLVVCQVCCVRRRHQEYEYQANQHQALDPSSLVSSLVRNCSCQVRHAYADAHAQCNQGDPVVQFDPPPPDPDDDCPDRGNCSCLVRVLPDPRNVVQQDVVNQKHALDPSDRNWMWGWDQRPNAIEIETHHYQQHALSSLVVLQVVCVVCLVHQYEYHHAAFAESSRHGDDPVSDDPPRAHDTNLRSQLSHQLAHQRYQEYEYEDHSGQAWDWDWDHRLVRFIYIYTYDHQNSNQVVLVCLPDPPPPVPVSPCSDPPDPRGRQSWMWMFGAGPSRQKTWIFIHRSVVRTTGMPNRTDMDGSRDPPPDPDDDNSPAADFFFFDQAPVTAGEDEEVNPLLNLQVQLVVQVPDPDLAPDQPAANGHYEYDEAYENRADEHEANWWFADPVSRHGSFHQHEYEPVQYEHEDYEYEHDWDQDPPGGTPDPALEAGTAWENGRHHWNYAHENYEYYHYYIYDSYQYDHHYSDYDADPVRDDDCRIHHYYNYYD

Sequence (799 aa):
MKKIIAGITSFVMAMSLFSFLPSVSYTSAFAEQSSVQTYVSKVKPTLSTDGFDFKGEQFFLVDEELKQVPYTIETWVYLPSDWSPSSRPGSIISSYAGSTNSPYFHFDLYSVSGHISPRFEYKDVLNTKVNSALAINFDTVEIKPGEWTHIAIVSDPLHSSATCYKNGV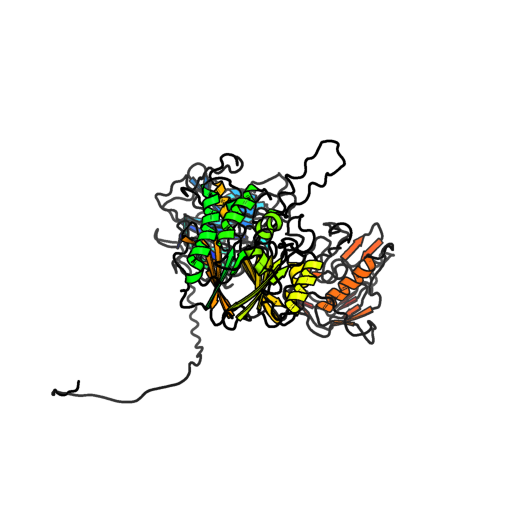AVETDAITGGNTNSQWVVFDDRATDYPIAVGGDLRPGLEQTFKGRLYNMSLFSSQRSAKEIASDYANGVDVNNENLLAHWDLSVNVGENVSDAGKNGIDLTYNKVWVEGSKITPADYDYTFAFVPDIQYIVENDTEYDTKQTYNLYKWIADNAEEQKIEYVAGLGDVTNYDIPSEWATAYNAISQLNGVTDYSVINGNHDYGDPLKKVSFTKGSTTITENKLGGTGINDYFGKDAQYTAQFTTQNGGGTFATNDYKNTYRKITIGDNKWLFVHLDWDPSNEVLTWANKIVASNKDHKVIITLHNYLHGDGMLTDAERTSSVIVNNNGIDVWNKFASLHENIKMVVCGHQEFNCVTMTQSKGVHGNTVSQFLIDAQMIDSALMHAEDPKDTTATDNDTFGWGEVDGIAAVALFRFTNGGSDVDIEYYSTTKDKYFYSANQFTFDMNADKDEPNDVWGGAEVVPQGQGTESDPYIINHPGHLLWIADEIKKGDLSGSTPKDVTFDGVYFKQDADIDLQGMAIQSIGAYYSASSKQMSAFGGIYDGNGYSIKNGIVVPFLPRNASNGLLGHGTNRNWTDGLFGCIYGATIKNLTLDNVDIYSRGVTGGLVGRAIADEDGLATSDFNVIEGCRL